Protein AF-0000000079292980 (afdb_homodimer)

Organism: Patiria miniata (NCBI:txid46514)

Radius of gyration: 38.12 Å; Cα contacts (8 Å, |Δi|>4): 2328; chains: 2; bounding box: 138×128×75 Å

Foldseek 3Di:
DPPPPPPCPDDPPPCPPDPPVLVVLLPDAFAADPPPVLQVLLVVQVQQADCVDACLFFVLCGLGVSVVVPDDDALADQWAADAARVLLVVLLVLLLCLLPPDPPDPPPPQFPLSVLLNLLLLQLLPQVLQAVVFCVVVQVLCVQLVHAQLLDDVVPDDLVVFDLVSLLSNQLSLLLFFFHAQKDWFWDAQQQHLFAIAIEIEGGQQLLAFLVCLQDDNVVLVVLVLVLQLLLSPSSNVVVVPDDDPVVSSVSSSVLSVLLSVLSNLLSVLHDHLLVLLAPVQQWDKFFLLVLCVLQVSHNVQVSVCVLLVHHDDSRGIYGYRRVRSRNSSSVSCVVRRSSSSSNSSSVRNSLVLLCQHHPSSVVSNQSSCCSQSNRNDHDDSSSVSSVVSCVLSVLSSLLVSCVVVVLVVCQVVVVVLLVLLLVLVLVCLVVDPQADPQLSVQLNLLSVLAAEAEADAPCSPPSVVSCVLCVQQDHHSSGSSVNSSSSSNSVRVVRSVSHGPTDDLRDDPDHQQRQDKAADLSANYIYYHSSNCDPPCDDPSYWLLLNLLHVQLVSQLRSCLCVFPRNVQGGNRRHRHDSGDPSSVVSLVVLLVVQLVVQQPDDDVPHGQRSSLQSSSLQSNQRRSVSSVVSVVVVCVVVSNHIHARPPGSVADSNVSNLSSNSSNLNMDGNPSNVVVCSSHPNHDHSSCSNQLNQLQDPSNCVRSVHDECHSSPDPDHRHND/DCPPPPPCVDDPPPCPDDPPVLVVLLPDAFAADPPPVLQVLLVVQVQQADCVDACLFFVLCRLGVSVVVPDDDALADQWAADAARVLLVVLLVLLLCLLPPDPPDPPPPQFPLSVLLNLLLLQLLPQVLQAVVFCVVVQVLCVQLVHAQLLDDVVPDDLVVFDLVSLLSNQLSLLLFFFHAQKDWFWDAQQQHLFAIAIEIEGGQQLLAFLVCLADDNVVLVVLVLVLQLLLSPSSNVVVVPDDDPVVSSVSSSVLSVLLSVLSNLLSVLHDHLLVLLAPVQQWDKFFLLVLCVLQVSHNVQVSVCVLLVHHDDSRGIYGYRRVRSRNSSSVSCVVRRSSSSSNSSSVRNSLVLLCQHHPSSVVSNQSSCCSQSNRNDHDDSSSVSSVVSCVLSVLSSLLVSCVVVVLVVCQVVVVVLLVLLLVLVLVCLVVDDQADPQLSVQLNLLSVLAAEAEADQPCSPPSVVSCVLCVQQDHHSSGSSVNSSSSSNSVSVVRSVSHGPTDDLRDDPDHQQRQDKAADLSANYIYYHSSNCDPPCDDPSYWLLLNLLHVQLVSQLRSCLCVFPRNVQGGNRRHRHDSGDPSSVVSLVVLLVVQLVVQQPDDDVPHGQRSSLQSSSLQSNQRRSVSSVSSVVVVCVVVSNHIHARPPGSVADSNVSNLSSNSSNLNMDGNPSNVVVCSSHPNHDHSSCSNQLNQLQDPSNCVRSVHDECHSSPDPDHRHND

Nearest PDB structures (foldseek):
  3dwb-assembly1_A  TM=9.626E-01  e=1.444E-49  Homo sapiens
  3zuk-assembly2_B  TM=9.203E-01  e=2.898E-40  Mycobacterium tuberculosis H37Rv
  4iuw-assembly1_A  TM=9.128E-01  e=6.834E-33  Lacticaseibacillus rhamnosus HN001
  6xly-assembly1_A  TM=7.041E-01  e=8.631E-37  Mycobacterium tuberculosis H37Rv
  6row-assembly1_B  TM=8.780E-01  e=1.025E-26  Haemonchus contortus

Secondary structure (DSSP, 8-state):
-------------------HHHHHHTTSPPPB--SHHHHHHHHHHHHH--TTS-TTT-HHHHHHHHHHHH----TT-SEEETTHHHHHHHHHHHHHHHHH----STT----HHHHHHHHHHHHHH-HHHHHHHTTHHHHHHHHHHT--GGGS-GGG--GGG--HHHHHHHHHHHHHHS---SEEEEEEEETTEEEEEEEEEEE---TTS-GGGGSSS-HHHHHHHHHHHHHHHHHHHHHTT----HHHHHHHHHHHHHHHHHHHHHHHHHSPPGGGG--TTTT--EEEHHHHHHH-TTS-HHHHHHHHHTS---TT-EEE-TTTTHHHHHHHHHHHS-HHHHHHHHHHHHHHHHGGGS-HHHHHHHHHHHHHHT---SPPPHHHHHHHHHHHHSHHHHHHHHHHHHTGGGGHHHHHHHHHHHHHHHHHHGGG-SSS-HHHHHHHHHHHHH-EEEEES-GGGG-HHHHHHHTTT----TT-HHHHHHHHHHHHHHHHHTTTTSBP-TT--SS-TT----EEETTTTEEEEETTTSSTTT--TTS-HHHHIIIIIHHHHHHHHGGGSTTGGGB-TTS-B---S-HHHHHHHHHHHHHHHHHHHT-EETTEE--TTTTHHHHHHHHHHHHHHHHHHHHHHHHTTS--PBPTT-TTS-HHHHHHHHHHHHT-EEE-HHHHHHHHHH-SSPPHHHHHHHHHHT-HHHHHHTTPPTTSTTS-SS-----/-------------------HHHHHHTTSPPPB--SHHHHHHHHHHHHH--TTS-TTT-HHHHHHHHHHHH----TT-SEEETTHHHHHHHHHHHHHHHHH----STT----HHHHHHHHHHHHHH-HHHHHHHTTHHHHHHHHHHT--GGGS-GGG--GGG--HHHHHHHHHHHHHHS---SEEEEEEEETTEEEEEEEEEEE---TTS-GGGGSSS-HHHHHHHHHHHHHHHHHHHHHTT----HHHHHHHHHHHHHHHHHHHHHHHHHSPPGGGG--TTTT--EEEHHHHHHH-TTS-HHHHHHHHHTS---TT-EEE-TTTTHHHHHHHHHHHS-HHHHHHHHHHHHHHHHGGGS-HHHHHHHHHHHHHHT---SPPPHHHHHHHHHHHHSHHHHHHHHHHHHTGGGGHHHHHHHHHHHHHHHHHHGGG-SSS-HHHHHHHHHHHHH-EEEEES-GGGG-HHHHHHHTTT----TT-HHHHHHHHHHHHHHHHHTTTTSBP-TT--SS-TT----EEETTTTEEEEETTTSSTTT--TTS-HHHHIIIIIHHHHHHHHGGGSTTGGGB-TTS-B---S-HHHHHHHHHHHHHHHHHHHT-EETTEE--TTTTHHHHHHHHHHHHHHHHHHHHHHHHTTS--PBPTT-TTS-HHHHHHHHHHHHT-EEE-HHHHHHHHHH-SSPPHHHHHHHHHHT-HHHHHHTTPPTTSTTS-SS-----

pLDDT: mean 91.56, std 14.07, range [21.64, 98.81]

Sequence (1446 aa):
MILPVVLVLWQAVVSIGVPVMRDALLNEPGPICLEPECVIASGVILSALDQTADPCHDFYRYACGGWLDQVEIPPWRSGVSKSFGGLSDANLKIVKTILEAEDLSAESTSSGSLQKARDFYTACMDVEGMEAAGAKSMLTLIETFGGWSPCTNPTEIKEEIYTSEGLLDTLLAVQKASGTPLFGMGITIDDKNSSRHIIQFVQAGLWLGPRDLYLGGHDELLAAYVKFGVALASLLAEDSGVTTTADDYMVHAESKLKEMLAFEKQLAEITVPKDELRDPWKTYHKMTLREFTQMIPVVDVTAFVHRVFGMDISPDEEVLVPHLSYFPKMNELVQKTPLRIVHDYMVWQSVASLAGSLPERYRGAVLEFHKAYTGISAVAPRWMTCAGAADKVLGFATGAEFVEKLHSLEIKDEIKAMIENVRKTFLDSLPSVDWMDDTTKSLAAQKAEAIEEKVVGPKWLEDTNKIDQYYEEFKVDRQSYFYNLLSTSLFYSKANLAQFHKPVDRTQWQMKPSEVNAYYTSSHNEIVFPAGILQSPFYDSALPSSINYGSIGWVIGHELTHGFDDHGRNYDDIGNLHNWWKNESAQAYSERAQCVKQQYSSYKMGDRHVNGMLTLGENIADNGGLRLALHTYRSLRAQGGGKEARLPGLQDLTSEQIFFIGAGQTWCKLDTPKQALLKLLSDAHSPGKYRVIGTLSNMVEFSDAFQCPSGSVMNPAKKCRVWMILPVVLVLWQAVVSIGVPVMRDALLNEPGPICLEPECVIASGVILSALDQTADPCHDFYRYACGGWLDQVEIPPWRSGVSKSFGGLSDANLKIVKTILEAEDLSAESTSSGSLQKARDFYTACMDVEGMEAAGAKSMLTLIETFGGWSPCTNPTEIKEEIYTSEGLLDTLLAVQKASGTPLFGMGITIDDKNSSRHIIQFVQAGLWLGPRDLYLGGHDELLAAYVKFGVALASLLAEDSGVTTTADDYMVHAESKLKEMLAFEKQLAEITVPKDELRDPWKTYHKMTLREFTQMIPVVDVTAFVHRVFGMDISPDEEVLVPHLSYFPKMNELVQKTPLRIVHDYMVWQSVASLAGSLPERYRGAVLEFHKAYTGISAVAPRWMTCAGAADKVLGFATGAEFVEKLHSLEIKDEIKAMIENVRKTFLDSLPSVDWMDDTTKSLAAQKAEAIEEKVVGPKWLEDTNKIDQYYEEFKVDRQSYFYNLLSTSLFYSKANLAQFHKPVDRTQWQMKPSEVNAYYTSSHNEIVFPAGILQSPFYDSALPSSINYGSIGWVIGHELTHGFDDHGRNYDDIGNLHNWWKNESAQAYSERAQCVKQQYSSYKMGDRHVNGMLTLGENIADNGGLRLALHTYRSLRAQGGGKEARLPGLQDLTSEQIFFIGAGQTWCKLDTPKQALLKLLSDAHSPGKYRVIGTLSNMVEFSDAFQCPSGSVMNPAKKCRVW

InterPro domains:
  IPR000718 Peptidase M13 [PS51885] (32-723)
  IPR000718 Peptidase M13 [PTHR11733] (13-720)
  IPR000718 Peptidase M13 [cd08662] (53-721)
  IPR008753 Peptidase M13, N-terminal domain [PF05649] (55-456)
  IPR018497 Peptidase M13, C-terminal domain [PF01431] (517-722)
  IPR018497 Peptidase M13, C-terminal domain [PR00786] (509-521)
  IPR018497 Peptidase M13, C-terminal domain [PR00786] (527-539)
  IPR018497 Peptidase M13, C-terminal domain [PR00786] (548-564)
  IPR018497 Peptidase M13, C-terminal domain [PR00786] (618-629)
  IPR024079 Metallopeptidase, catalytic domain superfamily [G3DSA:3.40.390.10] (33-723)
  IPR042089 Peptidase M13, domain 2 [G3DSA:1.10.1380.10] (81-504)

Structure (mmCIF, N/CA/C/O backbone):
data_AF-0000000079292980-model_v1
#
loop_
_entity.id
_entity.type
_entity.pdbx_description
1 polymer 'Endothelin-converting enzyme 1'
#
loop_
_atom_site.group_PDB
_atom_site.id
_atom_site.type_symbol
_atom_site.label_atom_id
_atom_site.label_alt_id
_atom_site.label_comp_id
_atom_site.label_asym_id
_atom_site.label_entity_id
_atom_site.label_seq_id
_atom_site.pdbx_PDB_ins_code
_atom_site.Cartn_x
_atom_site.Cartn_y
_atom_site.Cartn_z
_atom_site.occupancy
_atom_site.B_iso_or_equiv
_atom_site.auth_seq_id
_atom_site.auth_comp_id
_atom_site.auth_asym_id
_atom_site.auth_atom_id
_atom_site.pdbx_PDB_model_num
ATOM 1 N N . MET A 1 1 ? 91.562 -52.031 -17.375 1 21.64 1 MET A N 1
ATOM 2 C CA . MET A 1 1 ? 91.062 -50.906 -18.141 1 21.64 1 MET A CA 1
ATOM 3 C C . MET A 1 1 ? 90.062 -50.125 -17.312 1 21.64 1 MET A C 1
ATOM 5 O O . MET A 1 1 ? 89 -50.656 -16.891 1 21.64 1 MET A O 1
ATOM 9 N N . ILE A 1 2 ? 90.562 -49.188 -16.422 1 23.8 2 ILE A N 1
ATOM 10 C CA . ILE A 1 2 ? 90.125 -48.469 -15.227 1 23.8 2 ILE A CA 1
ATOM 11 C C . ILE A 1 2 ? 89.125 -47.406 -15.594 1 23.8 2 ILE A C 1
ATOM 13 O O . ILE A 1 2 ? 89.438 -46.438 -16.266 1 23.8 2 ILE A O 1
ATOM 17 N N . LEU A 1 3 ? 87.938 -47.938 -16.172 1 25.14 3 LEU A N 1
ATOM 18 C CA . LEU A 1 3 ? 86.938 -47.125 -16.828 1 25.14 3 LEU A CA 1
ATOM 19 C C . LEU A 1 3 ? 86.438 -46.062 -15.875 1 25.14 3 LEU A C 1
ATOM 21 O O . LEU A 1 3 ? 85.875 -46.375 -14.805 1 25.14 3 LEU A O 1
ATOM 25 N N . PRO A 1 4 ? 87.062 -44.844 -15.859 1 24.55 4 PRO A N 1
ATOM 26 C CA . PRO A 1 4 ? 86.875 -43.75 -14.922 1 24.55 4 PRO A CA 1
ATOM 27 C C . PRO A 1 4 ? 85.438 -43.188 -14.992 1 24.55 4 PRO A C 1
ATOM 29 O O . PRO A 1 4 ? 85 -42.781 -16.062 1 24.55 4 PRO A O 1
ATOM 32 N N . VAL A 1 5 ? 84.5 -43.875 -14.375 1 26.73 5 VAL A N 1
ATOM 33 C CA . VAL A 1 5 ? 83.062 -43.625 -14.367 1 26.73 5 VAL A CA 1
ATOM 34 C C . VAL A 1 5 ? 82.75 -42.219 -13.875 1 26.73 5 VAL A C 1
ATOM 36 O O . VAL A 1 5 ? 82.938 -41.906 -12.695 1 26.73 5 VAL A O 1
ATOM 39 N N . VAL A 1 6 ? 83.25 -41.188 -14.641 1 26.23 6 VAL A N 1
ATOM 40 C CA . VAL A 1 6 ? 83.125 -39.781 -14.258 1 26.23 6 VAL A CA 1
ATOM 41 C C . VAL A 1 6 ? 81.625 -39.469 -14.055 1 26.23 6 VAL A C 1
ATOM 43 O O . VAL A 1 6 ? 80.812 -39.719 -14.945 1 26.23 6 VAL A O 1
ATOM 46 N N . LEU A 1 7 ? 81.188 -39.406 -12.766 1 24.64 7 LEU A N 1
ATOM 47 C CA . LEU A 1 7 ? 79.938 -39.156 -12.125 1 24.64 7 LEU A CA 1
ATOM 48 C C . LEU A 1 7 ? 79.312 -37.844 -12.586 1 24.64 7 LEU A C 1
ATOM 50 O O . LEU A 1 7 ? 79.938 -36.781 -12.445 1 24.64 7 LEU A O 1
ATOM 54 N N . VAL A 1 8 ? 78.438 -37.844 -13.68 1 24.11 8 VAL A N 1
ATOM 55 C CA . VAL A 1 8 ? 77.625 -36.844 -14.344 1 24.11 8 VAL A CA 1
ATOM 56 C C . VAL A 1 8 ? 76.75 -36.094 -13.305 1 24.11 8 VAL A C 1
ATOM 58 O O . VAL A 1 8 ? 75.812 -36.656 -12.758 1 24.11 8 VAL A O 1
ATOM 61 N N . LEU A 1 9 ? 77.375 -35.406 -12.328 1 25.55 9 LEU A N 1
ATOM 62 C CA . LEU A 1 9 ? 76.625 -34.719 -11.297 1 25.55 9 LEU A CA 1
ATOM 63 C C . LEU A 1 9 ? 75.75 -33.594 -11.914 1 25.55 9 LEU A C 1
ATOM 65 O O . LEU A 1 9 ? 76.25 -32.531 -12.227 1 25.55 9 LEU A O 1
ATOM 69 N N . TRP A 1 10 ? 75.125 -33.812 -13.125 1 24.64 10 TRP A N 1
ATOM 70 C CA . TRP A 1 10 ? 74.5 -32.625 -13.695 1 24.64 10 TRP A CA 1
ATOM 71 C C . TRP A 1 10 ? 73.562 -31.984 -12.68 1 24.64 10 TRP A C 1
ATOM 73 O O . TRP A 1 10 ? 73.062 -32.625 -11.742 1 24.64 10 TRP A O 1
ATOM 83 N N . GLN A 1 11 ? 73.25 -30.547 -12.852 1 22.64 11 GLN A N 1
ATOM 84 C CA . GLN A 1 11 ? 72.75 -29.297 -12.297 1 22.64 11 GLN A CA 1
ATOM 85 C C . GLN A 1 11 ? 71.25 -29.328 -12.172 1 22.64 11 GLN A C 1
ATOM 87 O O . GLN A 1 11 ? 70.562 -29.328 -13.172 1 22.64 11 GLN A O 1
ATOM 92 N N . ALA A 1 12 ? 70.625 -30.141 -11.359 1 26.11 12 ALA A N 1
ATOM 93 C CA . ALA A 1 12 ? 69.188 -30.141 -11.133 1 26.11 12 ALA A CA 1
ATOM 94 C C . ALA A 1 12 ? 68.75 -28.781 -10.609 1 26.11 12 ALA A C 1
ATOM 96 O O . ALA A 1 12 ? 68.812 -28.516 -9.406 1 26.11 12 ALA A O 1
ATOM 97 N N . VAL A 1 13 ? 69.125 -27.672 -11.18 1 27.05 13 VAL A N 1
ATOM 98 C CA . VAL A 1 13 ? 68.625 -26.453 -10.578 1 27.05 13 VAL A CA 1
ATOM 99 C C . VAL A 1 13 ? 67.062 -26.484 -10.594 1 27.05 13 VAL A C 1
ATOM 101 O O . VAL A 1 13 ? 66.5 -26.609 -11.656 1 27.05 13 VAL A O 1
ATOM 104 N N . VAL A 1 14 ? 66.438 -26.875 -9.508 1 27.41 14 VAL A N 1
ATOM 105 C CA . VAL A 1 14 ? 65.062 -26.906 -9.117 1 27.41 14 VAL A CA 1
ATOM 106 C C . VAL A 1 14 ? 64.438 -25.516 -9.312 1 27.41 14 VAL A C 1
ATOM 108 O O . VAL A 1 14 ? 64.875 -24.547 -8.711 1 27.41 14 VAL A O 1
ATOM 111 N N . SER A 1 15 ? 63.969 -25.172 -10.539 1 26.27 15 SER A N 1
ATOM 112 C CA . SER A 1 15 ? 63.156 -23.969 -10.781 1 26.27 15 SER A CA 1
ATOM 113 C C . SER A 1 15 ? 62.031 -23.844 -9.773 1 26.27 15 SER A C 1
ATOM 115 O O . SER A 1 15 ? 61.094 -24.656 -9.766 1 26.27 15 SER A O 1
ATOM 117 N N . ILE A 1 16 ? 62.25 -23.391 -8.602 1 30.64 16 ILE A N 1
ATOM 118 C CA . ILE A 1 16 ? 61.25 -22.969 -7.633 1 30.64 16 ILE A CA 1
ATOM 119 C C . ILE A 1 16 ? 60.375 -21.875 -8.242 1 30.64 16 ILE A C 1
ATOM 121 O O . ILE A 1 16 ? 60.812 -20.734 -8.383 1 30.64 16 ILE A O 1
ATOM 125 N N . GLY A 1 17 ? 59.719 -22.109 -9.375 1 30.36 17 GLY A N 1
ATOM 126 C CA . GLY A 1 17 ? 58.844 -21.078 -9.891 1 30.36 17 GLY A CA 1
ATOM 127 C C . GLY A 1 17 ? 57.938 -20.484 -8.836 1 30.36 17 GLY A C 1
ATOM 128 O O . GLY A 1 17 ? 57.438 -21.203 -7.977 1 30.36 17 GLY A O 1
ATOM 129 N N . VAL A 1 18 ? 58 -19.141 -8.594 1 33.69 18 VAL A N 1
ATOM 130 C CA . VAL A 1 18 ? 57.281 -18.188 -7.746 1 33.69 18 VAL A CA 1
ATOM 131 C C . VAL A 1 18 ? 55.781 -18.234 -8.031 1 33.69 18 VAL A C 1
ATOM 133 O O . VAL A 1 18 ? 55.344 -17.844 -9.117 1 33.69 18 VAL A O 1
ATOM 136 N N . PRO A 1 19 ? 55.062 -19.172 -7.66 1 33.66 19 PRO A N 1
ATOM 137 C CA . PRO A 1 19 ? 53.594 -19.141 -7.824 1 33.66 19 PRO A CA 1
ATOM 138 C C . PRO A 1 19 ? 52.938 -17.969 -7.117 1 33.66 19 PRO A C 1
ATOM 140 O O . PRO A 1 19 ? 51.719 -17.828 -7.145 1 33.66 19 PRO A O 1
ATOM 143 N N . VAL A 1 20 ? 53.625 -17.172 -6.273 1 34.97 20 VAL A N 1
ATOM 144 C CA . VAL A 1 20 ? 52.906 -16.375 -5.281 1 34.97 20 VAL A CA 1
ATOM 145 C C . VAL A 1 20 ? 52.219 -15.18 -5.957 1 34.97 20 VAL A C 1
ATOM 147 O O . VAL A 1 20 ? 51.25 -14.633 -5.441 1 34.97 20 VAL A O 1
ATOM 150 N N . MET A 1 21 ? 52.812 -14.688 -7.062 1 34.47 21 MET A N 1
ATOM 151 C CA . MET A 1 21 ? 52.281 -13.391 -7.504 1 34.47 21 MET A CA 1
ATOM 152 C C . MET A 1 21 ? 50.906 -13.531 -8.117 1 34.47 21 MET A C 1
ATOM 154 O O . MET A 1 21 ? 50.219 -12.531 -8.383 1 34.47 21 MET A O 1
ATOM 158 N N . ARG A 1 22 ? 50.562 -14.555 -8.641 1 38.69 22 ARG A N 1
ATOM 159 C CA . ARG A 1 22 ? 49.281 -14.648 -9.32 1 38.69 22 ARG A CA 1
ATOM 160 C C . ARG A 1 22 ? 48.125 -14.469 -8.328 1 38.69 22 ARG A C 1
ATOM 162 O O . ARG A 1 22 ? 47.062 -13.922 -8.68 1 38.69 22 ARG A O 1
ATOM 169 N N . ASP A 1 23 ? 48.281 -14.961 -7.156 1 35.12 23 ASP A N 1
ATOM 170 C CA . ASP A 1 23 ? 47.188 -14.844 -6.199 1 35.12 23 ASP A CA 1
ATOM 171 C C . ASP A 1 23 ? 47.031 -13.398 -5.73 1 35.12 23 ASP A C 1
ATOM 173 O O . ASP A 1 23 ? 45.938 -12.984 -5.336 1 35.12 23 ASP A O 1
ATOM 177 N N . ALA A 1 24 ? 48.062 -12.602 -5.77 1 42.19 24 ALA A N 1
ATOM 178 C CA . ALA A 1 24 ? 47.969 -11.227 -5.289 1 42.19 24 ALA A CA 1
ATOM 179 C C . ALA A 1 24 ? 47.188 -10.344 -6.258 1 42.19 24 ALA A C 1
ATOM 181 O O . ALA A 1 24 ? 46.531 -9.391 -5.84 1 42.19 24 ALA A O 1
ATOM 182 N N . LEU A 1 25 ? 47.406 -10.43 -7.449 1 43.34 25 LEU A N 1
ATOM 183 C CA . LEU A 1 25 ? 46.75 -9.641 -8.477 1 43.34 25 LEU A CA 1
ATOM 184 C C . LEU A 1 25 ? 45.25 -9.93 -8.5 1 43.34 25 LEU A C 1
ATOM 186 O O . LEU A 1 25 ? 44.438 -9.062 -8.875 1 43.34 25 LEU A O 1
ATOM 190 N N . LEU A 1 26 ? 44.781 -11.141 -8.312 1 47.47 26 LEU A N 1
ATOM 191 C CA . LEU A 1 26 ? 43.375 -11.5 -8.211 1 47.47 26 LEU A CA 1
ATOM 192 C C . LEU A 1 26 ? 42.719 -10.828 -7.004 1 47.47 26 LEU A C 1
ATOM 194 O O . LEU A 1 26 ? 41.5 -10.773 -6.898 1 47.47 26 LEU A O 1
ATOM 198 N N . ASN A 1 27 ? 43.531 -10.289 -6.047 1 52.69 27 ASN A N 1
ATOM 199 C CA . ASN A 1 27 ? 43.031 -9.836 -4.758 1 52.69 27 ASN A CA 1
ATOM 200 C C . ASN A 1 27 ? 42.875 -8.32 -4.707 1 52.69 27 ASN A C 1
ATOM 202 O O . ASN A 1 27 ? 42.688 -7.746 -3.633 1 52.69 27 ASN A O 1
ATOM 206 N N . GLU A 1 28 ? 43.25 -7.598 -5.742 1 65.88 28 GLU A N 1
ATOM 207 C CA . GLU A 1 28 ? 43.062 -6.164 -5.578 1 65.88 28 GLU A CA 1
ATOM 208 C C . GLU A 1 28 ? 41.562 -5.805 -5.691 1 65.88 28 GLU A C 1
ATOM 210 O O . GLU A 1 28 ? 40.875 -6.262 -6.609 1 65.88 28 GLU A O 1
ATOM 215 N N . PRO A 1 29 ? 41.125 -5.055 -4.707 1 81 29 PRO A N 1
ATOM 216 C CA . PRO A 1 29 ? 39.688 -4.699 -4.734 1 81 29 PRO A CA 1
ATOM 217 C C . PRO A 1 29 ? 39.312 -3.842 -5.941 1 81 29 PRO A C 1
ATOM 219 O O . PRO A 1 29 ? 40.125 -2.994 -6.367 1 81 29 PRO A O 1
ATOM 222 N N . GLY A 1 30 ? 38.406 -4.227 -6.75 1 87.19 30 GLY A N 1
ATOM 223 C CA . GLY A 1 30 ? 37.875 -3.443 -7.859 1 87.19 30 GLY A CA 1
ATOM 224 C C . GLY A 1 30 ? 37.406 -2.068 -7.445 1 87.19 30 GLY A C 1
ATOM 225 O O . GLY A 1 30 ? 37.344 -1.76 -6.254 1 87.19 30 GLY A O 1
ATOM 226 N N . PRO A 1 31 ? 37.125 -1.228 -8.445 1 92.19 31 PRO A N 1
ATOM 227 C CA . PRO A 1 31 ? 36.625 0.114 -8.141 1 92.19 31 PRO A CA 1
ATOM 228 C C . PRO A 1 31 ? 35.219 0.095 -7.527 1 92.19 31 PRO A C 1
ATOM 230 O O . PRO A 1 31 ? 34.5 -0.875 -7.699 1 92.19 31 PRO A O 1
ATOM 233 N N . ILE A 1 32 ? 34.969 1.135 -6.812 1 95.19 32 ILE A N 1
ATOM 234 C CA . ILE A 1 32 ? 33.625 1.278 -6.27 1 95.19 32 ILE A CA 1
ATOM 235 C C . ILE A 1 32 ? 32.688 1.852 -7.336 1 95.19 32 ILE A C 1
ATOM 237 O O . ILE A 1 32 ? 33 2.891 -7.934 1 95.19 32 ILE A O 1
ATOM 241 N N . CYS A 1 33 ? 31.594 1.161 -7.648 1 95.5 33 CYS A N 1
ATOM 242 C CA . CYS A 1 33 ? 30.625 1.579 -8.648 1 95.5 33 CYS A CA 1
ATOM 243 C C . CYS A 1 33 ? 29.781 2.738 -8.125 1 95.5 33 CYS A C 1
ATOM 245 O O . CYS A 1 33 ? 28.969 2.562 -7.215 1 95.5 33 CYS A O 1
ATOM 247 N N . LEU A 1 34 ? 29.891 3.904 -8.734 1 95.19 34 LEU A N 1
ATOM 248 C CA . LEU A 1 34 ? 29.188 5.09 -8.242 1 95.19 34 LEU A CA 1
ATOM 249 C C . LEU A 1 34 ? 28.125 5.551 -9.234 1 95.19 34 LEU A C 1
ATOM 251 O O . LEU A 1 34 ? 27.562 6.637 -9.086 1 95.19 34 LEU A O 1
ATOM 255 N N . GLU A 1 35 ? 27.859 4.688 -10.234 1 94 35 GLU A N 1
ATOM 256 C CA . GLU A 1 35 ? 26.734 4.992 -11.125 1 94 35 GLU A CA 1
ATOM 257 C C . GLU A 1 35 ? 25.406 4.941 -10.375 1 94 35 GLU A C 1
ATOM 259 O O . GLU A 1 35 ? 25.266 4.195 -9.406 1 94 35 GLU A O 1
ATOM 264 N N . PRO A 1 36 ? 24.422 5.766 -10.82 1 94 36 PRO A N 1
ATOM 265 C CA . PRO A 1 36 ? 23.141 5.84 -10.125 1 94 36 PRO A CA 1
ATOM 266 C C . PRO A 1 36 ? 22.5 4.473 -9.922 1 94 36 PRO A C 1
ATOM 268 O O . PRO A 1 36 ? 21.969 4.188 -8.844 1 94 36 PRO A O 1
ATOM 271 N N . GLU A 1 37 ? 22.594 3.602 -10.93 1 93.69 37 GLU A N 1
ATOM 272 C CA . GLU A 1 37 ? 21.969 2.283 -10.836 1 93.69 37 GLU A CA 1
ATOM 273 C C . GLU A 1 37 ? 22.594 1.459 -9.711 1 93.69 37 GLU A C 1
ATOM 275 O O . GLU A 1 37 ? 21.891 0.774 -8.977 1 93.69 37 GLU A O 1
ATOM 280 N N . CYS A 1 38 ? 23.922 1.588 -9.578 1 96.06 38 CYS A N 1
ATOM 281 C CA . CYS A 1 38 ? 24.641 0.857 -8.531 1 96.06 38 CYS A CA 1
ATOM 282 C C . CYS A 1 38 ? 24.266 1.379 -7.152 1 96.06 38 CYS A C 1
ATOM 284 O O . CYS A 1 38 ? 24.047 0.595 -6.223 1 96.06 38 CYS A O 1
ATOM 286 N N . VAL A 1 39 ? 24.203 2.711 -7.051 1 97.06 39 VAL A N 1
ATOM 287 C CA . VAL A 1 39 ? 23.922 3.342 -5.766 1 97.06 39 VAL A CA 1
ATOM 288 C C . VAL A 1 39 ? 22.5 3.02 -5.328 1 97.06 39 VAL A C 1
ATOM 290 O O . VAL A 1 39 ? 22.25 2.689 -4.164 1 97.06 39 VAL A O 1
ATOM 293 N N . ILE A 1 40 ? 21.547 3.088 -6.234 1 96.25 40 ILE A N 1
ATOM 294 C CA . ILE A 1 40 ? 20.156 2.764 -5.941 1 96.25 40 ILE A CA 1
ATOM 295 C C . ILE A 1 40 ? 20.047 1.304 -5.504 1 96.25 40 ILE A C 1
ATOM 297 O O . ILE A 1 40 ? 19.438 1.001 -4.473 1 96.25 40 ILE A O 1
ATOM 301 N N . ALA A 1 41 ? 20.656 0.421 -6.262 1 96.25 41 ALA A N 1
ATOM 302 C CA . ALA A 1 41 ? 20.609 -1.003 -5.941 1 96.25 41 ALA A CA 1
ATOM 303 C C . ALA A 1 41 ? 21.234 -1.281 -4.582 1 96.25 41 ALA A C 1
ATOM 305 O O . ALA A 1 41 ? 20.719 -2.074 -3.795 1 96.25 41 ALA A O 1
ATOM 306 N N . SER A 1 42 ? 22.406 -0.648 -4.352 1 97.44 42 SER A N 1
ATOM 307 C CA . SER A 1 42 ? 23.094 -0.834 -3.074 1 97.44 42 SER A CA 1
ATOM 308 C C . SER A 1 42 ? 22.219 -0.368 -1.91 1 97.44 42 SER A C 1
ATOM 310 O O . SER A 1 42 ? 22.203 -1.003 -0.854 1 97.44 42 SER A O 1
ATOM 312 N N . GLY A 1 43 ? 21.562 0.774 -2.131 1 97.12 43 GLY A N 1
ATOM 313 C CA . GLY A 1 43 ? 20.656 1.247 -1.102 1 97.12 43 GLY A CA 1
ATOM 314 C C . GLY A 1 43 ? 19.547 0.252 -0.776 1 97.12 43 GLY A C 1
ATOM 315 O O . GLY A 1 43 ? 19.234 0.026 0.395 1 97.12 43 GLY A O 1
ATOM 316 N N . VAL A 1 44 ? 18.984 -0.343 -1.752 1 96.25 44 VAL A N 1
ATOM 317 C CA . VAL A 1 44 ? 17.922 -1.324 -1.595 1 96.25 44 VAL A CA 1
ATOM 318 C C . VAL A 1 44 ? 18.453 -2.564 -0.883 1 96.25 44 VAL A C 1
ATOM 320 O O . VAL A 1 44 ? 17.812 -3.1 0.018 1 96.25 44 VAL A O 1
ATOM 323 N N . ILE A 1 45 ? 19.625 -3.021 -1.254 1 97.69 45 ILE A N 1
ATOM 324 C CA . ILE A 1 45 ? 20.234 -4.199 -0.658 1 97.69 45 ILE A CA 1
ATOM 325 C C . ILE A 1 45 ? 20.547 -3.934 0.813 1 97.69 45 ILE A C 1
ATOM 327 O O . ILE A 1 45 ? 20.219 -4.742 1.681 1 97.69 45 ILE A O 1
ATOM 331 N N . LEU A 1 46 ? 21.156 -2.752 1.071 1 97.75 46 LEU A N 1
ATOM 332 C CA . LEU A 1 46 ? 21.547 -2.381 2.43 1 97.75 46 LEU A CA 1
ATOM 333 C C . LEU A 1 46 ? 20.312 -2.268 3.328 1 97.75 46 LEU A C 1
ATOM 335 O O . LEU A 1 46 ? 20.344 -2.695 4.484 1 97.75 46 LEU A O 1
ATOM 339 N N . SER A 1 47 ? 19.25 -1.72 2.787 1 96.12 47 SER A N 1
ATOM 340 C CA . SER A 1 47 ? 18.031 -1.536 3.561 1 96.12 47 SER A CA 1
ATOM 341 C C . SER A 1 47 ? 17.406 -2.877 3.936 1 96.12 47 SER A C 1
ATOM 343 O O . SER A 1 47 ? 16.734 -2.99 4.965 1 96.12 47 SER A O 1
ATOM 345 N N . ALA A 1 48 ? 17.625 -3.887 3.189 1 97.5 48 ALA A N 1
ATOM 346 C CA . ALA A 1 48 ? 17.016 -5.191 3.418 1 97.5 48 ALA A CA 1
ATOM 347 C C . ALA A 1 48 ? 17.844 -6.031 4.383 1 97.5 48 ALA A C 1
ATOM 349 O O . ALA A 1 48 ? 17.375 -7.031 4.918 1 97.5 48 ALA A O 1
ATOM 350 N N . LEU A 1 49 ? 19.078 -5.641 4.68 1 97.88 49 LEU A N 1
ATOM 351 C CA . LEU A 1 49 ? 20 -6.402 5.52 1 97.88 49 LEU A CA 1
ATOM 352 C C . LEU A 1 49 ? 19.719 -6.145 6.996 1 97.88 49 LEU A C 1
ATOM 354 O O . LEU A 1 49 ? 19.359 -5.031 7.379 1 97.88 49 LEU A O 1
ATOM 358 N N . ASP A 1 50 ? 19.781 -7.172 7.793 1 97.31 50 ASP A N 1
ATOM 359 C CA . ASP A 1 50 ? 19.938 -7.074 9.242 1 97.31 50 ASP A CA 1
ATOM 360 C C . ASP A 1 50 ? 21.375 -7.402 9.656 1 97.31 50 ASP A C 1
ATOM 362 O O . ASP A 1 50 ? 21.688 -8.562 9.938 1 97.31 50 ASP A O 1
ATOM 366 N N . GLN A 1 51 ? 22.156 -6.434 9.773 1 93.5 51 GLN A N 1
ATOM 367 C CA . GLN A 1 51 ? 23.594 -6.621 9.977 1 93.5 51 GLN A CA 1
ATOM 368 C C . GLN A 1 51 ? 23.891 -7.055 11.414 1 93.5 51 GLN A C 1
ATOM 370 O O . GLN A 1 51 ? 25 -7.48 11.719 1 93.5 51 GLN A O 1
ATOM 375 N N . THR A 1 52 ? 22.891 -7.027 12.227 1 95.44 52 THR A N 1
ATOM 376 C CA . THR A 1 52 ? 23.078 -7.469 13.602 1 95.44 52 THR A CA 1
ATOM 377 C C . THR A 1 52 ? 22.875 -8.977 13.719 1 95.44 52 THR A C 1
ATOM 379 O O . THR A 1 52 ? 23.266 -9.578 14.727 1 95.44 52 THR A O 1
ATOM 382 N N . ALA A 1 53 ? 22.281 -9.555 12.742 1 97.56 53 ALA A N 1
ATOM 383 C CA . ALA A 1 53 ? 22.078 -11 12.758 1 97.56 53 ALA A CA 1
ATOM 384 C C . ALA A 1 53 ? 23.359 -11.742 12.391 1 97.56 53 ALA A C 1
ATOM 386 O O . ALA A 1 53 ? 24.109 -11.305 11.523 1 97.56 53 ALA A O 1
ATOM 387 N N . ASP A 1 54 ? 23.594 -12.906 13.016 1 97.88 54 ASP A N 1
ATOM 388 C CA . ASP A 1 54 ? 24.719 -13.781 12.688 1 97.88 54 ASP A CA 1
ATOM 389 C C . ASP A 1 54 ? 24.422 -14.625 11.453 1 97.88 54 ASP A C 1
ATOM 391 O O . ASP A 1 54 ? 23.562 -15.5 11.484 1 97.88 54 ASP A O 1
ATOM 395 N N . PRO A 1 55 ? 25.141 -14.367 10.359 1 98.31 55 PRO A N 1
ATOM 396 C CA . PRO A 1 55 ? 24.859 -15.109 9.133 1 98.31 55 PRO A CA 1
ATOM 397 C C . PRO A 1 55 ? 25.109 -16.609 9.273 1 98.31 55 PRO A C 1
ATOM 399 O O . PRO A 1 55 ? 24.578 -17.406 8.484 1 98.31 55 PRO A O 1
ATOM 402 N N . CYS A 1 56 ? 25.906 -17.047 10.297 1 98.56 56 CYS A N 1
ATOM 403 C CA . CYS A 1 56 ? 26.219 -18.469 10.477 1 98.56 56 CYS A CA 1
ATOM 404 C C . CYS A 1 56 ? 25.141 -19.156 11.297 1 98.56 56 CYS A C 1
ATOM 406 O O . CYS A 1 56 ? 25.125 -20.391 11.398 1 98.56 56 CYS A O 1
ATOM 408 N N . HIS A 1 57 ? 24.203 -18.375 11.82 1 97.81 57 HIS A N 1
ATOM 409 C CA . HIS A 1 57 ? 23.109 -18.953 12.578 1 97.81 57 HIS A CA 1
ATOM 410 C C . HIS A 1 57 ? 21.797 -18.828 11.812 1 97.81 57 HIS A C 1
ATOM 412 O O . HIS A 1 57 ? 20.984 -19.766 11.805 1 97.81 57 HIS A O 1
ATOM 418 N N . ASP A 1 58 ? 21.516 -17.703 11.273 1 98.19 58 ASP A N 1
ATOM 419 C CA . ASP A 1 58 ? 20.297 -17.453 10.516 1 98.19 58 ASP A CA 1
ATOM 420 C C . ASP A 1 58 ? 20.562 -16.484 9.359 1 98.19 58 ASP A C 1
ATOM 422 O O . ASP A 1 58 ? 20.266 -15.289 9.461 1 98.19 58 ASP A O 1
ATOM 426 N N . PHE A 1 59 ? 20.953 -17.016 8.242 1 98.69 59 PHE A N 1
ATOM 427 C CA . PHE A 1 59 ? 21.312 -16.172 7.105 1 98.69 59 PHE A CA 1
ATOM 428 C C . PHE A 1 59 ? 20.078 -15.516 6.512 1 98.69 59 PHE A C 1
ATOM 430 O O . PHE A 1 59 ? 20.172 -14.453 5.898 1 98.69 59 PHE A O 1
ATOM 437 N N . TYR A 1 60 ? 18.922 -16.172 6.617 1 98.5 60 TYR A N 1
ATOM 438 C CA . TYR A 1 60 ? 17.703 -15.547 6.121 1 98.5 60 TYR A CA 1
ATOM 439 C C . TYR A 1 60 ? 17.422 -14.234 6.848 1 98.5 60 TYR A C 1
ATOM 441 O O . TYR A 1 60 ? 17.078 -13.234 6.219 1 98.5 60 TYR A O 1
ATOM 449 N N . ARG A 1 61 ? 17.562 -14.242 8.156 1 98.31 61 ARG A N 1
ATOM 450 C CA . ARG A 1 61 ? 17.438 -13.016 8.93 1 98.31 61 ARG A CA 1
ATOM 451 C C . ARG A 1 61 ? 18.5 -12 8.547 1 98.31 61 ARG A C 1
ATOM 453 O O . ARG A 1 61 ? 18.219 -10.805 8.422 1 98.31 61 ARG A O 1
ATOM 460 N N . TYR A 1 62 ? 19.719 -12.43 8.367 1 98.56 62 TYR A N 1
ATOM 461 C CA . TYR A 1 62 ? 20.797 -11.539 7.961 1 98.56 62 TYR A CA 1
ATOM 462 C C . TYR A 1 62 ? 20.484 -10.867 6.633 1 98.56 62 TYR A C 1
ATOM 464 O O . TYR A 1 62 ? 20.594 -9.648 6.504 1 98.56 62 TYR A O 1
ATOM 472 N N . ALA A 1 63 ? 20.016 -11.586 5.637 1 98.56 63 ALA A N 1
ATOM 473 C CA . ALA A 1 63 ? 19.812 -11.102 4.273 1 98.56 63 ALA A CA 1
ATOM 474 C C . ALA A 1 63 ? 18.469 -10.367 4.145 1 98.56 63 ALA A C 1
ATOM 476 O O . ALA A 1 63 ? 18.359 -9.422 3.357 1 98.56 63 ALA A O 1
ATOM 477 N N . CYS A 1 64 ? 17.438 -10.812 4.906 1 98.38 64 CYS A N 1
ATOM 478 C CA . CYS A 1 64 ? 16.078 -10.344 4.656 1 98.38 64 CYS A CA 1
ATOM 479 C C . CYS A 1 64 ? 15.539 -9.562 5.852 1 98.38 64 CYS A C 1
ATOM 481 O O . CYS A 1 64 ? 14.453 -8.984 5.785 1 98.38 64 CYS A O 1
ATOM 483 N N . GLY A 1 65 ? 16.266 -9.547 6.949 1 98 65 GLY A N 1
ATOM 484 C CA . GLY A 1 65 ? 15.719 -9.062 8.203 1 98 65 GLY A CA 1
ATOM 485 C C . GLY A 1 65 ? 15.266 -7.613 8.141 1 98 65 GLY A C 1
ATOM 486 O O . GLY A 1 65 ? 14.195 -7.27 8.633 1 98 65 GLY A O 1
ATOM 487 N N . GLY A 1 66 ? 16.125 -6.703 7.605 1 96.38 66 GLY A N 1
ATOM 488 C CA . GLY A 1 66 ? 15.727 -5.312 7.449 1 96.38 66 GLY A CA 1
ATOM 489 C C . GLY A 1 66 ? 14.445 -5.145 6.656 1 96.38 66 GLY A C 1
ATOM 490 O O . GLY A 1 66 ? 13.594 -4.324 7.008 1 96.38 66 GLY A O 1
ATOM 491 N N . TRP A 1 67 ? 14.25 -5.84 5.609 1 96.06 67 TRP A N 1
ATOM 492 C CA . TRP A 1 67 ? 13.039 -5.812 4.793 1 96.06 67 TRP A CA 1
ATOM 493 C C . TRP A 1 67 ? 11.844 -6.355 5.566 1 96.06 67 TRP A C 1
ATOM 495 O O . TRP A 1 67 ? 10.766 -5.766 5.547 1 96.06 67 TRP A O 1
ATOM 505 N N . LEU A 1 68 ? 12.039 -7.496 6.266 1 96 68 LEU A N 1
ATOM 506 C CA . LEU A 1 68 ? 10.977 -8.141 7.031 1 96 68 LEU A CA 1
ATOM 507 C C . LEU A 1 68 ? 10.453 -7.219 8.125 1 96 68 LEU A C 1
ATOM 509 O O . LEU A 1 68 ? 9.266 -7.23 8.445 1 96 68 LEU A O 1
ATOM 513 N N . ASP A 1 69 ? 11.312 -6.441 8.656 1 90.56 69 ASP A N 1
ATOM 514 C CA . ASP A 1 69 ? 10.945 -5.555 9.758 1 90.56 69 ASP A CA 1
ATOM 515 C C . ASP A 1 69 ? 10.148 -4.355 9.258 1 90.56 69 ASP A C 1
ATOM 517 O O . ASP A 1 69 ? 9.422 -3.719 10.023 1 90.56 69 ASP A O 1
ATOM 521 N N . GLN A 1 70 ? 10.25 -4.09 8.016 1 86.75 70 GLN A N 1
ATOM 522 C CA . GLN A 1 70 ? 9.656 -2.857 7.508 1 86.75 70 GLN A CA 1
ATOM 523 C C . GLN A 1 70 ? 8.453 -3.152 6.613 1 86.75 70 GLN A C 1
ATOM 525 O O . GLN A 1 70 ? 7.539 -2.334 6.508 1 86.75 70 GLN A O 1
ATOM 530 N N . VAL A 1 71 ? 8.422 -4.289 6.031 1 89.25 71 VAL A N 1
ATOM 531 C CA . VAL A 1 71 ? 7.441 -4.566 4.988 1 89.25 71 VAL A CA 1
ATOM 532 C C . VAL A 1 71 ? 6.062 -4.75 5.613 1 89.25 71 VAL A C 1
ATOM 534 O O . VAL A 1 71 ? 5.945 -5.203 6.758 1 89.25 71 VAL A O 1
ATOM 537 N N . GLU A 1 72 ? 5.039 -4.301 4.902 1 82.81 72 GLU A N 1
ATOM 538 C CA . GLU A 1 72 ? 3.646 -4.547 5.254 1 82.81 72 GLU A CA 1
ATOM 539 C C . GLU A 1 72 ? 2.908 -5.262 4.125 1 82.81 72 GLU A C 1
ATOM 541 O O . GLU A 1 72 ? 3.107 -4.945 2.951 1 82.81 72 GLU A O 1
ATOM 546 N N . ILE A 1 73 ? 2.105 -6.199 4.512 1 89.56 73 ILE A N 1
ATOM 547 C CA . ILE A 1 73 ? 1.247 -6.844 3.527 1 89.56 73 ILE A CA 1
ATOM 548 C C . ILE A 1 73 ? 0.033 -5.965 3.242 1 89.56 73 ILE A C 1
ATOM 550 O O . ILE A 1 73 ? -0.769 -5.695 4.141 1 89.56 73 ILE A O 1
ATOM 554 N N . PRO A 1 74 ? -0.097 -5.488 2.053 1 87.44 74 PRO A N 1
ATOM 555 C CA . PRO A 1 74 ? -1.325 -4.754 1.747 1 87.44 74 PRO A CA 1
ATOM 556 C C . PRO A 1 74 ? -2.586 -5.539 2.1 1 87.44 74 PRO A C 1
ATOM 558 O O . PRO A 1 74 ? -2.617 -6.762 1.95 1 87.44 74 PRO A O 1
ATOM 561 N N . PRO A 1 75 ? -3.693 -4.875 2.469 1 84.56 75 PRO A N 1
ATOM 562 C CA . PRO A 1 75 ? -4.895 -5.562 2.951 1 84.56 75 PRO A CA 1
ATOM 563 C C . PRO A 1 75 ? -5.516 -6.473 1.894 1 84.56 75 PRO A C 1
ATOM 565 O O . PRO A 1 75 ? -6.27 -7.387 2.23 1 84.56 75 PRO A O 1
ATOM 568 N N . TRP A 1 76 ? -5.168 -6.266 0.632 1 90.12 76 TRP A N 1
ATOM 569 C CA . TRP A 1 76 ? -5.789 -7.047 -0.434 1 90.12 76 TRP A CA 1
ATOM 570 C C . TRP A 1 76 ? -4.867 -8.172 -0.894 1 90.12 76 TRP A C 1
ATOM 572 O O . TRP A 1 76 ? -5.148 -8.844 -1.886 1 90.12 76 TRP A O 1
ATOM 582 N N . ARG A 1 77 ? -3.783 -8.398 -0.225 1 93 77 ARG A N 1
ATOM 583 C CA . ARG A 1 77 ? -2.842 -9.469 -0.533 1 93 77 ARG A CA 1
ATOM 584 C C . ARG A 1 77 ? -2.727 -10.453 0.631 1 93 77 ARG A C 1
ATOM 586 O O . ARG A 1 77 ? -2.916 -10.07 1.788 1 93 77 ARG A O 1
ATOM 593 N N . SER A 1 78 ? -2.369 -11.625 0.302 1 94.81 78 SER A N 1
ATOM 594 C CA . SER A 1 78 ? -2.16 -12.641 1.328 1 94.81 78 SER A CA 1
ATOM 595 C C . SER A 1 78 ? -0.676 -12.836 1.616 1 94.81 78 SER A C 1
ATOM 597 O O . SER A 1 78 ? -0.307 -13.641 2.475 1 94.81 78 SER A O 1
ATOM 599 N N . GLY A 1 79 ? 0.149 -12.172 0.916 1 95.25 79 GLY A N 1
ATOM 600 C CA . GLY A 1 79 ? 1.592 -12.211 1.094 1 95.25 79 GLY A CA 1
ATOM 601 C C . GLY A 1 79 ? 2.33 -11.234 0.2 1 95.25 79 GLY A C 1
ATOM 602 O O . GLY A 1 79 ? 1.744 -10.664 -0.727 1 95.25 79 GLY A O 1
ATOM 603 N N . VAL A 1 80 ? 3.568 -10.953 0.537 1 95.31 80 VAL A N 1
ATOM 604 C CA . VAL A 1 80 ? 4.434 -10.07 -0.248 1 95.31 80 VAL A CA 1
ATOM 605 C C . VAL A 1 80 ? 5.836 -10.672 -0.336 1 95.31 80 VAL A C 1
ATOM 607 O O . VAL A 1 80 ? 6.25 -11.43 0.545 1 95.31 80 VAL A O 1
ATOM 610 N N . SER A 1 81 ? 6.461 -10.469 -1.43 1 96.62 81 SER A N 1
ATOM 611 C CA . SER A 1 81 ? 7.863 -10.844 -1.599 1 96.62 81 SER A CA 1
ATOM 612 C C . SER A 1 81 ? 8.68 -9.68 -2.152 1 96.62 81 SER A C 1
ATOM 614 O O . SER A 1 81 ? 8.148 -8.828 -2.867 1 96.62 81 SER A O 1
ATOM 616 N N . LYS A 1 82 ? 9.883 -9.633 -1.785 1 96.12 82 LYS A N 1
ATOM 617 C CA . LYS A 1 82 ? 10.758 -8.531 -2.164 1 96.12 82 LYS A CA 1
ATOM 618 C C . LYS A 1 82 ? 11.023 -8.531 -3.666 1 96.12 82 LYS A C 1
ATOM 620 O O . LYS A 1 82 ? 10.984 -7.484 -4.309 1 96.12 82 LYS A O 1
ATOM 625 N N . SER A 1 83 ? 11.289 -9.672 -4.195 1 95.88 83 SER A N 1
ATOM 626 C CA . SER A 1 83 ? 11.711 -9.75 -5.59 1 95.88 83 SER A CA 1
ATOM 627 C C . SER A 1 83 ? 10.539 -10.078 -6.508 1 95.88 83 SER A C 1
ATOM 629 O O . SER A 1 83 ? 10.125 -9.25 -7.316 1 95.88 83 SER A O 1
ATOM 631 N N . PHE A 1 84 ? 9.859 -11.188 -6.316 1 95.5 84 PHE A N 1
ATOM 632 C CA . PHE A 1 84 ? 8.812 -11.656 -7.211 1 95.5 84 PHE A CA 1
ATOM 633 C C . PHE A 1 84 ? 7.594 -10.742 -7.145 1 95.5 84 PHE A C 1
ATOM 635 O O . PHE A 1 84 ? 7.148 -10.211 -8.164 1 95.5 84 PHE A O 1
ATOM 642 N N . GLY A 1 85 ? 7.078 -10.586 -5.969 1 93.31 85 GLY A N 1
ATOM 643 C CA . GLY A 1 85 ? 5.883 -9.781 -5.781 1 93.31 85 GLY A CA 1
ATOM 644 C C . GLY A 1 85 ? 6.074 -8.328 -6.168 1 93.31 85 GLY A C 1
ATOM 645 O O . GLY A 1 85 ? 5.234 -7.746 -6.852 1 93.31 85 GLY A O 1
ATOM 646 N N . GLY A 1 86 ? 7.164 -7.762 -5.645 1 91.56 86 GLY A N 1
ATOM 647 C CA . GLY A 1 86 ? 7.449 -6.379 -5.988 1 91.56 86 GLY A CA 1
ATOM 648 C C . GLY A 1 86 ? 7.551 -6.145 -7.484 1 91.56 86 GLY A C 1
ATOM 649 O O . GLY A 1 86 ? 6.984 -5.188 -8.008 1 91.56 86 GLY A O 1
ATOM 650 N N . LEU A 1 87 ? 8.18 -7.004 -8.133 1 95.75 87 LEU A N 1
ATOM 651 C CA . LEU A 1 87 ? 8.359 -6.867 -9.578 1 95.75 87 LEU A CA 1
ATOM 652 C C . LEU A 1 87 ? 7.051 -7.113 -10.312 1 95.75 87 LEU A C 1
ATOM 654 O O . LEU A 1 87 ? 6.77 -6.465 -11.32 1 95.75 87 LEU A O 1
ATOM 658 N N . SER A 1 88 ? 6.254 -8.047 -9.859 1 96.31 88 SER A N 1
ATOM 659 C CA . SER A 1 88 ? 4.953 -8.312 -10.469 1 96.31 88 SER A CA 1
ATOM 660 C C . SER A 1 88 ? 4.059 -7.082 -10.414 1 96.31 88 SER A C 1
ATOM 662 O O . SER A 1 88 ? 3.354 -6.773 -11.375 1 96.31 88 SER A O 1
ATOM 664 N N . ASP A 1 89 ? 4.035 -6.434 -9.289 1 92.62 89 ASP A N 1
ATOM 665 C CA . ASP A 1 89 ? 3.248 -5.211 -9.148 1 92.62 89 ASP A CA 1
ATOM 666 C C . ASP A 1 89 ? 3.736 -4.133 -10.109 1 92.62 89 ASP A C 1
ATOM 668 O O . ASP A 1 89 ? 2.932 -3.422 -10.719 1 92.62 89 ASP A O 1
ATOM 672 N N . ALA A 1 90 ? 5.016 -4 -10.211 1 93 90 ALA A N 1
ATOM 673 C CA . ALA A 1 90 ? 5.586 -3.025 -11.141 1 93 90 ALA A CA 1
ATOM 674 C C . ALA A 1 90 ? 5.199 -3.342 -12.578 1 93 90 ALA A C 1
ATOM 676 O O . ALA A 1 90 ? 4.871 -2.439 -13.352 1 93 90 ALA A O 1
ATOM 677 N N . ASN A 1 91 ? 5.281 -4.613 -12.93 1 97 91 ASN A N 1
ATOM 678 C CA . ASN A 1 91 ? 4.902 -5.035 -14.273 1 97 91 ASN A CA 1
ATOM 679 C C . ASN A 1 91 ? 3.424 -4.766 -14.555 1 97 91 ASN A C 1
ATOM 681 O O . ASN A 1 91 ? 3.057 -4.375 -15.664 1 97 91 ASN A O 1
ATOM 685 N N . LEU A 1 92 ? 2.637 -5.023 -13.594 1 96.25 92 LEU A N 1
ATOM 686 C CA . LEU A 1 92 ? 1.203 -4.801 -13.758 1 96.25 92 LEU A CA 1
ATOM 687 C C . LEU A 1 92 ? 0.909 -3.33 -14.023 1 96.25 92 LEU A C 1
ATOM 689 O O . LEU A 1 92 ? -0.026 -3.002 -14.758 1 96.25 92 LEU A O 1
ATOM 693 N N . LYS A 1 93 ? 1.643 -2.463 -13.453 1 93.12 93 LYS A N 1
ATOM 694 C CA . LYS A 1 93 ? 1.486 -1.034 -13.719 1 93.12 93 LYS A CA 1
ATOM 695 C C . LYS A 1 93 ? 1.808 -0.706 -15.172 1 93.12 93 LYS A C 1
ATOM 697 O O . LYS A 1 93 ? 1.163 0.153 -15.773 1 93.12 93 LYS A O 1
ATOM 702 N N . ILE A 1 94 ? 2.816 -1.324 -15.68 1 95.62 94 ILE A N 1
ATOM 703 C CA . ILE A 1 94 ? 3.156 -1.142 -17.094 1 95.62 94 ILE A CA 1
ATOM 704 C C . ILE A 1 94 ? 2.012 -1.641 -17.969 1 95.62 94 ILE A C 1
ATOM 706 O O . ILE A 1 94 ? 1.62 -0.974 -18.922 1 95.62 94 ILE A O 1
ATOM 710 N N . VAL A 1 95 ? 1.467 -2.768 -17.578 1 97.69 95 VAL A N 1
ATOM 711 C CA . VAL A 1 95 ? 0.334 -3.32 -18.312 1 97.69 95 VAL A CA 1
ATOM 712 C C . VAL A 1 95 ? -0.849 -2.357 -18.25 1 97.69 95 VAL A C 1
ATOM 714 O O . VAL A 1 95 ? -1.539 -2.135 -19.234 1 97.69 95 VAL A O 1
ATOM 717 N N . LYS A 1 96 ? -1.111 -1.774 -17.047 1 95.81 96 LYS A N 1
ATOM 718 C CA . LYS A 1 96 ? -2.164 -0.777 -16.891 1 95.81 96 LYS A CA 1
ATOM 719 C C . LYS A 1 96 ? -1.991 0.372 -17.875 1 95.81 96 LYS A C 1
ATOM 721 O O . LYS A 1 96 ? -2.947 0.775 -18.547 1 95.81 96 LYS A O 1
ATOM 726 N N . THR A 1 97 ? -0.767 0.867 -17.984 1 93.94 97 THR A N 1
ATOM 727 C CA . THR A 1 97 ? -0.478 1.987 -18.875 1 93.94 97 THR A CA 1
ATOM 728 C C . THR A 1 97 ? -0.754 1.613 -20.328 1 93.94 97 THR A C 1
ATOM 730 O O . THR A 1 97 ? -1.255 2.432 -21.094 1 93.94 97 THR A O 1
ATOM 733 N N . ILE A 1 98 ? -0.454 0.411 -20.672 1 95.81 98 ILE A N 1
ATOM 734 C CA . ILE A 1 98 ? -0.684 -0.092 -22.016 1 95.81 98 ILE A CA 1
ATOM 735 C C . ILE A 1 98 ? -2.184 -0.159 -22.297 1 95.81 98 ILE A C 1
ATOM 737 O O . ILE A 1 98 ? -2.645 0.271 -23.359 1 95.81 98 ILE A O 1
ATOM 741 N N . LEU A 1 99 ? -2.932 -0.623 -21.344 1 97.12 99 LEU A N 1
ATOM 742 C CA . LEU A 1 99 ? -4.363 -0.842 -21.516 1 97.12 99 LEU A CA 1
ATOM 743 C C . LEU A 1 99 ? -5.121 0.481 -21.5 1 97.12 99 LEU A C 1
ATOM 745 O O . LEU A 1 99 ? -6.176 0.602 -22.125 1 97.12 99 LEU A O 1
ATOM 749 N N . GLU A 1 100 ? -4.59 1.493 -20.797 1 94.5 100 GLU A N 1
ATOM 750 C CA . GLU A 1 100 ? -5.297 2.762 -20.656 1 94.5 100 GLU A CA 1
ATOM 751 C C . GLU A 1 100 ? -4.82 3.781 -21.688 1 94.5 100 GLU A C 1
ATOM 753 O O . GLU A 1 100 ? -5.379 4.875 -21.781 1 94.5 100 GLU A O 1
ATOM 758 N N . ALA A 1 101 ? -3.77 3.518 -22.312 1 87.5 101 ALA A N 1
ATOM 759 C CA . ALA A 1 101 ? -3.225 4.453 -23.281 1 87.5 101 ALA A CA 1
ATOM 760 C C . ALA A 1 101 ? -4.277 4.832 -24.328 1 87.5 101 ALA A C 1
ATOM 762 O O . ALA A 1 101 ? -5.059 3.982 -24.766 1 87.5 101 ALA A O 1
ATOM 763 N N . GLU A 1 102 ? -4.66 6.297 -24.312 1 69.25 102 GLU A N 1
ATOM 764 C CA . GLU A 1 102 ? -5.609 6.816 -25.297 1 69.25 102 GLU A CA 1
ATOM 765 C C . GLU A 1 102 ? -5.082 6.645 -26.719 1 69.25 102 GLU A C 1
ATOM 767 O O . GLU A 1 102 ? -3.883 6.785 -26.969 1 69.25 102 GLU A O 1
ATOM 772 N N . ASP A 1 103 ? -5.633 5.832 -27.453 1 56.78 103 ASP A N 1
ATOM 773 C CA . ASP A 1 103 ? -5.289 5.723 -28.875 1 56.78 103 ASP A CA 1
ATOM 774 C C . ASP A 1 103 ? -5.293 7.094 -29.547 1 56.78 103 ASP A C 1
ATOM 776 O O . ASP A 1 103 ? -6.355 7.625 -29.875 1 56.78 103 ASP A O 1
ATOM 780 N N . LEU A 1 104 ? -4.488 8.102 -29.219 1 45.03 104 LEU A N 1
A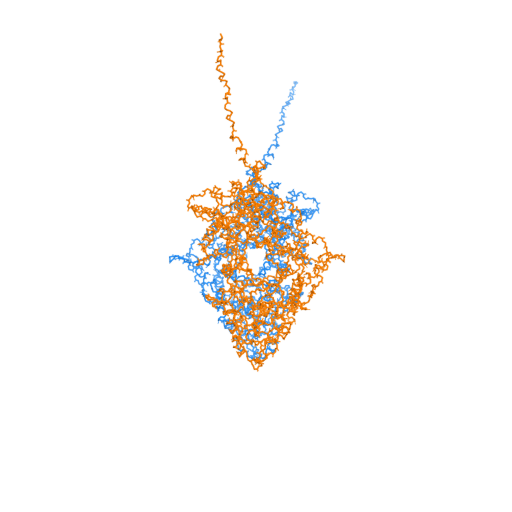TOM 781 C CA . LEU A 1 104 ? -4.543 9.414 -29.859 1 45.03 104 LEU A CA 1
ATOM 782 C C . LEU A 1 104 ? -4.555 9.281 -31.375 1 45.03 104 LEU A C 1
ATOM 784 O O . LEU A 1 104 ? -4.875 10.234 -32.094 1 45.03 104 LEU A O 1
ATOM 788 N N . SER A 1 105 ? -3.57 8.641 -32.031 1 43.66 105 SER A N 1
ATOM 789 C CA . SER A 1 105 ? -3.545 8.828 -33.469 1 43.66 105 SER A CA 1
ATOM 790 C C . SER A 1 105 ? -4.652 8.031 -34.156 1 43.66 105 SER A C 1
ATOM 792 O O . SER A 1 105 ? -4.914 6.883 -33.781 1 43.66 105 SER A O 1
ATOM 794 N N . ALA A 1 106 ? -5.617 8.672 -34.75 1 41.69 106 ALA A N 1
ATOM 795 C CA . ALA A 1 106 ? -6.523 8.102 -35.75 1 41.69 106 ALA A CA 1
ATOM 796 C C . ALA A 1 106 ? -5.91 6.867 -36.406 1 41.69 106 ALA A C 1
ATOM 798 O O . ALA A 1 106 ? -6.633 5.977 -36.844 1 41.69 106 ALA A O 1
ATOM 799 N N . GLU A 1 107 ? -4.742 6.918 -36.719 1 40.66 107 GLU A N 1
ATOM 800 C CA . GLU A 1 107 ? -3.99 5.93 -37.469 1 40.66 107 GLU A CA 1
ATOM 801 C C . GLU A 1 107 ? -3.439 4.832 -36.562 1 40.66 107 GLU A C 1
ATOM 803 O O . GLU A 1 107 ? -2.617 4.02 -37 1 40.66 107 GLU A O 1
ATOM 808 N N . SER A 1 108 ? -3.49 4.941 -35.281 1 47.16 108 SER A N 1
ATOM 809 C CA . SER A 1 108 ? -2.811 3.973 -34.406 1 47.16 108 SER A CA 1
ATOM 810 C C . SER A 1 108 ? -3.375 2.568 -34.625 1 47.16 108 SER A C 1
ATOM 812 O O . SER A 1 108 ? -4.582 2.355 -34.469 1 47.16 108 SER A O 1
ATOM 814 N N . THR A 1 109 ? -2.814 1.902 -35.406 1 48.12 109 THR A N 1
ATOM 815 C CA . THR A 1 109 ? -2.865 0.506 -35.844 1 48.12 109 THR A CA 1
ATOM 816 C C . THR A 1 109 ? -2.779 -0.424 -34.625 1 48.12 109 THR A C 1
ATOM 818 O O . THR A 1 109 ? -1.778 -1.118 -34.438 1 48.12 109 THR A O 1
ATOM 821 N N . SER A 1 110 ? -3.336 -0.024 -33.5 1 60 110 SER A N 1
ATOM 822 C CA . SER A 1 110 ? -3.318 -1.12 -32.531 1 60 110 SER A CA 1
ATOM 823 C C . SER A 1 110 ? -3.852 -2.408 -33.156 1 60 110 SER A C 1
ATOM 825 O O . SER A 1 110 ? -4.723 -2.369 -34.031 1 60 110 SER A O 1
ATOM 827 N N . SER A 1 111 ? -3.082 -3.465 -32.906 1 73.88 111 SER A N 1
ATOM 828 C CA . SER A 1 111 ? -3.541 -4.77 -33.375 1 73.88 111 SER A CA 1
ATOM 829 C C . SER A 1 111 ? -4.941 -5.082 -32.844 1 73.88 111 SER A C 1
ATOM 831 O O . SER A 1 111 ? -5.359 -4.539 -31.828 1 73.88 111 SER A O 1
ATOM 833 N N . GLY A 1 112 ? -5.75 -5.594 -33.688 1 89.75 112 GLY A N 1
ATOM 834 C CA . GLY A 1 112 ? -7.055 -6.078 -33.281 1 89.75 112 GLY A CA 1
ATOM 835 C C . GLY A 1 112 ? -7.035 -6.781 -31.922 1 89.75 112 GLY A C 1
ATOM 836 O O . GLY A 1 112 ? -7.953 -6.621 -31.125 1 89.75 112 GLY A O 1
ATOM 837 N N . SER A 1 113 ? -5.949 -7.344 -31.609 1 95.62 113 SER A N 1
ATOM 838 C CA . SER A 1 113 ? -5.832 -8.109 -30.375 1 95.62 113 SER A CA 1
ATOM 839 C C . SER A 1 113 ? -5.598 -7.195 -29.172 1 95.62 113 SER A C 1
ATOM 841 O O . SER A 1 113 ? -6.074 -7.469 -28.062 1 95.62 113 SER A O 1
ATOM 843 N N . LEU A 1 114 ? -4.781 -6.141 -29.328 1 95.5 114 LEU A N 1
ATOM 844 C CA . LEU A 1 114 ? -4.594 -5.184 -28.234 1 95.5 114 LEU A CA 1
ATOM 845 C C . LEU A 1 114 ? -5.906 -4.488 -27.891 1 95.5 114 LEU A C 1
ATOM 847 O O . LEU A 1 114 ? -6.184 -4.219 -26.719 1 95.5 114 LEU A O 1
ATOM 851 N N . GLN A 1 115 ? -6.688 -4.184 -28.938 1 95.12 115 GLN A N 1
ATOM 852 C CA . GLN A 1 115 ? -8 -3.602 -28.688 1 95.12 115 GLN A CA 1
ATOM 853 C C . GLN A 1 115 ? -8.883 -4.559 -27.891 1 95.12 115 GLN A C 1
ATOM 855 O O . GLN A 1 115 ? -9.633 -4.137 -27.016 1 95.12 115 GLN A O 1
ATOM 860 N N . LYS A 1 116 ? -8.844 -5.855 -28.234 1 97.12 116 LYS A N 1
ATOM 861 C CA . LYS A 1 116 ? -9.578 -6.852 -27.453 1 97.12 116 LYS A CA 1
ATOM 862 C C . LYS A 1 116 ? -9.172 -6.797 -25.984 1 97.12 116 LYS A C 1
ATOM 864 O O . LYS A 1 116 ? -10.023 -6.887 -25.109 1 97.12 116 LYS A O 1
ATOM 869 N N . ALA A 1 117 ? -7.867 -6.652 -25.75 1 97.81 117 ALA A N 1
ATOM 870 C CA . ALA A 1 117 ? -7.371 -6.562 -24.375 1 97.81 117 ALA A CA 1
ATOM 871 C C . ALA A 1 117 ? -7.914 -5.32 -23.672 1 97.81 117 ALA A C 1
ATOM 873 O O . ALA A 1 117 ? -8.312 -5.383 -22.5 1 97.81 117 ALA A O 1
ATOM 874 N N . ARG A 1 118 ? -7.914 -4.188 -24.375 1 97.12 118 ARG A N 1
ATOM 875 C CA . ARG A 1 118 ? -8.438 -2.936 -23.844 1 97.12 118 ARG A CA 1
ATOM 876 C C . ARG A 1 118 ? -9.93 -3.049 -23.547 1 97.12 118 ARG A C 1
ATOM 878 O O . ARG A 1 118 ? -10.406 -2.564 -22.516 1 97.12 118 ARG A O 1
ATOM 885 N N . ASP A 1 119 ? -10.656 -3.701 -24.438 1 97.56 119 ASP A N 1
ATOM 886 C CA . ASP A 1 119 ? -12.086 -3.912 -24.234 1 97.56 119 ASP A CA 1
ATOM 887 C C . ASP A 1 119 ? -12.344 -4.812 -23.031 1 97.56 119 ASP A C 1
ATOM 889 O O . ASP A 1 119 ? -13.273 -4.574 -22.266 1 97.56 119 ASP A O 1
ATOM 893 N N . PHE A 1 120 ? -11.57 -5.871 -22.906 1 98.31 120 PHE A N 1
ATOM 894 C CA . PHE A 1 120 ? -11.664 -6.762 -21.766 1 98.31 120 PHE A CA 1
ATOM 895 C C . PHE A 1 120 ? -11.453 -5.988 -20.469 1 98.31 120 PHE A C 1
ATOM 897 O O . PHE A 1 120 ? -12.219 -6.145 -19.516 1 98.31 120 PHE A O 1
ATOM 904 N N . TYR A 1 121 ? -10.414 -5.141 -20.422 1 98 121 TYR A N 1
ATOM 905 C CA . TYR A 1 121 ? -10.086 -4.293 -19.281 1 98 121 TYR A CA 1
ATOM 906 C C . TYR A 1 121 ? -11.227 -3.336 -18.969 1 98 121 TYR A C 1
ATOM 908 O O . TYR A 1 121 ? -11.625 -3.191 -17.797 1 98 121 TYR A O 1
ATOM 916 N N . THR A 1 122 ? -11.766 -2.699 -19.969 1 97.25 122 THR A N 1
ATOM 917 C CA . THR A 1 122 ? -12.836 -1.721 -19.812 1 97.25 122 THR A CA 1
ATOM 918 C C . THR A 1 122 ? -14.086 -2.377 -19.234 1 97.25 122 THR A C 1
ATOM 920 O O . THR A 1 122 ? -14.734 -1.814 -18.344 1 97.25 122 THR A O 1
ATOM 923 N N . ALA A 1 123 ? -14.383 -3.537 -19.719 1 97.75 123 ALA A N 1
ATOM 924 C CA . ALA A 1 123 ? -15.547 -4.266 -19.203 1 97.75 123 ALA A CA 1
ATOM 925 C C . ALA A 1 123 ? -15.375 -4.594 -17.734 1 97.75 123 ALA A C 1
ATOM 927 O O . ALA A 1 123 ? -16.328 -4.484 -16.953 1 97.75 123 ALA A O 1
ATOM 928 N N . CYS A 1 124 ? -14.203 -4.984 -17.391 1 97.56 124 CYS A N 1
ATOM 929 C CA . CYS A 1 124 ? -13.906 -5.32 -16 1 97.56 124 CYS A CA 1
ATOM 930 C C . CYS A 1 124 ? -13.969 -4.082 -15.109 1 97.56 124 CYS A C 1
ATOM 932 O O . CYS A 1 124 ? -14.43 -4.152 -13.969 1 97.56 124 CYS A O 1
ATOM 934 N N . MET A 1 125 ? -13.555 -2.918 -15.586 1 95.44 125 MET A N 1
ATOM 935 C CA . MET A 1 125 ? -13.508 -1.66 -14.844 1 95.44 125 MET A CA 1
ATOM 936 C C . MET A 1 125 ? -14.906 -1.085 -14.656 1 95.44 125 MET A C 1
ATOM 938 O O . MET A 1 125 ? -15.133 -0.253 -13.781 1 95.44 125 MET A O 1
ATOM 942 N N . ASP A 1 126 ? -15.883 -1.55 -15.484 1 95.12 126 ASP A N 1
ATOM 943 C CA . ASP A 1 126 ? -17.219 -0.966 -15.508 1 95.12 126 ASP A CA 1
ATOM 944 C C . ASP A 1 126 ? -18.094 -1.536 -14.391 1 95.12 126 ASP A C 1
ATOM 946 O O . ASP A 1 126 ? -19.047 -2.26 -14.648 1 95.12 126 ASP A O 1
ATOM 950 N N . VAL A 1 127 ? -17.906 -1.1 -13.188 1 90 127 VAL A N 1
ATOM 951 C CA . VAL A 1 127 ? -18.625 -1.596 -12.023 1 90 127 VAL A CA 1
ATOM 952 C C . VAL A 1 127 ? -20.078 -1.16 -12.094 1 90 127 VAL A C 1
ATOM 954 O O . VAL A 1 127 ? -20.984 -1.89 -11.656 1 90 127 VAL A O 1
ATOM 957 N N . GLU A 1 128 ? -20.359 0.001 -12.578 1 88.31 128 GLU A N 1
ATOM 958 C CA . GLU A 1 128 ? -21.734 0.474 -12.734 1 88.31 128 GLU A CA 1
ATOM 959 C C . GLU A 1 128 ? -22.516 -0.422 -13.688 1 88.31 128 GLU A C 1
ATOM 961 O O . GLU A 1 128 ? -23.688 -0.732 -13.438 1 88.31 128 GLU A O 1
ATOM 966 N N . GLY A 1 129 ? -21.828 -0.756 -14.781 1 93 129 GLY A N 1
ATOM 967 C CA . GLY A 1 129 ? -22.453 -1.69 -15.703 1 93 129 GLY A CA 1
ATOM 968 C C . GLY A 1 129 ? -22.75 -3.039 -15.078 1 93 129 GLY A C 1
ATOM 969 O O . GLY A 1 129 ? -23.781 -3.639 -15.352 1 93 129 GLY A O 1
ATOM 970 N N . MET A 1 130 ? -21.922 -3.49 -14.203 1 93.44 130 MET A N 1
ATOM 971 C CA . MET A 1 130 ? -22.125 -4.754 -13.5 1 93.44 130 MET A CA 1
ATOM 972 C C . MET A 1 130 ? -23.312 -4.676 -12.562 1 93.44 130 MET A C 1
ATOM 974 O O . MET A 1 130 ? -24.094 -5.625 -12.461 1 93.44 130 MET A O 1
ATOM 978 N N . GLU A 1 131 ? -23.453 -3.535 -11.883 1 90 131 GLU A N 1
ATOM 979 C CA . GLU A 1 131 ? -24.609 -3.338 -11 1 90 131 GLU A CA 1
ATOM 980 C C . GLU A 1 131 ? -25.906 -3.34 -11.789 1 90 131 GLU A C 1
ATOM 982 O O . GLU A 1 131 ? -26.891 -3.963 -11.367 1 90 131 GLU A O 1
ATOM 987 N N . ALA A 1 132 ? -25.891 -2.67 -12.922 1 92.44 132 ALA A N 1
ATOM 988 C CA . ALA A 1 132 ? -27.078 -2.562 -13.758 1 92.44 132 ALA A CA 1
ATOM 989 C C . ALA A 1 132 ? -27.484 -3.922 -14.328 1 92.44 132 ALA A C 1
ATOM 991 O O . ALA A 1 132 ? -28.672 -4.23 -14.445 1 92.44 132 ALA A O 1
ATOM 992 N N . ALA A 1 133 ? -26.5 -4.746 -14.633 1 93.88 133 ALA A N 1
ATOM 993 C CA . ALA A 1 133 ? -26.75 -6.055 -15.234 1 93.88 133 ALA A CA 1
ATOM 994 C C . ALA A 1 133 ? -27.297 -7.039 -14.203 1 93.88 133 ALA A C 1
ATOM 996 O O . ALA A 1 133 ? -27.984 -7.996 -14.547 1 93.88 133 ALA A O 1
ATOM 997 N N . GLY A 1 134 ? -26.969 -6.812 -12.938 1 94.19 134 GLY A N 1
ATOM 998 C CA . GLY A 1 134 ? -27.406 -7.707 -11.875 1 94.19 134 GLY A CA 1
ATOM 999 C C . GLY A 1 134 ? -26.875 -9.117 -12.023 1 94.19 134 GLY A C 1
ATOM 1000 O O . GLY A 1 134 ? -25.75 -9.32 -12.484 1 94.19 134 GLY A O 1
ATOM 1001 N N . ALA A 1 135 ? -27.766 -10.117 -11.594 1 96.06 135 ALA A N 1
ATOM 1002 C CA . ALA A 1 135 ? -27.328 -11.508 -11.602 1 96.06 135 ALA A CA 1
ATOM 1003 C C . ALA A 1 135 ? -27.969 -12.273 -12.758 1 96.06 135 ALA A C 1
ATOM 1005 O O . ALA A 1 135 ? -27.984 -13.508 -12.75 1 96.06 135 ALA A O 1
ATOM 1006 N N . LYS A 1 136 ? -28.469 -11.578 -13.711 1 95.38 136 LYS A N 1
ATOM 1007 C CA . LYS A 1 136 ? -29.234 -12.18 -14.797 1 95.38 136 LYS A CA 1
ATOM 1008 C C . LYS A 1 136 ? -28.406 -13.211 -15.555 1 95.38 136 LYS A C 1
ATOM 1010 O O . LYS A 1 136 ? -28.875 -14.305 -15.852 1 95.38 136 LYS A O 1
ATOM 1015 N N . SER A 1 137 ? -27.203 -12.844 -15.906 1 95.62 137 SER A N 1
ATOM 1016 C CA . SER A 1 137 ? -26.328 -13.742 -16.656 1 95.62 137 SER A CA 1
ATOM 1017 C C . SER A 1 137 ? -26.047 -15.016 -15.875 1 95.62 137 SER A C 1
ATOM 1019 O O . SER A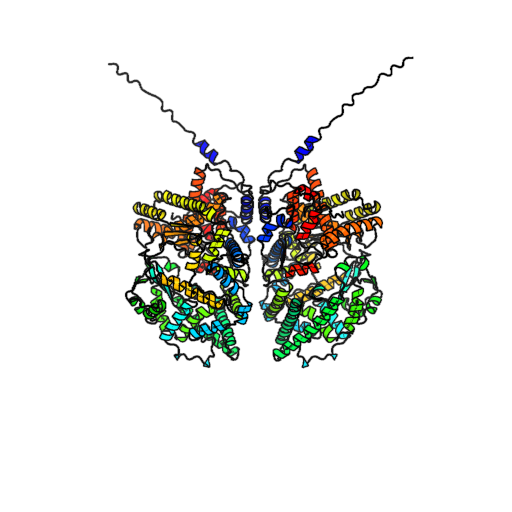 1 137 ? -26.016 -16.109 -16.453 1 95.62 137 SER A O 1
ATOM 1021 N N . MET A 1 138 ? -25.844 -14.906 -14.562 1 97.06 138 MET A N 1
ATOM 1022 C CA . MET A 1 138 ? -25.609 -16.062 -13.711 1 97.06 138 MET A CA 1
ATOM 1023 C C . MET A 1 138 ? -26.844 -16.953 -13.625 1 97.06 138 MET A C 1
ATOM 1025 O O . MET A 1 138 ? -26.75 -18.172 -13.688 1 97.06 138 MET A O 1
ATOM 1029 N N . LEU A 1 139 ? -28.016 -16.328 -13.508 1 96.62 139 LEU A N 1
ATOM 1030 C CA . LEU A 1 139 ? -29.266 -17.062 -13.414 1 96.62 139 LEU A CA 1
ATOM 1031 C C . LEU A 1 139 ? -29.547 -17.812 -14.711 1 96.62 139 LEU A C 1
ATOM 1033 O O . LEU A 1 139 ? -29.984 -18.969 -14.688 1 96.62 139 LEU A O 1
ATOM 1037 N N . THR A 1 140 ? -29.25 -17.203 -15.812 1 96.06 140 THR A N 1
ATOM 1038 C CA . THR A 1 140 ? -29.391 -17.859 -17.109 1 96.06 140 THR A CA 1
ATOM 1039 C C . THR A 1 140 ? -28.453 -19.062 -17.219 1 96.06 140 THR A C 1
ATOM 1041 O O . THR A 1 140 ? -28.828 -20.109 -17.719 1 96.06 140 THR A O 1
ATOM 1044 N N . LEU A 1 141 ? -27.234 -18.875 -16.766 1 96.19 141 LEU A N 1
ATOM 1045 C CA . LEU A 1 141 ? -26.25 -19.953 -16.797 1 96.19 141 LEU A CA 1
ATOM 1046 C C . LEU A 1 141 ? -26.703 -21.125 -15.93 1 96.19 141 LEU A C 1
ATOM 1048 O O . LEU A 1 141 ? -26.578 -22.281 -16.328 1 96.19 141 LEU A O 1
ATOM 1052 N N . ILE A 1 142 ? -27.25 -20.828 -14.758 1 96.12 142 ILE A N 1
ATOM 1053 C CA . ILE A 1 142 ? -27.734 -21.844 -13.836 1 96.12 142 ILE A CA 1
ATOM 1054 C C . ILE A 1 142 ? -28.875 -22.625 -14.492 1 96.12 142 ILE A C 1
ATOM 1056 O O . ILE A 1 142 ? -28.953 -23.844 -14.352 1 96.12 142 ILE A O 1
ATOM 1060 N N . GLU A 1 143 ? -29.672 -21.938 -15.195 1 93.94 143 GLU A N 1
ATOM 1061 C CA . GLU A 1 143 ? -30.75 -22.594 -15.93 1 93.94 143 GLU A CA 1
ATOM 1062 C C . GLU A 1 143 ? -30.203 -23.547 -16.984 1 93.94 143 GLU A C 1
ATOM 1064 O O . GLU A 1 143 ? -30.734 -24.641 -17.172 1 93.94 143 GLU A O 1
ATOM 1069 N N . THR A 1 144 ? -29.172 -23.109 -17.641 1 93.69 144 THR A N 1
ATOM 1070 C CA . THR A 1 144 ? -28.547 -23.938 -18.672 1 93.69 144 THR A CA 1
ATOM 1071 C C . THR A 1 144 ? -27.969 -25.219 -18.047 1 93.69 144 THR A C 1
ATOM 1073 O O . THR A 1 144 ? -27.859 -26.25 -18.703 1 93.69 144 THR A O 1
ATOM 1076 N N . PHE A 1 145 ? -27.641 -25.156 -16.734 1 95.06 145 PHE A N 1
ATOM 1077 C CA . PHE A 1 145 ? -27.094 -26.297 -16.016 1 95.06 145 PHE A CA 1
ATOM 1078 C C . PHE A 1 145 ? -28.203 -27.234 -15.57 1 95.06 145 PHE A C 1
ATOM 1080 O O . PHE A 1 145 ? -27.922 -28.375 -15.156 1 95.06 145 PHE A O 1
ATOM 1087 N N . GLY A 1 146 ? -29.391 -26.828 -15.609 1 92.19 146 GLY A N 1
ATOM 1088 C CA . GLY A 1 146 ? -30.516 -27.609 -15.102 1 92.19 146 GLY A CA 1
ATOM 1089 C C . GLY A 1 146 ? -31.016 -27.125 -13.758 1 92.19 146 GLY A C 1
ATOM 1090 O O . GLY A 1 146 ? -31.781 -27.828 -13.086 1 92.19 146 GLY A O 1
ATOM 1091 N N . GLY A 1 147 ? -30.547 -25.953 -13.352 1 93.12 147 GLY A N 1
ATOM 1092 C CA . GLY A 1 147 ? -31 -25.391 -12.094 1 93.12 147 GLY A CA 1
ATOM 1093 C C . GLY A 1 147 ? -30.031 -25.641 -10.953 1 93.12 147 GLY A C 1
ATOM 1094 O O . GLY A 1 147 ? -29.031 -26.359 -11.117 1 93.12 147 GLY A O 1
ATOM 1095 N N . TRP A 1 148 ? -30.359 -25.031 -9.812 1 95 148 TRP A N 1
ATOM 1096 C CA . TRP A 1 148 ? -29.578 -25.172 -8.586 1 95 148 TRP A CA 1
ATOM 1097 C C . TRP A 1 148 ? -30.484 -25.156 -7.363 1 95 148 TRP A C 1
ATOM 1099 O O . TRP A 1 148 ? -31.109 -24.141 -7.066 1 95 148 TRP A O 1
ATOM 1109 N N . SER A 1 149 ? -30.547 -26.172 -6.707 1 93.94 149 SER A N 1
ATOM 1110 C CA . SER A 1 149 ? -31.562 -26.375 -5.688 1 93.94 149 SER A CA 1
ATOM 1111 C C . SER A 1 149 ? -31.391 -25.406 -4.523 1 93.94 149 SER A C 1
ATOM 1113 O O . SER A 1 149 ? -32.375 -25 -3.893 1 93.94 149 SER A O 1
ATOM 1115 N N . PRO A 1 150 ? -30.141 -25.031 -4.172 1 93.19 150 PRO A N 1
ATOM 1116 C CA . PRO A 1 150 ? -29.984 -24.125 -3.029 1 93.19 150 PRO A CA 1
ATOM 1117 C C . PRO A 1 150 ? -30.688 -22.781 -3.242 1 93.19 150 PRO A C 1
ATOM 1119 O O . PRO A 1 150 ? -31.047 -22.109 -2.273 1 93.19 150 PRO A O 1
ATOM 1122 N N . CYS A 1 151 ? -30.828 -22.312 -4.461 1 90.69 151 CYS A N 1
ATOM 1123 C CA . CYS A 1 151 ? -31.438 -21 -4.684 1 90.69 151 CYS A CA 1
ATOM 1124 C C . CYS A 1 151 ? -32.875 -21.141 -5.188 1 90.69 151 CYS A C 1
ATOM 1126 O O . CYS A 1 151 ? -33.438 -20.172 -5.719 1 90.69 151 CYS A O 1
ATOM 1128 N N . THR A 1 152 ? -33.438 -22.312 -5.078 1 86.69 152 THR A N 1
ATOM 1129 C CA . THR A 1 152 ? -34.781 -22.594 -5.516 1 86.69 152 THR A CA 1
ATOM 1130 C C . THR A 1 152 ? -35.719 -22.812 -4.316 1 86.69 152 THR A C 1
ATOM 1132 O O . THR A 1 152 ? -35.25 -23.203 -3.236 1 86.69 152 THR A O 1
ATOM 1135 N N . ASN A 1 153 ? -36.938 -22.594 -4.535 1 81.62 153 ASN A N 1
ATOM 1136 C CA . ASN A 1 153 ? -37.938 -22.891 -3.504 1 81.62 153 ASN A CA 1
ATOM 1137 C C . ASN A 1 153 ? -37.969 -24.391 -3.195 1 81.62 153 ASN A C 1
ATOM 1139 O O . ASN A 1 153 ? -38.094 -25.203 -4.105 1 81.62 153 ASN A O 1
ATOM 1143 N N . PRO A 1 154 ? -37.906 -24.766 -1.925 1 79.75 154 PRO A N 1
ATOM 1144 C CA . PRO A 1 154 ? -37.875 -26.172 -1.546 1 79.75 154 PRO A CA 1
ATOM 1145 C C . PRO A 1 154 ? -39.062 -26.969 -2.129 1 79.75 154 PRO A C 1
ATOM 1147 O O . PRO A 1 154 ? -38.906 -28.141 -2.445 1 79.75 154 PRO A O 1
ATOM 1150 N N . THR A 1 155 ? -40.125 -26.297 -2.244 1 76.94 155 THR A N 1
ATOM 1151 C CA . THR A 1 155 ? -41.312 -26.984 -2.697 1 76.94 155 THR A CA 1
ATOM 1152 C C . THR A 1 155 ? -41.25 -27.266 -4.195 1 76.94 155 THR A C 1
ATOM 1154 O O . THR A 1 155 ? -42.031 -28.062 -4.715 1 76.94 155 THR A O 1
ATOM 1157 N N . GLU A 1 156 ? -40.281 -26.766 -4.816 1 75.88 156 GLU A N 1
ATOM 1158 C CA . GLU A 1 156 ? -40.219 -26.891 -6.27 1 75.88 156 GLU A CA 1
ATOM 1159 C C . GLU A 1 156 ? -39.156 -27.906 -6.684 1 75.88 156 GLU A C 1
ATOM 1161 O O . GLU A 1 156 ? -39.031 -28.25 -7.863 1 75.88 156 GLU A O 1
ATOM 1166 N N . ILE A 1 157 ? -38.469 -28.312 -5.742 1 76.69 157 ILE A N 1
ATOM 1167 C CA . ILE A 1 157 ? -37.406 -29.234 -6.062 1 76.69 157 ILE A CA 1
ATOM 1168 C C . ILE A 1 157 ? -37.969 -30.641 -6.273 1 76.69 157 ILE A C 1
ATOM 1170 O O . ILE A 1 157 ? -38.594 -31.203 -5.379 1 76.69 157 ILE A O 1
ATOM 1174 N N . LYS A 1 158 ? -37.781 -31.156 -7.574 1 71.12 158 LYS A N 1
ATOM 1175 C CA . LYS A 1 158 ? -38.188 -32.531 -7.887 1 71.12 158 LYS A CA 1
ATOM 1176 C C . LYS A 1 158 ? -37 -33.438 -8.125 1 71.12 158 LYS A C 1
ATOM 1178 O O . LYS A 1 158 ? -36.281 -33.281 -9.125 1 71.12 158 LYS A O 1
ATOM 1183 N N . GLU A 1 159 ? -36.75 -34.344 -7.234 1 79.44 159 GLU A N 1
ATOM 1184 C CA . GLU A 1 159 ? -35.562 -35.219 -7.285 1 79.44 159 GLU A CA 1
ATOM 1185 C C . GLU A 1 159 ? -35.531 -36 -8.586 1 79.44 159 GLU A C 1
ATOM 1187 O O . GLU A 1 159 ? -34.469 -36.344 -9.086 1 79.44 159 GLU A O 1
ATOM 1192 N N . GLU A 1 160 ? -36.625 -36.281 -9.188 1 77.12 160 GLU A N 1
ATOM 1193 C CA . GLU A 1 160 ? -36.75 -37.156 -10.336 1 77.12 160 GLU A CA 1
ATOM 1194 C C . GLU A 1 160 ? -36.188 -36.5 -11.602 1 77.12 160 GLU A C 1
ATOM 1196 O O . GLU A 1 160 ? -35.906 -37.188 -12.578 1 77.12 160 GLU A O 1
ATOM 1201 N N . ILE A 1 161 ? -36 -35.312 -11.492 1 78.38 161 ILE A N 1
ATOM 1202 C CA . ILE A 1 161 ? -35.562 -34.625 -12.688 1 78.38 161 ILE A CA 1
ATOM 1203 C C . ILE A 1 161 ? -34.062 -34.875 -12.914 1 78.38 161 ILE A C 1
ATOM 1205 O O . ILE A 1 161 ? -33.562 -34.656 -14.008 1 78.38 161 ILE A O 1
ATOM 1209 N N . TYR A 1 162 ? -33.531 -35.406 -11.875 1 87.81 162 TYR A N 1
ATOM 1210 C CA . TYR A 1 162 ? -32.094 -35.625 -11.977 1 87.81 162 TYR A CA 1
ATOM 1211 C C . TYR A 1 162 ? -31.781 -37.031 -12.461 1 87.81 162 TYR A C 1
ATOM 1213 O O . TYR A 1 162 ? -32.125 -38 -11.781 1 87.81 162 TYR A O 1
ATOM 1221 N N . THR A 1 163 ? -31.234 -37.156 -13.664 1 87.5 163 THR A N 1
ATOM 1222 C CA . THR A 1 163 ? -30.922 -38.438 -14.305 1 87.5 163 THR A CA 1
ATOM 1223 C C . THR A 1 163 ? -29.438 -38.5 -14.664 1 87.5 163 THR A C 1
ATOM 1225 O O . THR A 1 163 ? -28.734 -37.5 -14.609 1 87.5 163 THR A O 1
ATOM 1228 N N . SER A 1 164 ? -29.062 -39.688 -15.031 1 86.31 164 SER A N 1
ATOM 1229 C CA . SER A 1 164 ? -27.672 -39.875 -15.461 1 86.31 164 SER A CA 1
ATOM 1230 C C . SER A 1 164 ? -27.375 -39.062 -16.719 1 86.31 164 SER A C 1
ATOM 1232 O O . SER A 1 164 ? -26.281 -38.5 -16.859 1 86.31 164 SER A O 1
ATOM 1234 N N . GLU A 1 165 ? -28.344 -39.062 -17.594 1 86.94 165 GLU A N 1
ATOM 1235 C CA . GLU A 1 165 ? -28.188 -38.25 -18.797 1 86.94 165 GLU A CA 1
ATOM 1236 C C . GLU A 1 165 ? -28.094 -36.75 -18.484 1 86.94 165 GLU A C 1
ATOM 1238 O O . GLU A 1 165 ? -27.297 -36.031 -19.062 1 86.94 165 GLU A O 1
ATOM 1243 N N . GLY A 1 166 ? -28.906 -36.469 -17.594 1 90.81 166 GLY A N 1
ATOM 1244 C CA . GLY A 1 166 ? -28.859 -35.094 -17.156 1 90.81 166 GLY A CA 1
ATOM 1245 C C . GLY A 1 166 ? -27.547 -34.719 -16.484 1 90.81 166 GLY A C 1
ATOM 1246 O O . GLY A 1 166 ? -27.062 -33.594 -16.625 1 90.81 166 GLY A O 1
ATOM 1247 N N . LEU A 1 167 ? -27 -35.656 -15.797 1 91.94 167 LEU A N 1
ATOM 1248 C CA . LEU A 1 167 ? -25.719 -35.406 -15.133 1 91.94 167 LEU A CA 1
ATOM 1249 C C . LEU A 1 167 ? -24.609 -35.188 -16.156 1 91.94 167 LEU A C 1
ATOM 1251 O O . LEU A 1 167 ? -23.734 -34.344 -15.953 1 91.94 167 LEU A O 1
ATOM 1255 N N . LEU A 1 168 ? -24.594 -35.938 -17.172 1 93.69 168 LEU A N 1
ATOM 1256 C CA . LEU A 1 168 ? -23.625 -35.75 -18.25 1 93.69 168 LEU A CA 1
ATOM 1257 C C . LEU A 1 168 ? -23.75 -34.375 -18.875 1 93.69 168 LEU A C 1
ATOM 1259 O O . LEU A 1 168 ? -22.734 -33.719 -19.156 1 93.69 168 LEU A O 1
ATOM 1263 N N . ASP A 1 169 ? -25 -33.938 -19.109 1 94 169 ASP A N 1
ATOM 1264 C CA . ASP A 1 169 ? -25.25 -32.625 -19.656 1 94 169 ASP A CA 1
ATOM 1265 C C . ASP A 1 169 ? -24.688 -31.516 -18.75 1 94 169 ASP A C 1
ATOM 1267 O O . ASP A 1 169 ? -24.062 -30.562 -19.219 1 94 169 ASP A O 1
ATOM 1271 N N . THR A 1 170 ? -24.938 -31.719 -17.469 1 94.81 170 THR A N 1
ATOM 1272 C CA . THR A 1 170 ? -24.438 -30.75 -16.484 1 94.81 170 THR A CA 1
ATOM 1273 C C . THR A 1 170 ? -22.922 -30.734 -16.469 1 94.81 170 THR A C 1
ATOM 1275 O O . THR A 1 170 ? -22.312 -29.656 -16.438 1 94.81 170 THR A O 1
ATOM 1278 N N . LEU A 1 171 ? -22.312 -31.859 -16.453 1 95.19 171 LEU A N 1
ATOM 1279 C CA . LEU A 1 171 ? -20.859 -31.984 -16.438 1 95.19 171 LEU A CA 1
ATOM 1280 C C . LEU A 1 171 ? -20.25 -31.25 -17.641 1 95.19 171 LEU A C 1
ATOM 1282 O O . LEU A 1 171 ? -19.297 -30.484 -17.484 1 95.19 171 LEU A O 1
ATOM 1286 N N . LEU A 1 172 ? -20.812 -31.438 -18.812 1 94.44 172 LEU A N 1
ATOM 1287 C CA . LEU A 1 172 ? -20.328 -30.812 -20.047 1 94.44 172 LEU A CA 1
ATOM 1288 C C . LEU A 1 172 ? -20.516 -29.297 -19.984 1 94.44 172 LEU A C 1
ATOM 1290 O O . LEU A 1 172 ? -19.594 -28.547 -20.344 1 94.44 172 LEU A O 1
ATOM 1294 N N . ALA A 1 173 ? -21.641 -28.906 -19.531 1 94.62 173 ALA A N 1
ATOM 1295 C CA . ALA A 1 173 ? -21.953 -27.484 -19.484 1 94.62 173 ALA A CA 1
ATOM 1296 C C . ALA A 1 173 ? -21.047 -26.75 -18.5 1 94.62 173 ALA A C 1
ATOM 1298 O O . ALA A 1 173 ? -20.562 -25.656 -18.797 1 94.62 173 ALA A O 1
ATOM 1299 N N . VAL A 1 174 ? -20.844 -27.312 -17.344 1 94.81 174 VAL A N 1
ATOM 1300 C CA . VAL A 1 174 ? -20.031 -26.688 -16.312 1 94.81 174 VAL A CA 1
ATOM 1301 C C . VAL A 1 174 ? -18.562 -26.609 -16.766 1 94.81 174 VAL A C 1
ATOM 1303 O O . VAL A 1 174 ? -17.891 -25.609 -16.547 1 94.81 174 VAL A O 1
ATOM 1306 N N . GLN A 1 175 ? -18.078 -27.594 -17.359 1 92.25 175 GLN A N 1
ATOM 1307 C CA . GLN A 1 175 ? -16.688 -27.609 -17.828 1 92.25 175 GLN A CA 1
ATOM 1308 C C . GLN A 1 175 ? -16.484 -26.594 -18.953 1 92.25 175 GLN A C 1
ATOM 1310 O O . GLN A 1 175 ? -15.383 -26.047 -19.109 1 92.25 175 GLN A O 1
ATOM 1315 N N . LYS A 1 176 ? -17.516 -26.359 -19.703 1 90.44 176 LYS A N 1
ATOM 1316 C CA . LYS A 1 176 ? -17.453 -25.344 -20.766 1 90.44 176 LYS A CA 1
ATOM 1317 C C . LYS A 1 176 ? -17.469 -23.938 -20.172 1 90.44 176 LYS A C 1
ATOM 1319 O O . LYS A 1 176 ? -16.891 -23 -20.75 1 90.44 176 LYS A O 1
ATOM 1324 N N . ALA A 1 177 ? -18.125 -23.766 -19.094 1 88.19 177 ALA A N 1
ATOM 1325 C CA . ALA A 1 177 ? -18.281 -22.469 -18.469 1 88.19 177 ALA A CA 1
ATOM 1326 C C . ALA A 1 177 ? -17.109 -22.156 -17.531 1 88.19 177 ALA A C 1
ATOM 1328 O O . ALA A 1 177 ? -16.234 -21.359 -17.875 1 88.19 177 ALA A O 1
ATOM 1329 N N . SER A 1 178 ? -17.234 -22.672 -16.359 1 83.06 178 SER A N 1
ATOM 1330 C CA . SER A 1 178 ? -16.188 -22.469 -15.359 1 83.06 178 SER A CA 1
ATOM 1331 C C . SER A 1 178 ? -16.25 -23.531 -14.266 1 83.06 178 SER A C 1
ATOM 1333 O O . SER A 1 178 ? -17.281 -23.688 -13.609 1 83.06 178 SER A O 1
ATOM 1335 N N . GLY A 1 179 ? -15.25 -24.375 -14.32 1 82.75 179 GLY A N 1
ATOM 1336 C CA . GLY A 1 179 ? -15.172 -25.406 -13.305 1 82.75 179 GLY A CA 1
ATOM 1337 C C . GLY A 1 179 ? -14.727 -26.75 -13.867 1 82.75 179 GLY A C 1
ATOM 1338 O O . GLY A 1 179 ? -14.852 -27 -15.07 1 82.75 179 GLY A O 1
ATOM 1339 N N . THR A 1 180 ? -14.227 -27.531 -13 1 90.62 180 THR A N 1
ATOM 1340 C CA . THR A 1 180 ? -13.805 -28.891 -13.336 1 90.62 180 THR A CA 1
ATOM 1341 C C . THR A 1 180 ? -14.242 -29.875 -12.258 1 90.62 180 THR A C 1
ATOM 1343 O O . THR A 1 180 ? -13.398 -30.469 -11.578 1 90.62 180 THR A O 1
ATOM 1346 N N . PRO A 1 181 ? -15.594 -30.094 -12.242 1 94.88 181 PRO A N 1
ATOM 1347 C CA . PRO A 1 181 ? -16.094 -31.016 -11.219 1 94.88 181 PRO A CA 1
ATOM 1348 C C . PRO A 1 181 ? -15.812 -32.469 -11.555 1 94.88 181 PRO A C 1
ATOM 1350 O O . PRO A 1 181 ? -15.844 -32.844 -12.727 1 94.88 181 PRO A O 1
ATOM 1353 N N . LEU A 1 182 ? -15.516 -33.25 -10.609 1 95.69 182 LEU A N 1
ATOM 1354 C CA . LEU A 1 182 ? -15.359 -34.688 -10.664 1 95.69 182 LEU A CA 1
ATOM 1355 C C . LEU A 1 182 ? -14.047 -35.062 -11.344 1 95.69 182 LEU A C 1
ATOM 1357 O O . LEU A 1 182 ? -13.219 -35.75 -10.758 1 95.69 182 LEU A O 1
ATOM 1361 N N . PHE A 1 183 ? -13.852 -34.625 -12.594 1 96.19 183 PHE A N 1
ATOM 1362 C CA . PHE A 1 183 ? -12.602 -34.875 -13.297 1 96.19 183 PHE A CA 1
ATOM 1363 C C . PHE A 1 183 ? -12.383 -33.875 -14.406 1 96.19 183 PHE A C 1
ATOM 1365 O O . PHE A 1 183 ? -13.312 -33.156 -14.812 1 96.19 183 PHE A O 1
ATOM 1372 N N . GLY A 1 184 ? -11.148 -33.719 -14.766 1 95.25 184 GLY A N 1
ATOM 1373 C CA . GLY A 1 184 ? -10.789 -32.875 -15.898 1 95.25 184 GLY A CA 1
ATOM 1374 C C . GLY A 1 184 ? -10.32 -33.688 -17.109 1 95.25 184 GLY A C 1
ATOM 1375 O O . GLY A 1 184 ? -9.844 -34.812 -16.953 1 95.25 184 GLY A O 1
ATOM 1376 N N . MET A 1 185 ? -10.523 -33.094 -18.25 1 96.19 185 MET A N 1
ATOM 1377 C CA . MET A 1 185 ? -10.031 -33.656 -19.5 1 96.19 185 MET A CA 1
ATOM 1378 C C . MET A 1 185 ? -9.305 -32.594 -20.328 1 96.19 185 MET A C 1
ATOM 1380 O O . MET A 1 185 ? -9.734 -31.453 -20.391 1 96.19 185 MET A O 1
ATOM 1384 N N . GLY A 1 186 ? -8.211 -33.031 -20.938 1 96.25 186 GLY A N 1
ATOM 1385 C CA . GLY A 1 186 ? -7.473 -32.125 -21.828 1 96.25 186 GLY A CA 1
ATOM 1386 C C . GLY A 1 186 ? -6.469 -32.875 -22.703 1 96.25 186 GLY A C 1
ATOM 1387 O O . GLY A 1 186 ? -6.352 -34.094 -22.625 1 96.25 186 GLY A O 1
ATOM 1388 N N . ILE A 1 187 ? -5.957 -32.125 -23.609 1 97.75 187 ILE A N 1
ATOM 1389 C CA . ILE A 1 187 ? -4.902 -32.625 -24.469 1 97.75 187 ILE A CA 1
ATOM 1390 C C . ILE A 1 187 ? -3.537 -32.312 -23.875 1 97.75 187 ILE A C 1
ATOM 1392 O O . ILE A 1 187 ? -3.273 -31.172 -23.5 1 97.75 187 ILE A O 1
ATOM 1396 N N . THR A 1 188 ? -2.709 -33.312 -23.719 1 97.25 188 THR A N 1
ATOM 1397 C CA . THR A 1 188 ? -1.347 -33.156 -23.219 1 97.25 188 THR A CA 1
ATOM 1398 C C . THR A 1 188 ? -0.35 -33.875 -24.125 1 97.25 188 THR A C 1
ATOM 1400 O O . THR A 1 188 ? -0.727 -34.438 -25.156 1 97.25 188 THR A O 1
ATOM 1403 N N . ILE A 1 189 ? 0.875 -33.781 -23.797 1 97.19 189 ILE A N 1
ATOM 1404 C CA . ILE A 1 189 ? 1.919 -34.5 -24.516 1 97.19 189 ILE A CA 1
ATOM 1405 C C . ILE A 1 189 ? 2.09 -35.906 -23.906 1 97.19 189 ILE A C 1
ATOM 1407 O O . ILE A 1 189 ? 2.076 -36.031 -22.672 1 97.19 189 ILE A O 1
ATOM 1411 N N . ASP A 1 190 ? 2.189 -36.906 -24.75 1 97.62 190 ASP A N 1
ATOM 1412 C CA . ASP A 1 190 ? 2.451 -38.25 -24.281 1 97.62 190 ASP A CA 1
ATOM 1413 C C . ASP A 1 190 ? 3.854 -38.375 -23.703 1 97.62 190 ASP A C 1
ATOM 1415 O O . ASP A 1 190 ? 4.848 -38.25 -24.422 1 97.62 190 ASP A O 1
ATOM 1419 N N . ASP A 1 191 ? 3.982 -38.719 -22.5 1 96.38 191 ASP A N 1
ATOM 1420 C CA . ASP A 1 191 ? 5.254 -38.75 -21.781 1 96.38 191 ASP A CA 1
ATOM 1421 C C . ASP A 1 191 ? 6.246 -39.688 -22.438 1 96.38 191 ASP A C 1
ATOM 1423 O O . ASP A 1 191 ? 7.457 -39.469 -22.406 1 96.38 191 ASP A O 1
ATOM 1427 N N . LYS A 1 192 ? 5.762 -40.75 -22.969 1 97.5 192 LYS A N 1
ATOM 1428 C CA . LYS A 1 192 ? 6.664 -41.719 -23.562 1 97.5 192 LYS A CA 1
ATOM 1429 C C . LYS A 1 192 ? 6.859 -41.469 -25.047 1 97.5 192 LYS A C 1
ATOM 1431 O O . LYS A 1 192 ? 7.594 -42.219 -25.719 1 97.5 192 LYS A O 1
ATOM 1436 N N . ASN A 1 193 ? 6.18 -40.5 -25.547 1 97.12 193 ASN A N 1
ATOM 1437 C CA . ASN A 1 193 ? 6.34 -40.031 -26.922 1 97.12 193 ASN A CA 1
ATOM 1438 C C . ASN A 1 193 ? 6.152 -38.531 -27.031 1 97.12 193 ASN A C 1
ATOM 1440 O O . ASN A 1 193 ? 5.074 -38.062 -27.391 1 97.12 193 ASN A O 1
ATOM 1444 N N . SER A 1 194 ? 7.207 -37.844 -26.906 1 96.5 194 SER A N 1
ATOM 1445 C CA . SER A 1 194 ? 7.172 -36.406 -26.75 1 96.5 194 SER A CA 1
ATOM 1446 C C . SER A 1 194 ? 6.789 -35.719 -28.062 1 96.5 194 SER A C 1
ATOM 1448 O O . SER A 1 194 ? 6.598 -34.5 -28.094 1 96.5 194 SER A O 1
ATOM 1450 N N . SER A 1 195 ? 6.539 -36.375 -29.125 1 96.56 195 SER A N 1
ATOM 1451 C CA . SER A 1 195 ? 6.199 -35.781 -30.406 1 96.56 195 SER A CA 1
ATOM 1452 C C . SER A 1 195 ? 4.695 -35.844 -30.672 1 96.56 195 SER A C 1
ATOM 1454 O O . SER A 1 195 ? 4.211 -35.312 -31.672 1 96.56 195 SER A O 1
ATOM 1456 N N . ARG A 1 196 ? 4.023 -36.438 -29.781 1 96.31 196 ARG A N 1
ATOM 1457 C CA . ARG A 1 196 ? 2.596 -36.562 -30.047 1 96.31 196 ARG A CA 1
ATOM 1458 C C . ARG A 1 196 ? 1.767 -36.094 -28.859 1 96.31 196 ARG A C 1
ATOM 1460 O O . ARG A 1 196 ? 2.223 -36.156 -27.703 1 96.31 196 ARG A O 1
ATOM 1467 N N . HIS A 1 197 ? 0.529 -35.719 -29.188 1 97.75 197 HIS A N 1
ATOM 1468 C CA . HIS A 1 197 ? -0.456 -35.375 -28.172 1 97.75 197 HIS A CA 1
ATOM 1469 C C . HIS A 1 197 ? -1.334 -36.562 -27.812 1 97.75 197 HIS A C 1
ATOM 1471 O O . HIS A 1 197 ? -1.429 -37.531 -28.594 1 97.75 197 HIS A O 1
ATOM 1477 N N . ILE A 1 198 ? -1.908 -36.5 -26.641 1 98 198 ILE A N 1
ATOM 1478 C CA . ILE A 1 198 ? -2.787 -37.562 -26.156 1 98 198 ILE A CA 1
ATOM 1479 C C . ILE A 1 198 ? -3.857 -36.969 -25.234 1 98 198 ILE A C 1
ATOM 1481 O O . ILE A 1 198 ? -3.654 -35.906 -24.641 1 98 198 ILE A O 1
ATOM 1485 N N . ILE A 1 199 ? -5.023 -37.594 -25.219 1 98.31 199 ILE A N 1
ATOM 1486 C CA . ILE A 1 199 ? -6.082 -37.188 -24.297 1 98.31 199 ILE A CA 1
ATOM 1487 C C . ILE A 1 199 ? -5.723 -37.625 -22.875 1 98.31 199 ILE A C 1
ATOM 1489 O O . ILE A 1 199 ? -5.277 -38.75 -22.656 1 98.31 199 ILE A O 1
ATOM 1493 N N . GLN A 1 200 ? -5.867 -36.75 -21.969 1 98.12 200 GLN A N 1
ATOM 1494 C CA . GLN A 1 200 ? -5.586 -37.062 -20.562 1 98.12 200 GLN A CA 1
ATOM 1495 C C . GLN A 1 200 ? -6.809 -36.812 -19.688 1 98.12 200 GLN A C 1
ATOM 1497 O O . GLN A 1 200 ? -7.523 -35.812 -19.891 1 98.12 200 GLN A O 1
ATOM 1502 N N . PHE A 1 201 ? -7.09 -37.719 -18.734 1 97.88 201 PHE A N 1
ATOM 1503 C CA . PHE A 1 201 ? -8.094 -37.531 -17.703 1 97.88 201 PHE A CA 1
ATOM 15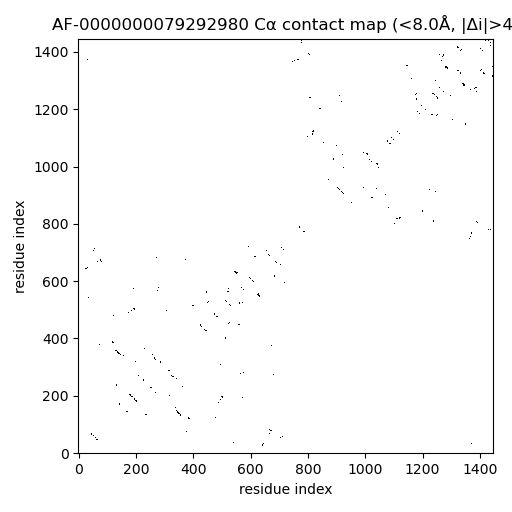04 C C . PHE A 1 201 ? -7.441 -37.438 -16.328 1 97.88 201 PHE A C 1
ATOM 1506 O O . PHE A 1 201 ? -6.633 -38.281 -15.945 1 97.88 201 PHE A O 1
ATOM 1513 N N . VAL A 1 202 ? -7.801 -36.406 -15.586 1 97.19 202 VAL A N 1
ATOM 1514 C CA . VAL A 1 202 ? -7.148 -36.156 -14.312 1 97.19 202 VAL A CA 1
ATOM 1515 C C . VAL A 1 202 ? -8.203 -35.969 -13.219 1 97.19 202 VAL A C 1
ATOM 1517 O O . VAL A 1 202 ? -9.336 -35.562 -13.5 1 97.19 202 VAL A O 1
ATOM 1520 N N . GLN A 1 203 ? -7.805 -36.25 -11.969 1 97.19 203 GLN A N 1
ATOM 1521 C CA . GLN A 1 203 ? -8.672 -35.969 -10.836 1 97.19 203 GLN A CA 1
ATOM 1522 C C . GLN A 1 203 ? -8.906 -34.469 -10.688 1 97.19 203 GLN A C 1
ATOM 1524 O O . GLN A 1 203 ? -8.07 -33.656 -11.086 1 97.19 203 GLN A O 1
ATOM 1529 N N . ALA A 1 204 ? -10.109 -34.094 -10.172 1 94.31 204 ALA A N 1
ATOM 1530 C CA . ALA A 1 204 ? -10.453 -32.656 -10.023 1 94.31 204 ALA A CA 1
ATOM 1531 C C . ALA A 1 204 ? -11.617 -32.5 -9.047 1 94.31 204 ALA A C 1
ATOM 1533 O O . ALA A 1 204 ? -12.102 -33.469 -8.461 1 94.31 204 ALA A O 1
ATOM 1534 N N . GLY A 1 205 ? -11.867 -31.25 -8.75 1 90.38 205 GLY A N 1
ATOM 1535 C CA . GLY A 1 205 ? -13.156 -30.969 -8.141 1 90.38 205 GLY A CA 1
ATOM 1536 C C . GLY A 1 205 ? -13.047 -30.312 -6.777 1 90.38 205 GLY A C 1
ATOM 1537 O O . GLY A 1 205 ? -14.008 -29.734 -6.285 1 90.38 205 GLY A O 1
ATOM 1538 N N . LEU A 1 206 ? -11.984 -30.328 -6.078 1 94.56 206 LEU A N 1
ATOM 1539 C CA . LEU A 1 206 ? -11.906 -29.734 -4.754 1 94.56 206 LEU A CA 1
ATOM 1540 C C . LEU A 1 206 ? -11.781 -28.219 -4.855 1 94.56 206 LEU A C 1
ATOM 1542 O O . LEU A 1 206 ? -10.727 -27.703 -5.234 1 94.56 206 LEU A O 1
ATOM 1546 N N . TRP A 1 207 ? -12.789 -27.547 -4.461 1 94.25 207 TRP A N 1
ATOM 1547 C CA . TRP A 1 207 ? -12.867 -26.109 -4.656 1 94.25 207 TRP A CA 1
ATOM 1548 C C . TRP A 1 207 ? -11.836 -25.391 -3.793 1 94.25 207 TRP A C 1
ATOM 1550 O O . TRP A 1 207 ? -11.281 -24.375 -4.203 1 94.25 207 TRP A O 1
ATOM 1560 N N . LEU A 1 208 ? -11.516 -25.891 -2.615 1 94.69 208 LEU A N 1
ATOM 1561 C CA . LEU A 1 208 ? -10.594 -25.234 -1.697 1 94.69 208 LEU A CA 1
ATOM 1562 C C . LEU A 1 208 ? -9.148 -25.578 -2.045 1 94.69 208 LEU A C 1
ATOM 1564 O O . LEU A 1 208 ? -8.219 -25.062 -1.408 1 94.69 208 LEU A O 1
ATOM 1568 N N . GLY A 1 209 ? -8.953 -26.5 -2.984 1 92.69 209 GLY A N 1
ATOM 1569 C CA . GLY A 1 209 ? -7.605 -26.828 -3.426 1 92.69 209 GLY A CA 1
ATOM 1570 C C . GLY A 1 209 ? -7.023 -28.031 -2.713 1 92.69 209 GLY A C 1
ATOM 1571 O O . GLY A 1 209 ? -7.309 -29.172 -3.082 1 92.69 209 GLY A O 1
ATOM 1572 N N . PRO A 1 210 ? -6.355 -27.906 -1.561 1 92.75 210 PRO A N 1
ATOM 1573 C CA . PRO A 1 210 ? -5.723 -29.047 -0.885 1 92.75 210 PRO A CA 1
ATOM 1574 C C . PRO A 1 210 ? -6.738 -29.969 -0.222 1 92.75 210 PRO A C 1
ATOM 1576 O O . PRO A 1 210 ? -7.594 -29.516 0.541 1 92.75 210 PRO A O 1
ATOM 1579 N N . ARG A 1 211 ? -6.504 -31.234 -0.479 1 95.44 211 ARG A N 1
ATOM 1580 C CA . ARG A 1 211 ? -7.41 -32.219 0.099 1 95.44 211 ARG A CA 1
ATOM 1581 C C . ARG A 1 211 ? -7.367 -32.156 1.623 1 95.44 211 ARG A C 1
ATOM 1583 O O . ARG A 1 211 ? -8.367 -32.438 2.285 1 95.44 211 ARG A O 1
ATOM 1590 N N . ASP A 1 212 ? -6.238 -31.734 2.186 1 93.69 212 ASP A N 1
ATOM 1591 C CA . ASP A 1 212 ? -6.023 -31.734 3.629 1 93.69 212 ASP A CA 1
ATOM 1592 C C . ASP A 1 212 ? -6.984 -30.766 4.328 1 93.69 212 ASP A C 1
ATOM 1594 O O . ASP A 1 212 ? -7.312 -30.953 5.5 1 93.69 212 ASP A O 1
ATOM 1598 N N . LEU A 1 213 ? -7.469 -29.797 3.658 1 95.19 213 LEU A N 1
ATOM 1599 C CA . LEU A 1 213 ? -8.367 -28.812 4.238 1 95.19 213 LEU A CA 1
ATOM 1600 C C . LEU A 1 213 ? -9.719 -29.438 4.578 1 95.19 213 LEU A C 1
ATOM 1602 O O . LEU A 1 213 ? -10.469 -28.891 5.391 1 95.19 213 LEU A O 1
ATOM 1606 N N . TYR A 1 214 ? -9.977 -30.578 3.936 1 96.62 214 TYR A N 1
ATOM 1607 C CA . TYR A 1 214 ? -11.266 -31.25 4.109 1 96.62 214 TYR A CA 1
ATOM 1608 C C . TYR A 1 214 ? -11.172 -32.344 5.141 1 96.62 214 TYR A C 1
ATOM 1610 O O . TYR A 1 214 ? -12.195 -32.875 5.609 1 96.62 214 TYR A O 1
ATOM 1618 N N . LEU A 1 215 ? -9.977 -32.812 5.469 1 94.56 215 LEU A N 1
ATOM 1619 C CA . LEU A 1 215 ? -9.789 -34.062 6.191 1 94.56 215 LEU A CA 1
ATOM 1620 C C . LEU A 1 215 ? -9.609 -33.781 7.684 1 94.56 215 LEU A C 1
ATOM 1622 O O . LEU A 1 215 ? -9.117 -34.656 8.414 1 94.56 215 LEU A O 1
ATOM 1626 N N . GLY A 1 216 ? -9.883 -32.625 8.234 1 88.75 216 GLY A N 1
ATOM 1627 C CA . GLY A 1 216 ? -9.891 -32.344 9.664 1 88.75 216 GLY A CA 1
ATOM 1628 C C . GLY A 1 216 ? -9.031 -31.156 10.055 1 88.75 216 GLY A C 1
ATOM 1629 O O . GLY A 1 216 ? -8.078 -30.828 9.352 1 88.75 216 GLY A O 1
ATOM 1630 N N . GLY A 1 217 ? -9.359 -30.547 11.094 1 90.69 217 GLY A N 1
ATOM 1631 C CA . GLY A 1 217 ? -8.555 -29.5 11.703 1 90.69 217 GLY A CA 1
ATOM 1632 C C . GLY A 1 217 ? -8.852 -28.125 11.133 1 90.69 217 GLY A C 1
ATOM 1633 O O . GLY A 1 217 ? -8.211 -27.141 11.508 1 90.69 217 GLY A O 1
ATOM 1634 N N . HIS A 1 218 ? -9.844 -28.031 10.25 1 94.5 218 HIS A N 1
ATOM 1635 C CA . HIS A 1 218 ? -10.117 -26.75 9.609 1 94.5 218 HIS A CA 1
ATOM 1636 C C . HIS A 1 218 ? -11.609 -26.453 9.609 1 94.5 218 HIS A C 1
ATOM 1638 O O . HIS A 1 218 ? -12.148 -25.953 8.609 1 94.5 218 HIS A O 1
ATOM 1644 N N . ASP A 1 219 ? -12.234 -26.719 10.695 1 94.81 219 ASP A N 1
ATOM 1645 C CA . ASP A 1 219 ? -13.688 -26.609 10.82 1 94.81 219 ASP A CA 1
ATOM 1646 C C . ASP A 1 219 ? -14.156 -25.172 10.609 1 94.81 219 ASP A C 1
ATOM 1648 O O . ASP A 1 219 ? -15.219 -24.938 10.031 1 94.81 219 ASP A O 1
ATOM 1652 N N . GLU A 1 220 ? -13.375 -24.281 11.094 1 93.19 220 GLU A N 1
ATOM 1653 C CA . GLU A 1 220 ? -13.75 -22.891 10.938 1 93.19 220 GLU A CA 1
ATOM 1654 C C . GLU A 1 220 ? -13.758 -22.484 9.469 1 93.19 220 GLU A C 1
ATOM 1656 O O . GLU A 1 220 ? -14.648 -21.75 9.031 1 93.19 220 GLU A O 1
ATOM 1661 N N . LEU A 1 221 ? -12.773 -22.844 8.766 1 95.75 221 LEU A N 1
ATOM 1662 C CA . LEU A 1 221 ? -12.711 -22.562 7.34 1 95.75 221 LEU A CA 1
ATOM 1663 C C . LEU A 1 221 ? -13.867 -23.219 6.602 1 95.75 221 LEU A C 1
ATOM 1665 O O . LEU A 1 221 ? -14.477 -22.594 5.719 1 95.75 221 LEU A O 1
ATOM 1669 N N . LEU A 1 222 ? -14.219 -24.453 6.961 1 97.69 222 LEU A N 1
ATOM 1670 C CA . LEU A 1 222 ? -15.312 -25.172 6.312 1 97.69 222 LEU A CA 1
ATOM 1671 C C . LEU A 1 222 ? -16.656 -24.531 6.637 1 97.69 222 LEU A C 1
ATOM 1673 O O . LEU A 1 222 ? -17.562 -24.5 5.793 1 97.69 222 LEU A O 1
ATOM 1677 N N . ALA A 1 223 ? -16.766 -24.047 7.855 1 96.25 223 ALA A N 1
ATOM 1678 C CA . ALA A 1 223 ? -17.969 -23.297 8.211 1 96.25 223 ALA A CA 1
ATOM 1679 C C . ALA A 1 223 ? -18.094 -22.031 7.379 1 96.25 223 ALA A C 1
ATOM 1681 O O . ALA A 1 223 ? -19.188 -21.672 6.93 1 96.25 223 ALA A O 1
ATOM 1682 N N . ALA A 1 224 ? -16.969 -21.328 7.211 1 96.06 224 ALA A N 1
ATOM 1683 C CA . ALA A 1 224 ? -16.953 -20.141 6.371 1 96.06 224 ALA A CA 1
ATOM 1684 C C . ALA A 1 224 ? -17.312 -20.469 4.93 1 96.06 224 ALA A C 1
ATOM 1686 O O . ALA A 1 224 ? -17.953 -19.688 4.238 1 96.06 224 ALA A O 1
ATOM 1687 N N . TYR A 1 225 ? -16.875 -21.641 4.523 1 97.62 225 TYR A N 1
ATOM 1688 C CA . TYR A 1 225 ? -17.172 -22.109 3.176 1 97.62 225 TYR A CA 1
ATOM 1689 C C . TYR A 1 225 ? -18.672 -22.328 2.988 1 97.62 225 TYR A C 1
ATOM 1691 O O . TYR A 1 225 ? -19.234 -21.906 1.978 1 97.62 225 TYR A O 1
ATOM 1699 N N . VAL A 1 226 ? -19.328 -22.906 3.932 1 97.56 226 VAL A N 1
ATOM 1700 C CA . VAL A 1 226 ? -20.781 -23.109 3.893 1 97.56 226 VAL A CA 1
ATOM 1701 C C . VAL A 1 226 ? -21.5 -21.75 3.924 1 97.56 226 VAL A C 1
ATOM 1703 O O . VAL A 1 226 ? -22.438 -21.531 3.158 1 97.56 226 VAL A O 1
ATOM 1706 N N . LYS A 1 227 ? -21.047 -20.891 4.781 1 95.25 227 LYS A N 1
ATOM 1707 C CA . LYS A 1 227 ? -21.625 -19.562 4.879 1 95.25 227 LYS A CA 1
ATOM 1708 C C . LYS A 1 227 ? -21.531 -18.812 3.553 1 95.25 227 LYS A C 1
ATOM 1710 O O . LYS A 1 227 ? -22.438 -18.078 3.184 1 95.25 227 LYS A O 1
ATOM 1715 N N . PHE A 1 228 ? -20.516 -18.969 2.891 1 97.25 228 PHE A N 1
ATOM 1716 C CA . PHE A 1 228 ? -20.297 -18.375 1.577 1 97.25 228 PHE A CA 1
ATOM 1717 C C . PHE A 1 228 ? -21.359 -18.859 0.583 1 97.25 228 PHE A C 1
ATOM 1719 O O . PHE A 1 228 ? -22 -18.047 -0.09 1 97.25 228 PHE A O 1
ATOM 1726 N N . GLY A 1 229 ? -21.484 -20.156 0.571 1 97.5 229 GLY A N 1
ATOM 1727 C CA . GLY A 1 229 ? -22.484 -20.734 -0.309 1 97.5 229 GLY A CA 1
ATOM 1728 C C . GLY A 1 229 ? -23.891 -20.281 0.009 1 97.5 229 GLY A C 1
ATOM 1729 O O . GLY A 1 229 ? -24.672 -19.984 -0.897 1 97.5 229 GLY A O 1
ATOM 1730 N N . VAL A 1 230 ? -24.219 -20.203 1.262 1 95.56 230 VAL A N 1
ATOM 1731 C CA . VAL A 1 230 ? -25.547 -19.766 1.696 1 95.56 230 VAL A CA 1
ATOM 1732 C C . VAL A 1 230 ? -25.781 -18.312 1.267 1 95.56 230 VAL A C 1
ATOM 1734 O O . VAL A 1 230 ? -26.875 -17.969 0.806 1 95.56 230 VAL A O 1
ATOM 1737 N N . ALA A 1 231 ? -24.734 -17.5 1.408 1 93.25 231 ALA A N 1
ATOM 1738 C CA . ALA A 1 231 ? -24.844 -16.109 1.006 1 93.25 231 ALA A CA 1
ATOM 1739 C C . ALA A 1 231 ? -25.156 -15.984 -0.485 1 93.25 231 ALA A C 1
ATOM 1741 O O . ALA A 1 231 ? -26.062 -15.25 -0.884 1 93.25 231 ALA A O 1
ATOM 1742 N N . LEU A 1 232 ? -24.469 -16.688 -1.303 1 96.38 232 LEU A N 1
ATOM 1743 C CA . LEU A 1 232 ? -24.672 -16.625 -2.746 1 96.38 232 LEU A CA 1
ATOM 1744 C C . LEU A 1 232 ? -26.047 -17.172 -3.123 1 96.38 232 LEU A C 1
ATOM 1746 O O . LEU A 1 232 ? -26.734 -16.594 -3.969 1 96.38 232 LEU A O 1
ATOM 1750 N N . ALA A 1 233 ? -26.422 -18.281 -2.488 1 95.44 233 ALA A N 1
ATOM 1751 C CA . ALA A 1 233 ? -27.719 -18.875 -2.758 1 95.44 233 ALA A CA 1
ATOM 1752 C C . ALA A 1 233 ? -28.844 -17.906 -2.408 1 95.44 233 ALA A C 1
ATOM 1754 O O . ALA A 1 233 ? -29.828 -17.781 -3.154 1 95.44 233 ALA A O 1
ATOM 1755 N N . SER A 1 234 ? -28.688 -17.266 -1.32 1 90.81 234 SER A N 1
ATOM 1756 C CA . SER A 1 234 ? -29.688 -16.312 -0.873 1 90.81 234 SER A CA 1
ATOM 1757 C C . SER A 1 234 ? -29.797 -15.133 -1.833 1 90.81 234 SER A C 1
ATOM 1759 O O . SER A 1 234 ? -30.906 -14.703 -2.172 1 90.81 234 SER A O 1
ATOM 1761 N N . LEU A 1 235 ? -28.688 -14.602 -2.242 1 91.5 235 LEU A N 1
ATOM 1762 C CA . LEU A 1 235 ? -28.688 -13.477 -3.172 1 91.5 235 LEU A CA 1
ATOM 1763 C C . LEU A 1 235 ? -29.297 -13.867 -4.508 1 91.5 235 LEU A C 1
ATOM 1765 O O . LEU A 1 235 ? -30.062 -13.094 -5.094 1 91.5 235 LEU A O 1
ATOM 1769 N N . LEU A 1 236 ? -28.984 -15.047 -4.973 1 94.5 236 LEU A N 1
ATOM 1770 C CA . LEU A 1 236 ? -29.516 -15.523 -6.242 1 94.5 236 LEU A CA 1
ATOM 1771 C C . LEU A 1 236 ? -31.016 -15.766 -6.148 1 94.5 236 LEU A C 1
ATOM 1773 O O . LEU A 1 236 ? -31.766 -15.484 -7.098 1 94.5 236 LEU A O 1
ATOM 1777 N N . ALA A 1 237 ? -31.438 -16.297 -5.027 1 91 237 ALA A N 1
ATOM 1778 C CA . ALA A 1 237 ? -32.875 -16.484 -4.812 1 91 237 ALA A CA 1
ATOM 1779 C C . ALA A 1 237 ? -33.594 -15.148 -4.84 1 91 237 ALA A C 1
ATOM 1781 O O . ALA A 1 237 ? -34.656 -15.023 -5.461 1 91 237 ALA A O 1
ATOM 1782 N N . GLU A 1 238 ? -33.031 -14.211 -4.184 1 85.19 238 GLU A N 1
ATOM 1783 C CA . GLU A 1 238 ? -33.625 -12.875 -4.152 1 85.19 238 GLU A CA 1
ATOM 1784 C C . GLU A 1 238 ? -33.688 -12.281 -5.555 1 85.19 238 GLU A C 1
ATOM 1786 O O . GLU A 1 238 ? -34.719 -11.734 -5.941 1 85.19 238 GLU A O 1
ATOM 1791 N N . ASP A 1 239 ? -32.688 -12.367 -6.25 1 90 239 ASP A N 1
ATOM 1792 C CA . ASP A 1 239 ? -32.625 -11.758 -7.578 1 90 239 ASP A CA 1
ATOM 1793 C C . ASP A 1 239 ? -33.5 -12.492 -8.57 1 90 239 ASP A C 1
ATOM 1795 O O . ASP A 1 239 ? -33.906 -11.93 -9.594 1 90 239 ASP A O 1
ATOM 1799 N N . SER A 1 240 ? -33.781 -13.727 -8.227 1 88.75 240 SER A N 1
ATOM 1800 C CA . SER A 1 240 ? -34.688 -14.516 -9.086 1 88.75 240 SER A CA 1
ATOM 1801 C C . SER A 1 240 ? -36.156 -14.281 -8.719 1 88.75 240 SER A C 1
ATOM 1803 O O . SER A 1 240 ? -37.031 -14.781 -9.398 1 88.75 240 SER A O 1
ATOM 1805 N N . GLY A 1 241 ? -36.406 -13.547 -7.695 1 80.19 241 GLY A N 1
ATOM 1806 C CA . GLY A 1 241 ? -37.781 -13.211 -7.305 1 80.19 241 GLY A CA 1
ATOM 1807 C C . GLY A 1 241 ? -38.406 -14.25 -6.398 1 80.19 241 GLY A C 1
ATOM 1808 O O . GLY A 1 241 ? -39.625 -14.281 -6.234 1 80.19 241 GLY A O 1
ATOM 1809 N N . VAL A 1 242 ? -37.594 -15.133 -5.969 1 71 242 VAL A N 1
ATOM 1810 C CA . VAL A 1 242 ? -38.156 -16.141 -5.059 1 71 242 VAL A CA 1
ATOM 1811 C C . VAL A 1 242 ? -38.562 -15.484 -3.742 1 71 242 VAL A C 1
ATOM 1813 O O . VAL A 1 242 ? -37.781 -14.758 -3.135 1 71 242 VAL A O 1
ATOM 1816 N N . THR A 1 243 ? -39.844 -15.328 -3.367 1 62.28 243 THR A N 1
ATOM 1817 C CA . THR A 1 243 ? -40.406 -14.688 -2.189 1 62.28 243 THR A CA 1
ATOM 1818 C C . THR A 1 243 ? -40.625 -15.703 -1.074 1 62.28 243 THR A C 1
ATOM 1820 O O . THR A 1 243 ? -41.375 -16.672 -1.252 1 62.28 243 THR A O 1
ATOM 1823 N N . THR A 1 244 ? -39.781 -16.234 -0.388 1 58.38 244 THR A N 1
ATOM 1824 C CA . THR A 1 244 ? -40.062 -17 0.828 1 58.38 244 THR A CA 1
ATOM 1825 C C . THR A 1 244 ? -39.625 -16.219 2.062 1 58.38 244 THR A C 1
ATOM 1827 O O . THR A 1 244 ? -38.969 -15.18 1.944 1 58.38 244 THR A O 1
ATOM 1830 N N . THR A 1 245 ? -40.125 -16.703 3.213 1 58.72 245 THR A N 1
ATOM 1831 C CA . THR A 1 245 ? -39.656 -16.047 4.414 1 58.72 245 THR A CA 1
ATOM 1832 C C . THR A 1 245 ? -38.125 -16.188 4.539 1 58.72 245 THR A C 1
ATOM 1834 O O . THR A 1 245 ? -37.562 -17.219 4.152 1 58.72 245 THR A O 1
ATOM 1837 N N . ALA A 1 246 ? -37.469 -15.219 4.844 1 56.12 246 ALA A N 1
ATOM 1838 C CA . ALA A 1 246 ? -36 -15.148 4.945 1 56.12 246 ALA A CA 1
ATOM 1839 C C . ALA A 1 246 ? -35.438 -16.312 5.766 1 56.12 246 ALA A C 1
ATOM 1841 O O . ALA A 1 246 ? -34.438 -16.906 5.398 1 56.12 246 ALA A O 1
ATOM 1842 N N . ASP A 1 247 ? -36.156 -16.766 6.777 1 62.03 247 ASP A N 1
ATOM 1843 C CA . ASP A 1 247 ? -35.656 -17.781 7.691 1 62.03 247 ASP A CA 1
ATOM 1844 C C . ASP A 1 247 ? -35.75 -19.172 7.066 1 62.03 247 ASP A C 1
ATOM 1846 O O . ASP A 1 247 ? -34.812 -19.969 7.18 1 62.03 247 ASP A O 1
ATOM 1850 N N . ASP A 1 248 ? -36.781 -19.453 6.422 1 69.44 248 ASP A N 1
ATOM 1851 C CA . ASP A 1 248 ? -36.969 -20.766 5.809 1 69.44 248 ASP A CA 1
ATOM 1852 C C . ASP A 1 248 ? -35.969 -21 4.684 1 69.44 248 ASP A C 1
ATOM 1854 O O . ASP A 1 248 ? -35.406 -22.094 4.551 1 69.44 248 ASP A O 1
ATOM 1858 N N . TYR A 1 249 ? -35.656 -20.016 4.113 1 76 249 TYR A N 1
ATOM 1859 C CA . TYR A 1 249 ? -34.75 -20.125 2.975 1 76 249 TYR A CA 1
ATOM 1860 C C . TYR A 1 249 ? -33.312 -20.297 3.438 1 76 249 TYR A C 1
ATOM 1862 O O . TYR A 1 249 ? -32.531 -21.062 2.852 1 76 249 TYR A O 1
ATOM 1870 N N . MET A 1 250 ? -32.969 -19.688 4.461 1 80.69 250 MET A N 1
ATOM 1871 C CA . MET A 1 250 ? -31.625 -19.797 4.977 1 80.69 250 MET A CA 1
ATOM 1872 C C . MET A 1 250 ? -31.344 -21.219 5.469 1 80.69 250 MET A C 1
ATOM 1874 O O . MET A 1 250 ? -30.281 -21.766 5.223 1 80.69 250 MET A O 1
ATOM 1878 N N . VAL A 1 251 ? -32.312 -21.75 6.07 1 85.75 251 VAL A N 1
ATOM 1879 C CA . VAL A 1 251 ? -32.188 -23.109 6.57 1 85.75 251 VAL A CA 1
ATOM 1880 C C . VAL A 1 251 ? -32.094 -24.094 5.398 1 85.75 251 VAL A C 1
ATOM 1882 O O . VAL A 1 251 ? -31.297 -25.031 5.422 1 85.75 251 VAL A O 1
ATOM 1885 N N . HIS A 1 252 ? -32.875 -23.828 4.414 1 89.31 252 HIS A N 1
ATOM 1886 C CA . HIS A 1 252 ? -32.875 -24.641 3.205 1 89.31 252 HIS A CA 1
ATOM 1887 C C . HIS A 1 252 ? -31.516 -24.594 2.514 1 89.31 252 HIS A C 1
ATOM 1889 O O . HIS A 1 252 ? -30.922 -25.641 2.242 1 89.31 252 HIS A O 1
ATOM 1895 N N . ALA A 1 253 ? -31.047 -23.453 2.24 1 92.56 253 ALA A N 1
ATOM 1896 C CA . ALA A 1 253 ? -29.766 -23.266 1.562 1 92.56 253 ALA A CA 1
ATOM 1897 C C . ALA A 1 253 ? -28.625 -23.891 2.361 1 92.56 253 ALA A C 1
ATOM 1899 O O . ALA A 1 253 ? -27.734 -24.516 1.788 1 92.56 253 ALA A O 1
ATOM 1900 N N . GLU A 1 254 ? -28.672 -23.703 3.664 1 94 254 GLU A N 1
ATOM 1901 C CA . GLU A 1 254 ? -27.625 -24.266 4.523 1 94 254 GLU A CA 1
ATOM 1902 C C . GLU A 1 254 ? -27.609 -25.781 4.457 1 94 254 GLU A C 1
ATOM 1904 O O . GLU A 1 254 ? -26.531 -26.391 4.395 1 94 254 GLU A O 1
ATOM 1909 N N . SER A 1 255 ? -28.766 -26.344 4.488 1 95 255 SER A N 1
ATOM 1910 C CA . SER A 1 255 ? -28.859 -27.797 4.402 1 95 255 SER A CA 1
ATOM 1911 C C . SER A 1 255 ? -28.281 -28.328 3.09 1 95 255 SER A C 1
ATOM 1913 O O . SER A 1 255 ? -27.531 -29.297 3.08 1 95 255 SER A O 1
ATOM 1915 N N . LYS A 1 256 ? -28.625 -27.719 1.99 1 95.94 256 LYS A N 1
ATOM 1916 C CA . LYS A 1 256 ? -28.141 -28.125 0.679 1 95.94 256 LYS A CA 1
ATOM 1917 C C . LYS A 1 256 ? -26.625 -27.969 0.586 1 95.94 256 LYS A C 1
ATOM 1919 O O . LYS A 1 256 ? -25.938 -28.844 0.044 1 95.94 256 LYS A O 1
ATOM 1924 N N . LEU A 1 257 ? -26.109 -26.906 1.134 1 97.19 257 LEU A N 1
ATOM 1925 C CA . LEU A 1 257 ? -24.672 -26.672 1.072 1 97.19 257 LEU A CA 1
ATOM 1926 C C . LEU A 1 257 ? -23.922 -27.656 1.947 1 97.19 257 LEU A C 1
ATOM 1928 O O . LEU A 1 257 ? -22.797 -28.062 1.609 1 97.19 257 LEU A O 1
ATOM 1932 N N . LYS A 1 258 ? -24.469 -28.016 3.051 1 97.56 258 LYS A N 1
ATOM 1933 C CA . LYS A 1 258 ? -23.859 -29.016 3.91 1 97.56 258 LYS A CA 1
ATOM 1934 C C . LYS A 1 258 ? -23.812 -30.375 3.223 1 97.56 258 LYS A C 1
ATOM 1936 O O . LYS A 1 258 ? -22.859 -31.125 3.383 1 97.56 258 LYS A O 1
ATOM 1941 N N . GLU A 1 259 ? -24.844 -30.688 2.467 1 97.44 259 GLU A N 1
ATOM 1942 C CA . GLU A 1 259 ? -24.859 -31.906 1.666 1 97.44 259 GLU A CA 1
ATOM 1943 C C . GLU A 1 259 ? -23.734 -31.891 0.635 1 97.44 259 GLU A C 1
ATOM 1945 O O . GLU A 1 259 ? -23.031 -32.906 0.46 1 97.44 259 GLU A O 1
ATOM 1950 N N . MET A 1 260 ? -23.578 -30.828 0.016 1 97.38 260 MET A N 1
ATOM 1951 C CA . MET A 1 260 ? -22.531 -30.688 -0.988 1 97.38 260 MET A CA 1
ATOM 1952 C C . MET A 1 260 ? -21.141 -30.797 -0.349 1 97.38 260 MET A C 1
ATOM 1954 O O . MET A 1 260 ? -20.234 -31.406 -0.911 1 97.38 260 MET A O 1
ATOM 1958 N N . LEU A 1 261 ? -20.984 -30.141 0.815 1 98 261 LEU A N 1
ATOM 1959 C CA . LEU A 1 261 ? -19.703 -30.203 1.519 1 98 261 LEU A CA 1
ATOM 1960 C C . LEU A 1 261 ? -19.375 -31.641 1.92 1 98 261 LEU A C 1
ATOM 1962 O O . LEU A 1 261 ? -18.234 -32.062 1.836 1 98 261 LEU A O 1
ATOM 1966 N N . ALA A 1 262 ? -20.375 -32.312 2.357 1 98 262 ALA A N 1
ATOM 1967 C CA . ALA A 1 262 ? -20.172 -33.719 2.721 1 98 262 ALA A CA 1
ATOM 1968 C C . ALA A 1 262 ? -19.703 -34.531 1.521 1 98 262 ALA A C 1
ATOM 1970 O O . ALA A 1 262 ? -18.828 -35.375 1.652 1 98 262 ALA A O 1
ATOM 1971 N N . PHE A 1 263 ? -20.312 -34.344 0.41 1 98 263 PHE A N 1
ATOM 1972 C CA . PHE A 1 263 ? -19.891 -35 -0.821 1 98 263 PHE A CA 1
ATOM 1973 C C . PHE A 1 263 ? -18.453 -34.625 -1.167 1 98 263 PHE A C 1
ATOM 1975 O O . PHE A 1 263 ? -17.641 -35.5 -1.5 1 98 263 PHE A O 1
ATOM 1982 N N . GLU A 1 264 ? -18.109 -33.344 -1.127 1 97.81 264 GLU A N 1
ATOM 1983 C CA . GLU A 1 264 ? -16.766 -32.844 -1.44 1 97.81 264 GLU A CA 1
ATOM 1984 C C . GLU A 1 264 ? -15.734 -33.438 -0.474 1 97.81 264 GLU A C 1
ATOM 1986 O O . GLU A 1 264 ? -14.594 -33.719 -0.866 1 97.81 264 GLU A O 1
ATOM 1991 N N . LYS A 1 265 ? -16.078 -33.594 0.811 1 98 265 LYS A N 1
ATOM 1992 C CA . LYS A 1 265 ? -15.203 -34.25 1.787 1 98 265 LYS A CA 1
ATOM 1993 C C . LYS A 1 265 ? -14.883 -35.656 1.375 1 98 265 LYS A C 1
ATOM 1995 O O . LYS A 1 265 ? -13.742 -36.125 1.491 1 98 265 LYS A O 1
ATOM 2000 N N . GLN A 1 266 ? -15.883 -36.344 0.912 1 98.12 266 GLN A N 1
ATOM 2001 C CA . GLN A 1 266 ? -15.672 -37.719 0.446 1 98.12 266 GLN A CA 1
ATOM 2002 C C . GLN A 1 266 ? -14.789 -37.75 -0.801 1 98.12 266 GLN A C 1
ATOM 2004 O O . GLN A 1 266 ? -13.953 -38.625 -0.961 1 98.12 266 GLN A O 1
ATOM 2009 N N . LEU A 1 267 ? -15.023 -36.781 -1.669 1 98.12 267 LEU A N 1
ATOM 2010 C CA . LEU A 1 267 ? -14.156 -36.656 -2.834 1 98.12 267 LEU A CA 1
ATOM 2011 C C . LEU A 1 267 ? -12.711 -36.406 -2.41 1 98.12 267 LEU A C 1
ATOM 2013 O O . LEU A 1 267 ? -11.781 -36.969 -3.012 1 98.12 267 LEU A O 1
ATOM 2017 N N . ALA A 1 268 ? -12.516 -35.594 -1.4 1 97.94 268 ALA A N 1
ATOM 2018 C CA . ALA A 1 268 ? -11.18 -35.312 -0.877 1 97.94 268 ALA A CA 1
ATOM 2019 C C . ALA A 1 268 ? -10.523 -36.562 -0.331 1 97.94 268 ALA A C 1
ATOM 2021 O O . ALA A 1 268 ? -9.32 -36.781 -0.507 1 97.94 268 ALA A O 1
ATOM 2022 N N . GLU A 1 269 ? -11.281 -37.406 0.266 1 97.75 269 GLU A N 1
ATOM 2023 C CA . GLU A 1 269 ? -10.781 -38.656 0.857 1 97.75 269 GLU A CA 1
ATOM 2024 C C . GLU A 1 269 ? -10.219 -39.562 -0.21 1 97.75 269 GLU A C 1
ATOM 2026 O O . GLU A 1 269 ? -9.266 -40.312 0.045 1 97.75 269 GLU A O 1
ATOM 2031 N N . ILE A 1 270 ? -10.828 -39.5 -1.36 1 97.88 270 ILE A N 1
ATOM 2032 C CA . ILE A 1 270 ? -10.422 -40.469 -2.379 1 97.88 270 ILE A CA 1
ATOM 2033 C C . ILE A 1 270 ? -9.422 -39.812 -3.334 1 97.88 270 ILE A C 1
ATOM 2035 O O . ILE A 1 270 ? -8.867 -40.469 -4.211 1 97.88 270 ILE A O 1
ATOM 2039 N N . THR A 1 271 ? -9.18 -38.5 -3.301 1 97.5 271 THR A N 1
ATOM 2040 C CA . THR A 1 271 ? -8.211 -37.781 -4.129 1 97.5 271 THR A CA 1
ATOM 2041 C C . THR A 1 271 ? -6.789 -38.219 -3.797 1 97.5 271 THR A C 1
ATOM 2043 O O . THR A 1 271 ? -6.414 -38.281 -2.627 1 97.5 271 THR A O 1
ATOM 2046 N N . VAL A 1 272 ? -6.016 -38.5 -4.844 1 96.12 272 VAL A N 1
ATOM 2047 C CA . VAL A 1 272 ? -4.625 -38.906 -4.66 1 96.12 272 VAL A CA 1
ATOM 2048 C C . VAL A 1 272 ? -3.801 -37.719 -4.168 1 96.12 272 VAL A C 1
ATOM 2050 O O . VAL A 1 272 ? -3.857 -36.656 -4.746 1 96.12 272 VAL A O 1
ATOM 2053 N N . PRO A 1 273 ? -3.037 -37.969 -3.074 1 93 273 PRO A N 1
ATOM 2054 C CA . PRO A 1 273 ? -2.221 -36.875 -2.559 1 93 273 PRO A CA 1
ATOM 2055 C C . PRO A 1 273 ? -1.165 -36.406 -3.559 1 93 273 PRO A C 1
ATOM 2057 O O . PRO A 1 273 ? -0.593 -37.219 -4.285 1 93 273 PRO A O 1
ATOM 2060 N N . LYS A 1 274 ? -0.839 -35.156 -3.492 1 91.06 274 LYS A N 1
ATOM 2061 C CA . LYS A 1 274 ? 0.066 -34.5 -4.449 1 91.06 274 LYS A CA 1
ATOM 2062 C C . LYS A 1 274 ? 1.462 -35.125 -4.367 1 91.06 274 LYS A C 1
ATOM 2064 O O . LYS A 1 274 ? 2.15 -35.25 -5.383 1 91.06 274 LYS A O 1
ATOM 2069 N N . ASP A 1 275 ? 1.944 -35.438 -3.182 1 89.94 275 ASP A N 1
ATOM 2070 C CA . ASP A 1 275 ? 3.301 -35.969 -3.018 1 89.94 275 ASP A CA 1
ATOM 2071 C C . ASP A 1 275 ? 3.447 -37.344 -3.646 1 89.94 275 ASP A C 1
ATOM 2073 O O . ASP A 1 275 ? 4.551 -37.75 -4.004 1 89.94 275 ASP A O 1
ATOM 2077 N N . GLU A 1 276 ? 2.322 -38.031 -3.938 1 90.38 276 GLU A N 1
ATOM 2078 C CA . GLU A 1 276 ? 2.346 -39.344 -4.578 1 90.38 276 GLU A CA 1
ATOM 2079 C C . GLU A 1 276 ? 2.357 -39.219 -6.098 1 90.38 276 GLU A C 1
ATOM 2081 O O . GLU A 1 276 ? 2.617 -40.188 -6.809 1 90.38 276 GLU A O 1
ATOM 2086 N N . LEU A 1 277 ? 2.16 -38.094 -6.516 1 90.62 277 LEU A N 1
ATOM 2087 C CA . LEU A 1 277 ? 2.029 -37.844 -7.953 1 90.62 277 LEU A CA 1
ATOM 2088 C C . LEU A 1 277 ? 3.354 -37.406 -8.555 1 90.62 277 LEU A C 1
ATOM 2090 O O . LEU A 1 277 ? 3.434 -37.125 -9.75 1 90.62 277 LEU A O 1
ATOM 2094 N N . ARG A 1 278 ? 4.43 -37.438 -7.812 1 88.44 278 ARG A N 1
ATOM 2095 C CA . ARG A 1 278 ? 5.707 -36.875 -8.258 1 88.44 278 ARG A CA 1
ATOM 2096 C C . ARG A 1 278 ? 6.453 -37.875 -9.133 1 88.44 278 ARG A C 1
ATOM 2098 O O . ARG A 1 278 ? 7.293 -37.5 -9.945 1 88.44 278 ARG A O 1
ATOM 2105 N N . ASP A 1 279 ? 6.16 -39.125 -8.992 1 90.56 279 ASP A N 1
ATOM 2106 C CA . ASP A 1 279 ? 6.809 -40.188 -9.766 1 90.56 279 ASP A CA 1
ATOM 2107 C C . ASP A 1 279 ? 6.145 -40.344 -11.133 1 90.56 279 ASP A C 1
ATOM 2109 O O . ASP A 1 279 ? 5.023 -40.844 -11.227 1 90.56 279 ASP A O 1
ATOM 2113 N N . PRO A 1 280 ? 6.867 -40.031 -12.18 1 93.62 280 PRO A N 1
ATOM 2114 C CA . PRO A 1 280 ? 6.23 -40.094 -13.5 1 93.62 280 PRO A CA 1
ATOM 2115 C C . PRO A 1 280 ? 5.945 -41.531 -13.961 1 93.62 280 PRO A C 1
ATOM 2117 O O . PRO A 1 280 ? 5.09 -41.75 -14.82 1 93.62 280 PRO A O 1
ATOM 2120 N N . TRP A 1 281 ? 6.648 -42.438 -13.398 1 94.38 281 TRP A N 1
ATOM 2121 C CA . TRP A 1 281 ? 6.395 -43.844 -13.742 1 94.38 281 TRP A CA 1
ATOM 2122 C C . TRP A 1 281 ? 5.078 -44.312 -13.133 1 94.38 281 TRP A C 1
ATOM 2124 O O . TRP A 1 281 ? 4.348 -45.094 -13.75 1 94.38 281 TRP A O 1
ATOM 2134 N N . LYS A 1 282 ? 4.766 -43.781 -12 1 94.25 282 LYS A N 1
ATOM 2135 C CA . LYS A 1 282 ? 3.561 -44.188 -11.289 1 94.25 282 LYS A CA 1
ATOM 2136 C C . LYS A 1 282 ? 2.332 -43.469 -11.805 1 94.25 282 LYS A C 1
ATOM 2138 O O . LYS A 1 282 ? 1.198 -43.844 -11.531 1 94.25 282 LYS A O 1
ATOM 2143 N N . THR A 1 283 ? 2.559 -42.531 -12.617 1 95.56 283 THR A N 1
ATOM 2144 C CA . THR A 1 283 ? 1.428 -41.75 -13.109 1 95.56 283 THR A CA 1
ATOM 2145 C C . THR A 1 283 ? 1.216 -41.969 -14.602 1 95.56 283 THR A C 1
ATOM 2147 O O . THR A 1 283 ? 0.378 -41.312 -15.227 1 95.56 283 THR A O 1
ATOM 2150 N N . TYR A 1 284 ? 2.037 -42.812 -15.172 1 97.06 284 TYR A N 1
ATOM 2151 C CA . TYR A 1 284 ? 1.863 -43.125 -16.594 1 97.06 284 TYR A CA 1
ATOM 2152 C C . TYR A 1 284 ? 0.99 -44.375 -16.766 1 97.06 284 TYR A C 1
ATOM 2154 O O . TYR A 1 284 ? 1.498 -45.469 -16.859 1 97.06 284 TYR A O 1
ATOM 2162 N N . HIS A 1 285 ? -0.25 -44.156 -16.922 1 97.75 285 HIS A N 1
ATOM 2163 C CA . HIS A 1 285 ? -1.222 -45.219 -17.203 1 97.75 285 HIS A CA 1
ATOM 2164 C C . HIS A 1 285 ? -1.93 -44.938 -18.531 1 97.75 285 HIS A C 1
ATOM 2166 O O . HIS A 1 285 ? -2.936 -44.25 -18.578 1 97.75 285 HIS A O 1
ATOM 2172 N N . LYS A 1 286 ? -1.439 -45.531 -19.562 1 97.75 286 LYS A N 1
ATOM 2173 C CA . LYS A 1 286 ? -2.051 -45.438 -20.875 1 97.75 286 LYS A CA 1
ATOM 2174 C C . LYS A 1 286 ? -3.045 -46.562 -21.109 1 97.75 286 LYS A C 1
ATOM 2176 O O . LYS A 1 286 ? -2.783 -47.719 -20.734 1 97.75 286 LYS A O 1
ATOM 2181 N N . MET A 1 287 ? -4.219 -46.281 -21.641 1 98.25 287 MET A N 1
ATOM 2182 C CA . MET A 1 287 ? -5.266 -47.25 -21.938 1 98.25 287 MET A CA 1
ATOM 2183 C C . MET A 1 287 ? -6.168 -46.75 -23.062 1 98.25 287 MET A C 1
ATOM 2185 O O . MET A 1 287 ? -5.988 -45.625 -23.562 1 98.25 287 MET A O 1
ATOM 2189 N N . THR A 1 288 ? -7.066 -47.562 -23.453 1 98.12 288 THR A N 1
ATOM 2190 C CA . THR A 1 288 ? -7.996 -47.125 -24.5 1 98.12 288 THR A CA 1
ATOM 2191 C C . THR A 1 288 ? -9.18 -46.375 -23.875 1 98.12 288 THR A C 1
ATOM 2193 O O . THR A 1 288 ? -9.477 -46.562 -22.703 1 98.12 288 THR A O 1
ATOM 2196 N N . LEU A 1 289 ? -9.789 -45.594 -24.719 1 98 289 LEU A N 1
ATOM 2197 C CA . LEU A 1 289 ? -10.984 -44.875 -24.281 1 98 289 LEU A CA 1
ATOM 2198 C C . LEU A 1 289 ? -12.055 -45.844 -23.812 1 98 289 LEU A C 1
ATOM 2200 O O . LEU A 1 289 ? -12.758 -45.594 -22.828 1 98 289 LEU A O 1
ATOM 2204 N N . ARG A 1 290 ? -12.125 -47 -24.438 1 97.19 290 ARG A N 1
ATOM 2205 C CA . ARG A 1 290 ? -13.078 -48.031 -24.062 1 97.19 290 ARG A CA 1
ATOM 2206 C C . ARG A 1 290 ? -12.797 -48.562 -22.672 1 97.19 290 ARG A C 1
ATOM 2208 O O . ARG A 1 290 ? -13.703 -48.688 -21.844 1 97.19 290 ARG A O 1
ATOM 2215 N N . GLU A 1 291 ? -11.586 -48.844 -22.422 1 97.69 291 GLU A N 1
ATOM 2216 C CA . GLU A 1 291 ? -11.195 -49.375 -21.109 1 97.69 291 GLU A CA 1
ATOM 2217 C C . GLU A 1 291 ? -11.508 -48.344 -20.016 1 97.69 291 GLU A C 1
ATOM 2219 O O . GLU A 1 291 ? -12 -48.719 -18.953 1 97.69 291 GLU A O 1
ATOM 2224 N N . PHE A 1 292 ? -11.227 -47.125 -20.312 1 97.75 292 PHE A N 1
ATOM 2225 C CA . PHE A 1 292 ? -11.477 -46.094 -19.328 1 97.75 292 PHE A CA 1
ATOM 2226 C C . PHE A 1 292 ? -12.969 -45.938 -19.078 1 97.75 292 PHE A C 1
ATOM 2228 O O . PHE A 1 292 ? -13.391 -45.781 -17.922 1 97.75 292 PHE A O 1
ATOM 2235 N N . THR A 1 293 ? -13.758 -45.938 -20.094 1 96.69 293 THR A N 1
ATOM 2236 C CA . THR A 1 293 ? -15.203 -45.844 -19.969 1 96.69 293 THR A CA 1
ATOM 2237 C C . THR A 1 293 ? -15.766 -46.969 -19.109 1 96.69 293 THR A C 1
ATOM 2239 O O . THR A 1 293 ? -16.656 -46.75 -18.297 1 96.69 293 THR A O 1
ATOM 2242 N N . GLN A 1 294 ? -15.211 -48.125 -19.25 1 96.38 294 GLN A N 1
ATOM 2243 C CA . GLN A 1 294 ? -15.664 -49.281 -18.484 1 96.38 294 GLN A CA 1
ATOM 2244 C C . GLN A 1 294 ? -15.305 -49.156 -17 1 96.38 294 GLN A C 1
ATOM 2246 O O . GLN A 1 294 ? -15.977 -49.719 -16.141 1 96.38 294 GLN A O 1
ATOM 2251 N N . MET A 1 295 ? -14.312 -48.406 -16.766 1 95.56 295 MET A N 1
ATOM 2252 C CA . MET A 1 295 ? -13.844 -48.188 -15.391 1 95.56 295 MET A CA 1
ATOM 2253 C C . MET A 1 295 ? -14.789 -47.281 -14.625 1 95.56 295 MET A C 1
ATOM 2255 O O . MET A 1 295 ? -14.938 -47.406 -13.406 1 95.56 295 MET A O 1
ATOM 2259 N N . ILE A 1 296 ? -15.438 -46.406 -15.266 1 94.81 296 ILE A N 1
ATOM 2260 C CA . ILE A 1 296 ? -16.312 -45.438 -14.578 1 94.81 296 ILE A CA 1
ATOM 2261 C C . ILE A 1 296 ? -17.672 -45.406 -15.266 1 94.81 296 ILE A C 1
ATOM 2263 O O . ILE A 1 296 ? -18.109 -44.344 -15.742 1 94.81 296 ILE A O 1
ATOM 2267 N N . PRO A 1 297 ? -18.484 -46.344 -15.18 1 92.56 297 PRO A N 1
ATOM 2268 C CA . PRO A 1 297 ? -19.75 -46.5 -15.914 1 92.56 297 PRO A CA 1
ATOM 2269 C C . PRO A 1 297 ? -20.797 -45.469 -15.484 1 92.56 297 PRO A C 1
ATOM 2271 O O . PRO A 1 297 ? -21.781 -45.25 -16.188 1 92.56 297 PRO A O 1
ATOM 2274 N N . VAL A 1 298 ? -20.531 -44.844 -14.367 1 91.56 298 VAL A N 1
ATOM 2275 C CA . VAL A 1 298 ? -21.5 -43.875 -13.891 1 91.56 298 VAL A CA 1
ATOM 2276 C C . VAL A 1 298 ? -21.562 -42.688 -14.852 1 91.56 298 VAL A C 1
ATOM 2278 O O . VAL A 1 298 ? -22.578 -42 -14.93 1 91.56 298 VAL A O 1
ATOM 2281 N N . VAL A 1 299 ? -20.484 -42.469 -15.57 1 92.12 299 VAL A N 1
ATOM 2282 C CA . VAL A 1 299 ? -20.406 -41.438 -16.594 1 92.12 299 VAL A CA 1
ATOM 2283 C C . VAL A 1 299 ? -20.141 -42.094 -17.953 1 92.12 299 VAL A C 1
ATOM 2285 O O . VAL A 1 299 ? -19.203 -42.875 -18.094 1 92.12 299 VAL A O 1
ATOM 2288 N N . ASP A 1 300 ? -20.922 -41.75 -18.875 1 92.75 300 ASP A N 1
ATOM 2289 C CA . ASP A 1 300 ? -20.625 -42.188 -20.234 1 92.75 300 ASP A CA 1
ATOM 2290 C C . ASP A 1 300 ? -19.484 -41.344 -20.844 1 92.75 300 ASP A C 1
ATOM 2292 O O . ASP A 1 300 ? -19.734 -40.406 -21.625 1 92.75 300 ASP A O 1
ATOM 2296 N N . VAL A 1 301 ? -18.281 -41.781 -20.609 1 95.38 301 VAL A N 1
ATOM 2297 C CA . VAL A 1 301 ? -17.094 -41 -20.969 1 95.38 301 VAL A CA 1
ATOM 2298 C C . VAL A 1 301 ? -16.969 -40.938 -22.484 1 95.38 301 VAL A C 1
ATOM 2300 O O . VAL A 1 301 ? -16.5 -39.938 -23.031 1 95.38 301 VAL A O 1
ATOM 2303 N N . THR A 1 302 ? -17.359 -42 -23.141 1 95 302 THR A N 1
ATOM 2304 C CA . THR A 1 302 ? -17.312 -42 -24.594 1 95 302 THR A CA 1
ATOM 2305 C C . THR A 1 302 ? -18.219 -40.906 -25.172 1 95 302 THR A C 1
ATOM 2307 O O . THR A 1 302 ? -17.797 -40.125 -26.016 1 95 302 THR A O 1
ATOM 2310 N N . ALA A 1 303 ? -19.391 -40.875 -24.688 1 94.69 303 ALA A N 1
ATOM 2311 C CA . ALA A 1 303 ? -20.312 -39.812 -25.109 1 94.69 303 ALA A CA 1
ATOM 2312 C C . ALA A 1 303 ? -19.781 -38.438 -24.734 1 94.69 303 ALA A C 1
ATOM 2314 O O . ALA A 1 303 ? -19.906 -37.469 -25.5 1 94.69 303 ALA A O 1
ATOM 2315 N N . PHE A 1 304 ? -19.25 -38.406 -23.531 1 95.25 304 PHE A N 1
ATOM 2316 C CA . PHE A 1 304 ? -18.641 -37.156 -23.047 1 95.25 304 PHE A CA 1
ATOM 2317 C C . PHE A 1 304 ? -17.578 -36.688 -24.016 1 95.25 304 PHE A C 1
ATOM 2319 O O . PHE A 1 304 ? -17.594 -35.531 -24.438 1 95.25 304 PHE A O 1
ATOM 2326 N N . VAL A 1 305 ? -16.656 -37.531 -24.438 1 97.12 305 VAL A N 1
ATOM 2327 C CA . VAL A 1 305 ? -15.539 -37.188 -25.297 1 97.12 305 VAL A CA 1
ATOM 2328 C C . VAL A 1 305 ? -16.047 -36.781 -26.688 1 97.12 305 VAL A C 1
ATOM 2330 O O . VAL A 1 305 ? -15.578 -35.812 -27.281 1 97.12 305 VAL A O 1
ATOM 2333 N N . HIS A 1 306 ? -17.062 -37.5 -27.203 1 96.62 306 HIS A N 1
ATOM 2334 C CA . HIS A 1 306 ? -17.656 -37.188 -28.484 1 96.62 306 HIS A CA 1
ATOM 2335 C C . HIS A 1 306 ? -18.234 -35.781 -28.5 1 96.62 306 HIS A C 1
ATOM 2337 O O . HIS A 1 306 ? -18.047 -35.031 -29.453 1 96.62 306 HIS A O 1
ATOM 2343 N N . ARG A 1 307 ? -18.812 -35.438 -27.469 1 95.12 307 ARG A N 1
ATOM 2344 C CA . ARG A 1 307 ? -19.5 -34.156 -27.391 1 95.12 307 ARG A CA 1
ATOM 2345 C C . ARG A 1 307 ? -18.516 -33.031 -27.172 1 95.12 307 ARG A C 1
ATOM 2347 O O . ARG A 1 307 ? -18.703 -31.922 -27.688 1 95.12 307 ARG A O 1
ATOM 2354 N N . VAL A 1 308 ? -17.5 -33.312 -26.375 1 95.31 308 VAL A N 1
ATOM 2355 C CA . VAL A 1 308 ? -16.469 -32.281 -26.156 1 95.31 308 VAL A CA 1
ATOM 2356 C C . VAL A 1 308 ? -15.766 -31.969 -27.484 1 95.31 308 VAL A C 1
ATOM 2358 O O . VAL A 1 308 ? -15.539 -30.797 -27.797 1 95.31 308 VAL A O 1
ATOM 2361 N N . PHE A 1 309 ? -15.5 -32.969 -28.266 1 94.94 309 PHE A N 1
ATOM 2362 C CA . PHE A 1 309 ? -14.781 -32.781 -29.516 1 94.94 309 PHE A CA 1
ATOM 2363 C C . PHE A 1 309 ? -15.734 -32.406 -30.641 1 94.94 309 PHE A C 1
ATOM 2365 O O . PHE A 1 309 ? -15.328 -31.797 -31.641 1 94.94 309 PHE A O 1
ATOM 2372 N N . GLY A 1 310 ? -16.969 -32.781 -30.547 1 93.38 310 GLY A N 1
ATOM 2373 C CA . GLY A 1 310 ? -17.938 -32.594 -31.609 1 93.38 310 GLY A CA 1
ATOM 2374 C C . GLY A 1 310 ? -17.766 -33.562 -32.75 1 93.38 310 GLY A C 1
ATOM 2375 O O . GLY A 1 310 ? -18.125 -33.281 -33.906 1 93.38 310 GLY A O 1
ATOM 2376 N N . MET A 1 311 ? -17.094 -34.656 -32.438 1 94.38 311 MET A N 1
ATOM 2377 C CA . MET A 1 311 ? -16.859 -35.719 -33.438 1 94.38 311 MET A CA 1
ATOM 2378 C C . MET A 1 311 ? -16.703 -37.094 -32.719 1 94.38 311 MET A C 1
ATOM 2380 O O . MET A 1 311 ? -16.531 -37.156 -31.516 1 94.38 311 MET A O 1
ATOM 2384 N N . ASP A 1 312 ? -16.766 -38.062 -33.531 1 94.62 312 ASP A N 1
ATOM 2385 C CA . ASP A 1 312 ? -16.594 -39.406 -33 1 94.62 312 ASP A CA 1
ATOM 2386 C C . ASP A 1 312 ? -15.117 -39.719 -32.781 1 94.62 312 ASP A C 1
ATOM 2388 O O . ASP A 1 312 ? -14.297 -39.5 -33.688 1 94.62 312 ASP A O 1
ATOM 2392 N N . ILE A 1 313 ? -14.828 -40.094 -31.641 1 96.81 313 ILE A N 1
ATOM 2393 C CA . ILE A 1 313 ? -13.492 -40.562 -31.281 1 96.81 313 ILE A CA 1
ATOM 2394 C C . ILE A 1 313 ? -13.5 -42.094 -31.109 1 96.81 313 ILE A C 1
ATOM 2396 O O . ILE A 1 313 ? -14.367 -42.625 -30.438 1 96.81 313 ILE A O 1
ATOM 2400 N N . SER A 1 314 ? -12.586 -42.75 -31.625 1 97 314 SER A N 1
ATOM 2401 C CA . SER A 1 314 ? -12.516 -44.219 -31.594 1 97 314 SER A CA 1
ATOM 2402 C C . SER A 1 314 ? -12.445 -44.719 -30.156 1 97 314 SER A C 1
ATOM 2404 O O . SER A 1 314 ? -11.719 -44.188 -29.328 1 97 314 SER A O 1
ATOM 2406 N N . PRO A 1 315 ? -13.188 -45.719 -29.891 1 96 315 PRO A N 1
ATOM 2407 C CA . PRO A 1 315 ? -13.062 -46.344 -28.562 1 96 315 PRO A CA 1
ATOM 2408 C C . PRO A 1 315 ? -11.664 -46.906 -28.297 1 96 315 PRO A C 1
ATOM 2410 O O . PRO A 1 315 ? -11.305 -47.156 -27.141 1 96 315 PRO A O 1
ATOM 2413 N N . ASP A 1 316 ? -10.938 -47.062 -29.406 1 97.19 316 ASP A N 1
ATOM 2414 C CA . ASP A 1 316 ? -9.586 -47.625 -29.266 1 97.19 316 ASP A CA 1
ATOM 2415 C C . ASP A 1 316 ? -8.562 -46.5 -29.125 1 97.19 316 ASP A C 1
ATOM 2417 O O . ASP A 1 316 ? -7.359 -46.75 -29 1 97.19 316 ASP A O 1
ATOM 2421 N N . GLU A 1 317 ? -9.094 -45.25 -29.156 1 97.69 317 GLU A N 1
ATOM 2422 C CA . GLU A 1 317 ? -8.195 -44.125 -28.938 1 97.69 317 GLU A CA 1
ATOM 2423 C C . GLU A 1 317 ? -7.453 -44.281 -27.609 1 97.69 317 GLU A C 1
ATOM 2425 O O . GLU A 1 317 ? -8.039 -44.656 -26.594 1 97.69 317 GLU A O 1
ATOM 2430 N N . GLU A 1 318 ? -6.133 -44 -27.609 1 97.75 318 GLU A N 1
ATOM 2431 C CA . GLU A 1 318 ? -5.324 -44.062 -26.391 1 97.75 318 GLU A CA 1
ATOM 2432 C C . GLU A 1 318 ? -5.516 -42.812 -25.531 1 97.75 318 GLU A C 1
ATOM 2434 O O . GLU A 1 318 ? -5.555 -41.688 -26.062 1 97.75 318 GLU A O 1
ATOM 2439 N N . VAL A 1 319 ? -5.672 -43.031 -24.266 1 98.31 319 VAL A N 1
ATOM 2440 C CA . VAL A 1 319 ? -5.797 -41.938 -23.297 1 98.31 319 VAL A CA 1
ATOM 2441 C C . VAL A 1 319 ? -4.852 -42.156 -22.125 1 98.31 319 VAL A C 1
ATOM 2443 O O . VAL A 1 319 ? -4.422 -43.281 -21.891 1 98.31 319 VAL A O 1
ATOM 2446 N N . LEU A 1 320 ? -4.41 -41.125 -21.484 1 98.12 320 LEU A N 1
ATOM 2447 C CA . LEU A 1 320 ? -3.559 -41.156 -20.297 1 98.12 320 LEU A CA 1
ATOM 2448 C C . LEU A 1 320 ? -4.359 -40.844 -19.047 1 98.12 320 LEU A C 1
ATOM 2450 O O . LEU A 1 320 ? -5.148 -39.906 -19.016 1 98.12 320 LEU A O 1
ATOM 2454 N N . VAL A 1 321 ? -4.188 -41.625 -17.969 1 97.94 321 VAL A N 1
ATOM 2455 C CA . VAL A 1 321 ? -4.898 -41.469 -16.703 1 97.94 321 VAL A CA 1
ATOM 2456 C C . VAL A 1 321 ? -3.904 -41.5 -15.547 1 97.94 321 VAL A C 1
ATOM 2458 O O . VAL A 1 321 ? -3.768 -42.5 -14.844 1 97.94 321 VAL A O 1
ATOM 2461 N N . PRO A 1 322 ? -3.367 -40.375 -15.219 1 96.12 322 PRO A N 1
ATOM 2462 C CA . PRO A 1 322 ? -2.312 -40.312 -14.203 1 96.12 322 PRO A CA 1
ATOM 2463 C C . PRO A 1 322 ? -2.82 -40.688 -12.812 1 96.12 322 PRO A C 1
ATOM 2465 O O . PRO A 1 322 ? -2.062 -41.188 -11.984 1 96.12 322 PRO A O 1
ATOM 2468 N N . HIS A 1 323 ? -4.016 -40.438 -12.5 1 96.5 323 HIS A N 1
ATOM 2469 C CA . HIS A 1 323 ? -4.605 -40.688 -11.188 1 96.5 323 HIS A CA 1
ATOM 2470 C C . HIS A 1 323 ? -5.527 -41.906 -11.203 1 96.5 323 HIS A C 1
ATOM 2472 O O . HIS A 1 323 ? -6.695 -41.812 -10.82 1 96.5 323 HIS A O 1
ATOM 2478 N N . LEU A 1 324 ? -4.992 -42.969 -11.445 1 96.44 324 LEU A N 1
ATOM 2479 C CA . LEU A 1 324 ? -5.746 -44.188 -11.797 1 96.44 324 LEU A CA 1
ATOM 2480 C C . LEU A 1 324 ? -6.656 -44.594 -10.648 1 96.44 324 LEU A C 1
ATOM 2482 O O . LEU A 1 324 ? -7.82 -44.938 -10.867 1 96.44 324 LEU A O 1
ATOM 2486 N N . SER A 1 325 ? -6.207 -44.562 -9.406 1 96.75 325 SER A N 1
ATOM 2487 C CA . SER A 1 325 ? -6.953 -45.062 -8.266 1 96.75 325 SER A CA 1
ATOM 2488 C C . SER A 1 325 ? -8.148 -44.188 -7.941 1 96.75 325 SER A C 1
ATOM 2490 O O . SER A 1 325 ? -9.102 -44.625 -7.301 1 96.75 325 SER A O 1
ATOM 2492 N N . TYR A 1 326 ? -8.117 -43 -8.328 1 97.62 326 TYR A N 1
ATOM 2493 C CA . TYR A 1 326 ? -9.172 -42.062 -8.047 1 97.62 326 TYR A CA 1
ATOM 2494 C C . TYR A 1 326 ? -10.461 -42.438 -8.766 1 97.62 326 TYR A C 1
ATOM 2496 O O . TYR A 1 326 ? -11.547 -42.344 -8.195 1 97.62 326 TYR A O 1
ATOM 2504 N N . PHE A 1 327 ? -10.422 -42.906 -9.938 1 97.88 327 PHE A N 1
ATOM 2505 C CA . PHE A 1 327 ? -11.555 -42.938 -10.852 1 97.88 327 PHE A CA 1
ATOM 2506 C C . PHE A 1 327 ? -12.531 -44.031 -10.469 1 97.88 327 PHE A C 1
ATOM 2508 O O . PHE A 1 327 ? -13.742 -43.812 -10.414 1 97.88 327 PHE A O 1
ATOM 2515 N N . PRO A 1 328 ? -12.047 -45.281 -10.148 1 97.69 328 PRO A N 1
ATOM 2516 C CA . PRO A 1 328 ? -13.016 -46.281 -9.664 1 97.69 328 PRO A CA 1
ATOM 2517 C C . PRO A 1 328 ? -13.688 -45.844 -8.367 1 97.69 328 PRO A C 1
ATOM 2519 O O . PRO A 1 328 ? -14.875 -46.125 -8.164 1 97.69 328 PRO A O 1
ATOM 2522 N N . LYS A 1 329 ? -12.945 -45.188 -7.527 1 98.25 329 LYS A N 1
ATOM 2523 C CA . LYS A 1 329 ? -13.508 -44.719 -6.27 1 98.25 329 LYS A CA 1
ATOM 2524 C C . LYS A 1 329 ? -14.516 -43.594 -6.508 1 98.25 329 LYS A C 1
ATOM 2526 O O . LYS A 1 329 ? -15.547 -43.531 -5.844 1 98.25 329 LYS A O 1
ATOM 2531 N N . MET A 1 330 ? -14.195 -42.719 -7.379 1 97.81 330 MET A N 1
ATOM 2532 C CA . MET A 1 330 ? -15.125 -41.656 -7.758 1 97.81 330 MET A CA 1
ATOM 2533 C C . MET A 1 330 ? -16.422 -42.25 -8.328 1 97.81 330 MET A C 1
ATOM 2535 O O . MET A 1 330 ? -17.516 -41.781 -8.008 1 97.81 330 MET A O 1
ATOM 2539 N N . ASN A 1 331 ? -16.266 -43.281 -9.172 1 96.81 331 ASN A N 1
ATOM 2540 C CA . ASN A 1 331 ? -17.422 -43.969 -9.727 1 96.81 331 ASN A CA 1
ATOM 2541 C C . ASN A 1 331 ? -18.328 -44.5 -8.625 1 96.81 331 ASN A C 1
ATOM 2543 O O . ASN A 1 331 ? -19.547 -44.281 -8.672 1 96.81 331 ASN A O 1
ATOM 2547 N N . GLU A 1 332 ? -17.781 -45.094 -7.664 1 97.75 332 GLU A N 1
ATOM 2548 C CA . GLU A 1 332 ? -18.547 -45.656 -6.547 1 97.75 332 GLU A CA 1
ATOM 2549 C C . GLU A 1 332 ? -19.219 -44.531 -5.742 1 97.75 332 GLU A C 1
ATOM 2551 O O . GLU A 1 332 ? -20.375 -44.656 -5.359 1 97.75 332 GLU A O 1
ATOM 2556 N N . LEU A 1 333 ? -18.484 -43.531 -5.496 1 97.81 333 LEU A N 1
ATOM 2557 C CA . LEU A 1 333 ? -19 -42.406 -4.711 1 97.81 333 LEU A CA 1
ATOM 2558 C C . LEU A 1 333 ? -20.219 -41.781 -5.391 1 97.81 333 LEU A C 1
ATOM 2560 O O . LEU A 1 333 ? -21.219 -41.5 -4.738 1 97.81 333 LEU A O 1
ATOM 2564 N N . VAL A 1 334 ? -20.125 -41.531 -6.668 1 96.75 334 VAL A N 1
ATOM 2565 C CA . VAL A 1 334 ? -21.203 -40.906 -7.41 1 96.75 334 VAL A CA 1
ATOM 2566 C C . VAL A 1 334 ? -22.422 -41.844 -7.434 1 96.75 334 VAL A C 1
ATOM 2568 O O . VAL A 1 334 ? -23.562 -41.406 -7.312 1 96.75 334 VAL A O 1
ATOM 2571 N N . GLN A 1 335 ? -22.203 -43.094 -7.512 1 94.75 335 GLN A N 1
ATOM 2572 C CA . GLN A 1 335 ? -23.297 -44.094 -7.535 1 94.75 335 GLN A CA 1
ATOM 2573 C C . GLN A 1 335 ? -24.047 -44.125 -6.207 1 94.75 335 GLN A C 1
ATOM 2575 O O . GLN A 1 335 ? -25.266 -44.312 -6.184 1 94.75 335 GLN A O 1
ATOM 2580 N N . LYS A 1 336 ? -23.328 -43.844 -5.184 1 96.19 336 LYS A N 1
ATOM 2581 C CA . LYS A 1 336 ? -23.922 -43.969 -3.854 1 96.19 336 LYS A CA 1
ATOM 2582 C C . LYS A 1 336 ? -24.547 -42.625 -3.42 1 96.19 336 LYS A C 1
ATOM 2584 O O . LYS A 1 336 ? -25.266 -42.594 -2.426 1 96.19 336 LYS A O 1
ATOM 2589 N N . THR A 1 337 ? -24.297 -41.656 -4.129 1 96.69 337 THR A N 1
ATOM 2590 C CA . THR A 1 337 ? -24.766 -40.312 -3.76 1 96.69 337 THR A CA 1
ATOM 2591 C C . THR A 1 337 ? -26.016 -39.938 -4.551 1 96.69 337 THR A C 1
ATOM 2593 O O . THR A 1 337 ? -26.094 -40.188 -5.758 1 96.69 337 THR A O 1
ATOM 2596 N N . PRO A 1 338 ? -27.078 -39.344 -3.828 1 95.44 338 PRO A N 1
ATOM 2597 C CA . PRO A 1 338 ? -28.203 -38.844 -4.605 1 95.44 338 PRO A CA 1
ATOM 2598 C C . PRO A 1 338 ? -27.781 -37.906 -5.73 1 95.44 338 PRO A C 1
ATOM 2600 O O . PRO A 1 338 ? -26.969 -37 -5.52 1 95.44 338 PRO A O 1
ATOM 2603 N N . LEU A 1 339 ? -28.375 -38.094 -6.938 1 94.81 339 LEU A N 1
ATOM 2604 C CA . LEU A 1 339 ? -27.938 -37.375 -8.133 1 94.81 339 LEU A CA 1
ATOM 2605 C C . LEU A 1 339 ? -28.141 -35.875 -7.973 1 94.81 339 LEU A C 1
ATOM 2607 O O . LEU A 1 339 ? -27.375 -35.062 -8.516 1 94.81 339 LEU A O 1
ATOM 2611 N N . ARG A 1 340 ? -29.141 -35.469 -7.215 1 95.31 340 ARG A N 1
ATOM 2612 C CA . ARG A 1 340 ? -29.359 -34.031 -6.957 1 95.31 340 ARG A CA 1
ATOM 2613 C C . ARG A 1 340 ? -28.141 -33.406 -6.285 1 95.31 340 ARG A C 1
ATOM 2615 O O . ARG A 1 340 ? -27.734 -32.312 -6.637 1 95.31 340 ARG A O 1
ATOM 2622 N N . ILE A 1 341 ? -27.531 -34.125 -5.348 1 97 341 ILE A N 1
ATOM 2623 C CA . ILE A 1 341 ? -26.375 -33.625 -4.617 1 97 341 ILE A CA 1
ATOM 2624 C C . ILE A 1 341 ? -25.188 -33.469 -5.566 1 97 341 ILE A C 1
ATOM 2626 O O . ILE A 1 341 ? -24.484 -32.469 -5.543 1 97 341 ILE A O 1
ATOM 2630 N N . VAL A 1 342 ? -25 -34.438 -6.414 1 96.88 342 VAL A N 1
ATOM 2631 C CA . VAL A 1 342 ? -23.906 -34.406 -7.383 1 96.88 342 VAL A CA 1
ATOM 2632 C C . VAL A 1 342 ? -24.109 -33.219 -8.344 1 96.88 342 VAL A C 1
ATOM 2634 O O . VAL A 1 342 ? -23.172 -32.5 -8.641 1 96.88 342 VAL A O 1
ATOM 2637 N N . HIS A 1 343 ? -25.344 -33.125 -8.82 1 96.06 343 HIS A N 1
ATOM 2638 C CA . HIS A 1 343 ? -25.688 -32.031 -9.711 1 96.06 343 HIS A CA 1
ATOM 2639 C C . HIS A 1 343 ? -25.406 -30.672 -9.055 1 96.06 343 HIS A C 1
ATOM 2641 O O . HIS A 1 343 ? -24.766 -29.812 -9.648 1 96.06 343 HIS A O 1
ATOM 2647 N N . ASP A 1 344 ? -25.875 -30.516 -7.836 1 97 344 ASP A N 1
ATOM 2648 C CA . ASP A 1 344 ? -25.703 -29.266 -7.109 1 97 344 ASP A CA 1
ATOM 2649 C C . ASP A 1 344 ? -24.219 -28.953 -6.898 1 97 344 ASP A C 1
ATOM 2651 O O . ASP A 1 344 ? -23.812 -27.797 -6.988 1 97 344 ASP A O 1
ATOM 2655 N N . TYR A 1 345 ? -23.484 -29.984 -6.609 1 97.38 345 TYR A N 1
ATOM 2656 C CA . TYR A 1 345 ? -22.047 -29.828 -6.418 1 97.38 345 TYR A CA 1
ATOM 2657 C C . TYR A 1 345 ? -21.375 -29.328 -7.691 1 97.38 345 TYR A C 1
ATOM 2659 O O . TYR A 1 345 ? -20.531 -28.422 -7.645 1 97.38 345 TYR A O 1
ATOM 2667 N N . MET A 1 346 ? -21.734 -29.891 -8.812 1 97.06 346 MET A N 1
ATOM 2668 C CA . MET A 1 346 ? -21.156 -29.469 -10.078 1 97.06 346 MET A CA 1
ATOM 2669 C C . MET A 1 346 ? -21.484 -28.016 -10.383 1 97.06 346 MET A C 1
ATOM 2671 O O . MET A 1 346 ? -20.609 -27.234 -10.766 1 97.06 346 MET A O 1
ATOM 2675 N N . VAL A 1 347 ? -22.703 -27.625 -10.18 1 96.81 347 VAL A N 1
ATOM 2676 C CA . VAL A 1 347 ? -23.172 -26.266 -10.453 1 96.81 347 VAL A CA 1
ATOM 2677 C C . VAL A 1 347 ? -22.469 -25.297 -9.516 1 96.81 347 VAL A C 1
ATOM 2679 O O . VAL A 1 347 ? -22.109 -24.188 -9.922 1 96.81 347 VAL A O 1
ATOM 2682 N N . TRP A 1 348 ? -22.219 -25.703 -8.297 1 97.06 348 TRP A N 1
ATOM 2683 C CA . TRP A 1 348 ? -21.547 -24.875 -7.293 1 97.06 348 TRP A CA 1
ATOM 2684 C C . TRP A 1 348 ? -20.172 -24.422 -7.789 1 97.06 348 TRP A C 1
ATOM 2686 O O . TRP A 1 348 ? -19.766 -23.281 -7.535 1 97.06 348 TRP A O 1
ATOM 2696 N N . GLN A 1 349 ? -19.5 -25.234 -8.531 1 95.56 349 GLN A N 1
ATOM 2697 C CA . GLN A 1 349 ? -18.156 -24.906 -9.008 1 95.56 349 GLN A CA 1
ATOM 2698 C C . GLN A 1 349 ? -18.188 -23.641 -9.867 1 95.56 349 GLN A C 1
ATOM 2700 O O . GLN A 1 349 ? -17.328 -22.781 -9.742 1 95.56 349 GLN A O 1
ATOM 2705 N N . SER A 1 350 ? -19.156 -23.5 -10.648 1 95.44 350 SER A N 1
ATOM 2706 C CA . SER A 1 350 ? -19.281 -22.344 -11.531 1 95.44 350 SER A CA 1
ATOM 2707 C C . SER A 1 350 ? -19.828 -21.141 -10.789 1 95.44 350 SER A C 1
ATOM 2709 O O . SER A 1 350 ? -19.359 -20.016 -10.992 1 95.44 350 SER A O 1
ATOM 2711 N N . VAL A 1 351 ? -20.828 -21.391 -9.906 1 97 351 VAL A N 1
ATOM 2712 C CA . VAL A 1 351 ? -21.438 -20.312 -9.156 1 97 351 VAL A CA 1
ATOM 2713 C C . VAL A 1 351 ? -20.375 -19.594 -8.305 1 97 351 VAL A C 1
ATOM 2715 O O . VAL A 1 351 ? -20.266 -18.375 -8.336 1 97 351 VAL A O 1
ATOM 2718 N N . ALA A 1 352 ? -19.609 -20.391 -7.625 1 96 352 ALA A N 1
ATOM 2719 C CA . ALA A 1 352 ? -18.578 -19.844 -6.742 1 96 352 ALA A CA 1
ATOM 2720 C C . ALA A 1 352 ? -17.5 -19.125 -7.535 1 96 352 ALA A C 1
ATOM 2722 O O . ALA A 1 352 ? -17.016 -18.062 -7.129 1 96 352 ALA A O 1
ATOM 2723 N N . SER A 1 353 ? -17.125 -19.672 -8.656 1 94.69 353 SER A N 1
ATOM 2724 C CA . SER A 1 353 ? -16 -19.156 -9.438 1 94.69 353 SER A CA 1
ATOM 2725 C C . SER A 1 353 ? -16.359 -17.859 -10.141 1 94.69 353 SER A C 1
ATOM 2727 O O . SER A 1 353 ? -15.5 -17 -10.367 1 94.69 353 SER A O 1
ATOM 2729 N N . LEU A 1 354 ? -17.625 -17.641 -10.469 1 96.38 354 LEU A N 1
ATOM 2730 C CA . LEU A 1 354 ? -18.031 -16.5 -11.281 1 96.38 354 LEU A CA 1
ATOM 2731 C C . LEU A 1 354 ? -18.641 -15.406 -10.422 1 96.38 354 LEU A C 1
ATOM 2733 O O . LEU A 1 354 ? -18.969 -14.328 -10.922 1 96.38 354 LEU A O 1
ATOM 2737 N N . ALA A 1 355 ? -18.75 -15.641 -9.141 1 96.44 355 ALA A N 1
ATOM 2738 C CA . ALA A 1 355 ? -19.422 -14.703 -8.242 1 96.44 355 ALA A CA 1
ATOM 2739 C C . ALA A 1 355 ? -18.703 -13.352 -8.227 1 96.44 355 ALA A C 1
ATOM 2741 O O . ALA A 1 355 ? -19.344 -12.312 -8.039 1 96.44 355 ALA A O 1
ATOM 2742 N N . GLY A 1 356 ? -17.375 -13.359 -8.469 1 93.75 356 GLY A N 1
ATOM 2743 C CA . GLY A 1 356 ? -16.594 -12.141 -8.445 1 93.75 356 GLY A CA 1
ATOM 2744 C C . GLY A 1 356 ? -16.906 -11.203 -9.594 1 93.75 356 GLY A C 1
ATOM 2745 O O . GLY A 1 356 ? -16.531 -10.031 -9.57 1 93.75 356 GLY A O 1
ATOM 2746 N N . SER A 1 357 ? -17.641 -11.602 -10.586 1 95.19 357 SER A N 1
ATOM 2747 C CA . SER A 1 357 ? -17.984 -10.797 -11.758 1 95.19 357 SER A CA 1
ATOM 2748 C C . SER A 1 357 ? -19.406 -10.266 -11.664 1 95.19 357 SER A C 1
ATOM 2750 O O . SER A 1 357 ? -19.969 -9.812 -12.664 1 95.19 357 SER A O 1
ATOM 2752 N N . LEU A 1 358 ? -20 -10.352 -10.484 1 96.44 358 LEU A N 1
ATOM 2753 C CA . LEU A 1 358 ? -21.375 -9.922 -10.242 1 96.44 358 LEU A CA 1
ATOM 2754 C C . LEU A 1 358 ? -21.406 -8.648 -9.398 1 96.44 358 LEU A C 1
ATOM 2756 O O . LEU A 1 358 ? -20.359 -8.078 -9.094 1 96.44 358 LEU A O 1
ATOM 2760 N N . PRO A 1 359 ? -22.625 -8.125 -9.125 1 93.5 359 PRO A N 1
ATOM 2761 C CA . PRO A 1 359 ? -22.75 -6.871 -8.367 1 93.5 359 PRO A CA 1
ATOM 2762 C C . PRO A 1 359 ? -22.062 -6.93 -7.012 1 93.5 359 PRO A C 1
ATOM 2764 O O . PRO A 1 359 ? -21.672 -8.008 -6.555 1 93.5 359 PRO A O 1
ATOM 2767 N N . GLU A 1 360 ? -21.922 -5.816 -6.367 1 86.75 360 GLU A N 1
ATOM 2768 C CA . GLU A 1 360 ? -21.125 -5.609 -5.16 1 86.75 360 GLU A CA 1
ATOM 2769 C C . GLU A 1 360 ? -21.562 -6.559 -4.043 1 86.75 360 GLU A C 1
ATOM 2771 O O . GLU A 1 360 ? -20.734 -6.996 -3.24 1 86.75 360 GLU A O 1
ATOM 2776 N N . ARG A 1 361 ? -22.844 -6.836 -3.879 1 88.69 361 ARG A N 1
ATOM 2777 C CA . ARG A 1 361 ? -23.328 -7.719 -2.822 1 88.69 361 ARG A CA 1
ATOM 2778 C C . ARG A 1 361 ? -22.734 -9.117 -2.961 1 88.69 361 ARG A C 1
ATOM 2780 O O . ARG A 1 361 ? -22.438 -9.773 -1.961 1 88.69 361 ARG A O 1
ATOM 2787 N N . TYR A 1 362 ? -22.531 -9.562 -4.219 1 95.19 362 TYR A N 1
ATOM 2788 C CA . TYR A 1 362 ? -21.891 -10.852 -4.465 1 95.19 362 TYR A CA 1
ATOM 2789 C C . TYR A 1 362 ? -20.391 -10.789 -4.184 1 95.19 362 TYR A C 1
ATOM 2791 O O . TYR A 1 362 ? -19.844 -11.688 -3.549 1 95.19 362 TYR A O 1
ATOM 2799 N N . ARG A 1 363 ? -19.734 -9.719 -4.637 1 93.5 363 ARG A N 1
ATOM 2800 C CA . ARG A 1 363 ? -18.312 -9.531 -4.402 1 93.5 363 ARG A CA 1
ATOM 2801 C C . ARG A 1 363 ? -18 -9.406 -2.916 1 93.5 363 ARG A C 1
ATOM 2803 O O . ARG A 1 363 ? -16.953 -9.836 -2.449 1 93.5 363 ARG A O 1
ATOM 2810 N N . GLY A 1 364 ? -18.922 -8.82 -2.193 1 88.25 364 GLY A N 1
ATOM 2811 C CA . GLY A 1 364 ? -18.781 -8.766 -0.747 1 88.25 364 GLY A CA 1
ATOM 2812 C C . GLY A 1 364 ? -18.75 -10.141 -0.1 1 88.25 364 GLY A C 1
ATOM 2813 O O . GLY A 1 364 ? -17.984 -10.383 0.826 1 88.25 364 GLY A O 1
ATOM 2814 N N . ALA A 1 365 ? -19.609 -11.023 -0.602 1 93.19 365 ALA A N 1
ATOM 2815 C CA . ALA A 1 365 ? -19.625 -12.398 -0.107 1 93.19 365 ALA A CA 1
ATOM 2816 C C . ALA A 1 365 ? -18.297 -13.102 -0.428 1 93.19 365 ALA A C 1
ATOM 2818 O O . ALA A 1 365 ? -17.781 -13.859 0.394 1 93.19 365 ALA A O 1
ATOM 2819 N N . VAL A 1 366 ? -17.812 -12.836 -1.59 1 95.94 366 VAL A N 1
ATOM 2820 C CA . VAL A 1 366 ? -16.531 -13.406 -1.999 1 95.94 366 VAL A CA 1
ATOM 2821 C C . VAL A 1 366 ? -15.422 -12.922 -1.063 1 95.94 366 VAL A C 1
ATOM 2823 O O . VAL A 1 366 ? -14.586 -13.711 -0.618 1 95.94 366 VAL A O 1
ATOM 2826 N N . LEU A 1 367 ? -15.375 -11.648 -0.774 1 91.44 367 LEU A N 1
ATOM 2827 C CA . LEU A 1 367 ? -14.375 -11.078 0.112 1 91.44 367 LEU A CA 1
ATOM 2828 C C . LEU A 1 367 ? -14.438 -11.711 1.494 1 91.44 367 LEU A C 1
ATOM 2830 O O . LEU A 1 367 ? -13.398 -12.039 2.082 1 91.44 367 LEU A O 1
ATOM 2834 N N . GLU A 1 368 ? -15.609 -11.883 2.016 1 90.5 368 GLU A N 1
ATOM 2835 C CA . GLU A 1 368 ? -15.766 -12.477 3.344 1 90.5 368 GLU A CA 1
ATOM 2836 C C . GLU A 1 368 ? -15.172 -13.875 3.4 1 90.5 368 GLU A C 1
ATOM 2838 O O . GLU A 1 368 ? -14.539 -14.25 4.391 1 90.5 368 GLU A O 1
ATOM 2843 N N . PHE A 1 369 ? -15.422 -14.594 2.398 1 96.12 369 PHE A N 1
ATOM 2844 C CA . PHE A 1 369 ? -14.852 -15.938 2.361 1 96.12 369 PHE A CA 1
ATOM 2845 C C . PHE A 1 369 ? -13.328 -15.875 2.299 1 96.12 369 PHE A C 1
ATOM 2847 O O . PHE A 1 369 ? -12.641 -16.641 2.977 1 96.12 369 PHE A O 1
ATOM 2854 N N . HIS A 1 370 ? -12.789 -15 1.508 1 94.88 370 HIS A N 1
ATOM 2855 C CA . HIS A 1 370 ? -11.344 -14.93 1.328 1 94.88 370 HIS A CA 1
ATOM 2856 C C . HIS A 1 370 ? -10.648 -14.43 2.592 1 94.88 370 HIS A C 1
ATOM 2858 O O . HIS A 1 370 ? -9.492 -14.75 2.842 1 94.88 370 HIS A O 1
ATOM 2864 N N . LYS A 1 371 ? -11.32 -13.664 3.395 1 90.56 371 LYS A N 1
ATOM 2865 C CA . LYS A 1 371 ? -10.797 -13.312 4.711 1 90.56 371 LYS A CA 1
ATOM 2866 C C . LYS A 1 371 ? -10.5 -14.562 5.535 1 90.56 371 LYS A C 1
ATOM 2868 O O . LYS A 1 371 ? -9.453 -14.656 6.176 1 90.56 371 LYS A O 1
ATOM 2873 N N . ALA A 1 372 ? -11.391 -15.469 5.418 1 92.88 372 ALA A N 1
ATOM 2874 C CA . ALA A 1 372 ? -11.25 -16.703 6.172 1 92.88 372 ALA A CA 1
ATOM 2875 C C . ALA A 1 372 ? -10.25 -17.656 5.504 1 92.88 372 ALA A C 1
ATOM 2877 O O . ALA A 1 372 ? -9.539 -18.391 6.184 1 92.88 372 ALA A O 1
ATOM 2878 N N . TYR A 1 373 ? -10.172 -17.609 4.238 1 95.12 373 TYR A N 1
ATOM 2879 C CA . TYR A 1 373 ? -9.414 -18.562 3.436 1 95.12 373 TYR A CA 1
ATOM 2880 C C . TYR A 1 373 ? -7.945 -18.172 3.361 1 95.12 373 TYR A C 1
ATOM 2882 O O . TYR A 1 373 ? -7.062 -19 3.625 1 95.12 373 TYR A O 1
ATOM 2890 N N . THR A 1 374 ? -7.598 -16.891 3.072 1 95.06 374 THR A N 1
ATOM 2891 C CA . THR A 1 374 ? -6.215 -16.484 2.838 1 95.06 374 THR A CA 1
ATOM 2892 C C . THR A 1 374 ? -5.805 -15.375 3.799 1 95.06 374 THR A C 1
ATOM 2894 O O . THR A 1 374 ? -4.621 -15.062 3.922 1 95.06 374 THR A O 1
ATOM 2897 N N . GLY A 1 375 ? -6.703 -14.734 4.453 1 91.31 375 GLY A N 1
ATOM 2898 C CA . GLY A 1 375 ? -6.402 -13.719 5.449 1 91.31 375 GLY A CA 1
ATOM 2899 C C . GLY A 1 375 ? -6.445 -12.312 4.895 1 91.31 375 GLY A C 1
ATOM 2900 O O . GLY A 1 375 ? -6.098 -11.352 5.586 1 91.31 375 GLY A O 1
ATOM 2901 N N . ILE A 1 376 ? -6.965 -12.055 3.627 1 90.19 376 ILE A N 1
ATOM 2902 C CA . ILE A 1 376 ? -7.09 -10.703 3.088 1 90.19 376 ILE A CA 1
ATOM 2903 C C . ILE A 1 376 ? -8.258 -9.984 3.76 1 90.19 376 ILE A C 1
ATOM 2905 O O . ILE A 1 376 ? -9.18 -10.625 4.262 1 90.19 376 ILE A O 1
ATOM 2909 N N . SER A 1 377 ? -8.195 -8.633 3.785 1 82 377 SER A N 1
ATOM 2910 C CA . SER A 1 377 ? -9.242 -7.918 4.504 1 82 377 SER A CA 1
ATOM 2911 C C . SER A 1 377 ? -9.93 -6.895 3.605 1 82 377 SER A C 1
ATOM 2913 O O . SER A 1 377 ? -10.898 -6.254 4.012 1 82 377 SER A O 1
ATOM 2915 N N . ALA A 1 378 ? -9.391 -6.754 2.369 1 81.75 378 ALA A N 1
ATOM 2916 C CA . ALA A 1 378 ? -9.961 -5.797 1.429 1 81.75 378 ALA A CA 1
ATOM 2917 C C . ALA A 1 378 ? -9.812 -6.281 -0.01 1 81.75 378 ALA A C 1
ATOM 2919 O O . ALA A 1 378 ? -9.039 -7.203 -0.283 1 81.75 378 ALA A O 1
ATOM 2920 N N . VAL A 1 379 ? -10.664 -5.652 -0.836 1 84.62 379 VAL A N 1
ATOM 2921 C CA . VAL A 1 379 ? -10.523 -5.938 -2.262 1 84.62 379 VAL A CA 1
ATOM 2922 C C . VAL A 1 379 ? -9.391 -5.098 -2.85 1 84.62 379 VAL A C 1
ATOM 2924 O O . VAL A 1 379 ? -9.117 -3.994 -2.375 1 84.62 379 VAL A O 1
ATOM 2927 N N . ALA A 1 380 ? -8.711 -5.652 -3.814 1 88.12 380 ALA A N 1
ATOM 2928 C CA . ALA A 1 380 ? -7.648 -4.926 -4.5 1 88.12 380 ALA A CA 1
ATOM 2929 C C . ALA A 1 380 ? -8.203 -3.727 -5.262 1 88.12 380 ALA A C 1
ATOM 2931 O O . ALA A 1 380 ? -9.391 -3.703 -5.617 1 88.12 380 ALA A O 1
ATOM 2932 N N . PRO A 1 381 ? -7.328 -2.686 -5.5 1 84.19 381 PRO A N 1
ATOM 2933 C CA . PRO A 1 381 ? -7.762 -1.648 -6.441 1 84.19 381 PRO A CA 1
ATOM 2934 C C . PRO A 1 381 ? -8.289 -2.225 -7.754 1 84.19 381 PRO A C 1
ATOM 2936 O O . PRO A 1 381 ? -7.707 -3.164 -8.297 1 84.19 381 PRO A O 1
ATOM 2939 N N . ARG A 1 382 ? -9.359 -1.704 -8.227 1 89.75 382 ARG A N 1
ATOM 2940 C CA . ARG A 1 382 ? -10.086 -2.281 -9.352 1 89.75 382 ARG A CA 1
ATOM 2941 C C . ARG A 1 382 ? -9.172 -2.434 -10.57 1 89.75 382 ARG A C 1
ATOM 2943 O O . ARG A 1 382 ? -9.227 -3.445 -11.273 1 89.75 382 ARG A O 1
ATOM 2950 N N . TRP A 1 383 ? -8.305 -1.439 -10.844 1 92.5 383 TRP A N 1
ATOM 2951 C CA . TRP A 1 383 ? -7.418 -1.497 -12 1 92.5 383 TRP A CA 1
ATOM 2952 C C . TRP A 1 383 ? -6.492 -2.705 -11.914 1 92.5 383 TRP A C 1
ATOM 2954 O O . TRP A 1 383 ? -6.148 -3.303 -12.938 1 92.5 383 TRP A O 1
ATOM 2964 N N . MET A 1 384 ? -6.055 -3.057 -10.734 1 93.88 384 MET A N 1
ATOM 2965 C CA . MET A 1 384 ? -5.137 -4.176 -10.547 1 93.88 384 MET A CA 1
ATOM 2966 C C . MET A 1 384 ? -5.805 -5.496 -10.922 1 93.88 384 MET A C 1
ATOM 2968 O O . MET A 1 384 ? -5.211 -6.32 -11.625 1 93.88 384 MET A O 1
ATOM 2972 N N . THR A 1 385 ? -7.023 -5.656 -10.445 1 95.06 385 THR A N 1
ATOM 2973 C CA . THR A 1 385 ? -7.801 -6.844 -10.781 1 95.06 385 THR A CA 1
ATOM 2974 C C . THR A 1 385 ? -8.023 -6.941 -12.289 1 95.06 385 THR A C 1
ATOM 2976 O O . THR A 1 385 ? -7.84 -8.008 -12.883 1 95.06 385 THR A O 1
ATOM 2979 N N . CYS A 1 386 ? -8.352 -5.844 -12.852 1 97.75 386 CYS A N 1
ATOM 2980 C CA . CYS A 1 386 ? -8.75 -5.824 -14.258 1 97.75 386 CYS A CA 1
ATOM 2981 C C . CYS A 1 386 ? -7.539 -5.934 -15.172 1 97.75 386 CYS A C 1
ATOM 2983 O O . CYS A 1 386 ? -7.586 -6.625 -16.188 1 97.75 386 CYS A O 1
ATOM 2985 N N . ALA A 1 387 ? -6.445 -5.258 -14.828 1 97.62 387 ALA A N 1
ATOM 2986 C CA . ALA A 1 387 ? -5.219 -5.375 -15.617 1 97.62 387 ALA A CA 1
ATOM 2987 C C . ALA A 1 387 ? -4.66 -6.793 -15.547 1 97.62 387 ALA A C 1
ATOM 2989 O O . ALA A 1 387 ? -4.203 -7.336 -16.562 1 97.62 387 ALA A O 1
ATOM 2990 N N . GLY A 1 388 ? -4.664 -7.359 -14.336 1 97.5 388 GLY A N 1
ATOM 2991 C CA . GLY A 1 388 ? -4.227 -8.742 -14.188 1 97.5 388 GLY A CA 1
ATOM 2992 C C . GLY A 1 388 ? -5.043 -9.719 -15 1 97.5 388 GLY A C 1
ATOM 2993 O O . GLY A 1 388 ? -4.488 -10.617 -15.648 1 97.5 388 GLY A O 1
ATOM 2994 N N . ALA A 1 389 ? -6.336 -9.539 -15.023 1 97.44 389 ALA A N 1
ATOM 2995 C CA . ALA A 1 389 ? -7.223 -10.43 -15.766 1 97.44 389 ALA A CA 1
ATOM 2996 C C . ALA A 1 389 ? -6.996 -10.289 -17.266 1 97.44 389 ALA A C 1
ATOM 2998 O O . ALA A 1 389 ? -6.891 -11.297 -17.984 1 97.44 389 ALA A O 1
ATOM 2999 N N . ALA A 1 390 ? -6.945 -9.086 -17.719 1 98.12 390 ALA A N 1
ATOM 3000 C CA . ALA A 1 390 ? -6.727 -8.852 -19.141 1 98.12 390 ALA A CA 1
ATOM 3001 C C . ALA A 1 390 ? -5.395 -9.438 -19.594 1 98.12 390 ALA A C 1
ATOM 3003 O O . ALA A 1 390 ? -5.309 -10.047 -20.656 1 98.12 390 ALA A O 1
ATOM 3004 N N . ASP A 1 391 ? -4.398 -9.234 -18.781 1 97.75 391 ASP A N 1
ATOM 3005 C CA . ASP A 1 391 ? -3.062 -9.719 -19.125 1 97.75 391 ASP A CA 1
ATOM 3006 C C . ASP A 1 391 ? -3 -11.242 -19.078 1 97.75 391 ASP A C 1
ATOM 3008 O O . ASP A 1 391 ? -2.258 -11.859 -19.859 1 97.75 391 ASP A O 1
ATOM 3012 N N . LYS A 1 392 ? -3.662 -11.836 -18.203 1 96.69 392 LYS A N 1
ATOM 3013 C CA . LYS A 1 392 ? -3.709 -13.289 -18.125 1 96.69 392 LYS A CA 1
ATOM 3014 C C . LYS A 1 392 ? -4.367 -13.891 -19.359 1 96.69 392 LYS A C 1
ATOM 3016 O O . LYS A 1 392 ? -3.924 -14.922 -19.859 1 96.69 392 LYS A O 1
ATOM 3021 N N . VAL A 1 393 ? -5.367 -13.25 -19.844 1 97.62 393 VAL A N 1
ATOM 3022 C CA . VAL A 1 393 ? -6.176 -13.797 -20.938 1 97.62 393 VAL A CA 1
ATOM 3023 C C . VAL A 1 393 ? -5.566 -13.398 -22.281 1 97.62 393 VAL A C 1
ATOM 3025 O O . VAL A 1 393 ? -5.496 -14.219 -23.203 1 97.62 393 VAL A O 1
ATOM 3028 N N . LEU A 1 394 ? -5.156 -12.172 -22.422 1 97.94 394 LEU A N 1
ATOM 3029 C CA . LEU A 1 394 ? -4.633 -11.633 -23.672 1 97.94 394 LEU A CA 1
ATOM 3030 C C . LEU A 1 394 ? -3.178 -11.203 -23.516 1 97.94 394 LEU A C 1
ATOM 3032 O O . LEU A 1 394 ? -2.758 -10.195 -24.094 1 97.94 394 LEU A O 1
ATOM 3036 N N . GLY A 1 395 ? -2.455 -11.984 -22.797 1 97.81 395 GLY A N 1
ATOM 3037 C CA . GLY A 1 395 ? -1.116 -11.633 -22.359 1 97.81 395 GLY A CA 1
ATOM 3038 C C . GLY A 1 395 ? -0.108 -11.555 -23.484 1 97.81 395 GLY A C 1
ATOM 3039 O O . GLY A 1 395 ? 0.931 -10.906 -23.359 1 97.81 395 GLY A O 1
ATOM 3040 N N . PHE A 1 396 ? -0.343 -12.195 -24.594 1 97.56 396 PHE A N 1
ATOM 3041 C CA . PHE A 1 396 ? 0.574 -12.07 -25.734 1 97.56 396 PHE A CA 1
ATOM 3042 C C . PHE A 1 396 ? 0.364 -10.75 -26.453 1 97.56 396 PHE A C 1
ATOM 3044 O O . PHE A 1 396 ? 1.31 -10.172 -27 1 97.56 396 PHE A O 1
ATOM 3051 N N . ALA A 1 397 ? -0.883 -10.273 -26.438 1 97 397 ALA A N 1
ATOM 3052 C CA . ALA A 1 397 ? -1.155 -8.969 -27.031 1 97 397 ALA A CA 1
ATOM 3053 C C . ALA A 1 397 ? -0.542 -7.848 -26.188 1 97 397 ALA A C 1
ATOM 3055 O O . ALA A 1 397 ? 0.194 -7.008 -26.719 1 97 397 ALA A O 1
ATOM 3056 N N . THR A 1 398 ? -0.827 -7.875 -24.875 1 97.44 398 THR A N 1
ATOM 3057 C CA . THR A 1 398 ? -0.215 -6.891 -23.984 1 97.44 398 THR A CA 1
ATOM 3058 C C . THR A 1 398 ? 1.291 -7.117 -23.891 1 97.44 398 THR A C 1
ATOM 3060 O O . THR A 1 398 ? 2.055 -6.164 -23.719 1 97.44 398 THR A O 1
ATOM 3063 N N . GLY A 1 399 ? 1.69 -8.398 -24.047 1 97.5 399 GLY A N 1
ATOM 3064 C CA . GLY A 1 399 ? 3.088 -8.781 -23.906 1 97.5 399 GLY A CA 1
ATOM 3065 C C . GLY A 1 399 ? 3.973 -8.188 -24.984 1 97.5 399 GLY A C 1
ATOM 3066 O O . GLY A 1 399 ? 5.129 -7.844 -24.734 1 97.5 399 GLY A O 1
ATOM 3067 N N . ALA A 1 400 ? 3.439 -8.047 -26.188 1 96.44 400 ALA A N 1
ATOM 3068 C CA . ALA A 1 400 ? 4.188 -7.43 -27.281 1 96.44 400 ALA A CA 1
ATOM 3069 C C . ALA A 1 400 ? 4.535 -5.98 -26.969 1 96.44 400 ALA A C 1
ATOM 3071 O O . ALA A 1 400 ? 5.68 -5.555 -27.156 1 96.44 400 ALA A O 1
ATOM 3072 N N . GLU A 1 401 ? 3.582 -5.242 -26.484 1 95.75 401 GLU A N 1
ATOM 3073 C CA . GLU A 1 401 ? 3.803 -3.854 -26.094 1 95.75 401 GLU A CA 1
ATOM 3074 C C . GLU A 1 401 ? 4.719 -3.762 -24.875 1 95.75 401 GLU A C 1
ATOM 3076 O O . GLU A 1 401 ? 5.516 -2.828 -24.766 1 95.75 401 GLU A O 1
ATOM 3081 N N . PHE A 1 402 ? 4.57 -4.668 -24.016 1 97.12 402 PHE A N 1
ATOM 3082 C CA . PHE A 1 402 ? 5.367 -4.723 -22.797 1 97.12 402 PHE A CA 1
ATOM 3083 C C . PHE A 1 402 ? 6.848 -4.867 -23.125 1 97.12 402 PHE A C 1
ATOM 3085 O O . PHE A 1 402 ? 7.68 -4.129 -22.594 1 97.12 402 PHE A O 1
ATOM 3092 N N . VAL A 1 403 ? 7.18 -5.781 -23.969 1 97.5 403 VAL A N 1
ATOM 3093 C CA . VAL A 1 403 ? 8.547 -6.059 -24.391 1 97.5 403 VAL A CA 1
ATOM 3094 C C . VAL A 1 403 ? 9.141 -4.828 -25.078 1 97.5 403 VAL A C 1
ATOM 3096 O O . VAL A 1 403 ? 10.305 -4.488 -24.859 1 97.5 403 VAL A O 1
ATOM 3099 N N . GLU A 1 404 ? 8.367 -4.211 -25.828 1 95.06 404 GLU A N 1
ATOM 3100 C CA . GLU A 1 404 ? 8.805 -3.014 -26.547 1 95.06 404 GLU A CA 1
ATOM 3101 C C . GLU A 1 404 ? 9.078 -1.868 -25.562 1 95.06 404 GLU A C 1
ATOM 3103 O O . GLU A 1 404 ? 10.133 -1.224 -25.641 1 95.06 404 GLU A O 1
ATOM 3108 N N . LYS A 1 405 ? 8.141 -1.692 -24.703 1 93.69 405 LYS A N 1
ATOM 3109 C CA . LYS A 1 405 ? 8.234 -0.586 -23.75 1 93.69 405 LYS A CA 1
ATOM 3110 C C . LYS A 1 405 ? 9.461 -0.732 -22.859 1 93.69 405 LYS A C 1
ATOM 3112 O O . LYS A 1 405 ? 10.039 0.265 -22.406 1 93.69 405 LYS A O 1
ATOM 3117 N N . LEU A 1 406 ? 9.836 -1.923 -22.562 1 94.69 406 LEU A N 1
ATOM 3118 C CA . LEU A 1 406 ? 10.938 -2.174 -21.656 1 94.69 406 LEU A CA 1
ATOM 3119 C C . LEU A 1 406 ? 12.242 -2.359 -22.406 1 94.69 406 LEU A C 1
ATOM 3121 O O . LEU A 1 406 ? 13.312 -2.498 -21.812 1 94.69 406 LEU A O 1
ATOM 3125 N N . HIS A 1 407 ? 12.203 -2.371 -23.781 1 94 407 HIS A N 1
ATOM 3126 C CA . HIS A 1 407 ? 13.375 -2.666 -24.594 1 94 407 HIS A CA 1
ATOM 3127 C C . HIS A 1 407 ? 14.039 -3.967 -24.172 1 94 407 HIS A C 1
ATOM 3129 O O . HIS A 1 407 ? 15.258 -4.023 -24.016 1 94 407 HIS A O 1
ATOM 3135 N N . SER A 1 408 ? 13.18 -4.934 -23.891 1 93.25 408 SER A N 1
ATOM 3136 C CA . SER A 1 408 ? 13.625 -6.18 -23.281 1 93.25 408 SER A CA 1
ATOM 3137 C C . SER A 1 408 ? 14.539 -6.961 -24.234 1 93.25 408 SER A C 1
ATOM 3139 O O . SER A 1 408 ? 15.336 -7.785 -23.781 1 93.25 408 SER A O 1
ATOM 3141 N N . LEU A 1 409 ? 14.438 -6.766 -25.5 1 94.19 409 LEU A N 1
ATOM 3142 C CA . LEU A 1 409 ? 15.242 -7.508 -26.469 1 94.19 409 LEU A CA 1
ATOM 3143 C C . LEU A 1 409 ? 16.719 -7.094 -26.391 1 94.19 409 LEU A C 1
ATOM 3145 O O . LEU A 1 409 ? 17.594 -7.836 -26.812 1 94.19 409 LEU A O 1
ATOM 3149 N N . GLU A 1 410 ? 16.969 -6.02 -25.766 1 94.25 410 GLU A N 1
ATOM 3150 C CA . GLU A 1 410 ? 18.328 -5.484 -25.703 1 94.25 410 GLU A CA 1
ATOM 3151 C C . GLU A 1 410 ? 19.203 -6.336 -24.797 1 94.25 410 GLU A C 1
ATOM 3153 O O . GLU A 1 410 ? 20.438 -6.352 -24.953 1 94.25 410 GLU A O 1
ATOM 3158 N N . ILE A 1 411 ? 18.594 -7.051 -23.859 1 95.5 411 ILE A N 1
ATOM 3159 C CA . ILE A 1 411 ? 19.406 -7.805 -22.906 1 95.5 411 ILE A CA 1
ATOM 3160 C C . ILE A 1 411 ? 19.375 -9.289 -23.266 1 95.5 411 ILE A C 1
ATOM 3162 O O . ILE A 1 411 ? 19.953 -10.117 -22.562 1 95.5 411 ILE A O 1
ATOM 3166 N N . LYS A 1 412 ? 18.703 -9.68 -24.281 1 96.5 412 LYS A N 1
ATOM 3167 C CA . LYS A 1 412 ? 18.469 -11.07 -24.641 1 96.5 412 LYS A CA 1
ATOM 3168 C C . LYS A 1 412 ? 19.781 -11.828 -24.812 1 96.5 412 LYS A C 1
ATOM 3170 O O . LYS A 1 412 ? 19.938 -12.938 -24.297 1 96.5 412 LYS A O 1
ATOM 3175 N N . ASP A 1 413 ? 20.75 -11.266 -25.453 1 96.56 413 ASP A N 1
ATOM 3176 C CA . ASP A 1 413 ? 22.031 -11.93 -25.719 1 96.56 413 ASP A CA 1
ATOM 3177 C C . ASP A 1 413 ? 22.812 -12.117 -24.422 1 96.56 413 ASP A C 1
ATOM 3179 O O . ASP A 1 413 ? 23.516 -13.133 -24.266 1 96.56 413 ASP A O 1
ATOM 3183 N N . GLU A 1 414 ? 22.734 -11.172 -23.562 1 96.5 414 GLU A N 1
ATOM 3184 C CA . GLU A 1 414 ? 23.406 -11.297 -22.266 1 96.5 414 GLU A CA 1
ATOM 3185 C C . GLU A 1 414 ? 22.844 -12.453 -21.453 1 96.5 414 GLU A C 1
ATOM 3187 O O . GLU A 1 414 ? 23.578 -13.203 -20.828 1 96.5 414 GLU A O 1
ATOM 3192 N N . ILE A 1 415 ? 21.531 -12.539 -21.484 1 98.12 415 ILE A N 1
ATOM 3193 C CA . ILE A 1 415 ? 20.875 -13.602 -20.734 1 98.12 415 ILE A CA 1
ATOM 3194 C C . ILE A 1 415 ? 21.203 -14.961 -21.344 1 98.12 415 ILE A C 1
ATOM 3196 O O . ILE A 1 415 ? 21.484 -15.922 -20.625 1 98.12 415 ILE A O 1
ATOM 3200 N N . LYS A 1 416 ? 21.203 -15.039 -22.641 1 98 416 LYS A N 1
ATOM 3201 C CA . LYS A 1 416 ? 21.578 -16.281 -23.328 1 98 416 LYS A CA 1
ATOM 3202 C C . LYS A 1 416 ? 23 -16.688 -22.984 1 98 416 LYS A C 1
ATOM 3204 O O . LYS A 1 416 ? 23.281 -17.875 -22.812 1 98 416 LYS A O 1
ATOM 3209 N N . ALA A 1 417 ? 23.859 -15.727 -22.938 1 97.56 417 ALA A N 1
ATOM 3210 C CA . ALA A 1 417 ? 25.25 -16.016 -22.547 1 97.56 417 ALA A CA 1
ATOM 3211 C C . ALA A 1 417 ? 25.312 -16.562 -21.125 1 97.56 417 ALA A C 1
ATOM 3213 O O . ALA A 1 417 ? 26.109 -17.469 -20.859 1 97.56 417 ALA A O 1
ATOM 3214 N N . MET A 1 418 ? 24.562 -16.016 -20.25 1 98 418 MET A N 1
ATOM 3215 C CA . MET A 1 418 ? 24.531 -16.516 -18.875 1 98 418 MET A CA 1
ATOM 3216 C C . MET A 1 418 ? 24.062 -17.969 -18.844 1 98 418 MET A C 1
ATOM 3218 O O . MET A 1 418 ? 24.625 -18.797 -18.125 1 98 418 MET A O 1
ATOM 3222 N N . ILE A 1 419 ? 23 -18.281 -19.625 1 98.56 419 ILE A N 1
ATOM 3223 C CA . ILE A 1 419 ? 22.453 -19.625 -19.688 1 98.56 419 ILE A CA 1
ATOM 3224 C C . ILE A 1 419 ? 23.516 -20.578 -20.219 1 98.56 419 ILE A C 1
ATOM 3226 O O . ILE A 1 419 ? 23.734 -21.656 -19.656 1 98.56 419 ILE A O 1
ATOM 3230 N N . GLU A 1 420 ? 24.203 -20.156 -21.234 1 98.19 420 GLU A N 1
ATOM 3231 C CA . GLU A 1 420 ? 25.234 -20.984 -21.828 1 98.19 420 GLU A CA 1
ATOM 3232 C C . GLU A 1 420 ? 26.391 -21.219 -20.859 1 98.19 420 GLU A C 1
ATOM 3234 O O . GLU A 1 420 ? 27 -22.281 -20.844 1 98.19 420 GLU A O 1
ATOM 3239 N N . ASN A 1 421 ? 26.781 -20.203 -20.188 1 98.12 421 ASN A N 1
ATOM 3240 C CA . ASN A 1 421 ? 27.844 -20.344 -19.203 1 98.12 421 ASN A CA 1
ATOM 3241 C C . ASN A 1 421 ? 27.469 -21.312 -18.094 1 98.12 421 ASN A C 1
ATOM 3243 O O . ASN A 1 421 ? 28.297 -22.125 -17.656 1 98.12 421 ASN A O 1
ATOM 3247 N N . VAL A 1 422 ? 26.281 -21.234 -17.625 1 98.5 422 VAL A N 1
ATOM 3248 C CA . VAL A 1 422 ? 25.812 -22.141 -16.578 1 98.5 422 VAL A CA 1
ATOM 3249 C C . VAL A 1 422 ? 25.766 -23.578 -17.125 1 98.5 422 VAL A C 1
ATOM 3251 O O . VAL A 1 422 ? 26.156 -24.516 -16.438 1 98.5 422 VAL A O 1
ATOM 3254 N N . ARG A 1 423 ? 25.25 -23.766 -18.344 1 98.38 423 ARG A N 1
ATOM 3255 C CA . ARG A 1 423 ? 25.219 -25.062 -19 1 98.38 423 ARG A CA 1
ATOM 3256 C C . ARG A 1 423 ? 26.625 -25.656 -19.094 1 98.38 423 ARG A C 1
ATOM 3258 O O . ARG A 1 423 ? 26.844 -26.828 -18.797 1 98.38 423 ARG A O 1
ATOM 3265 N N . LYS A 1 424 ? 27.562 -24.812 -19.5 1 97.88 424 LYS A N 1
ATOM 3266 C CA . LYS A 1 424 ? 28.953 -25.234 -19.625 1 97.88 424 LYS A CA 1
ATOM 3267 C C . LYS A 1 424 ? 29.5 -25.688 -18.281 1 97.88 424 LYS A C 1
ATOM 3269 O O . LYS A 1 424 ? 30.203 -26.703 -18.203 1 97.88 424 LYS A O 1
ATOM 3274 N N . THR A 1 425 ? 29.203 -24.938 -17.312 1 97.75 425 THR A N 1
ATOM 3275 C CA . THR A 1 425 ? 29.641 -25.312 -15.969 1 97.75 425 THR A CA 1
ATOM 3276 C C . THR A 1 425 ? 29.078 -26.672 -15.57 1 97.75 425 THR A C 1
ATOM 3278 O O . THR A 1 425 ? 29.781 -27.484 -14.977 1 97.75 425 THR A O 1
ATOM 3281 N N . PHE A 1 426 ? 27.844 -26.953 -15.852 1 97.75 426 PHE A N 1
ATOM 3282 C CA . PHE A 1 426 ? 27.25 -28.266 -15.594 1 97.75 426 PHE A CA 1
ATOM 3283 C C . PHE A 1 426 ? 28 -29.359 -16.328 1 97.75 426 PHE A C 1
ATOM 3285 O O . PHE A 1 426 ? 28.359 -30.375 -15.734 1 97.75 426 PHE A O 1
ATOM 3292 N N . LEU A 1 427 ? 28.25 -29.156 -17.578 1 97.62 427 LEU A N 1
ATOM 3293 C CA . LEU A 1 427 ? 28.938 -30.125 -18.422 1 97.62 427 LEU A CA 1
ATOM 3294 C C . LEU A 1 427 ? 30.344 -30.406 -17.891 1 97.62 427 LEU A C 1
ATOM 3296 O O . LEU A 1 427 ? 30.766 -31.562 -17.812 1 97.62 427 LEU A O 1
ATOM 3300 N N . ASP A 1 428 ? 30.969 -29.359 -17.453 1 96 428 ASP A N 1
ATOM 3301 C CA . ASP A 1 428 ? 32.344 -29.469 -16.953 1 96 428 ASP A CA 1
ATOM 3302 C C . ASP A 1 428 ? 32.375 -30.188 -15.602 1 96 428 ASP A C 1
ATOM 3304 O O . ASP A 1 428 ? 33.406 -30.719 -15.195 1 96 428 ASP A O 1
ATOM 3308 N N . SER A 1 429 ? 31.297 -30.188 -14.945 1 94.56 429 SER A N 1
ATOM 3309 C CA . SER A 1 429 ? 31.25 -30.781 -13.617 1 94.56 429 SER A CA 1
ATOM 3310 C C . SER A 1 429 ? 30.953 -32.281 -13.703 1 94.56 429 SER A C 1
ATOM 3312 O O . SER A 1 429 ? 31.219 -33.031 -12.75 1 94.56 429 SER A O 1
ATOM 3314 N N . LEU A 1 430 ? 30.422 -32.781 -14.727 1 94.62 430 LEU A N 1
ATOM 3315 C CA . LEU A 1 430 ? 29.891 -34.156 -14.859 1 94.62 430 LEU A CA 1
ATOM 3316 C C . LEU A 1 430 ? 31 -35.188 -14.641 1 94.62 430 LEU A C 1
ATOM 3318 O O . LEU A 1 430 ? 30.797 -36.156 -13.938 1 94.62 430 LEU A O 1
ATOM 3322 N N . PRO A 1 431 ? 32.188 -34.938 -15.156 1 92 431 PRO A N 1
ATOM 3323 C CA . PRO A 1 431 ? 33.25 -35.938 -14.961 1 92 431 PRO A CA 1
ATOM 3324 C C . PRO A 1 431 ? 33.656 -36.094 -13.492 1 92 431 PRO A C 1
ATOM 3326 O O . PRO A 1 431 ? 34.125 -37.156 -13.094 1 92 431 PRO A O 1
ATOM 3329 N N . SER A 1 432 ? 33.375 -35.125 -12.711 1 88.88 432 SER A N 1
ATOM 3330 C CA . SER A 1 432 ? 33.812 -35.125 -11.32 1 88.88 432 SER A CA 1
ATOM 3331 C C . SER A 1 432 ? 32.75 -35.781 -10.422 1 88.88 432 SER A C 1
ATOM 3333 O O . SER A 1 432 ? 32.969 -36 -9.234 1 88.88 432 SER A O 1
ATOM 3335 N N . VAL A 1 433 ? 31.641 -36.094 -11.016 1 91.81 433 VAL A N 1
ATOM 3336 C CA . VAL A 1 433 ? 30.594 -36.75 -10.25 1 91.81 433 VAL A CA 1
ATOM 3337 C C . VAL A 1 433 ? 30.969 -38.219 -10.016 1 91.81 433 VAL A C 1
ATOM 3339 O O . VAL A 1 433 ? 31.016 -39 -10.953 1 91.81 433 VAL A O 1
ATOM 3342 N N . ASP A 1 434 ? 31.188 -38.656 -8.773 1 89.69 434 ASP A N 1
ATOM 3343 C CA . ASP A 1 434 ? 31.812 -39.938 -8.469 1 89.69 434 ASP A CA 1
ATOM 3344 C C . ASP A 1 434 ? 30.766 -41.031 -8.336 1 89.69 434 ASP A C 1
ATOM 3346 O O . ASP A 1 434 ? 31.094 -42.219 -8.367 1 89.69 434 ASP A O 1
ATOM 3350 N N . TRP A 1 435 ? 29.547 -40.719 -8.234 1 92.5 435 TRP A N 1
ATOM 3351 C CA . TRP A 1 435 ? 28.516 -41.719 -7.973 1 92.5 435 TRP A CA 1
ATOM 3352 C C . TRP A 1 435 ? 27.812 -42.125 -9.258 1 92.5 435 TRP A C 1
ATOM 3354 O O . TRP A 1 435 ? 26.984 -43.062 -9.258 1 92.5 435 TRP A O 1
ATOM 3364 N N . MET A 1 436 ? 28.031 -41.5 -10.367 1 94.31 436 MET A N 1
ATOM 3365 C CA . MET A 1 436 ? 27.406 -41.781 -11.656 1 94.31 436 MET A CA 1
ATOM 3366 C C . MET A 1 436 ? 28.344 -42.5 -12.594 1 94.31 436 MET A C 1
ATOM 3368 O O . MET A 1 436 ? 29.531 -42.156 -12.695 1 94.31 436 MET A O 1
ATOM 3372 N N . ASP A 1 437 ? 27.906 -43.531 -13.266 1 94.56 437 ASP A N 1
ATOM 3373 C CA . ASP A 1 437 ? 28.734 -44.312 -14.195 1 94.56 437 ASP A CA 1
ATOM 3374 C C . ASP A 1 437 ? 28.984 -43.5 -15.477 1 94.56 437 ASP A C 1
ATOM 3376 O O . ASP A 1 437 ? 28.266 -42.562 -15.773 1 94.56 437 ASP A O 1
ATOM 3380 N N . ASP A 1 438 ? 29.875 -43.875 -16.281 1 94.12 438 ASP A N 1
ATOM 3381 C CA . ASP A 1 438 ? 30.359 -43.125 -17.438 1 94.12 438 ASP A CA 1
ATOM 3382 C C . ASP A 1 438 ? 29.281 -43.031 -18.516 1 94.12 438 ASP A C 1
ATOM 3384 O O . ASP A 1 438 ? 29.156 -42.031 -19.203 1 94.12 438 ASP A O 1
ATOM 3388 N N . THR A 1 439 ? 28.578 -44.062 -18.688 1 94.5 439 THR A N 1
ATOM 3389 C CA . THR A 1 439 ? 27.516 -44.062 -19.688 1 94.5 439 THR A CA 1
ATOM 3390 C C . THR A 1 439 ? 26.438 -43.062 -19.344 1 94.5 439 THR A C 1
ATOM 3392 O O . THR A 1 439 ? 26 -42.281 -20.188 1 94.5 439 THR A O 1
ATOM 3395 N N . THR A 1 440 ? 26.047 -43.125 -18.125 1 94.75 440 THR A N 1
ATOM 3396 C CA . THR A 1 440 ? 25.031 -42.188 -17.656 1 94.75 440 THR A CA 1
ATOM 3397 C C . THR A 1 440 ? 25.531 -40.75 -17.734 1 94.75 440 THR A C 1
ATOM 3399 O O . THR A 1 440 ? 24.781 -39.844 -18.094 1 94.75 440 THR A O 1
ATOM 3402 N N . LYS A 1 441 ? 26.75 -40.531 -17.453 1 95.88 441 LYS A N 1
ATOM 3403 C CA . LYS A 1 441 ? 27.359 -39.188 -17.578 1 95.88 441 LYS A CA 1
ATOM 3404 C C . LYS A 1 441 ? 27.281 -38.688 -19 1 95.88 441 LYS A C 1
ATOM 3406 O O . LYS A 1 441 ? 26.953 -37.531 -19.234 1 95.88 441 LYS A O 1
ATOM 3411 N N . SER A 1 442 ? 27.594 -39.562 -19.875 1 95.56 442 SER A N 1
ATOM 3412 C CA . SER A 1 442 ? 27.594 -39.188 -21.281 1 95.56 442 SER A CA 1
ATOM 3413 C C . SER A 1 442 ? 26.188 -38.812 -21.734 1 95.56 442 SER A C 1
ATOM 3415 O O . SER A 1 442 ? 26 -37.844 -22.469 1 95.56 442 SER A O 1
ATOM 3417 N N . LEU A 1 443 ? 25.219 -39.562 -21.344 1 95.44 443 LEU A N 1
ATOM 3418 C CA . LEU A 1 443 ? 23.828 -39.281 -21.703 1 95.44 443 LEU A CA 1
ATOM 3419 C C . LEU A 1 443 ? 23.344 -38.031 -21.031 1 95.44 443 LEU A C 1
ATOM 3421 O O . LEU A 1 443 ? 22.547 -37.281 -21.625 1 95.44 443 LEU A O 1
ATOM 3425 N N . ALA A 1 444 ? 23.781 -37.812 -19.812 1 96.12 444 ALA A N 1
ATOM 3426 C CA . ALA A 1 444 ? 23.438 -36.594 -19.109 1 96.12 444 ALA A CA 1
ATOM 3427 C C . ALA A 1 444 ? 24 -35.375 -19.828 1 96.12 444 ALA A C 1
ATOM 3429 O O . ALA A 1 444 ? 23.344 -34.344 -19.922 1 96.12 444 ALA A O 1
ATOM 3430 N N . ALA A 1 445 ? 25.203 -35.469 -20.297 1 97.5 445 ALA A N 1
ATOM 3431 C CA . ALA A 1 445 ? 25.812 -34.406 -21.062 1 97.5 445 ALA A CA 1
ATOM 3432 C C . ALA A 1 445 ? 25.031 -34.125 -22.344 1 97.5 445 ALA A C 1
ATOM 3434 O O . ALA A 1 445 ? 24.797 -32.969 -22.688 1 97.5 445 ALA A O 1
ATOM 3435 N N . GLN A 1 446 ? 24.688 -35.188 -22.984 1 97.19 446 GLN A N 1
ATOM 3436 C CA . GLN A 1 446 ? 23.891 -35.062 -24.203 1 97.19 446 GLN A CA 1
ATOM 3437 C C . GLN A 1 446 ? 22.562 -34.344 -23.922 1 97.19 446 GLN A C 1
ATOM 3439 O O . GLN A 1 446 ? 22.156 -33.438 -24.672 1 97.19 446 GLN A O 1
ATOM 3444 N N . LYS A 1 447 ? 21.906 -34.688 -22.875 1 97.44 447 LYS A N 1
ATOM 3445 C CA . LYS A 1 447 ? 20.641 -34.062 -22.516 1 97.44 447 LYS A CA 1
ATOM 3446 C C . LYS A 1 447 ? 20.844 -32.562 -22.172 1 97.44 447 LYS A C 1
ATOM 3448 O O . LYS A 1 447 ? 20.062 -31.719 -22.609 1 97.44 447 LYS A O 1
ATOM 3453 N N . ALA A 1 448 ? 21.828 -32.281 -21.391 1 98 448 ALA A N 1
ATOM 3454 C CA . ALA A 1 448 ? 22.109 -30.891 -21.016 1 98 448 ALA A CA 1
ATOM 3455 C C . ALA A 1 448 ? 22.359 -30.031 -22.25 1 98 448 ALA A C 1
ATOM 3457 O O . ALA A 1 448 ? 21.875 -28.906 -22.344 1 98 448 ALA A O 1
ATOM 3458 N N . GLU A 1 449 ? 23.062 -30.594 -23.203 1 97.75 449 GLU A N 1
ATOM 3459 C CA . GLU A 1 449 ? 23.375 -29.875 -24.438 1 97.75 449 GLU A CA 1
ATOM 3460 C C . GLU A 1 449 ? 22.109 -29.656 -25.281 1 97.75 449 GLU A C 1
ATOM 3462 O O . GLU A 1 449 ? 22.016 -28.672 -26 1 97.75 449 GLU A O 1
ATOM 3467 N N . ALA A 1 450 ? 21.219 -30.547 -25.094 1 97.75 450 ALA A N 1
ATOM 3468 C CA . ALA A 1 450 ? 20.016 -30.531 -25.922 1 97.75 450 ALA A CA 1
ATOM 3469 C C . ALA A 1 450 ? 18.953 -29.609 -25.344 1 97.75 450 ALA A C 1
ATOM 3471 O O . ALA A 1 450 ? 17.938 -29.328 -25.984 1 97.75 450 ALA A O 1
ATOM 3472 N N . ILE A 1 451 ? 19.125 -29.078 -24.141 1 97.94 451 ILE A N 1
ATOM 3473 C CA . ILE A 1 451 ? 18.141 -28.219 -23.516 1 97.94 451 ILE A CA 1
ATOM 3474 C C . ILE A 1 451 ? 17.953 -26.953 -24.359 1 97.94 451 ILE A C 1
ATOM 3476 O O . ILE A 1 451 ? 18.922 -26.219 -24.609 1 97.94 451 ILE A O 1
ATOM 3480 N N . GLU A 1 452 ? 16.75 -26.734 -24.781 1 96.81 452 GLU A N 1
ATOM 3481 C CA . GLU A 1 452 ? 16.422 -25.531 -25.531 1 96.81 452 GLU A CA 1
ATOM 3482 C C . GLU A 1 452 ? 16.078 -24.375 -24.594 1 96.81 452 GLU A C 1
ATOM 3484 O O . GLU A 1 452 ? 15.453 -24.578 -23.562 1 96.81 452 GLU A O 1
ATOM 3489 N N . GLU A 1 453 ? 16.516 -23.188 -24.922 1 97.06 453 GLU A N 1
ATOM 3490 C CA . GLU A 1 453 ? 16.219 -22.031 -24.094 1 97.06 453 GLU A CA 1
ATOM 3491 C C . GLU A 1 453 ? 15.281 -21.062 -24.812 1 97.06 453 GLU A C 1
ATOM 3493 O O . GLU A 1 453 ? 15.367 -20.891 -26.031 1 97.06 453 GLU A O 1
ATOM 3498 N N . LYS A 1 454 ? 14.312 -20.516 -24.188 1 97.69 454 LYS A N 1
ATOM 3499 C CA . LYS A 1 454 ? 13.422 -19.422 -24.609 1 97.69 454 LYS A CA 1
ATOM 3500 C C . LYS A 1 454 ? 13.555 -18.219 -23.688 1 97.69 454 LYS A C 1
ATOM 3502 O O . LYS A 1 454 ? 13.398 -18.328 -22.469 1 97.69 454 LYS A O 1
ATOM 3507 N N . VAL A 1 455 ? 13.852 -17.094 -24.297 1 98 455 VAL A N 1
ATOM 3508 C CA . VAL A 1 455 ? 14.156 -15.914 -23.5 1 98 455 VAL A CA 1
ATOM 3509 C C . VAL A 1 455 ? 13.297 -14.742 -23.969 1 98 455 VAL A C 1
ATOM 3511 O O . VAL A 1 455 ? 13.094 -14.555 -25.172 1 98 455 VAL A O 1
ATOM 3514 N N . VAL A 1 456 ? 12.703 -13.953 -23.094 1 97.75 456 VAL A N 1
ATOM 3515 C CA . VAL A 1 456 ? 12 -12.688 -23.281 1 97.75 456 VAL A CA 1
ATOM 3516 C C . VAL A 1 456 ? 10.562 -12.961 -23.719 1 97.75 456 VAL A C 1
ATOM 3518 O O . VAL A 1 456 ? 9.617 -12.547 -23.031 1 97.75 456 VAL A O 1
ATOM 3521 N N . GLY A 1 457 ? 10.383 -13.609 -24.906 1 96.94 457 GLY A N 1
ATOM 3522 C CA . GLY A 1 457 ? 9.086 -13.914 -25.5 1 96.94 457 GLY A CA 1
ATOM 3523 C C . GLY A 1 457 ? 9.188 -14.555 -26.875 1 96.94 457 GLY A C 1
ATOM 3524 O O . GLY A 1 457 ? 10.273 -14.625 -27.453 1 96.94 457 GLY A O 1
ATOM 3525 N N . PRO A 1 458 ? 8 -15.031 -27.312 1 96.31 458 PRO A N 1
ATOM 3526 C CA . PRO A 1 458 ? 8.039 -15.656 -28.625 1 96.31 458 PRO A CA 1
ATOM 3527 C C . PRO A 1 458 ? 8.359 -14.664 -29.734 1 96.31 458 PRO A C 1
ATOM 3529 O O . PRO A 1 458 ? 7.906 -13.516 -29.703 1 96.31 458 PRO A O 1
ATOM 3532 N N . LYS A 1 459 ? 9.016 -15.141 -30.703 1 94.06 459 LYS A N 1
ATOM 3533 C CA . LYS A 1 459 ? 9.461 -14.297 -31.812 1 94.06 459 LYS A CA 1
ATOM 3534 C C . LYS A 1 459 ? 8.273 -13.742 -32.594 1 94.06 459 LYS A C 1
ATOM 3536 O O . LYS A 1 459 ? 8.328 -12.617 -33.094 1 94.06 459 LYS A O 1
ATOM 3541 N N . TRP A 1 460 ? 7.191 -14.469 -32.656 1 94.81 460 TRP A N 1
ATOM 3542 C CA . TRP A 1 460 ? 6.043 -14.078 -33.469 1 94.81 460 TRP A CA 1
ATOM 3543 C C . TRP A 1 460 ? 5.348 -12.852 -32.875 1 94.81 460 TRP A C 1
ATOM 3545 O O . TRP A 1 460 ? 4.516 -12.227 -33.531 1 94.81 460 TRP A O 1
ATOM 3555 N N . LEU A 1 461 ? 5.668 -12.453 -31.672 1 94.88 461 LEU A N 1
ATOM 3556 C CA . LEU A 1 461 ? 5.094 -11.258 -31.062 1 94.88 461 LEU A CA 1
ATOM 3557 C C . LEU A 1 461 ? 5.555 -10.008 -31.797 1 94.88 461 LEU A C 1
ATOM 3559 O O . LEU A 1 461 ? 4.973 -8.93 -31.625 1 94.88 461 LEU A O 1
ATOM 3563 N N . GLU A 1 462 ? 6.578 -10.094 -32.594 1 92.31 462 GLU A N 1
ATOM 3564 C CA . GLU A 1 462 ? 7.086 -8.961 -33.375 1 92.31 462 GLU A CA 1
ATOM 3565 C C . GLU A 1 462 ? 6.199 -8.664 -34.562 1 92.31 462 GLU A C 1
ATOM 3567 O O . GLU A 1 462 ? 6.305 -7.602 -35.188 1 92.31 462 GLU A O 1
ATOM 3572 N N . ASP A 1 463 ? 5.293 -9.648 -34.875 1 93.88 463 ASP A N 1
ATOM 3573 C CA . ASP A 1 463 ? 4.375 -9.531 -36 1 93.88 463 ASP A CA 1
ATOM 3574 C C . ASP A 1 463 ? 2.93 -9.398 -35.531 1 93.88 463 ASP A C 1
ATOM 3576 O O . ASP A 1 463 ? 2.311 -10.383 -35.125 1 93.88 463 ASP A O 1
ATOM 3580 N N . THR A 1 464 ? 2.391 -8.297 -35.719 1 92.38 464 THR A N 1
ATOM 3581 C CA . THR A 1 464 ? 1.052 -7.98 -35.219 1 92.38 464 THR A CA 1
ATOM 3582 C C . THR A 1 464 ? 0.014 -8.891 -35.875 1 92.38 464 THR A C 1
ATOM 3584 O O . THR A 1 464 ? -0.986 -9.25 -35.25 1 92.38 464 THR A O 1
ATOM 3587 N N . ASN A 1 465 ? 0.244 -9.234 -37.062 1 94.81 465 ASN A N 1
ATOM 3588 C CA . ASN A 1 465 ? -0.689 -10.117 -37.781 1 94.81 465 ASN A CA 1
ATOM 3589 C C . ASN A 1 465 ? -0.748 -11.492 -37.125 1 94.81 465 ASN A C 1
ATOM 3591 O O . ASN A 1 465 ? -1.812 -12.109 -37.062 1 94.81 465 ASN A O 1
ATOM 3595 N N . LYS A 1 466 ? 0.378 -11.977 -36.688 1 95.44 466 LYS A N 1
ATOM 3596 C CA . LYS A 1 466 ? 0.42 -13.273 -36.031 1 95.44 466 LYS A CA 1
ATOM 3597 C C . LYS A 1 466 ? -0.289 -13.234 -34.688 1 95.44 466 LYS A C 1
ATOM 3599 O O . LYS A 1 466 ? -0.914 -14.211 -34.281 1 95.44 466 LYS A O 1
ATOM 3604 N N . ILE A 1 467 ? -0.217 -12.148 -34.062 1 96.19 467 ILE A N 1
ATOM 3605 C CA . ILE A 1 467 ? -0.914 -11.984 -32.781 1 96.19 467 ILE A CA 1
ATOM 3606 C C . ILE A 1 467 ? -2.422 -11.992 -33 1 96.19 467 ILE A C 1
ATOM 3608 O O . ILE A 1 467 ? -3.162 -12.664 -32.281 1 96.19 467 ILE A O 1
ATOM 3612 N N . ASP A 1 468 ? -2.834 -11.281 -34 1 96.38 468 ASP A N 1
ATOM 3613 C CA . ASP A 1 468 ? -4.254 -11.211 -34.344 1 96.38 468 ASP A CA 1
ATOM 3614 C C . ASP A 1 468 ? -4.781 -12.578 -34.781 1 96.38 468 ASP A C 1
ATOM 3616 O O . ASP A 1 468 ? -5.918 -12.938 -34.469 1 96.38 468 ASP A O 1
ATOM 3620 N N . GLN A 1 469 ? -3.969 -13.242 -35.469 1 95.94 469 GLN A N 1
ATOM 3621 C CA . GLN A 1 469 ? -4.355 -14.586 -35.875 1 95.94 469 GLN A CA 1
ATOM 3622 C C . GLN A 1 469 ? -4.52 -15.5 -34.656 1 95.94 469 GLN A C 1
ATOM 3624 O O . GLN A 1 469 ? -5.461 -16.297 -34.594 1 95.94 469 GLN A O 1
ATOM 3629 N N . TYR A 1 470 ? -3.646 -15.398 -33.75 1 95.12 470 TYR A N 1
ATOM 3630 C CA . TYR A 1 470 ? -3.697 -16.219 -32.531 1 95.12 470 TYR A CA 1
ATOM 3631 C C . TYR A 1 470 ? -5.004 -15.992 -31.797 1 95.12 470 TYR A C 1
ATOM 3633 O O . TYR A 1 470 ? -5.602 -16.953 -31.281 1 95.12 470 TYR A O 1
ATOM 3641 N N . TYR A 1 471 ? -5.484 -14.742 -31.766 1 97 471 TYR A N 1
ATOM 3642 C CA . TYR A 1 471 ? -6.672 -14.422 -30.969 1 97 471 TYR A CA 1
ATOM 3643 C C . TYR A 1 471 ? -7.891 -14.25 -31.875 1 97 471 TYR A C 1
ATOM 3645 O O . TYR A 1 471 ? -8.906 -13.68 -31.453 1 97 471 TYR A O 1
ATOM 3653 N N . GLU A 1 472 ? -7.852 -14.633 -33.031 1 95.94 472 GLU A N 1
ATOM 3654 C CA . GLU A 1 472 ? -8.891 -14.367 -34 1 95.94 472 GLU A CA 1
ATOM 3655 C C . GLU A 1 472 ? -10.25 -14.859 -33.531 1 95.94 472 GLU A C 1
ATOM 3657 O O . GLU A 1 472 ? -11.258 -14.156 -33.656 1 95.94 472 GLU A O 1
ATOM 3662 N N . GLU A 1 473 ? -10.32 -16 -32.875 1 95.5 473 GLU A N 1
ATOM 3663 C CA . GLU A 1 473 ? -11.586 -16.625 -32.5 1 95.5 473 GLU A CA 1
ATOM 3664 C C . GLU A 1 473 ? -12.039 -16.172 -31.125 1 95.5 473 GLU A C 1
ATOM 3666 O O . GLU A 1 473 ? -13.133 -16.516 -30.672 1 95.5 473 GLU A O 1
ATOM 3671 N N . PHE A 1 474 ? -11.195 -15.461 -30.453 1 97.25 474 PHE A N 1
ATOM 3672 C CA . PHE A 1 474 ? -11.562 -14.992 -29.125 1 97.25 474 PHE A CA 1
ATOM 3673 C C . PHE A 1 474 ? -12.539 -13.828 -29.203 1 97.25 474 PHE A C 1
ATOM 3675 O O . PHE A 1 474 ? -12.211 -12.766 -29.75 1 97.25 474 PHE A O 1
ATOM 3682 N N . LYS A 1 475 ? -13.734 -14.008 -28.672 1 96.75 475 LYS A N 1
ATOM 3683 C CA . LYS A 1 475 ? -14.758 -12.969 -28.688 1 96.75 475 LYS A CA 1
ATOM 3684 C C . LYS A 1 475 ? -14.758 -12.188 -27.375 1 96.75 475 LYS A C 1
ATOM 3686 O O . LYS A 1 475 ? -14.844 -12.773 -26.297 1 96.75 475 LYS A O 1
ATOM 3691 N N . VAL A 1 476 ? -14.641 -10.844 -27.484 1 97.5 476 VAL A N 1
ATOM 3692 C CA . VAL A 1 476 ? -14.633 -9.984 -26.312 1 97.5 476 VAL A CA 1
ATOM 3693 C C . VAL A 1 476 ? -15.789 -8.992 -26.391 1 97.5 476 VAL A C 1
ATOM 3695 O O . VAL A 1 476 ? -16.062 -8.43 -27.453 1 97.5 476 VAL A O 1
ATOM 3698 N N . ASP A 1 477 ? -16.547 -8.859 -25.359 1 96.94 477 ASP A N 1
ATOM 3699 C CA . ASP A 1 477 ? -17.609 -7.871 -25.203 1 96.94 477 ASP A CA 1
ATOM 3700 C C . ASP A 1 477 ? -17.188 -6.742 -24.266 1 96.94 477 ASP A C 1
ATOM 3702 O O . ASP A 1 477 ? -16.938 -6.973 -23.078 1 96.94 477 ASP A O 1
ATOM 3706 N N . ARG A 1 478 ? -17.125 -5.508 -24.734 1 96.06 478 ARG A N 1
ATOM 3707 C CA . ARG A 1 478 ? -16.672 -4.348 -23.969 1 96.06 478 ARG A CA 1
ATOM 3708 C C . ARG A 1 478 ? -17.656 -4.012 -22.844 1 96.06 478 ARG A C 1
ATOM 3710 O O . ARG A 1 478 ? -17.297 -3.316 -21.891 1 96.06 478 ARG A O 1
ATOM 3717 N N . GLN A 1 479 ? -18.828 -4.629 -22.859 1 95.69 479 GLN A N 1
ATOM 3718 C CA . GLN A 1 479 ? -19.891 -4.223 -21.922 1 95.69 479 GLN A CA 1
ATOM 3719 C C . GLN A 1 479 ? -20.172 -5.316 -20.906 1 95.69 479 GLN A C 1
ATOM 3721 O O . GLN A 1 479 ? -20.938 -5.113 -19.969 1 95.69 479 GLN A O 1
ATOM 3726 N N . SER A 1 480 ? -19.547 -6.426 -21.062 1 96.56 480 SER A N 1
ATOM 3727 C CA . SER A 1 480 ? -19.891 -7.508 -20.141 1 96.56 480 SER A CA 1
ATOM 3728 C C . SER A 1 480 ? -18.641 -8.281 -19.719 1 96.56 480 SER A C 1
ATOM 3730 O O . SER A 1 480 ? -18.188 -9.164 -20.438 1 96.56 480 SER A O 1
ATOM 3732 N N . TYR A 1 481 ? -18.266 -8.07 -18.5 1 97.19 481 TYR A N 1
ATOM 3733 C CA . TYR A 1 481 ? -17.125 -8.805 -17.938 1 97.19 481 TYR A CA 1
ATOM 3734 C C . TYR A 1 481 ? -17.484 -10.273 -17.75 1 97.19 481 TYR A C 1
ATOM 3736 O O . TYR A 1 481 ? -16.656 -11.156 -18 1 97.19 481 TYR A O 1
ATOM 3744 N N . PHE A 1 482 ? -18.766 -10.562 -17.328 1 97.06 482 PHE A N 1
ATOM 3745 C CA . PHE A 1 482 ? -19.25 -11.922 -17.141 1 97.06 482 PHE A CA 1
ATOM 3746 C C . PHE A 1 482 ? -19.156 -12.727 -18.422 1 97.06 482 PHE A C 1
ATOM 3748 O O . PHE A 1 482 ? -18.641 -13.844 -18.438 1 97.06 482 PHE A O 1
ATOM 3755 N N . TYR A 1 483 ? -19.594 -12.172 -19.5 1 96.19 483 TYR A N 1
ATOM 3756 C CA . TYR A 1 483 ? -19.516 -12.812 -20.797 1 96.19 483 TYR A CA 1
ATOM 3757 C C . TYR A 1 483 ? -18.062 -13.109 -21.172 1 96.19 483 TYR A C 1
ATOM 3759 O O . TYR A 1 483 ? -17.766 -14.18 -21.703 1 96.19 483 TYR A O 1
ATOM 3767 N N . ASN A 1 484 ? -17.188 -12.148 -20.969 1 97.88 484 ASN A N 1
ATOM 3768 C CA . ASN A 1 484 ? -15.781 -12.297 -21.344 1 97.88 484 ASN A CA 1
ATOM 3769 C C . ASN A 1 484 ? -15.133 -13.461 -20.594 1 97.88 484 ASN A C 1
ATOM 3771 O O . ASN A 1 484 ? -14.25 -14.141 -21.141 1 97.88 484 ASN A O 1
ATOM 3775 N N . LEU A 1 485 ? -15.539 -13.695 -19.328 1 97.12 485 LEU A N 1
ATOM 3776 C CA . LEU A 1 485 ? -15.008 -14.82 -18.578 1 97.12 485 LEU A CA 1
ATOM 3777 C C . LEU A 1 485 ? -15.453 -16.141 -19.188 1 97.12 485 LEU A C 1
ATOM 3779 O O . LEU A 1 485 ? -14.648 -17.078 -19.297 1 97.12 485 LEU A O 1
ATOM 3783 N N . LEU A 1 486 ? -16.672 -16.234 -19.594 1 96.69 486 LEU A N 1
ATOM 3784 C CA . LEU A 1 486 ? -17.172 -17.438 -20.25 1 96.69 486 LEU A CA 1
ATOM 3785 C C . LEU A 1 486 ? -16.5 -17.641 -21.594 1 96.69 486 LEU A C 1
ATOM 3787 O O . LEU A 1 486 ? -16.109 -18.766 -21.938 1 96.69 486 LEU A O 1
ATOM 3791 N N . SER A 1 487 ? -16.359 -16.547 -22.312 1 97 487 SER A N 1
ATOM 3792 C CA . SER A 1 487 ? -15.695 -16.609 -23.609 1 97 487 SER A CA 1
ATOM 3793 C C . SER A 1 487 ? -14.25 -17.062 -23.469 1 97 487 SER A C 1
ATOM 3795 O O . SER A 1 487 ? -13.727 -17.766 -24.344 1 97 487 SER A O 1
ATOM 3797 N N . THR A 1 488 ? -13.594 -16.625 -22.422 1 97.44 488 THR A N 1
ATOM 3798 C CA . THR A 1 488 ? -12.211 -17.016 -22.156 1 97.44 488 THR A CA 1
ATOM 3799 C C . THR A 1 488 ? -12.102 -18.531 -21.984 1 97.44 488 THR A C 1
ATOM 3801 O O . THR A 1 488 ? -11.234 -19.172 -22.578 1 97.44 488 THR A O 1
ATOM 3804 N N . SER A 1 489 ? -12.992 -19.109 -21.188 1 95.25 489 SER A N 1
ATOM 3805 C CA . SER A 1 489 ? -13.008 -20.547 -20.969 1 95.25 489 SER A CA 1
ATOM 3806 C C . SER A 1 489 ? -13.211 -21.297 -22.281 1 95.25 489 SER A C 1
ATOM 3808 O O . SER A 1 489 ? -12.523 -22.297 -22.547 1 95.25 489 SER A O 1
ATOM 3810 N N . LEU A 1 490 ? -14.078 -20.828 -23.078 1 94.81 490 LEU A N 1
ATOM 3811 C CA . LEU A 1 490 ? -14.375 -21.453 -24.359 1 94.81 490 LEU A CA 1
ATOM 3812 C C . LEU A 1 490 ? -13.188 -21.359 -25.297 1 94.81 490 LEU A C 1
ATOM 3814 O O . LEU A 1 490 ? -12.844 -22.344 -25.969 1 94.81 490 LEU A O 1
ATOM 3818 N N . PHE A 1 491 ? -12.609 -20.25 -25.344 1 96.31 491 PHE A N 1
ATOM 3819 C CA . PHE A 1 491 ? -11.492 -20 -26.25 1 96.31 491 PHE A CA 1
ATOM 3820 C C . PHE A 1 491 ? -10.32 -20.922 -25.922 1 96.31 491 PHE A C 1
ATOM 3822 O O . PHE A 1 491 ? -9.789 -21.609 -26.797 1 96.31 491 PHE A O 1
ATOM 3829 N N . TYR A 1 492 ? -9.922 -21 -24.75 1 95.44 492 TYR A N 1
ATOM 3830 C CA . TYR A 1 492 ? -8.727 -21.766 -24.391 1 95.44 492 TYR A CA 1
ATOM 3831 C C . TYR A 1 492 ? -9.023 -23.266 -24.391 1 95.44 492 TYR A C 1
ATOM 3833 O O . TYR A 1 492 ? -8.133 -24.078 -24.672 1 95.44 492 TYR A O 1
ATOM 3841 N N . SER A 1 493 ? -10.234 -23.625 -24.078 1 94.81 493 SER A N 1
ATOM 3842 C CA . SER A 1 493 ? -10.609 -25.016 -24.234 1 94.81 493 SER A CA 1
ATOM 3843 C C . SER A 1 493 ? -10.5 -25.453 -25.688 1 94.81 493 SER A C 1
ATOM 3845 O O . SER A 1 493 ? -9.93 -26.516 -25.984 1 94.81 493 SER A O 1
ATOM 3847 N N . LYS A 1 494 ? -11.047 -24.641 -26.547 1 95 494 LYS A N 1
ATOM 3848 C CA . LYS A 1 494 ? -10.977 -24.953 -27.969 1 95 494 LYS A CA 1
ATOM 3849 C C . LYS A 1 494 ? -9.531 -25 -28.453 1 95 494 LYS A C 1
ATOM 3851 O O . LYS A 1 494 ? -9.172 -25.875 -29.25 1 95 494 LYS A O 1
ATOM 3856 N N . ALA A 1 495 ? -8.781 -24.094 -28 1 94.81 495 ALA A N 1
ATOM 3857 C CA . ALA A 1 495 ? -7.367 -24.062 -28.375 1 94.81 495 ALA A CA 1
ATOM 3858 C C . ALA A 1 495 ? -6.656 -25.328 -27.922 1 94.81 495 ALA A C 1
ATOM 3860 O O . ALA A 1 495 ? -5.82 -25.875 -28.641 1 94.81 495 ALA A O 1
ATOM 3861 N N . ASN A 1 496 ? -6.922 -25.781 -26.766 1 96.19 496 ASN A N 1
ATOM 3862 C CA . ASN A 1 496 ? -6.328 -27.016 -26.266 1 96.19 496 ASN A CA 1
ATOM 3863 C C . ASN A 1 496 ? -6.77 -28.234 -27.078 1 96.19 496 ASN A C 1
ATOM 3865 O O . ASN A 1 496 ? -5.938 -29.047 -27.5 1 96.19 496 ASN A O 1
ATOM 3869 N N . LEU A 1 497 ? -8.062 -28.359 -27.359 1 96.38 497 LEU A N 1
ATOM 3870 C CA . LEU A 1 497 ? -8.617 -29.484 -28.094 1 96.38 497 LEU A CA 1
ATOM 3871 C C . LEU A 1 497 ? -8.078 -29.531 -29.516 1 96.38 497 LEU A C 1
ATOM 3873 O O . LEU A 1 497 ? -7.906 -30.609 -30.078 1 96.38 497 LEU A O 1
ATOM 3877 N N . ALA A 1 498 ? -7.781 -28.406 -30 1 95.88 498 ALA A N 1
ATOM 3878 C CA . ALA A 1 498 ? -7.305 -28.297 -31.375 1 95.88 498 ALA A CA 1
ATOM 3879 C C . ALA A 1 498 ? -5.941 -28.969 -31.531 1 95.88 498 ALA A C 1
ATOM 3881 O O . ALA A 1 498 ? -5.527 -29.281 -32.656 1 95.88 498 ALA A O 1
ATOM 3882 N N . GLN A 1 499 ? -5.297 -29.281 -30.469 1 96.44 499 GLN A N 1
ATOM 3883 C CA . GLN A 1 499 ? -3.982 -29.906 -30.516 1 96.44 499 GLN A CA 1
ATOM 3884 C C . GLN A 1 499 ? -4.109 -31.406 -30.766 1 96.44 499 GLN A C 1
ATOM 3886 O O . GLN A 1 499 ? -3.135 -32.062 -31.141 1 96.44 499 GLN A O 1
ATOM 3891 N N . PHE A 1 500 ? -5.27 -31.938 -30.594 1 96.06 500 PHE A N 1
ATOM 3892 C CA . PHE A 1 500 ? -5.516 -33.375 -30.719 1 96.06 500 PHE A CA 1
ATOM 3893 C C . PHE A 1 500 ? -5.117 -33.875 -32.094 1 96.06 500 PHE A C 1
ATOM 3895 O O . PHE A 1 500 ? -5.539 -33.312 -33.125 1 96.06 500 PHE A O 1
ATOM 3902 N N . HIS A 1 501 ? -4.223 -34.75 -32.125 1 94.62 501 HIS A N 1
ATOM 3903 C CA . HIS A 1 501 ? -3.729 -35.438 -33.312 1 94.62 501 HIS A CA 1
ATOM 3904 C C . HIS A 1 501 ? -2.816 -34.562 -34.125 1 94.62 501 HIS A C 1
ATOM 3906 O O . HIS A 1 501 ? -2.49 -34.875 -35.281 1 94.62 501 HIS A O 1
ATOM 3912 N N . LYS A 1 502 ? -2.457 -33.438 -33.625 1 95.88 502 LYS A N 1
ATOM 3913 C CA . LYS A 1 502 ? -1.409 -32.594 -34.25 1 95.88 502 LYS A CA 1
ATOM 3914 C C . LYS A 1 502 ? -0.051 -32.906 -33.594 1 95.88 502 LYS A C 1
ATOM 3916 O O . LYS A 1 502 ? 0.027 -33.281 -32.438 1 95.88 502 LYS A O 1
ATOM 3921 N N . PRO A 1 503 ? 0.988 -32.75 -34.469 1 96.12 503 PRO A N 1
ATOM 3922 C CA . PRO A 1 503 ? 2.314 -32.875 -33.875 1 96.12 503 PRO A CA 1
ATOM 3923 C C . PRO A 1 503 ? 2.598 -31.812 -32.812 1 96.12 503 PRO A C 1
ATOM 3925 O O . PRO A 1 503 ? 2.041 -30.703 -32.906 1 96.12 503 PRO A O 1
ATOM 3928 N N . VAL A 1 504 ? 3.412 -32.219 -31.891 1 96.62 504 VAL A N 1
ATOM 3929 C CA . VAL A 1 504 ? 3.758 -31.297 -30.828 1 96.62 504 VAL A CA 1
ATOM 3930 C C . VAL A 1 504 ? 4.551 -30.125 -31.391 1 96.62 504 VAL A C 1
ATOM 3932 O O . VAL A 1 504 ? 5.516 -30.328 -32.125 1 96.62 504 VAL A O 1
ATOM 3935 N N . ASP A 1 505 ? 4.105 -28.891 -31.141 1 94.25 505 ASP A N 1
ATOM 3936 C CA . ASP A 1 505 ? 4.809 -27.672 -31.516 1 94.25 505 ASP A CA 1
ATOM 3937 C C . ASP A 1 505 ? 5.762 -27.234 -30.406 1 94.25 505 ASP A C 1
ATOM 3939 O O . ASP A 1 505 ? 5.332 -26.672 -29.391 1 94.25 505 ASP A O 1
ATOM 3943 N N . ARG A 1 506 ? 7.02 -27.328 -30.547 1 94 506 ARG A N 1
ATOM 3944 C CA . ARG A 1 506 ? 8.031 -27.078 -29.531 1 94 506 ARG A CA 1
ATOM 3945 C C . ARG A 1 506 ? 8.32 -25.578 -29.422 1 94 506 ARG A C 1
ATOM 3947 O O . ARG A 1 506 ? 9.047 -25.156 -28.516 1 94 506 ARG A O 1
ATOM 3954 N N . THR A 1 507 ? 7.711 -24.75 -30.234 1 92.12 507 THR A N 1
ATOM 3955 C CA . THR A 1 507 ? 7.973 -23.312 -30.203 1 92.12 507 THR A CA 1
ATOM 3956 C C . THR A 1 507 ? 6.957 -22.609 -29.312 1 92.12 507 THR A C 1
ATOM 3958 O O . THR A 1 507 ? 7.102 -21.422 -29.016 1 92.12 507 THR A O 1
ATOM 3961 N N . GLN A 1 508 ? 6.027 -23.344 -28.812 1 92.12 508 GLN A N 1
ATOM 3962 C CA . GLN A 1 508 ? 4.953 -22.75 -28.016 1 92.12 508 GLN A CA 1
ATOM 3963 C C . GLN A 1 508 ? 5.449 -22.328 -26.641 1 92.12 508 GLN A C 1
ATOM 3965 O O . GLN A 1 508 ? 6.281 -23 -26.047 1 92.12 508 GLN A O 1
ATOM 3970 N N . TRP A 1 509 ? 4.949 -21.141 -26.188 1 94.19 509 TRP A N 1
ATOM 3971 C CA . TRP A 1 509 ? 5.238 -20.641 -24.844 1 94.19 509 TRP A CA 1
ATOM 3972 C C . TRP A 1 509 ? 4.07 -20.891 -23.906 1 94.19 509 TRP A C 1
ATOM 3974 O O . TRP A 1 509 ? 2.91 -20.75 -24.281 1 94.19 509 TRP A O 1
ATOM 3984 N N . GLN A 1 510 ? 4.391 -21.234 -22.703 1 91.62 510 GLN A N 1
ATOM 3985 C CA . GLN A 1 510 ? 3.365 -21.438 -21.688 1 91.62 510 GLN A CA 1
ATOM 3986 C C . GLN A 1 510 ? 3.156 -20.188 -20.844 1 91.62 510 GLN A C 1
ATOM 3988 O O . GLN A 1 510 ? 2.125 -20.031 -20.188 1 91.62 510 GLN A O 1
ATOM 3993 N N . MET A 1 511 ? 4.07 -19.297 -20.812 1 95.44 511 MET A N 1
ATOM 3994 C CA . MET A 1 511 ? 3.998 -18.062 -20.031 1 95.44 511 MET A CA 1
ATOM 3995 C C . MET A 1 511 ? 3.943 -16.844 -20.938 1 95.44 511 MET A C 1
ATOM 3997 O O . MET A 1 511 ? 4.41 -16.891 -22.078 1 95.44 511 MET A O 1
ATOM 4001 N N . LYS A 1 512 ? 3.34 -15.812 -20.391 1 97.44 512 LYS A N 1
ATOM 4002 C CA . LYS A 1 512 ? 3.299 -14.531 -21.078 1 97.44 512 LYS A CA 1
ATOM 4003 C C . LYS A 1 512 ? 4.52 -13.68 -20.75 1 97.44 512 LYS A C 1
ATOM 4005 O O . LYS A 1 512 ? 5.117 -13.844 -19.672 1 97.44 512 LYS A O 1
ATOM 4010 N N . PRO A 1 513 ? 4.871 -12.781 -21.609 1 98 513 PRO A N 1
ATOM 4011 C CA . PRO A 1 513 ? 6.102 -12.008 -21.438 1 98 513 PRO A CA 1
ATOM 4012 C C . PRO A 1 513 ? 6.121 -11.227 -20.125 1 98 513 PRO A C 1
ATOM 4014 O O . PRO A 1 513 ? 7.184 -11.031 -19.531 1 98 513 PRO A O 1
ATOM 4017 N N . SER A 1 514 ? 5.004 -10.812 -19.578 1 98.19 514 SER A N 1
ATOM 4018 C CA . SER A 1 514 ? 4.965 -9.93 -18.422 1 98.19 514 SER A CA 1
ATOM 4019 C C . SER A 1 514 ? 5.078 -10.719 -17.125 1 98.19 514 SER A C 1
ATOM 4021 O O . SER A 1 514 ? 5.211 -10.133 -16.047 1 98.19 514 SER A O 1
ATOM 4023 N N . GLU A 1 515 ? 5.078 -11.984 -17.141 1 97.81 515 GLU A N 1
ATOM 4024 C CA . GLU A 1 515 ? 5.027 -12.812 -15.938 1 97.81 515 GLU A CA 1
ATOM 4025 C C . GLU A 1 515 ? 6.391 -12.891 -15.258 1 97.81 515 GLU A C 1
ATOM 4027 O O . GLU A 1 515 ? 7.422 -12.953 -15.93 1 97.81 515 GLU A O 1
ATOM 4032 N N . VAL A 1 516 ? 6.414 -12.789 -13.984 1 97.81 516 VAL A N 1
ATOM 4033 C CA . VAL A 1 516 ? 7.625 -12.945 -13.188 1 97.81 516 VAL A CA 1
ATOM 4034 C C . VAL A 1 516 ? 7.754 -14.398 -12.727 1 97.81 516 VAL A C 1
ATOM 4036 O O . VAL A 1 516 ? 7.395 -14.734 -11.594 1 97.81 516 VAL A O 1
ATOM 4039 N N . ASN A 1 517 ? 8.32 -15.156 -13.547 1 96.75 517 ASN A N 1
ATOM 4040 C CA . ASN A 1 517 ? 8.484 -16.594 -13.344 1 96.75 517 ASN A CA 1
ATOM 4041 C C . ASN A 1 517 ? 9.477 -17.188 -14.336 1 96.75 517 ASN A C 1
ATOM 4043 O O . ASN A 1 517 ? 10.047 -16.469 -15.156 1 96.75 517 ASN A O 1
ATOM 4047 N N . ALA A 1 518 ? 9.805 -18.406 -14.234 1 97.81 518 ALA A N 1
ATOM 4048 C CA . ALA A 1 518 ? 10.586 -19.25 -15.133 1 97.81 518 ALA A CA 1
ATOM 4049 C C . ALA A 1 518 ? 10.195 -20.719 -14.984 1 97.81 518 ALA A C 1
ATOM 4051 O O . ALA A 1 518 ? 9.562 -21.109 -13.992 1 97.81 518 ALA A O 1
ATOM 4052 N N . TYR A 1 519 ? 10.5 -21.5 -16.078 1 97.19 519 TYR A N 1
ATOM 4053 C CA . TYR A 1 519 ? 10.133 -22.906 -15.914 1 97.19 519 TYR A CA 1
ATOM 4054 C C . TYR A 1 519 ? 11.008 -23.797 -16.781 1 97.19 519 TYR A C 1
ATOM 4056 O O . TYR A 1 519 ? 11.602 -23.344 -17.766 1 97.19 519 TYR A O 1
ATOM 4064 N N . TYR A 1 520 ? 11.164 -25.016 -16.375 1 97.88 520 TYR A N 1
ATOM 4065 C CA . TYR A 1 520 ? 11.648 -26.156 -17.141 1 97.88 520 TYR A CA 1
ATOM 4066 C C . TYR A 1 520 ? 10.516 -27.109 -17.453 1 97.88 520 TYR A C 1
ATOM 4068 O O . TYR A 1 520 ? 9.641 -27.359 -16.609 1 97.88 520 TYR A O 1
ATOM 4076 N N . THR A 1 521 ? 10.477 -27.594 -18.672 1 96.81 521 THR A N 1
ATOM 4077 C CA . THR A 1 521 ? 9.5 -28.609 -19.062 1 96.81 521 THR A CA 1
ATOM 4078 C C . THR A 1 521 ? 10.203 -29.875 -19.531 1 96.81 521 THR A C 1
ATOM 4080 O O . THR A 1 521 ? 10.914 -29.859 -20.547 1 96.81 521 THR A O 1
ATOM 4083 N N . SER A 1 522 ? 9.922 -30.969 -18.922 1 96.19 522 SER A N 1
ATOM 4084 C CA . SER A 1 522 ? 10.586 -32.219 -19.219 1 96.19 522 SER A CA 1
ATOM 4085 C C . SER A 1 522 ? 10.25 -32.719 -20.609 1 96.19 522 SER A C 1
ATOM 4087 O O . SER A 1 522 ? 11.125 -33.219 -21.328 1 96.19 522 SER A O 1
ATOM 4089 N N . SER A 1 523 ? 8.984 -32.594 -21 1 94.5 523 SER A N 1
ATOM 4090 C CA . SER A 1 523 ? 8.531 -33.125 -22.281 1 94.5 523 SER A CA 1
ATOM 4091 C C . SER A 1 523 ? 9.188 -32.406 -23.453 1 94.5 523 SER A C 1
ATOM 4093 O O . SER A 1 523 ? 9.367 -33 -24.516 1 94.5 523 SER A O 1
ATOM 4095 N N . HIS A 1 524 ? 9.531 -31.172 -23.234 1 95.88 524 HIS A N 1
ATOM 4096 C CA . HIS A 1 524 ? 10.18 -30.391 -24.281 1 95.88 524 HIS A CA 1
ATOM 4097 C C . HIS A 1 524 ? 11.688 -30.312 -24.047 1 95.88 524 HIS A C 1
ATOM 4099 O O . HIS A 1 524 ? 12.438 -29.922 -24.938 1 95.88 524 HIS A O 1
ATOM 4105 N N . ASN A 1 525 ? 12.164 -30.719 -22.859 1 97.38 525 ASN A N 1
ATOM 4106 C CA . ASN A 1 525 ? 13.547 -30.484 -22.453 1 97.38 525 ASN A CA 1
ATOM 4107 C C . ASN A 1 525 ? 13.977 -29.047 -22.75 1 97.38 525 ASN A C 1
ATOM 4109 O O . ASN A 1 525 ? 14.961 -28.812 -23.453 1 97.38 525 ASN A O 1
ATOM 4113 N N . GLU A 1 526 ? 13.25 -28.094 -22.109 1 97.88 526 GLU A N 1
ATOM 4114 C CA . GLU A 1 526 ? 13.492 -26.688 -22.375 1 97.88 526 GLU A CA 1
ATOM 4115 C C . GLU A 1 526 ? 13.414 -25.859 -21.094 1 97.88 526 GLU A C 1
ATOM 4117 O O . GLU A 1 526 ? 12.781 -26.266 -20.125 1 97.88 526 GLU A O 1
ATOM 4122 N N . ILE A 1 527 ? 14.086 -24.719 -21.062 1 98.44 527 ILE A N 1
ATOM 4123 C CA . ILE A 1 527 ? 13.977 -23.719 -20 1 98.44 527 ILE A CA 1
ATOM 4124 C C . ILE A 1 527 ? 13.5 -22.391 -20.594 1 98.44 527 ILE A C 1
ATOM 4126 O O . ILE A 1 527 ? 13.859 -22.031 -21.719 1 98.44 527 ILE A O 1
ATOM 4130 N N . VAL A 1 528 ? 12.609 -21.688 -19.875 1 98.31 528 VAL A N 1
ATOM 4131 C CA . VAL A 1 528 ? 11.977 -20.484 -20.406 1 98.31 528 VAL A CA 1
ATOM 4132 C C . VAL A 1 528 ? 12.078 -19.359 -19.391 1 98.31 528 VAL A C 1
ATOM 4134 O O . VAL A 1 528 ? 11.797 -19.547 -18.203 1 98.31 528 VAL A O 1
ATOM 4137 N N . PHE A 1 529 ? 12.469 -18.156 -19.844 1 98.56 529 PHE A N 1
ATOM 4138 C CA . PHE A 1 529 ? 12.609 -16.953 -19.031 1 98.56 529 PHE A CA 1
ATOM 4139 C C . PHE A 1 529 ? 11.922 -15.758 -19.703 1 98.56 529 PHE A C 1
ATOM 4141 O O . PHE A 1 529 ? 12.539 -15.062 -20.516 1 98.56 529 PHE A O 1
ATOM 4148 N N . PRO A 1 530 ? 10.711 -15.398 -19.312 1 98.44 530 PRO A N 1
ATOM 4149 C CA . PRO A 1 530 ? 10.023 -14.266 -19.938 1 98.44 530 PRO A CA 1
ATOM 4150 C C . PRO A 1 530 ? 10.617 -12.922 -19.531 1 98.44 530 PRO A C 1
ATOM 4152 O O . PRO A 1 530 ? 11.312 -12.828 -18.516 1 98.44 530 PRO A O 1
ATOM 4155 N N . ALA A 1 531 ? 10.266 -11.938 -20.266 1 98.38 531 ALA A N 1
ATOM 4156 C CA . ALA A 1 531 ? 10.766 -10.586 -20.047 1 98.38 531 ALA A CA 1
ATOM 4157 C C . ALA A 1 531 ? 10.453 -10.102 -18.625 1 98.38 531 ALA A C 1
ATOM 4159 O O . ALA A 1 531 ? 11.234 -9.352 -18.031 1 98.38 531 ALA A O 1
ATOM 4160 N N . GLY A 1 532 ? 9.359 -10.5 -18.109 1 98.38 532 GLY A N 1
ATOM 4161 C CA . GLY A 1 532 ? 8.875 -10.008 -16.844 1 98.38 532 GLY A CA 1
ATOM 4162 C C . GLY A 1 532 ? 9.852 -10.227 -15.703 1 98.38 532 GLY A C 1
ATOM 4163 O O . GLY A 1 532 ? 9.961 -9.398 -14.797 1 98.38 532 GLY A O 1
ATOM 4164 N N . ILE A 1 533 ? 10.547 -11.344 -15.656 1 98.31 533 ILE A N 1
ATOM 4165 C CA . ILE A 1 533 ? 11.453 -11.664 -14.555 1 98.31 533 ILE A CA 1
ATOM 4166 C C . ILE A 1 533 ? 12.836 -11.078 -14.836 1 98.31 533 ILE A C 1
ATOM 4168 O O . ILE A 1 533 ? 13.641 -10.914 -13.914 1 98.31 533 ILE A O 1
ATOM 4172 N N . LEU A 1 534 ? 13.141 -10.781 -16.094 1 98.19 534 LEU A N 1
ATOM 4173 C CA . LEU A 1 534 ? 14.477 -10.367 -16.5 1 98.19 534 LEU A CA 1
ATOM 4174 C C . LEU A 1 534 ? 14.672 -8.867 -16.297 1 98.19 534 LEU A C 1
ATOM 4176 O O . LEU A 1 534 ? 15.062 -8.156 -17.234 1 98.19 534 LEU A O 1
ATOM 4180 N N . GLN A 1 535 ? 14.398 -8.445 -15.109 1 96.44 535 GLN A N 1
ATOM 4181 C CA . GLN A 1 535 ? 14.484 -7.07 -14.641 1 96.44 535 GLN A CA 1
ATOM 4182 C C . GLN A 1 535 ? 15.008 -7.008 -13.211 1 96.44 535 GLN A C 1
ATOM 4184 O O . GLN A 1 535 ? 15.07 -8.031 -12.523 1 96.44 535 GLN A O 1
ATOM 4189 N N . SER A 1 536 ? 15.508 -5.809 -12.734 1 94 536 SER A N 1
ATOM 4190 C CA . SER A 1 536 ? 15.836 -5.625 -11.32 1 94 536 SER A CA 1
ATOM 4191 C C . SER A 1 536 ? 14.648 -5.973 -10.43 1 94 536 SER A C 1
ATOM 4193 O O . SER A 1 536 ? 13.508 -5.602 -10.734 1 94 536 SER A O 1
ATOM 4195 N N . PRO A 1 537 ? 14.883 -6.789 -9.562 1 95 537 PRO A N 1
ATOM 4196 C CA . PRO A 1 537 ? 16.172 -7.062 -8.938 1 95 537 PRO A CA 1
ATOM 4197 C C . PRO A 1 537 ? 16.797 -8.383 -9.391 1 95 537 PRO A C 1
ATOM 4199 O O . PRO A 1 537 ? 17.828 -8.789 -8.883 1 95 537 PRO A O 1
ATOM 4202 N N . PHE A 1 538 ? 16.156 -9.062 -10.312 1 97.81 538 PHE A N 1
ATOM 4203 C CA . PHE A 1 538 ? 16.688 -10.344 -10.758 1 97.81 538 PHE A CA 1
ATOM 4204 C C . PHE A 1 538 ? 17.906 -10.141 -11.656 1 97.81 538 PHE A C 1
ATOM 4206 O O . PHE A 1 538 ? 18.875 -10.906 -11.586 1 97.81 538 PHE A O 1
ATOM 4213 N N . TYR A 1 539 ? 17.812 -9.109 -12.445 1 97.19 539 TYR A N 1
ATOM 4214 C CA . TYR A 1 539 ? 18.891 -8.844 -13.383 1 97.19 539 TYR A CA 1
ATOM 4215 C C . TYR A 1 539 ? 19 -7.352 -13.688 1 97.19 539 TYR A C 1
ATOM 4217 O O . TYR A 1 539 ? 17.984 -6.672 -13.844 1 97.19 539 TYR A O 1
ATOM 4225 N N . ASP A 1 540 ? 20.156 -6.891 -13.742 1 95.56 540 ASP A N 1
ATOM 4226 C CA . ASP A 1 540 ? 20.5 -5.539 -14.164 1 95.56 540 ASP A CA 1
ATOM 4227 C C . ASP A 1 540 ? 21.906 -5.484 -14.758 1 95.56 540 ASP A C 1
ATOM 4229 O O . ASP A 1 540 ? 22.891 -5.754 -14.062 1 95.56 540 ASP A O 1
ATOM 4233 N N . SER A 1 541 ? 21.953 -5.062 -16 1 93.62 541 SER A N 1
ATOM 4234 C CA . SER A 1 541 ? 23.219 -5.066 -16.734 1 93.62 541 SER A CA 1
ATOM 4235 C C . SER A 1 541 ? 24.219 -4.113 -16.094 1 93.62 541 SER A C 1
ATOM 4237 O O . SER A 1 541 ? 25.438 -4.258 -16.281 1 93.62 541 SER A O 1
ATOM 4239 N N . ALA A 1 542 ? 23.734 -3.199 -15.312 1 91.94 542 ALA A N 1
ATOM 4240 C CA . ALA A 1 542 ? 24.609 -2.18 -14.719 1 91.94 542 ALA A CA 1
ATOM 4241 C C . ALA A 1 542 ? 25.203 -2.664 -13.406 1 91.94 542 ALA A C 1
ATOM 4243 O O . ALA A 1 542 ? 26.141 -2.059 -12.883 1 91.94 542 ALA A O 1
ATOM 4244 N N . LEU A 1 543 ? 24.812 -3.748 -12.938 1 94.69 543 LEU A N 1
ATOM 4245 C CA . LEU A 1 543 ? 25.266 -4.227 -11.633 1 94.69 543 LEU A CA 1
ATOM 4246 C C . LEU A 1 543 ? 26.375 -5.258 -11.789 1 94.69 543 LEU A C 1
ATOM 4248 O O . LEU A 1 543 ? 26.531 -5.852 -12.852 1 94.69 543 LEU A O 1
ATOM 4252 N N . PRO A 1 544 ? 27.156 -5.5 -10.719 1 93.94 544 PRO A N 1
ATOM 4253 C CA . PRO A 1 544 ? 28.188 -6.531 -10.766 1 93.94 544 PRO A CA 1
ATOM 4254 C C . PRO A 1 544 ? 27.625 -7.926 -11.031 1 93.94 544 PRO A C 1
ATOM 4256 O O . PRO A 1 544 ? 26.484 -8.219 -10.633 1 93.94 544 PRO A O 1
ATOM 4259 N N . SER A 1 545 ? 28.453 -8.773 -11.625 1 95.38 545 SER A N 1
ATOM 4260 C CA . SER A 1 545 ? 28.031 -10.125 -11.977 1 95.38 545 SER A CA 1
ATOM 4261 C C . SER A 1 545 ? 27.688 -10.938 -10.742 1 95.38 545 SER A C 1
ATOM 4263 O O . SER A 1 545 ? 26.844 -11.828 -10.789 1 95.38 545 SER A O 1
ATOM 4265 N N . SER A 1 546 ? 28.344 -10.594 -9.609 1 96.06 546 SER A N 1
ATOM 4266 C CA . SER A 1 546 ? 28.094 -11.32 -8.367 1 96.06 546 SER A CA 1
ATOM 4267 C C . SER A 1 546 ? 26.609 -11.289 -8.016 1 96.06 546 SER A C 1
ATOM 4269 O O . SER A 1 546 ? 26.016 -12.336 -7.738 1 96.06 546 SER A O 1
ATOM 4271 N N . ILE A 1 547 ? 26 -10.102 -8.133 1 95.56 547 ILE A N 1
ATOM 4272 C CA . ILE A 1 547 ? 24.594 -9.938 -7.785 1 95.56 547 ILE A CA 1
ATOM 4273 C C . ILE A 1 547 ? 23.719 -10.625 -8.828 1 95.56 547 ILE A C 1
ATOM 4275 O O . ILE A 1 547 ? 22.734 -11.289 -8.484 1 95.56 547 ILE A O 1
ATOM 4279 N N . ASN A 1 548 ? 23.969 -10.477 -10.062 1 97.19 548 ASN A N 1
ATOM 4280 C CA . ASN A 1 548 ? 23.172 -11.062 -11.133 1 97.19 548 ASN A CA 1
ATOM 4281 C C . ASN A 1 548 ? 23.203 -12.586 -11.07 1 97.19 548 ASN A C 1
ATOM 4283 O O . ASN A 1 548 ? 22.156 -13.234 -11.203 1 97.19 548 ASN A O 1
ATOM 4287 N N . TYR A 1 549 ? 24.359 -13.164 -10.875 1 98.19 549 TYR A N 1
ATOM 4288 C CA . TYR A 1 549 ? 24.453 -14.617 -10.797 1 98.19 549 TYR A CA 1
ATOM 4289 C C . TYR A 1 549 ? 23.828 -15.133 -9.508 1 98.19 549 TYR A C 1
ATOM 4291 O O . TYR A 1 549 ? 23.281 -16.25 -9.469 1 98.19 549 TYR A O 1
ATOM 4299 N N . GLY A 1 550 ? 23.891 -14.344 -8.43 1 98.06 550 GLY A N 1
ATOM 4300 C CA . GLY A 1 550 ? 23.219 -14.719 -7.195 1 98.06 550 GLY A CA 1
ATOM 4301 C C . GLY A 1 550 ? 21.703 -14.672 -7.297 1 98.06 550 GLY A C 1
ATOM 4302 O O . GLY A 1 550 ? 21.016 -15.305 -6.504 1 98.06 550 GLY A O 1
ATOM 4303 N N . SER A 1 551 ? 21.203 -13.969 -8.273 1 97.88 551 SER A N 1
ATOM 4304 C CA . SER A 1 551 ? 19.766 -13.797 -8.422 1 97.88 551 SER A CA 1
ATOM 4305 C C . SER A 1 551 ? 19.234 -14.562 -9.633 1 97.88 551 SER A C 1
ATOM 4307 O O . SER A 1 551 ? 18.906 -15.742 -9.523 1 97.88 551 SER A O 1
ATOM 4309 N N . ILE A 1 552 ? 19.359 -13.977 -10.828 1 98.56 552 ILE A N 1
ATOM 4310 C CA . ILE A 1 552 ? 18.828 -14.648 -12.016 1 98.56 552 ILE A CA 1
ATOM 4311 C C . ILE A 1 552 ? 19.672 -15.883 -12.328 1 98.56 552 ILE A C 1
ATOM 4313 O O . ILE A 1 552 ? 19.156 -16.859 -12.875 1 98.56 552 ILE A O 1
ATOM 4317 N N . GLY A 1 553 ? 21 -15.828 -11.969 1 98.69 553 GLY A N 1
ATOM 4318 C CA . GLY A 1 553 ? 21.828 -17.016 -12.141 1 98.69 553 GLY A CA 1
ATOM 4319 C C . GLY A 1 553 ? 21.328 -18.219 -11.375 1 98.69 553 GLY A C 1
ATOM 4320 O O . GLY A 1 553 ? 21.359 -19.344 -11.875 1 98.69 553 GLY A O 1
ATOM 4321 N N . TRP A 1 554 ? 20.891 -17.938 -10.102 1 98.56 554 TRP A N 1
ATOM 4322 C CA . TRP A 1 554 ? 20.281 -19 -9.32 1 98.56 554 TRP A CA 1
ATOM 4323 C C . TRP A 1 554 ? 19.062 -19.562 -10.039 1 98.56 554 TRP A C 1
A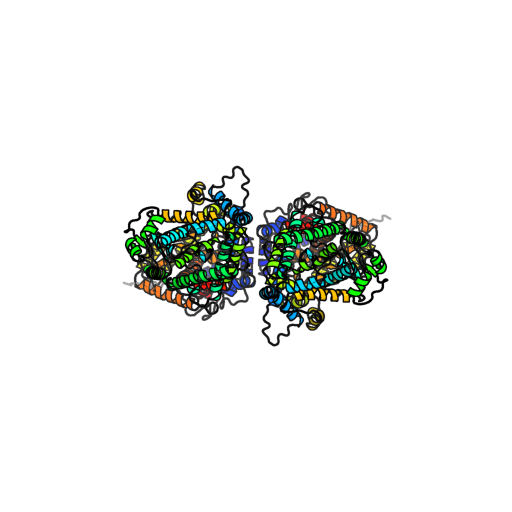TOM 4325 O O . TRP A 1 554 ? 18.891 -20.781 -10.125 1 98.56 554 TRP A O 1
ATOM 4335 N N . VAL A 1 555 ? 18.219 -18.703 -10.602 1 98.69 555 VAL A N 1
ATOM 4336 C CA . VAL A 1 555 ? 17 -19.125 -11.281 1 98.69 555 VAL A CA 1
ATOM 4337 C C . VAL A 1 555 ? 17.359 -19.953 -12.516 1 98.69 555 VAL A C 1
ATOM 4339 O O . VAL A 1 555 ? 16.75 -20.984 -12.781 1 98.69 555 VAL A O 1
ATOM 4342 N N . ILE A 1 556 ? 18.359 -19.531 -13.258 1 98.75 556 ILE A N 1
ATOM 4343 C CA . ILE A 1 556 ? 18.797 -20.234 -14.453 1 98.75 556 ILE A CA 1
ATOM 4344 C C . ILE A 1 556 ? 19.328 -21.625 -14.078 1 98.75 556 ILE A C 1
ATOM 4346 O O . ILE A 1 556 ? 18.922 -22.625 -14.672 1 98.75 556 ILE A O 1
ATOM 4350 N N . GLY A 1 557 ? 20.234 -21.625 -13.109 1 98.62 557 GLY A N 1
ATOM 4351 C CA . GLY A 1 557 ? 20.734 -22.906 -12.633 1 98.62 557 GLY A CA 1
ATOM 4352 C C . GLY A 1 557 ? 19.641 -23.812 -12.109 1 98.62 557 GLY A C 1
ATOM 4353 O O . GLY A 1 557 ? 19.672 -25.031 -12.336 1 98.62 557 GLY A O 1
ATOM 4354 N N . HIS A 1 558 ? 18.688 -23.234 -11.367 1 98.5 558 HIS A N 1
ATOM 4355 C CA . HIS A 1 558 ? 17.531 -23.953 -10.828 1 98.5 558 HIS A CA 1
ATOM 4356 C C . HIS A 1 558 ? 16.75 -24.641 -11.938 1 98.5 558 HIS A C 1
ATOM 4358 O O . HIS A 1 558 ? 16.469 -25.844 -11.859 1 98.5 558 HIS A O 1
ATOM 4364 N N . GLU A 1 559 ? 16.406 -23.891 -13 1 98.62 559 GLU A N 1
ATOM 4365 C CA . GLU A 1 559 ? 15.633 -24.438 -14.102 1 98.62 559 GLU A CA 1
ATOM 4366 C C . GLU A 1 559 ? 16.422 -25.516 -14.844 1 98.62 559 GLU A C 1
ATOM 4368 O O . GLU A 1 559 ? 15.859 -26.531 -15.258 1 98.62 559 GLU A O 1
ATOM 4373 N N . LEU A 1 560 ? 17.719 -25.312 -15 1 98.44 560 LEU A N 1
ATOM 4374 C CA . LEU A 1 560 ? 18.547 -26.312 -15.664 1 98.44 560 LEU A CA 1
ATOM 4375 C C . LEU A 1 560 ? 18.594 -27.609 -14.844 1 98.44 560 LEU A C 1
ATOM 4377 O O . LEU A 1 560 ? 18.5 -28.703 -15.398 1 98.44 560 LEU A O 1
ATOM 4381 N N . THR A 1 561 ? 18.703 -27.469 -13.555 1 98 561 THR A N 1
ATOM 4382 C CA . THR A 1 561 ? 18.828 -28.609 -12.664 1 98 561 THR A CA 1
ATOM 4383 C C . THR A 1 561 ? 17.531 -29.422 -12.664 1 98 561 THR A C 1
ATOM 4385 O O . THR A 1 561 ? 17.547 -30.641 -12.43 1 98 561 THR A O 1
ATOM 4388 N N . HIS A 1 562 ? 16.406 -28.828 -12.953 1 97.81 562 HIS A N 1
ATOM 4389 C CA . HIS A 1 562 ? 15.148 -29.547 -13.062 1 97.81 562 HIS A CA 1
ATOM 4390 C C . HIS A 1 562 ? 15.234 -30.656 -14.109 1 97.81 562 HIS A C 1
ATOM 4392 O O . HIS A 1 562 ? 14.516 -31.656 -14.023 1 97.81 562 HIS A O 1
ATOM 4398 N N . GLY A 1 563 ? 16.078 -30.516 -15.07 1 97.25 563 GLY A N 1
ATOM 4399 C CA . GLY A 1 563 ? 16.281 -31.578 -16.047 1 97.25 563 GLY A CA 1
ATOM 4400 C C . GLY A 1 563 ? 16.891 -32.812 -15.438 1 97.25 563 GLY A C 1
ATOM 4401 O O . GLY A 1 563 ? 16.844 -33.906 -16.031 1 97.25 563 GLY A O 1
ATOM 4402 N N . PHE A 1 564 ? 17.438 -32.719 -14.234 1 96.06 564 PHE A N 1
ATOM 4403 C CA . PHE A 1 564 ? 18.188 -33.812 -13.617 1 96.06 564 PHE A CA 1
ATOM 4404 C C . PHE A 1 564 ? 17.766 -34 -12.172 1 96.06 564 PHE A C 1
ATOM 4406 O O . PHE A 1 564 ? 18.516 -34.562 -11.367 1 96.06 564 PHE A O 1
ATOM 4413 N N . ASP A 1 565 ? 16.656 -33.469 -11.773 1 93.81 565 ASP A N 1
ATOM 4414 C CA . ASP A 1 565 ? 16.125 -33.719 -10.445 1 93.81 565 ASP A CA 1
ATOM 4415 C C . ASP A 1 565 ? 15.414 -35.062 -10.398 1 93.81 565 ASP A C 1
ATOM 4417 O O . ASP A 1 565 ? 15.633 -35.938 -11.266 1 93.81 565 ASP A O 1
ATOM 4421 N N . ASP A 1 566 ? 14.625 -35.25 -9.289 1 92.06 566 ASP A N 1
ATOM 4422 C CA . ASP A 1 566 ? 14.031 -36.562 -9.102 1 92.06 566 ASP A CA 1
ATOM 4423 C C . ASP A 1 566 ? 12.984 -36.844 -10.172 1 92.06 566 ASP A C 1
ATOM 4425 O O . ASP A 1 566 ? 12.703 -38 -10.477 1 92.06 566 ASP A O 1
ATOM 4429 N N . HIS A 1 567 ? 12.445 -35.781 -10.766 1 93.44 567 HIS A N 1
ATOM 4430 C CA . HIS A 1 567 ? 11.453 -35.938 -11.828 1 93.44 567 HIS A CA 1
ATOM 4431 C C . HIS A 1 567 ? 12.117 -35.875 -13.203 1 93.44 567 HIS A C 1
ATOM 4433 O O . HIS A 1 567 ? 11.93 -36.75 -14.031 1 93.44 567 HIS A O 1
ATOM 4439 N N . GLY A 1 568 ? 12.945 -34.938 -13.453 1 94.69 568 GLY A N 1
ATOM 4440 C CA . GLY A 1 568 ? 13.523 -34.656 -14.75 1 94.69 568 GLY A CA 1
ATOM 4441 C C . GLY A 1 568 ? 14.516 -35.688 -15.211 1 94.69 568 GLY A C 1
ATOM 4442 O O . GLY A 1 568 ? 14.68 -35.906 -16.406 1 94.69 568 GLY A O 1
ATOM 4443 N N . ARG A 1 569 ? 15.094 -36.375 -14.305 1 94.56 569 ARG A N 1
ATOM 4444 C CA . ARG A 1 569 ? 16.094 -37.375 -14.648 1 94.56 569 ARG A CA 1
ATOM 4445 C C . ARG A 1 569 ? 15.484 -38.531 -15.406 1 94.56 569 ARG A C 1
ATOM 4447 O O . ARG A 1 569 ? 16.188 -39.312 -16.031 1 94.56 569 ARG A O 1
ATOM 4454 N N . ASN A 1 570 ? 14.188 -38.656 -15.297 1 95.75 570 ASN A N 1
ATOM 4455 C CA . ASN A 1 570 ? 13.492 -39.781 -15.906 1 95.75 570 ASN A CA 1
ATOM 4456 C C . ASN A 1 570 ? 13.18 -39.531 -17.375 1 95.75 570 ASN A C 1
ATOM 4458 O O . ASN A 1 570 ? 12.703 -40.406 -18.094 1 95.75 570 ASN A O 1
ATOM 4462 N N . TYR A 1 571 ? 13.422 -38.375 -17.859 1 97.25 571 TYR A N 1
ATOM 4463 C CA . TYR A 1 571 ? 13.172 -38 -19.234 1 97.25 571 TYR A CA 1
ATOM 4464 C C . TYR A 1 571 ? 14.484 -37.812 -20 1 97.25 571 TYR A C 1
ATOM 4466 O O . TYR A 1 571 ? 15.461 -37.312 -19.453 1 97.25 571 TYR A O 1
ATOM 4474 N N . ASP A 1 572 ? 14.492 -38.188 -21.266 1 96.38 572 ASP A N 1
ATOM 4475 C CA . ASP A 1 572 ? 15.719 -38.125 -22.062 1 96.38 572 ASP A CA 1
ATOM 4476 C C . ASP A 1 572 ? 15.836 -36.812 -22.781 1 96.38 572 ASP A C 1
ATOM 4478 O O . ASP A 1 572 ? 15.148 -35.844 -22.438 1 96.38 572 ASP A O 1
ATOM 4482 N N . ASP A 1 573 ? 16.766 -36.719 -23.703 1 96.44 573 ASP A N 1
ATOM 4483 C CA . ASP A 1 573 ? 17.172 -35.438 -24.312 1 96.44 573 ASP A CA 1
ATOM 4484 C C . ASP A 1 573 ? 16.094 -34.938 -25.266 1 96.44 573 ASP A C 1
ATOM 4486 O O . ASP A 1 573 ? 16.109 -33.75 -25.656 1 96.44 573 ASP A O 1
ATOM 4490 N N . ILE A 1 574 ? 15.109 -35.75 -25.625 1 95.81 574 ILE A N 1
ATOM 4491 C CA . ILE A 1 574 ? 14.055 -35.281 -26.531 1 95.81 574 ILE A CA 1
ATOM 4492 C C . ILE A 1 574 ? 12.727 -35.25 -25.766 1 95.81 574 ILE A C 1
ATOM 4494 O O . ILE A 1 574 ? 11.664 -35.062 -26.375 1 95.81 574 ILE A O 1
ATOM 4498 N N . GLY A 1 575 ? 12.742 -35.594 -24.453 1 96.81 575 GLY A N 1
ATOM 4499 C CA . GLY A 1 575 ? 11.594 -35.375 -23.594 1 96.81 575 GLY A CA 1
ATOM 4500 C C . GLY A 1 575 ? 10.758 -36.625 -23.391 1 96.81 575 GLY A C 1
ATOM 4501 O O . GLY A 1 575 ? 9.586 -36.531 -23.016 1 96.81 575 GLY A O 1
ATOM 4502 N N . ASN A 1 576 ? 11.32 -37.781 -23.656 1 97.5 576 ASN A N 1
ATOM 4503 C CA . ASN A 1 576 ? 10.594 -39 -23.438 1 97.5 576 ASN A CA 1
ATOM 4504 C C . ASN A 1 576 ? 10.875 -39.594 -22.047 1 97.5 576 ASN A C 1
ATOM 4506 O O . ASN A 1 576 ? 12.023 -39.594 -21.594 1 97.5 576 ASN A O 1
ATOM 4510 N N . LEU A 1 577 ? 9.828 -40 -21.422 1 97.12 577 LEU A N 1
ATOM 4511 C CA . LEU A 1 577 ? 9.977 -40.844 -20.234 1 97.12 577 LEU A CA 1
ATOM 4512 C C . LEU A 1 577 ? 10.594 -42.188 -20.594 1 97.12 577 LEU A C 1
ATOM 4514 O O . LEU A 1 577 ? 9.992 -42.969 -21.328 1 97.12 577 LEU A O 1
ATOM 4518 N N . HIS A 1 578 ? 11.766 -42.281 -20.141 1 92.62 578 HIS A N 1
ATOM 4519 C CA . HIS A 1 578 ? 12.609 -43.375 -20.531 1 92.62 578 HIS A CA 1
ATOM 4520 C C . HIS A 1 578 ? 13.68 -43.656 -19.469 1 92.62 578 HIS A C 1
ATOM 4522 O O . HIS A 1 578 ? 14.289 -42.719 -18.953 1 92.62 578 HIS A O 1
ATOM 4528 N N . ASN A 1 579 ? 13.836 -44.969 -19.094 1 90.38 579 ASN A N 1
ATOM 4529 C CA . ASN A 1 579 ? 14.922 -45.312 -18.188 1 90.38 579 ASN A CA 1
ATOM 4530 C C . ASN A 1 579 ? 16.266 -45.312 -18.891 1 90.38 579 ASN A C 1
ATOM 4532 O O . ASN A 1 579 ? 16.75 -46.344 -19.344 1 90.38 579 ASN A O 1
ATOM 4536 N N . TRP A 1 580 ? 16.969 -44.281 -18.844 1 91.38 580 TRP A N 1
ATOM 4537 C CA . TRP A 1 580 ? 18.203 -44.125 -19.594 1 91.38 580 TRP A CA 1
ATOM 4538 C C . TRP A 1 580 ? 19.406 -44.062 -18.656 1 91.38 580 TRP A C 1
ATOM 4540 O O . TRP A 1 580 ? 20.547 -43.938 -19.094 1 91.38 580 TRP A O 1
ATOM 4550 N N . TRP A 1 581 ? 19.172 -44.188 -17.375 1 91 581 TRP A N 1
ATOM 4551 C CA . TRP A 1 581 ? 20.234 -44.312 -16.375 1 91 581 TRP A CA 1
ATOM 4552 C C . TRP A 1 581 ? 20.5 -45.75 -16.016 1 91 581 TRP A C 1
ATOM 4554 O O . TRP A 1 581 ? 19.562 -46.562 -15.93 1 91 581 TRP A O 1
ATOM 4564 N N . LYS A 1 582 ? 21.734 -46.094 -15.727 1 91.31 582 LYS A N 1
ATOM 4565 C CA . LYS A 1 582 ? 22.016 -47.406 -15.164 1 91.31 582 LYS A CA 1
ATOM 4566 C C . LYS A 1 582 ? 21.531 -47.5 -13.727 1 91.31 582 LYS A C 1
ATOM 4568 O O . LYS A 1 582 ? 21.438 -46.5 -13.016 1 91.31 582 LYS A O 1
ATOM 4573 N N . ASN A 1 583 ? 21.297 -48.75 -13.281 1 90 583 ASN A N 1
ATOM 4574 C CA . ASN A 1 583 ? 20.688 -49 -11.977 1 90 583 ASN A CA 1
ATOM 4575 C C . ASN A 1 583 ? 21.562 -48.5 -10.844 1 90 583 ASN A C 1
ATOM 4577 O O . ASN A 1 583 ? 21.062 -47.938 -9.859 1 90 583 ASN A O 1
ATOM 4581 N N . GLU A 1 584 ? 22.781 -48.625 -10.977 1 91.94 584 GLU A N 1
ATOM 4582 C CA . GLU A 1 584 ? 23.688 -48.219 -9.922 1 91.94 584 GLU A CA 1
ATOM 4583 C C . GLU A 1 584 ? 23.656 -46.688 -9.734 1 91.94 584 GLU A C 1
ATOM 4585 O O . GLU A 1 584 ? 23.641 -46.219 -8.609 1 91.94 584 GLU A O 1
ATOM 4590 N N . SER A 1 585 ? 23.734 -46.062 -10.844 1 93.31 585 SER A N 1
ATOM 4591 C CA . SER A 1 585 ? 23.656 -44.625 -10.797 1 93.31 585 SER A CA 1
ATOM 4592 C C . SER A 1 585 ? 22.312 -44.156 -10.234 1 93.31 585 SER A C 1
ATOM 4594 O O . SER A 1 585 ? 22.25 -43.188 -9.453 1 93.31 585 SER A O 1
ATOM 4596 N N . ALA A 1 586 ? 21.234 -44.781 -10.602 1 92.69 586 ALA A N 1
ATOM 4597 C CA . ALA A 1 586 ? 19.906 -44.438 -10.125 1 92.69 586 ALA A CA 1
ATOM 4598 C C . ALA A 1 586 ? 19.797 -44.656 -8.617 1 92.69 586 ALA A C 1
ATOM 4600 O O . ALA A 1 586 ? 19.156 -43.844 -7.918 1 92.69 586 ALA A O 1
ATOM 4601 N N . GLN A 1 587 ? 20.328 -45.688 -8.148 1 92.94 587 GLN A N 1
ATOM 4602 C CA . GLN A 1 587 ? 20.297 -45.969 -6.723 1 92.94 587 GLN A CA 1
ATOM 4603 C C . GLN A 1 587 ? 21.125 -44.938 -5.934 1 92.94 587 GLN A C 1
ATOM 4605 O O . GLN A 1 587 ? 20.688 -44.5 -4.875 1 92.94 587 GLN A O 1
ATOM 4610 N N . ALA A 1 588 ? 22.312 -44.688 -6.441 1 94.69 588 ALA A N 1
ATOM 4611 C CA . ALA A 1 588 ? 23.156 -43.688 -5.789 1 94.69 588 ALA A CA 1
ATOM 4612 C C . ALA A 1 588 ? 22.453 -42.312 -5.723 1 94.69 588 ALA A C 1
ATOM 4614 O O . ALA A 1 588 ? 22.547 -41.625 -4.715 1 94.69 588 ALA A O 1
ATOM 4615 N N . TYR A 1 589 ? 21.828 -42.031 -6.828 1 94.88 589 TYR A N 1
ATOM 4616 C CA . TYR A 1 589 ? 21.031 -40.781 -6.863 1 94.88 589 TYR A CA 1
ATOM 4617 C C . TYR A 1 589 ? 19.969 -40.812 -5.77 1 94.88 589 TYR A C 1
ATOM 4619 O O . TYR A 1 589 ? 19.781 -39.812 -5.07 1 94.88 589 TYR A O 1
ATOM 4627 N N . SER A 1 590 ? 19.234 -41.812 -5.66 1 94.06 590 SER A N 1
ATOM 4628 C CA . SER A 1 590 ? 18.125 -41.938 -4.711 1 94.06 590 SER A CA 1
ATOM 4629 C C . SER A 1 590 ? 18.609 -41.75 -3.275 1 94.06 590 SER A C 1
ATOM 4631 O O . SER A 1 590 ? 17.891 -41.188 -2.443 1 94.06 590 SER A O 1
ATOM 4633 N N . GLU A 1 591 ? 19.719 -42.25 -3.006 1 94.5 591 GLU A N 1
ATOM 4634 C CA . GLU A 1 591 ? 20.297 -42.094 -1.671 1 94.5 591 GLU A CA 1
ATOM 4635 C C . GLU A 1 591 ? 20.594 -40.625 -1.358 1 94.5 591 GLU A C 1
ATOM 4637 O O . GLU A 1 591 ? 20.328 -40.156 -0.25 1 94.5 591 GLU A O 1
ATOM 4642 N N . ARG A 1 592 ? 21.172 -40 -2.303 1 95.94 592 ARG A N 1
ATOM 4643 C CA . ARG A 1 592 ? 21.5 -38.594 -2.129 1 95.94 592 ARG A CA 1
ATOM 4644 C C . ARG A 1 592 ? 20.234 -37.75 -2.045 1 95.94 592 ARG A C 1
ATOM 4646 O O . ARG A 1 592 ? 20.172 -36.781 -1.271 1 95.94 592 ARG A O 1
ATOM 4653 N N . ALA A 1 593 ? 19.234 -38.094 -2.861 1 96.25 593 ALA A N 1
ATOM 4654 C CA . ALA A 1 593 ? 17.938 -37.438 -2.814 1 96.25 593 ALA A CA 1
ATOM 4655 C C . ALA A 1 593 ? 17.266 -37.594 -1.458 1 96.25 593 ALA A C 1
ATOM 4657 O O . ALA A 1 593 ? 16.578 -36.719 -0.971 1 96.25 593 ALA A O 1
ATOM 4658 N N . GLN A 1 594 ? 17.469 -38.75 -0.87 1 96.81 594 GLN A N 1
ATOM 4659 C CA . GLN A 1 594 ? 16.891 -39.031 0.441 1 96.81 594 GLN A CA 1
ATOM 4660 C C . GLN A 1 594 ? 17.453 -38.094 1.505 1 96.81 594 GLN A C 1
ATOM 4662 O O . GLN A 1 594 ? 16.734 -37.719 2.428 1 96.81 594 GLN A O 1
ATOM 4667 N N . CYS A 1 595 ? 18.703 -37.812 1.387 1 97.44 595 CYS A N 1
ATOM 4668 C CA . CYS A 1 595 ? 19.297 -36.844 2.301 1 97.44 595 CYS A CA 1
ATOM 4669 C C . CYS A 1 595 ? 18.578 -35.5 2.244 1 97.44 595 CYS A C 1
ATOM 4671 O O . CYS A 1 595 ? 18.25 -34.938 3.281 1 97.44 595 CYS A O 1
ATOM 4673 N N . VAL A 1 596 ? 18.281 -35 1.044 1 97.94 596 VAL A N 1
ATOM 4674 C CA . VAL A 1 596 ? 17.578 -33.75 0.848 1 97.94 596 VAL A CA 1
ATOM 4675 C C . VAL A 1 596 ? 16.156 -33.844 1.407 1 97.94 596 VAL A C 1
ATOM 4677 O O . VAL A 1 596 ? 15.695 -32.938 2.1 1 97.94 596 VAL A O 1
ATOM 4680 N N . LYS A 1 597 ? 15.469 -34.938 1.093 1 97.62 597 LYS A N 1
ATOM 4681 C CA . LYS A 1 597 ? 14.117 -35.156 1.59 1 97.62 597 LYS A CA 1
ATOM 4682 C C . LYS A 1 597 ? 14.07 -35.062 3.113 1 97.62 597 LYS A C 1
ATOM 4684 O O . LYS A 1 597 ? 13.211 -34.375 3.674 1 97.62 597 LYS A O 1
ATOM 4689 N N . GLN A 1 598 ? 14.984 -35.719 3.762 1 97.81 598 GLN A N 1
ATOM 4690 C CA . GLN A 1 598 ? 15.016 -35.75 5.219 1 97.81 598 GLN A CA 1
ATOM 4691 C C . GLN A 1 598 ? 15.352 -34.406 5.812 1 97.81 598 GLN A C 1
ATOM 4693 O O . GLN A 1 598 ? 14.75 -33.969 6.805 1 97.81 598 GLN A O 1
ATOM 4698 N N . GLN A 1 599 ? 16.297 -33.75 5.234 1 97.88 599 GLN A N 1
ATOM 4699 C CA . GLN A 1 599 ? 16.672 -32.438 5.719 1 97.88 599 GLN A CA 1
ATOM 4700 C C . GLN A 1 599 ? 15.484 -31.469 5.707 1 97.88 599 GLN A C 1
ATOM 4702 O O . GLN A 1 599 ? 15.195 -30.828 6.715 1 97.88 599 GLN A O 1
ATOM 4707 N N . TYR A 1 600 ? 14.805 -31.375 4.613 1 98.06 600 TYR A N 1
ATOM 4708 C CA . TYR A 1 600 ? 13.727 -30.406 4.484 1 98.06 600 TYR A CA 1
ATOM 4709 C C . TYR A 1 600 ? 12.508 -30.844 5.293 1 98.06 600 TYR A C 1
ATOM 4711 O O . TYR A 1 600 ? 11.75 -30 5.793 1 98.06 600 TYR A O 1
ATOM 4719 N N . SER A 1 601 ? 12.336 -32.156 5.453 1 97.81 601 SER A N 1
ATOM 4720 C CA . SER A 1 601 ? 11.266 -32.656 6.32 1 97.81 601 SER A CA 1
ATOM 4721 C C . SER A 1 601 ? 11.5 -32.25 7.773 1 97.81 601 SER A C 1
ATOM 4723 O O . SER A 1 601 ? 10.578 -32.281 8.586 1 97.81 601 SER A O 1
ATOM 4725 N N . SER A 1 602 ? 12.719 -31.938 8.094 1 97.19 602 SER A N 1
ATOM 4726 C CA . SER A 1 602 ? 13.055 -31.578 9.469 1 97.19 602 SER A CA 1
ATOM 4727 C C . SER A 1 602 ? 12.734 -30.125 9.758 1 97.19 602 SER A C 1
ATOM 4729 O O . SER A 1 602 ? 12.664 -29.719 10.922 1 97.19 602 SER A O 1
ATOM 4731 N N . TYR A 1 603 ? 12.578 -29.297 8.742 1 97 603 TYR A N 1
ATOM 4732 C CA . TYR A 1 603 ? 12.258 -27.891 8.93 1 97 603 TYR A CA 1
ATOM 4733 C C . TYR A 1 603 ? 10.797 -27.719 9.344 1 97 603 TYR A C 1
ATOM 4735 O O . TYR A 1 603 ? 9.93 -28.484 8.922 1 97 603 TYR A O 1
ATOM 4743 N N . LYS A 1 604 ? 10.547 -26.719 10.117 1 95.5 604 LYS A N 1
ATOM 4744 C CA . LYS A 1 604 ? 9.211 -26.484 10.648 1 95.5 604 LYS A CA 1
ATOM 4745 C C . LYS A 1 604 ? 8.781 -25.031 10.461 1 95.5 604 LYS A C 1
ATOM 4747 O O . LYS A 1 604 ? 9.617 -24.125 10.531 1 95.5 604 LYS A O 1
ATOM 4752 N N . MET A 1 605 ? 7.609 -24.828 10.148 1 92.75 605 MET A N 1
ATOM 4753 C CA . MET A 1 605 ? 6.895 -23.578 10.281 1 92.75 605 MET A CA 1
ATOM 4754 C C . MET A 1 605 ? 5.855 -23.656 11.398 1 92.75 605 MET A C 1
ATOM 4756 O O . MET A 1 605 ? 4.812 -24.297 11.234 1 92.75 605 MET A O 1
ATOM 4760 N N . GLY A 1 606 ? 6.082 -22.938 12.438 1 89.25 606 GLY A N 1
ATOM 4761 C CA . GLY A 1 606 ? 5.285 -23.219 13.617 1 89.25 606 GLY A CA 1
ATOM 4762 C C . GLY A 1 606 ? 5.406 -24.656 14.094 1 89.25 606 GLY A C 1
ATOM 4763 O O . GLY A 1 606 ? 6.512 -25.156 14.328 1 89.25 606 GLY A O 1
ATOM 4764 N N . ASP A 1 607 ? 4.273 -25.328 14.109 1 90.06 607 ASP A N 1
ATOM 4765 C CA . ASP A 1 607 ? 4.262 -26.703 14.602 1 90.06 607 ASP A CA 1
ATOM 4766 C C . ASP A 1 607 ? 4.141 -27.688 13.445 1 90.06 607 ASP A C 1
ATOM 4768 O O . ASP A 1 607 ? 4.023 -28.906 13.672 1 90.06 607 ASP A O 1
ATOM 4772 N N . ARG A 1 608 ? 4.309 -27.234 12.234 1 92.94 608 ARG A N 1
ATOM 4773 C CA . ARG A 1 608 ? 4.129 -28.109 11.078 1 92.94 608 ARG A CA 1
ATOM 4774 C C . ARG A 1 608 ? 5.43 -28.266 10.305 1 92.94 608 ARG A C 1
ATOM 4776 O O . ARG A 1 608 ? 6.188 -27.297 10.156 1 92.94 608 ARG A O 1
ATOM 4783 N N . HIS A 1 609 ? 5.609 -29.422 9.781 1 95.94 609 HIS A N 1
ATOM 4784 C CA . HIS A 1 609 ? 6.812 -29.734 9.023 1 95.94 609 HIS A CA 1
ATOM 4785 C C . HIS A 1 609 ? 6.629 -29.406 7.543 1 95.94 609 HIS A C 1
ATOM 4787 O O . HIS A 1 609 ? 5.52 -29.5 7.012 1 95.94 609 HIS A O 1
ATOM 4793 N N . VAL A 1 610 ? 7.707 -29.016 6.93 1 97 610 VAL A N 1
ATOM 4794 C CA . VAL A 1 610 ? 7.754 -29 5.469 1 97 610 VAL A CA 1
ATOM 4795 C C . VAL A 1 610 ? 7.637 -30.422 4.934 1 97 610 VAL A C 1
ATOM 4797 O O . VAL A 1 610 ? 8.203 -31.359 5.512 1 97 610 VAL A O 1
ATOM 4800 N N . ASN A 1 611 ? 6.82 -30.594 3.914 1 96.19 611 ASN A N 1
ATOM 4801 C CA . ASN A 1 611 ? 6.742 -31.891 3.26 1 96.19 611 ASN A CA 1
ATOM 4802 C C . ASN A 1 611 ? 7.902 -32.094 2.289 1 96.19 611 ASN A C 1
ATOM 4804 O O . ASN A 1 611 ? 7.812 -31.734 1.118 1 96.19 611 ASN A O 1
ATOM 4808 N N . GLY A 1 612 ? 8.922 -32.781 2.807 1 97 612 GLY A N 1
ATOM 4809 C CA . GLY A 1 612 ? 10.148 -32.938 2.051 1 97 612 GLY A CA 1
ATOM 4810 C C . GLY A 1 612 ? 9.961 -33.719 0.762 1 97 612 GLY A C 1
ATOM 4811 O O . GLY A 1 612 ? 10.742 -33.562 -0.177 1 97 612 GLY A O 1
ATOM 4812 N N . MET A 1 613 ? 8.969 -34.562 0.709 1 95.75 613 MET A N 1
ATOM 4813 C CA . MET A 1 613 ? 8.68 -35.281 -0.521 1 95.75 613 MET A CA 1
ATOM 4814 C C . MET A 1 613 ? 7.996 -34.406 -1.544 1 95.75 613 MET A C 1
ATOM 4816 O O . MET A 1 613 ? 8.359 -34.406 -2.721 1 95.75 613 MET A O 1
ATOM 4820 N N . LEU A 1 614 ? 7.062 -33.625 -1.073 1 95.38 614 LEU A N 1
ATOM 4821 C CA . LEU A 1 614 ? 6.348 -32.688 -1.954 1 95.38 614 LEU A CA 1
ATOM 4822 C C . LEU A 1 614 ? 7.301 -31.672 -2.564 1 95.38 614 LEU A C 1
ATOM 4824 O O . LEU A 1 614 ? 7.18 -31.328 -3.742 1 95.38 614 LEU A O 1
ATOM 4828 N N . THR A 1 615 ? 8.289 -31.234 -1.726 1 97.5 615 THR A N 1
ATOM 4829 C CA . THR A 1 615 ? 9.156 -30.141 -2.158 1 97.5 615 THR A CA 1
ATOM 4830 C C . THR A 1 615 ? 10.477 -30.672 -2.699 1 97.5 615 THR A C 1
ATOM 4832 O O . THR A 1 615 ? 11.398 -29.906 -2.982 1 97.5 615 THR A O 1
ATOM 4835 N N . LEU A 1 616 ? 10.656 -31.984 -2.867 1 97.38 616 LEU A N 1
ATOM 4836 C CA . LEU A 1 616 ? 11.938 -32.625 -3.139 1 97.38 616 LEU A CA 1
ATOM 4837 C C . LEU A 1 616 ? 12.547 -32.094 -4.434 1 97.38 616 LEU A C 1
ATOM 4839 O O . LEU A 1 616 ? 13.695 -31.656 -4.449 1 97.38 616 LEU A O 1
ATOM 4843 N N . GLY A 1 617 ? 11.742 -32.125 -5.531 1 96.75 617 GLY A N 1
ATOM 4844 C CA . GLY A 1 617 ? 12.25 -31.672 -6.812 1 96.75 617 GLY A CA 1
ATOM 4845 C C . GLY A 1 617 ? 12.75 -30.234 -6.773 1 96.75 617 GLY A C 1
ATOM 4846 O O . GLY A 1 617 ? 13.828 -29.938 -7.285 1 96.75 617 GLY A O 1
ATOM 4847 N N . GLU A 1 618 ? 12.016 -29.359 -6.137 1 97.81 618 GLU A N 1
ATOM 4848 C CA . GLU A 1 618 ? 12.359 -27.953 -6.023 1 97.81 618 GLU A CA 1
ATOM 4849 C C . GLU A 1 618 ? 13.609 -27.766 -5.172 1 97.81 618 GLU A C 1
ATOM 4851 O O . GLU A 1 618 ? 14.453 -26.906 -5.473 1 97.81 618 GLU A O 1
ATOM 4856 N N . ASN A 1 619 ? 13.734 -28.547 -4.125 1 98.38 619 ASN A N 1
ATOM 4857 C CA . ASN A 1 619 ? 14.891 -28.453 -3.24 1 98.38 619 ASN A CA 1
ATOM 4858 C C . ASN A 1 619 ? 16.172 -28.922 -3.93 1 98.38 619 ASN A C 1
ATOM 4860 O O . ASN A 1 619 ? 17.234 -28.328 -3.746 1 98.38 619 ASN A O 1
ATOM 4864 N N . ILE A 1 620 ? 16.062 -30 -4.684 1 98.06 620 ILE A N 1
ATOM 4865 C CA . ILE A 1 620 ? 17.203 -30.484 -5.453 1 98.06 620 ILE A CA 1
ATOM 4866 C C . ILE A 1 620 ? 17.625 -29.422 -6.473 1 98.06 620 ILE A C 1
ATOM 4868 O O . ILE A 1 620 ? 18.812 -29.141 -6.633 1 98.06 620 ILE A O 1
ATOM 4872 N N . ALA A 1 621 ? 16.625 -28.828 -7.086 1 98.38 621 ALA A N 1
ATOM 4873 C CA . ALA A 1 621 ? 16.875 -27.797 -8.094 1 98.38 621 ALA A CA 1
ATOM 4874 C C . ALA A 1 621 ? 17.516 -26.562 -7.469 1 98.38 621 ALA A C 1
ATOM 4876 O O . ALA A 1 621 ? 18.406 -25.953 -8.055 1 98.38 621 ALA A O 1
ATOM 4877 N N . ASP A 1 622 ? 17.078 -26.188 -6.297 1 98.5 622 ASP A N 1
ATOM 4878 C CA . ASP A 1 622 ? 17.656 -25.047 -5.594 1 98.5 622 ASP A CA 1
ATOM 4879 C C . ASP A 1 622 ? 19.125 -25.312 -5.246 1 98.5 622 ASP A C 1
ATOM 4881 O O . ASP A 1 622 ? 19.984 -24.469 -5.508 1 98.5 622 ASP A O 1
ATOM 4885 N N . ASN A 1 623 ? 19.406 -26.453 -4.641 1 98.31 623 ASN A N 1
ATOM 4886 C CA . ASN A 1 623 ? 20.766 -26.812 -4.223 1 98.31 623 ASN A CA 1
ATOM 4887 C C . ASN A 1 623 ? 21.719 -26.906 -5.41 1 98.31 623 ASN A C 1
ATOM 4889 O O . ASN A 1 623 ? 22.797 -26.312 -5.387 1 98.31 623 ASN A O 1
ATOM 4893 N N . GLY A 1 624 ? 21.297 -27.641 -6.422 1 97.62 624 GLY A N 1
ATOM 4894 C CA . GLY A 1 624 ? 22.109 -27.75 -7.617 1 97.62 624 GLY A CA 1
ATOM 4895 C C . GLY A 1 624 ? 22.234 -26.438 -8.375 1 97.62 624 GLY A C 1
ATOM 4896 O O . GLY A 1 624 ? 23.312 -26.109 -8.867 1 97.62 624 GLY A O 1
ATOM 4897 N N . GLY A 1 625 ? 21.141 -25.703 -8.484 1 98.25 625 GLY A N 1
ATOM 4898 C CA . GLY A 1 625 ? 21.094 -24.484 -9.25 1 98.25 625 GLY A CA 1
ATOM 4899 C C . GLY A 1 625 ? 22 -23.391 -8.703 1 98.25 625 GLY A C 1
ATOM 4900 O O . GLY A 1 625 ? 22.719 -22.734 -9.453 1 98.25 625 GLY A O 1
ATOM 4901 N N . LEU A 1 626 ? 21.969 -23.188 -7.375 1 98.56 626 LEU A N 1
ATOM 4902 C CA . LEU A 1 626 ? 22.797 -22.156 -6.781 1 98.56 626 LEU A CA 1
ATOM 4903 C C . LEU A 1 626 ? 24.281 -22.516 -6.902 1 98.56 626 LEU A C 1
ATOM 4905 O O . LEU A 1 626 ? 25.125 -21.641 -7.121 1 98.56 626 LEU A O 1
ATOM 4909 N N . ARG A 1 627 ? 24.656 -23.766 -6.766 1 97.44 627 ARG A N 1
ATOM 4910 C CA . ARG A 1 627 ? 26.047 -24.219 -6.926 1 97.44 627 ARG A CA 1
ATOM 4911 C C . ARG A 1 627 ? 26.531 -23.969 -8.352 1 97.44 627 ARG A C 1
ATOM 4913 O O . ARG A 1 627 ? 27.656 -23.5 -8.547 1 97.44 627 ARG A O 1
ATOM 4920 N N . LEU A 1 628 ? 25.672 -24.297 -9.305 1 98 628 LEU A N 1
ATOM 4921 C CA . LEU A 1 628 ? 26.031 -24.031 -10.695 1 98 628 LEU A CA 1
ATOM 4922 C C . LEU A 1 628 ? 26.25 -22.547 -10.938 1 98 628 LEU A C 1
ATOM 4924 O O . LEU A 1 628 ? 27.219 -22.172 -11.594 1 98 628 LEU A O 1
ATOM 4928 N N . ALA A 1 629 ? 25.375 -21.75 -10.414 1 98.62 629 ALA A N 1
ATOM 4929 C CA . ALA A 1 629 ? 25.484 -20.297 -10.57 1 98.62 629 ALA A CA 1
ATOM 4930 C C . ALA A 1 629 ? 26.781 -19.781 -9.969 1 98.62 629 ALA A C 1
ATOM 4932 O O . ALA A 1 629 ? 27.484 -18.969 -10.586 1 98.62 629 ALA A O 1
ATOM 4933 N N . LEU A 1 630 ? 27.125 -20.25 -8.758 1 98.44 630 LEU A N 1
ATOM 4934 C CA . LEU A 1 630 ? 28.328 -19.797 -8.078 1 98.44 630 LEU A CA 1
ATOM 4935 C C . LEU A 1 630 ? 29.578 -20.219 -8.836 1 98.44 630 LEU A C 1
ATOM 4937 O O . LEU A 1 630 ? 30.516 -19.422 -9.023 1 98.44 630 LEU A O 1
ATOM 4941 N N . HIS A 1 631 ? 29.672 -21.5 -9.258 1 97.44 631 HIS A N 1
ATOM 4942 C CA . HIS A 1 631 ? 30.844 -22 -9.969 1 97.44 631 HIS A CA 1
ATOM 4943 C C . HIS A 1 631 ? 31.016 -21.297 -11.305 1 97.44 631 HIS A C 1
ATOM 4945 O O . HIS A 1 631 ? 32.156 -21.047 -11.727 1 97.44 631 HIS A O 1
ATOM 4951 N N . THR A 1 632 ? 29.891 -21.047 -11.93 1 98.12 632 THR A N 1
ATOM 4952 C CA . THR A 1 632 ? 29.969 -20.281 -13.172 1 98.12 632 THR A CA 1
ATOM 4953 C C . THR A 1 632 ? 30.547 -18.891 -12.914 1 98.12 632 THR A C 1
ATOM 4955 O O . THR A 1 632 ? 31.453 -18.453 -13.617 1 98.12 632 THR A O 1
ATOM 4958 N N . TYR A 1 633 ? 30.062 -18.25 -11.914 1 97.31 633 TYR A N 1
ATOM 4959 C CA . TYR A 1 633 ? 30.531 -16.922 -11.547 1 97.31 633 TYR A CA 1
ATOM 4960 C C . TYR A 1 633 ? 32.031 -16.938 -11.242 1 97.31 633 TYR A C 1
ATOM 4962 O O . TYR A 1 633 ? 32.75 -16.078 -11.742 1 97.31 633 TYR A O 1
ATOM 4970 N N . ARG A 1 634 ? 32.469 -17.875 -10.484 1 95.5 634 ARG A N 1
ATOM 4971 C CA . ARG A 1 634 ? 33.875 -18 -10.117 1 95.5 634 ARG A CA 1
ATOM 4972 C C . ARG A 1 634 ? 34.75 -18.172 -11.352 1 95.5 634 ARG A C 1
ATOM 4974 O O . ARG A 1 634 ? 35.812 -17.547 -11.461 1 95.5 634 ARG A O 1
ATOM 4981 N N . SER A 1 635 ? 34.25 -19.031 -12.18 1 94.62 635 SER A N 1
ATOM 4982 C CA . SER A 1 635 ? 35.031 -19.297 -13.398 1 94.62 635 SER A CA 1
ATOM 4983 C C . SER A 1 635 ? 35.156 -18.047 -14.258 1 94.62 635 SER A C 1
ATOM 4985 O O . SER A 1 635 ? 36.25 -17.734 -14.742 1 94.62 635 SER A O 1
ATOM 4987 N N . LEU A 1 636 ? 34.094 -17.359 -14.391 1 93.44 636 LEU A N 1
ATOM 4988 C CA . LEU A 1 636 ? 34.094 -16.156 -15.211 1 93.44 636 LEU A CA 1
ATOM 4989 C C . LEU A 1 636 ? 34.969 -15.07 -14.57 1 93.44 636 LEU A C 1
ATOM 4991 O O . LEU A 1 636 ? 35.656 -14.344 -15.273 1 93.44 636 LEU A O 1
ATOM 4995 N N . ARG A 1 637 ? 34.812 -14.938 -13.328 1 91.38 637 ARG A N 1
ATOM 4996 C CA . ARG A 1 637 ? 35.625 -13.961 -12.609 1 91.38 637 ARG A CA 1
ATOM 4997 C C . ARG A 1 637 ? 37.094 -14.25 -12.781 1 91.38 637 ARG A C 1
ATOM 4999 O O . ARG A 1 637 ? 37.906 -13.328 -12.984 1 91.38 637 ARG A O 1
ATOM 5006 N N . ALA A 1 638 ? 37.469 -15.461 -12.711 1 87.56 638 ALA A N 1
ATOM 5007 C CA . ALA A 1 638 ? 38.844 -15.867 -12.891 1 87.56 638 ALA A CA 1
ATOM 5008 C C . ALA A 1 638 ? 39.344 -15.547 -14.297 1 87.56 638 ALA A C 1
ATOM 5010 O O . ALA A 1 638 ? 40.469 -15.094 -14.477 1 87.56 638 ALA A O 1
ATOM 5011 N N . GLN A 1 639 ? 38.531 -15.734 -15.211 1 86.75 639 GLN A N 1
ATOM 5012 C CA . GLN A 1 639 ? 38.875 -15.469 -16.609 1 86.75 639 GLN A CA 1
ATOM 5013 C C . GLN A 1 639 ? 39.031 -13.977 -16.859 1 86.75 639 GLN A C 1
ATOM 5015 O O . GLN A 1 639 ? 39.812 -13.555 -17.719 1 86.75 639 GLN A O 1
ATOM 5020 N N . GLY A 1 640 ? 38.219 -13.211 -16.25 1 80.19 640 GLY A N 1
ATOM 5021 C CA . GLY A 1 640 ? 38.219 -11.773 -16.438 1 80.19 640 GLY A CA 1
ATOM 5022 C C . GLY A 1 640 ? 39.281 -11.062 -15.609 1 80.19 640 GLY A C 1
ATOM 5023 O O . GLY A 1 640 ? 39.281 -9.836 -15.531 1 80.19 640 GLY A O 1
ATOM 5024 N N . GLY A 1 641 ? 40.156 -11.719 -14.992 1 73.38 641 GLY A N 1
ATOM 5025 C CA . GLY A 1 641 ? 41.25 -11.133 -14.219 1 73.38 641 GLY A CA 1
ATOM 5026 C C . GLY A 1 641 ? 40.875 -10.836 -12.781 1 73.38 641 GLY A C 1
ATOM 5027 O O . GLY A 1 641 ? 41.625 -10.195 -12.047 1 73.38 641 GLY A O 1
ATOM 5028 N N . GLY A 1 642 ? 39.719 -11.234 -12.492 1 68.75 642 GLY A N 1
ATOM 5029 C CA . GLY A 1 642 ? 39.312 -11.266 -11.086 1 68.75 642 GLY A CA 1
ATOM 5030 C C . GLY A 1 642 ? 38.75 -9.953 -10.602 1 68.75 642 GLY A C 1
ATOM 5031 O O . GLY A 1 642 ? 38.156 -9.891 -9.523 1 68.75 642 GLY A O 1
ATOM 5032 N N . LYS A 1 643 ? 38.844 -8.906 -11.32 1 78.44 643 LYS A N 1
ATOM 5033 C CA . LYS A 1 643 ? 38.469 -7.602 -10.781 1 78.44 643 LYS A CA 1
ATOM 5034 C C . LYS A 1 643 ? 37.031 -7.258 -11.117 1 78.44 643 LYS A C 1
ATOM 5036 O O . LYS A 1 643 ? 36.625 -7.32 -12.281 1 78.44 643 LYS A O 1
ATOM 5041 N N . GLU A 1 644 ? 36.188 -7.094 -10.062 1 88.25 644 GLU A N 1
ATOM 5042 C CA . GLU A 1 644 ? 34.781 -6.684 -10.227 1 88.25 644 GLU A CA 1
ATOM 5043 C C . GLU A 1 644 ? 34.5 -5.422 -9.422 1 88.25 644 GLU A C 1
ATOM 5045 O O . GLU A 1 644 ? 35.125 -5.18 -8.383 1 88.25 644 GLU A O 1
ATOM 5050 N N . ALA A 1 645 ? 33.594 -4.668 -10.062 1 91.5 645 ALA A N 1
ATOM 5051 C CA . ALA A 1 645 ? 33.188 -3.461 -9.352 1 91.5 645 ALA A CA 1
ATOM 5052 C C . ALA A 1 645 ? 32.562 -3.807 -8.008 1 91.5 645 ALA A C 1
ATOM 5054 O O . ALA A 1 645 ? 31.844 -4.812 -7.883 1 91.5 645 ALA A O 1
ATOM 5055 N N . ARG A 1 646 ? 32.906 -2.951 -7.043 1 94.81 646 ARG A N 1
ATOM 5056 C CA . ARG A 1 646 ? 32.344 -3.121 -5.707 1 94.81 646 ARG A CA 1
ATOM 5057 C C . ARG A 1 646 ? 31.156 -2.178 -5.488 1 94.81 646 ARG A C 1
ATOM 5059 O O . ARG A 1 646 ? 31.125 -1.065 -6.016 1 94.81 646 ARG A O 1
ATOM 5066 N N . LEU A 1 647 ? 30.156 -2.613 -4.758 1 96.38 647 LEU A N 1
ATOM 5067 C CA . LEU A 1 647 ? 28.984 -1.81 -4.473 1 96.38 647 LEU A CA 1
ATOM 5068 C C . LEU A 1 647 ? 29.234 -0.85 -3.316 1 96.38 647 LEU A C 1
ATOM 5070 O O . LEU A 1 647 ? 29.844 -1.233 -2.309 1 96.38 647 LEU A O 1
ATOM 5074 N N . PRO A 1 648 ? 28.797 0.404 -3.477 1 96.69 648 PRO A N 1
ATOM 5075 C CA . PRO A 1 648 ? 29 1.35 -2.377 1 96.69 648 PRO A CA 1
ATOM 5076 C C . PRO A 1 648 ? 28.25 0.951 -1.108 1 96.69 648 PRO A C 1
ATOM 5078 O O . PRO A 1 648 ? 27.109 0.5 -1.181 1 96.69 648 PRO A O 1
ATOM 5081 N N . GLY A 1 649 ? 28.844 1.181 0.045 1 96.06 649 GLY A N 1
ATOM 5082 C CA . GLY A 1 649 ? 28.266 0.793 1.322 1 96.06 649 GLY A CA 1
ATOM 5083 C C . GLY A 1 649 ? 28.484 -0.672 1.653 1 96.06 649 GLY A C 1
ATOM 5084 O O . GLY A 1 649 ? 28.266 -1.092 2.793 1 96.06 649 GLY A O 1
ATOM 5085 N N . LEU A 1 650 ? 28.875 -1.406 0.657 1 96.62 650 LEU A N 1
ATOM 5086 C CA . LEU A 1 650 ? 29.125 -2.836 0.799 1 96.62 650 LEU A CA 1
ATOM 5087 C C . LEU A 1 650 ? 30.516 -3.191 0.299 1 96.62 650 LEU A C 1
ATOM 5089 O O . LEU A 1 650 ? 30.812 -4.359 0.029 1 96.62 650 LEU A O 1
ATOM 5093 N N . GLN A 1 651 ? 31.375 -2.205 0.189 1 94.44 651 GLN A N 1
ATOM 5094 C CA . GLN A 1 651 ? 32.656 -2.361 -0.492 1 94.44 651 GLN A CA 1
ATOM 5095 C C . GLN A 1 651 ? 33.594 -3.256 0.308 1 94.44 651 GLN A C 1
ATOM 5097 O O . GLN A 1 651 ? 34.594 -3.764 -0.228 1 94.44 651 GLN A O 1
ATOM 5102 N N . ASP A 1 652 ? 33.281 -3.439 1.537 1 93.94 652 ASP A N 1
ATOM 5103 C CA . ASP A 1 652 ? 34.188 -4.234 2.377 1 93.94 652 ASP A CA 1
ATOM 5104 C C . ASP A 1 652 ? 33.812 -5.715 2.322 1 93.94 652 ASP A C 1
ATOM 5106 O O . ASP A 1 652 ? 34.531 -6.562 2.834 1 93.94 652 ASP A O 1
ATOM 5110 N N . LEU A 1 653 ? 32.75 -6.098 1.711 1 95.69 653 LEU A N 1
ATOM 5111 C CA . LEU A 1 653 ? 32.375 -7.492 1.512 1 95.69 653 LEU A CA 1
ATOM 5112 C C . LEU A 1 653 ? 33 -8.055 0.251 1 95.69 653 LEU A C 1
ATOM 5114 O O . LEU A 1 653 ? 33.219 -7.332 -0.726 1 95.69 653 LEU A O 1
ATOM 5118 N N . THR A 1 654 ? 33.281 -9.312 0.341 1 94.81 654 THR A N 1
ATOM 5119 C CA . THR A 1 654 ? 33.812 -9.969 -0.847 1 94.81 654 THR A CA 1
ATOM 5120 C C . THR A 1 654 ? 32.75 -10.148 -1.9 1 94.81 654 THR A C 1
ATOM 5122 O O . THR A 1 654 ? 31.547 -10.094 -1.588 1 94.81 654 THR A O 1
ATOM 5125 N N . SER A 1 655 ? 33.125 -10.391 -3.139 1 94.81 655 SER A N 1
ATOM 5126 C CA . SER A 1 655 ? 32.188 -10.625 -4.223 1 94.81 655 SER A CA 1
ATOM 5127 C C . SER A 1 655 ? 31.328 -11.859 -3.951 1 94.81 655 SER A C 1
ATOM 5129 O O . SER A 1 655 ? 30.156 -11.898 -4.324 1 94.81 655 SER A O 1
ATOM 5131 N N . GLU A 1 656 ? 31.844 -12.836 -3.309 1 96.25 656 GLU A N 1
ATOM 5132 C CA . GLU A 1 656 ? 31.078 -14.039 -2.988 1 96.25 656 GLU A CA 1
ATOM 5133 C C . GLU A 1 656 ? 30.031 -13.758 -1.915 1 96.25 656 GLU A C 1
ATOM 5135 O O . GLU A 1 656 ? 28.938 -14.297 -1.961 1 96.25 656 GLU A O 1
ATOM 5140 N N . GLN A 1 657 ? 30.453 -12.977 -0.917 1 97.75 657 GLN A N 1
ATOM 5141 C CA . GLN A 1 657 ? 29.453 -12.57 0.076 1 97.75 657 GLN A CA 1
ATOM 5142 C C . GLN A 1 657 ? 28.297 -11.82 -0.575 1 97.75 657 GLN A C 1
ATOM 5144 O O . GLN A 1 657 ? 27.141 -12.047 -0.242 1 97.75 657 GLN A O 1
ATOM 5149 N N . ILE A 1 658 ? 28.672 -10.938 -1.526 1 97.44 658 ILE A N 1
ATOM 5150 C CA . ILE A 1 658 ? 27.656 -10.172 -2.248 1 97.44 658 ILE A CA 1
ATOM 5151 C C . ILE A 1 658 ? 26.781 -11.125 -3.061 1 97.44 658 ILE A C 1
ATOM 5153 O O . ILE A 1 658 ? 25.562 -10.945 -3.139 1 97.44 658 ILE A O 1
ATOM 5157 N N . PHE A 1 659 ? 27.391 -12.141 -3.65 1 98.19 659 PHE A N 1
ATOM 5158 C CA . PHE A 1 659 ? 26.656 -13.18 -4.371 1 98.19 659 PHE A CA 1
ATOM 5159 C C . PHE A 1 659 ? 25.609 -13.836 -3.477 1 98.19 659 PHE A C 1
ATOM 5161 O O . PHE A 1 659 ? 24.453 -13.945 -3.852 1 98.19 659 PHE A O 1
ATOM 5168 N N . PHE A 1 660 ? 25.984 -14.203 -2.303 1 98.81 660 PHE A N 1
ATOM 5169 C CA . PHE A 1 660 ? 25.094 -14.922 -1.401 1 98.81 660 PHE A CA 1
ATOM 5170 C C . PHE A 1 660 ? 24.016 -13.992 -0.849 1 98.81 660 PHE A C 1
ATOM 5172 O O . PHE A 1 660 ? 22.875 -14.422 -0.611 1 98.81 660 PHE A O 1
ATOM 5179 N N . ILE A 1 661 ? 24.312 -12.742 -0.639 1 98.38 661 ILE A N 1
ATOM 5180 C CA . ILE A 1 661 ? 23.328 -11.766 -0.208 1 98.38 661 ILE A CA 1
ATOM 5181 C C . ILE A 1 661 ? 22.25 -11.602 -1.291 1 98.38 661 ILE A C 1
ATOM 5183 O O . ILE A 1 661 ? 21.062 -11.609 -0.999 1 98.38 661 ILE A O 1
ATOM 5187 N N . GLY A 1 662 ? 22.719 -11.484 -2.561 1 97.75 662 GLY A N 1
ATOM 5188 C CA . GLY A 1 662 ? 21.766 -11.445 -3.664 1 97.75 662 GLY A CA 1
ATOM 5189 C C . GLY A 1 662 ? 20.875 -12.672 -3.73 1 97.75 662 GLY A C 1
ATOM 5190 O O . GLY A 1 662 ? 19.656 -12.555 -3.926 1 97.75 662 GLY A O 1
ATOM 5191 N N . ALA A 1 663 ? 21.453 -13.797 -3.49 1 98.56 663 ALA A N 1
ATOM 5192 C CA . ALA A 1 663 ? 20.703 -15.055 -3.486 1 98.56 663 ALA A CA 1
ATOM 5193 C C . ALA A 1 663 ? 19.656 -15.07 -2.385 1 98.56 663 ALA A C 1
ATOM 5195 O O . ALA A 1 663 ? 18.484 -15.383 -2.635 1 98.56 663 ALA A O 1
ATOM 5196 N N . GLY A 1 664 ? 20.094 -14.727 -1.186 1 98.44 664 GLY A N 1
ATOM 5197 C CA . GLY A 1 664 ? 19.172 -14.695 -0.067 1 98.44 664 GLY A CA 1
ATOM 5198 C C . GLY A 1 664 ? 18.016 -13.742 -0.28 1 98.44 664 GLY A C 1
ATOM 5199 O O . GLY A 1 664 ? 16.859 -14.094 -0.026 1 98.44 664 GLY A O 1
ATOM 5200 N N . GLN A 1 665 ? 18.281 -12.555 -0.768 1 97.69 665 GLN A N 1
ATOM 5201 C CA . GLN A 1 665 ? 17.266 -11.508 -0.886 1 97.69 665 GLN A CA 1
ATOM 5202 C C . GLN A 1 665 ? 16.297 -11.812 -2.023 1 97.69 665 GLN A C 1
ATOM 5204 O O . GLN A 1 665 ? 15.219 -11.227 -2.092 1 97.69 665 GLN A O 1
ATOM 5209 N N . THR A 1 666 ? 16.641 -12.703 -2.936 1 97.25 666 THR A N 1
ATOM 5210 C CA . THR A 1 666 ? 15.758 -13.148 -4 1 97.25 666 THR A CA 1
ATOM 5211 C C . THR A 1 666 ? 14.516 -13.812 -3.424 1 97.25 666 THR A C 1
ATOM 5213 O O . THR A 1 666 ? 13.43 -13.734 -4.008 1 97.25 666 THR A O 1
ATOM 5216 N N . TRP A 1 667 ? 14.617 -14.367 -2.268 1 97.44 667 TRP A N 1
ATOM 5217 C CA . TRP A 1 667 ? 13.539 -15.211 -1.745 1 97.44 667 TRP A CA 1
ATOM 5218 C C . TRP A 1 667 ? 12.945 -14.609 -0.48 1 97.44 667 TRP A C 1
ATOM 5220 O O . TRP A 1 667 ? 12.32 -15.312 0.318 1 97.44 667 TRP A O 1
ATOM 5230 N N . CYS A 1 668 ? 13.234 -13.289 -0.189 1 97.88 668 CYS A N 1
ATOM 5231 C CA . CYS A 1 668 ? 12.586 -12.609 0.923 1 97.88 668 CYS A CA 1
ATOM 5232 C C . CYS A 1 668 ? 11.07 -12.562 0.72 1 97.88 668 CYS A C 1
ATOM 5234 O O . CYS A 1 668 ? 10.594 -11.992 -0.26 1 97.88 668 CYS A O 1
ATOM 5236 N N . LYS A 1 669 ? 10.383 -13.141 1.655 1 96.81 669 LYS A N 1
ATOM 5237 C CA . LYS A 1 669 ? 8.93 -13.242 1.518 1 96.81 669 LYS A CA 1
ATOM 5238 C C . LYS A 1 669 ? 8.25 -13.188 2.879 1 96.81 669 LYS A C 1
ATOM 5240 O O . LYS A 1 669 ? 8.805 -13.641 3.881 1 96.81 669 LYS A O 1
ATOM 5245 N N . LEU A 1 670 ? 7.105 -12.578 2.936 1 95.75 670 LEU A N 1
ATOM 5246 C CA . LEU A 1 670 ? 6.227 -12.539 4.098 1 95.75 670 LEU A CA 1
ATOM 5247 C C . LEU A 1 670 ? 4.797 -12.898 3.715 1 95.75 670 LEU A C 1
ATOM 5249 O O . LEU A 1 670 ? 4.215 -12.281 2.824 1 95.75 670 LEU A O 1
ATOM 5253 N N . ASP A 1 671 ? 4.207 -13.914 4.355 1 95.88 671 ASP A N 1
ATOM 5254 C CA . ASP A 1 671 ? 2.834 -14.352 4.125 1 95.88 671 ASP A CA 1
ATOM 5255 C C . ASP A 1 671 ? 1.975 -14.141 5.367 1 95.88 671 ASP A C 1
ATOM 5257 O O . ASP A 1 671 ? 2.49 -14.109 6.488 1 95.88 671 ASP A O 1
ATOM 5261 N N . THR A 1 672 ? 0.61 -13.961 5.16 1 93 672 THR A N 1
ATOM 5262 C CA . THR A 1 672 ? -0.293 -14.109 6.297 1 93 672 THR A CA 1
ATOM 5263 C C . THR A 1 672 ? -0.213 -15.523 6.863 1 93 672 THR A C 1
ATOM 5265 O O . THR A 1 672 ? 0.205 -16.453 6.172 1 93 672 THR A O 1
ATOM 5268 N N . PRO A 1 673 ? -0.603 -15.703 8.055 1 92.12 673 PRO A N 1
ATOM 5269 C CA . PRO A 1 673 ? -0.556 -17.047 8.633 1 92.12 673 PRO A CA 1
ATOM 5270 C C . PRO A 1 673 ? -1.399 -18.047 7.852 1 92.12 673 PRO A C 1
ATOM 5272 O O . PRO A 1 673 ? -0.97 -19.188 7.633 1 92.12 673 PRO A O 1
ATOM 5275 N N . LYS A 1 674 ? -2.566 -17.641 7.367 1 93.88 674 LYS A N 1
ATOM 5276 C CA . LYS A 1 674 ? -3.441 -18.531 6.602 1 93.88 674 LYS A CA 1
ATOM 5277 C C . LYS A 1 674 ? -2.812 -18.906 5.262 1 93.88 674 LYS A C 1
ATOM 5279 O O . LYS A 1 674 ? -2.859 -20.062 4.852 1 93.88 674 LYS A O 1
ATOM 5284 N N . GLN A 1 675 ? -2.193 -17.938 4.648 1 94.81 675 GLN A N 1
ATOM 5285 C CA . GLN A 1 675 ? -1.531 -18.203 3.375 1 94.81 675 GLN A CA 1
ATOM 5286 C C . GLN A 1 675 ? -0.319 -19.109 3.561 1 94.81 675 GLN A C 1
ATOM 5288 O O . GLN A 1 675 ? -0.046 -19.969 2.719 1 94.81 675 GLN A O 1
ATOM 5293 N N . ALA A 1 676 ? 0.441 -18.875 4.578 1 95.06 676 ALA A N 1
ATOM 5294 C CA . ALA A 1 676 ? 1.599 -19.719 4.871 1 95.06 676 ALA A CA 1
ATOM 5295 C C . ALA A 1 676 ? 1.188 -21.188 5.047 1 95.06 676 ALA A C 1
ATOM 5297 O O . ALA A 1 676 ? 1.867 -22.094 4.555 1 95.06 676 ALA A O 1
ATOM 5298 N N . LEU A 1 677 ? 0.11 -21.359 5.676 1 93 677 LEU A N 1
ATOM 5299 C CA . LEU A 1 677 ? -0.398 -22.719 5.891 1 93 677 LEU A CA 1
ATOM 5300 C C . LEU A 1 677 ? -0.825 -23.359 4.574 1 93 677 LEU A C 1
ATOM 5302 O O . LEU A 1 677 ? -0.502 -24.516 4.309 1 93 677 LEU A O 1
ATOM 5306 N N . LEU A 1 678 ? -1.532 -22.625 3.779 1 93.25 678 LEU A N 1
ATOM 5307 C CA . LEU A 1 678 ? -1.981 -23.125 2.486 1 93.25 678 LEU A CA 1
ATOM 5308 C C . LEU A 1 678 ? -0.795 -23.562 1.628 1 93.25 678 LEU A C 1
ATOM 5310 O O . LEU A 1 678 ? -0.832 -24.609 0.986 1 93.25 678 LEU A O 1
ATOM 5314 N N . LYS A 1 679 ? 0.207 -22.766 1.64 1 94 679 LYS A N 1
ATOM 5315 C CA . LYS A 1 679 ? 1.4 -23.078 0.855 1 94 679 LYS A CA 1
ATOM 5316 C C . LYS A 1 679 ? 2.119 -24.312 1.403 1 94 679 LYS A C 1
ATOM 5318 O O . LYS A 1 679 ? 2.6 -25.141 0.638 1 94 679 LYS A O 1
ATOM 5323 N N . LEU A 1 680 ? 2.182 -24.391 2.648 1 93.62 680 LEU A N 1
ATOM 5324 C CA . LEU A 1 680 ? 2.838 -25.531 3.281 1 93.62 680 LEU A CA 1
ATOM 5325 C C . LEU A 1 680 ? 2.143 -26.828 2.908 1 93.62 680 LEU A C 1
ATOM 5327 O O . LEU A 1 680 ? 2.795 -27.875 2.76 1 93.62 680 LEU A O 1
ATOM 5331 N N . LEU A 1 681 ? 0.849 -26.734 2.652 1 90.62 681 LEU A N 1
ATOM 5332 C CA . LEU A 1 681 ? 0.05 -27.938 2.412 1 90.62 681 LEU A CA 1
ATOM 5333 C C . LEU A 1 681 ? 0.089 -28.328 0.939 1 90.62 681 LEU A C 1
ATOM 5335 O O . LEU A 1 681 ? -0.11 -29.5 0.599 1 90.62 681 LEU A O 1
ATOM 5339 N N . SER A 1 682 ? 0.398 -27.297 0.102 1 91.31 682 SER A N 1
ATOM 5340 C CA . SER A 1 682 ? 0.112 -27.641 -1.283 1 91.31 682 SER A CA 1
ATOM 5341 C C . SER A 1 682 ? 1.217 -27.172 -2.219 1 91.31 682 SER A C 1
ATOM 5343 O O . SER A 1 682 ? 1.339 -27.656 -3.344 1 91.31 682 SER A O 1
ATOM 5345 N N . ASP A 1 683 ? 2.016 -26.281 -1.796 1 93 683 ASP A N 1
ATOM 5346 C CA . ASP A 1 683 ? 3.023 -25.703 -2.686 1 93 683 ASP A CA 1
ATOM 5347 C C . ASP A 1 683 ? 4.23 -26.625 -2.816 1 93 683 ASP A C 1
ATOM 5349 O O . ASP A 1 683 ? 4.758 -27.109 -1.814 1 93 683 ASP A O 1
ATOM 5353 N N . ALA A 1 684 ? 4.641 -26.828 -4.023 1 94.56 684 ALA A N 1
ATOM 5354 C CA . ALA A 1 684 ? 5.816 -27.672 -4.254 1 94.56 684 ALA A CA 1
ATOM 5355 C C . ALA A 1 684 ? 7.09 -26.969 -3.805 1 94.56 684 ALA A C 1
ATOM 5357 O O . ALA A 1 684 ? 8.133 -27.609 -3.631 1 94.56 684 ALA A O 1
ATOM 5358 N N . HIS A 1 685 ? 7.035 -25.719 -3.654 1 95.81 685 HIS A N 1
ATOM 5359 C CA . HIS A 1 685 ? 8.203 -24.969 -3.193 1 95.81 685 HIS A CA 1
ATOM 5360 C C . HIS A 1 685 ? 8.242 -24.891 -1.671 1 95.81 685 HIS A C 1
ATOM 5362 O O . HIS A 1 685 ? 7.203 -24.703 -1.03 1 95.81 685 HIS A O 1
ATOM 5368 N N . SER A 1 686 ? 9.391 -25.062 -1.166 1 97.69 686 SER A N 1
ATOM 5369 C CA . SER A 1 686 ? 9.594 -24.812 0.257 1 97.69 686 SER A CA 1
ATOM 5370 C C . SER A 1 686 ? 9.398 -23.328 0.585 1 97.69 686 SER A C 1
ATOM 5372 O O . SER A 1 686 ? 9.523 -22.484 -0.292 1 97.69 686 SER A O 1
ATOM 5374 N N . PRO A 1 687 ? 9.086 -23.031 1.907 1 96.56 687 PRO A N 1
ATOM 5375 C CA . PRO A 1 687 ? 9.039 -21.625 2.301 1 96.56 687 PRO A CA 1
ATOM 5376 C C . PRO A 1 687 ? 10.336 -20.875 1.988 1 96.56 687 PRO A C 1
ATOM 5378 O O . PRO A 1 687 ? 11.422 -21.453 2.086 1 96.56 687 PRO A O 1
ATOM 5381 N N . GLY A 1 688 ? 10.227 -19.578 1.638 1 96.25 688 GLY A N 1
ATOM 5382 C CA . GLY A 1 688 ? 11.367 -18.766 1.257 1 96.25 688 GLY A CA 1
ATOM 5383 C C . GLY A 1 688 ? 12.539 -18.906 2.209 1 96.25 688 GLY A C 1
ATOM 5384 O O . GLY A 1 688 ? 13.688 -19.031 1.777 1 96.25 688 GLY A O 1
ATOM 5385 N N . LYS A 1 689 ? 12.266 -18.938 3.49 1 97.19 689 LYS A N 1
ATOM 5386 C CA . LYS A 1 689 ? 13.281 -19.094 4.527 1 97.19 689 LYS A CA 1
ATOM 5387 C C . LYS A 1 689 ? 14.102 -20.359 4.309 1 97.19 689 LYS A C 1
ATOM 5389 O O . LYS A 1 689 ? 15.336 -20.328 4.371 1 97.19 689 LYS A O 1
ATOM 5394 N N . TYR A 1 690 ? 13.453 -21.375 3.941 1 98 690 TYR A N 1
ATOM 5395 C CA . TYR A 1 690 ? 14.148 -22.656 3.889 1 98 690 TYR A CA 1
ATOM 5396 C C . TYR A 1 690 ? 14.703 -22.906 2.494 1 98 690 TYR A C 1
ATOM 5398 O O . TYR A 1 690 ? 15.578 -23.766 2.318 1 98 690 TYR A O 1
ATOM 5406 N N . ARG A 1 691 ? 14.164 -22.203 1.476 1 98.12 691 ARG A N 1
ATOM 5407 C CA . ARG A 1 691 ? 14.891 -22.219 0.21 1 98.12 691 ARG A CA 1
ATOM 5408 C C . ARG A 1 691 ? 16.297 -21.656 0.38 1 98.12 691 ARG A C 1
ATOM 5410 O O . ARG A 1 691 ? 17.25 -22.125 -0.245 1 98.12 691 ARG A O 1
ATOM 5417 N N . VAL A 1 692 ? 16.391 -20.656 1.293 1 98.5 692 VAL A N 1
ATOM 5418 C CA . VAL A 1 692 ? 17.672 -20 1.538 1 98.5 692 VAL A CA 1
ATOM 5419 C C . VAL A 1 692 ? 18.5 -20.828 2.508 1 98.5 692 VAL A C 1
ATOM 5421 O O . VAL A 1 692 ? 19.609 -21.266 2.174 1 98.5 692 VAL A O 1
ATOM 5424 N N . ILE A 1 693 ? 18 -21.172 3.646 1 98.44 693 ILE A N 1
ATOM 5425 C CA . ILE A 1 693 ? 18.75 -21.828 4.715 1 98.44 693 ILE A CA 1
ATOM 5426 C C . ILE A 1 693 ? 19.172 -23.234 4.266 1 98.44 693 ILE A C 1
ATOM 5428 O O . ILE A 1 693 ? 20.328 -23.609 4.402 1 98.44 693 ILE A O 1
ATOM 5432 N N . GLY A 1 694 ? 18.219 -23.969 3.742 1 98.38 694 GLY A N 1
ATOM 5433 C CA . GLY A 1 694 ? 18.516 -25.344 3.332 1 98.38 694 GLY A CA 1
ATOM 5434 C C . GLY A 1 694 ? 19.562 -25.422 2.246 1 98.38 694 GLY A C 1
ATOM 5435 O O . GLY A 1 694 ? 20.469 -26.25 2.318 1 98.38 694 GLY A O 1
ATOM 5436 N N . THR A 1 695 ? 19.516 -24.562 1.276 1 98.56 695 THR A N 1
ATOM 5437 C CA . THR A 1 695 ? 20.438 -24.562 0.142 1 98.56 695 THR A CA 1
ATOM 5438 C C . THR A 1 695 ? 21.828 -24.094 0.564 1 98.56 695 THR A C 1
ATOM 5440 O O . THR A 1 695 ? 22.828 -24.766 0.289 1 98.56 695 THR A O 1
ATOM 5443 N N . LEU A 1 696 ? 21.906 -23 1.291 1 98.62 696 LEU A N 1
ATOM 5444 C CA . LEU A 1 696 ? 23.188 -22.391 1.623 1 98.62 696 LEU A CA 1
ATOM 5445 C C . LEU A 1 696 ? 23.922 -23.203 2.678 1 98.62 696 LEU A C 1
ATOM 5447 O O . LEU A 1 696 ? 25.141 -23.281 2.67 1 98.62 696 LEU A O 1
ATOM 5451 N N . SER A 1 697 ? 23.203 -23.875 3.584 1 98.25 697 SER A N 1
ATOM 5452 C CA . SER A 1 697 ? 23.844 -24.688 4.613 1 98.25 697 SER A CA 1
ATOM 5453 C C . SER A 1 697 ? 24.5 -25.922 4.008 1 98.25 697 SER A C 1
ATOM 5455 O O . SER A 1 697 ? 25.391 -26.531 4.625 1 98.25 697 SER A O 1
ATOM 5457 N N . ASN A 1 698 ? 24.094 -26.266 2.83 1 98.25 698 ASN A N 1
ATOM 5458 C CA . ASN A 1 698 ? 24.656 -27.422 2.145 1 98.25 698 ASN A CA 1
ATOM 5459 C C . ASN A 1 698 ? 25.875 -27.062 1.309 1 98.25 698 ASN A C 1
ATOM 5461 O O . ASN A 1 698 ? 26.453 -27.906 0.637 1 98.25 698 ASN A O 1
ATOM 5465 N N . MET A 1 699 ? 26.312 -25.797 1.324 1 97.81 699 MET A N 1
ATOM 5466 C CA . MET A 1 699 ? 27.406 -25.344 0.465 1 97.81 699 MET A CA 1
ATOM 5467 C C . MET A 1 699 ? 28.641 -25 1.287 1 97.81 699 MET A C 1
ATOM 5469 O O . MET A 1 699 ? 28.609 -24.062 2.092 1 97.81 699 MET A O 1
ATOM 5473 N N . VAL A 1 700 ? 29.719 -25.672 1.05 1 97.06 700 VAL A N 1
ATOM 5474 C CA . VAL A 1 700 ? 30.984 -25.391 1.714 1 97.06 700 VAL A CA 1
ATOM 5475 C C . VAL A 1 700 ? 31.453 -24 1.344 1 97.06 700 VAL A C 1
ATOM 5477 O O . VAL A 1 700 ? 32.031 -23.281 2.174 1 97.06 700 VAL A O 1
ATOM 5480 N N . GLU A 1 701 ? 31.172 -23.609 0.128 1 97.25 701 GLU A N 1
ATOM 5481 C CA . GLU A 1 701 ? 31.562 -22.297 -0.372 1 97.25 701 GLU A CA 1
ATOM 5482 C C . GLU A 1 701 ? 30.938 -21.188 0.464 1 97.25 701 GLU A C 1
ATOM 5484 O O . GLU A 1 701 ? 31.562 -20.141 0.693 1 97.25 701 GLU A O 1
ATOM 5489 N N . PHE A 1 702 ? 29.703 -21.391 0.92 1 98.38 702 PHE A N 1
ATOM 5490 C CA . PHE A 1 702 ? 29.047 -20.406 1.768 1 98.38 702 PHE A CA 1
ATOM 5491 C C . PHE A 1 702 ? 29.75 -20.297 3.113 1 98.38 702 PHE A C 1
ATOM 5493 O O . PHE A 1 702 ? 30.047 -19.188 3.574 1 98.38 702 PHE A O 1
ATOM 5500 N N . SER A 1 703 ? 29.953 -21.453 3.744 1 98.06 703 SER A N 1
ATOM 5501 C CA . SER A 1 703 ? 30.594 -21.453 5.055 1 98.06 703 SER A CA 1
ATOM 5502 C C . SER A 1 703 ? 31.984 -20.828 4.992 1 98.06 703 SER A C 1
ATOM 5504 O O . SER A 1 703 ? 32.406 -20.188 5.938 1 98.06 703 SER A O 1
ATOM 5506 N N . ASP A 1 704 ? 32.656 -20.969 3.881 1 97.81 704 ASP A N 1
ATOM 5507 C CA . ASP A 1 704 ? 33.969 -20.359 3.684 1 97.81 704 ASP A CA 1
ATOM 5508 C C . ASP A 1 704 ? 33.844 -18.844 3.555 1 97.81 704 ASP A C 1
ATOM 5510 O O . ASP A 1 704 ? 34.594 -18.094 4.176 1 97.81 704 ASP A O 1
ATOM 5514 N N . ALA A 1 705 ? 32.875 -18.438 2.762 1 97.81 705 ALA A N 1
ATOM 5515 C CA . ALA A 1 705 ? 32.719 -17.016 2.479 1 97.81 705 ALA A CA 1
ATOM 5516 C C . ALA A 1 705 ? 32.406 -16.234 3.75 1 97.81 705 ALA A C 1
ATOM 5518 O O . ALA A 1 705 ? 32.875 -15.117 3.943 1 97.81 705 ALA A O 1
ATOM 5519 N N . PHE A 1 706 ? 31.609 -16.828 4.625 1 98.31 706 PHE A N 1
ATOM 5520 C CA . PHE A 1 706 ? 31.172 -16.125 5.828 1 98.31 706 PHE A CA 1
ATOM 5521 C C . PHE A 1 706 ? 31.922 -16.641 7.051 1 98.31 706 PHE A C 1
ATOM 5523 O O . PHE A 1 706 ? 31.625 -16.25 8.18 1 98.31 706 PHE A O 1
ATOM 5530 N N . GLN A 1 707 ? 32.812 -17.562 6.824 1 97.94 707 GLN A N 1
ATOM 5531 C CA . GLN A 1 707 ? 33.656 -18.125 7.875 1 97.94 707 GLN A CA 1
ATOM 5532 C C . GLN A 1 707 ? 32.844 -18.703 9.008 1 97.94 707 GLN A C 1
ATOM 5534 O O . GLN A 1 707 ? 33.031 -18.391 10.18 1 97.94 707 GLN A O 1
ATOM 5539 N N . CYS A 1 708 ? 31.938 -19.547 8.641 1 98.5 708 CYS A N 1
ATOM 5540 C CA . CYS A 1 708 ? 31.062 -20.172 9.625 1 98.5 708 CYS A CA 1
ATOM 5541 C C . CYS A 1 708 ? 31.75 -21.344 10.32 1 98.5 708 CYS A C 1
ATOM 5543 O O . CYS A 1 708 ? 32.312 -22.203 9.664 1 98.5 708 CYS A O 1
ATOM 5545 N N . PRO A 1 709 ? 31.641 -21.391 11.648 1 97.62 709 PRO A N 1
ATOM 5546 C CA . PRO A 1 709 ? 32.25 -22.531 12.359 1 97.62 709 PRO A CA 1
ATOM 5547 C C . PRO A 1 709 ? 31.547 -23.844 12.062 1 97.62 709 PRO A C 1
ATOM 5549 O O . PRO A 1 709 ? 30.328 -23.875 11.875 1 97.62 709 PRO A O 1
ATOM 5552 N N . SER A 1 710 ? 32.344 -24.906 12.094 1 96.31 710 SER A N 1
ATOM 5553 C CA . SER A 1 710 ? 31.766 -26.25 11.898 1 96.31 710 SER A CA 1
ATOM 5554 C C . SER A 1 710 ? 30.734 -26.562 12.977 1 96.31 710 SER A C 1
ATOM 5556 O O . SER A 1 710 ? 30.953 -26.297 14.156 1 96.31 710 SER A O 1
ATOM 5558 N N . GLY A 1 711 ? 29.625 -27.047 12.57 1 95.81 711 GLY A N 1
ATOM 5559 C CA . GLY A 1 711 ? 28.578 -27.406 13.523 1 95.81 711 GLY A CA 1
ATOM 5560 C C . GLY A 1 711 ? 27.516 -26.344 13.68 1 95.81 711 GLY A C 1
ATOM 5561 O O . GLY A 1 711 ? 26.453 -26.594 14.25 1 95.81 711 GLY A O 1
ATOM 5562 N N . SER A 1 712 ? 27.828 -25.156 13.188 1 96.88 712 SER A N 1
ATOM 5563 C CA . SER A 1 712 ? 26.781 -24.125 13.227 1 96.88 712 SER A CA 1
ATOM 5564 C C . SER A 1 712 ? 25.609 -24.5 12.336 1 96.88 712 SER A C 1
ATOM 5566 O O . SER A 1 712 ? 25.703 -25.438 11.531 1 96.88 712 SER A O 1
ATOM 5568 N N . VAL A 1 713 ? 24.531 -23.812 12.477 1 96.38 713 VAL A N 1
ATOM 5569 C CA . VAL A 1 713 ? 23.297 -24.094 11.75 1 96.38 713 VAL A CA 1
ATOM 5570 C C . VAL A 1 713 ? 23.562 -24 10.242 1 96.38 713 VAL A C 1
ATOM 5572 O O . VAL A 1 713 ? 23.062 -24.812 9.469 1 96.38 713 VAL A O 1
ATOM 5575 N N . MET A 1 714 ? 24.391 -23.016 9.836 1 98.38 714 MET A N 1
ATOM 5576 C CA . MET A 1 714 ? 24.641 -22.781 8.414 1 98.38 714 MET A CA 1
ATOM 5577 C C . MET A 1 714 ? 25.875 -23.531 7.941 1 98.38 714 MET A C 1
ATOM 5579 O O . MET A 1 714 ? 26.297 -23.375 6.797 1 98.38 714 MET A O 1
ATOM 5583 N N . ASN A 1 715 ? 26.5 -24.297 8.828 1 98.31 715 ASN A N 1
ATOM 5584 C CA . ASN A 1 715 ? 27.625 -25.156 8.484 1 98.31 715 ASN A CA 1
ATOM 5585 C C . ASN A 1 715 ? 27.547 -26.5 9.211 1 98.31 715 ASN A C 1
ATOM 5587 O O . ASN A 1 715 ? 28.469 -26.891 9.922 1 98.31 715 ASN A O 1
ATOM 5591 N N . PRO A 1 716 ? 26.531 -27.188 8.93 1 96.94 716 PRO A N 1
ATOM 5592 C CA . PRO A 1 716 ? 26.422 -28.5 9.57 1 96.94 716 PRO A CA 1
ATOM 5593 C C . PRO A 1 716 ? 27.5 -29.469 9.125 1 96.94 716 PRO A C 1
ATOM 5595 O O . PRO A 1 716 ? 28.047 -29.328 8.023 1 96.94 716 PRO A O 1
ATOM 5598 N N . ALA A 1 717 ? 27.703 -30.422 9.977 1 93.81 717 ALA A N 1
ATOM 5599 C CA . ALA A 1 717 ? 28.719 -31.422 9.688 1 93.81 717 ALA A CA 1
ATOM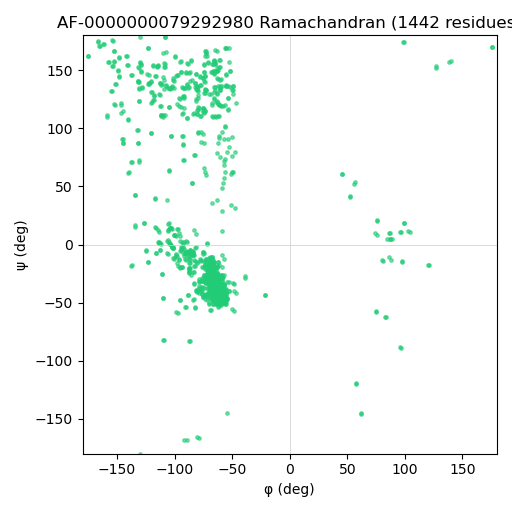 5600 C C . ALA A 1 717 ? 28.328 -32.281 8.477 1 93.81 717 ALA A C 1
ATOM 5602 O O . ALA A 1 717 ? 29.172 -32.594 7.633 1 93.81 717 ALA A O 1
ATOM 5603 N N . LYS A 1 718 ? 27.094 -32.656 8.484 1 92.06 718 LYS A N 1
ATOM 5604 C CA . LYS A 1 718 ? 26.594 -33.406 7.352 1 92.06 718 LYS A CA 1
ATOM 5605 C C . LYS A 1 718 ? 25.859 -32.531 6.359 1 92.06 718 LYS A C 1
ATOM 5607 O O . LYS A 1 718 ? 24.906 -31.812 6.727 1 92.06 718 LYS A O 1
ATOM 5612 N N . LYS A 1 719 ? 26.328 -32.5 5.129 1 96.38 719 LYS A N 1
ATOM 5613 C CA . LYS A 1 719 ? 25.719 -31.703 4.059 1 96.38 719 LYS A CA 1
ATOM 5614 C C . LYS A 1 719 ? 25.109 -32.625 2.996 1 96.38 719 LYS A C 1
ATOM 5616 O O . LYS A 1 719 ? 25.672 -33.656 2.666 1 96.38 719 LYS A O 1
ATOM 5621 N N . CYS A 1 720 ? 23.953 -32.219 2.539 1 96.38 720 CYS A N 1
ATOM 5622 C CA . CYS A 1 720 ? 23.297 -32.969 1.476 1 96.38 720 CYS A CA 1
ATOM 5623 C C . CYS A 1 720 ? 23.656 -32.406 0.107 1 96.38 720 CYS A C 1
ATOM 5625 O O . CYS A 1 720 ? 23.578 -31.188 -0.118 1 96.38 720 CYS A O 1
ATOM 5627 N N . ARG A 1 721 ? 24.094 -33.219 -0.745 1 93.75 721 ARG A N 1
ATOM 5628 C CA . ARG A 1 721 ? 24.484 -32.812 -2.092 1 93.75 721 ARG A CA 1
ATOM 5629 C C . ARG A 1 721 ? 24.188 -33.906 -3.105 1 93.75 721 ARG A C 1
ATOM 5631 O O . ARG A 1 721 ? 24.688 -35.031 -2.988 1 93.75 721 ARG A O 1
ATOM 5638 N N . VAL A 1 722 ? 23.375 -33.562 -4.051 1 90.75 722 VAL A N 1
ATOM 5639 C CA . VAL A 1 722 ? 23.125 -34.469 -5.152 1 90.75 722 VAL A CA 1
ATOM 5640 C C . VAL A 1 722 ? 24.109 -34.219 -6.285 1 90.75 722 VAL A C 1
ATOM 5642 O O . VAL A 1 722 ? 24.812 -35.125 -6.719 1 90.75 722 VAL A O 1
ATOM 5645 N N . TRP A 1 723 ? 24.156 -33 -6.703 1 85.56 723 TRP A N 1
ATOM 5646 C CA . TRP A 1 723 ? 25.062 -32.625 -7.781 1 85.56 723 TRP A CA 1
ATOM 5647 C C . TRP A 1 723 ? 26.25 -31.828 -7.242 1 85.56 723 TRP A C 1
ATOM 5649 O O . TRP A 1 723 ? 26.078 -30.969 -6.379 1 85.56 723 TRP A O 1
ATOM 5659 N N . MET B 1 1 ? 73.875 77.188 4.602 1 22.47 1 MET B N 1
ATOM 5660 C CA . MET B 1 1 ? 72.688 76.75 5.297 1 22.47 1 MET B CA 1
ATOM 5661 C C . MET B 1 1 ? 71.875 75.812 4.438 1 22.47 1 MET B C 1
ATOM 5663 O O . MET B 1 1 ? 71.062 76.25 3.598 1 22.47 1 MET B O 1
ATOM 5667 N N . ILE B 1 2 ? 72.562 74.812 3.893 1 23.47 2 ILE B N 1
ATOM 5668 C CA . ILE B 1 2 ? 72.5 73.875 2.797 1 23.47 2 ILE B CA 1
ATOM 5669 C C . ILE B 1 2 ? 71.438 72.812 3.109 1 23.47 2 ILE B C 1
ATOM 5671 O O . ILE B 1 2 ? 71.625 72 4.031 1 23.47 2 ILE B O 1
ATOM 5675 N N . LEU B 1 3 ? 70.188 73.375 3.281 1 25.62 3 LEU B N 1
ATOM 5676 C CA . LEU B 1 3 ? 68.938 72.625 3.717 1 25.62 3 LEU B CA 1
ATOM 5677 C C . LEU B 1 3 ? 68.688 71.438 2.807 1 25.62 3 LEU B C 1
ATOM 5679 O O . LEU B 1 3 ? 68.438 71.625 1.611 1 25.62 3 LEU B O 1
ATOM 5683 N N . PRO B 1 4 ? 69.438 70.375 3.074 1 23.81 4 PRO B N 1
ATOM 5684 C CA . PRO B 1 4 ? 69.562 69.188 2.211 1 23.81 4 PRO B CA 1
ATOM 5685 C C . PRO B 1 4 ? 68.188 68.5 2.062 1 23.81 4 PRO B C 1
ATOM 5687 O O . PRO B 1 4 ? 67.562 68.125 3.062 1 23.81 4 PRO B O 1
ATOM 5690 N N . VAL B 1 5 ? 67.375 68.875 1.146 1 26.2 5 VAL B N 1
ATOM 5691 C CA . VAL B 1 5 ? 66.062 68.5 0.736 1 26.2 5 VAL B CA 1
ATOM 5692 C C . VAL B 1 5 ? 66 67 0.348 1 26.2 5 VAL B C 1
ATOM 5694 O O . VAL B 1 5 ? 65.562 66.688 -0.741 1 26.2 5 VAL B O 1
ATOM 5697 N N . VAL B 1 6 ? 66.875 66.188 0.981 1 25.66 6 VAL B N 1
ATOM 5698 C CA . VAL B 1 6 ? 67 64.875 0.316 1 25.66 6 VAL B CA 1
ATOM 5699 C C . VAL B 1 6 ? 65.625 64.188 0.302 1 25.66 6 VAL B C 1
ATOM 5701 O O . VAL B 1 6 ? 64.938 64.125 1.317 1 25.66 6 VAL B O 1
ATOM 5704 N N . LEU B 1 7 ? 65.125 63.906 -0.942 1 24.66 7 LEU B N 1
ATOM 5705 C CA . LEU B 1 7 ? 63.938 63.312 -1.577 1 24.66 7 LEU B CA 1
ATOM 5706 C C . LEU B 1 7 ? 63.781 61.875 -1.121 1 24.66 7 LEU B C 1
ATOM 5708 O O . LEU B 1 7 ? 64.625 61.031 -1.398 1 24.66 7 LEU B O 1
ATOM 5712 N N . VAL B 1 8 ? 63.312 61.656 0.15 1 24.39 8 VAL B N 1
ATOM 5713 C CA . VAL B 1 8 ? 63.094 60.344 0.719 1 24.39 8 VAL B CA 1
ATOM 5714 C C . VAL B 1 8 ? 62.125 59.531 -0.162 1 24.39 8 VAL B C 1
ATOM 5716 O O . VAL B 1 8 ? 60.938 59.875 -0.249 1 24.39 8 VAL B O 1
ATOM 5719 N N . LEU B 1 9 ? 62.531 59.125 -1.38 1 25.36 9 LEU B N 1
ATOM 5720 C CA . LEU B 1 9 ? 61.75 58.344 -2.35 1 25.36 9 LEU B CA 1
ATOM 5721 C C . LEU B 1 9 ? 61.312 57 -1.766 1 25.36 9 LEU B C 1
ATOM 5723 O O . LEU B 1 9 ? 60.938 56.094 -2.506 1 25.36 9 LEU B O 1
ATOM 5727 N N . TRP B 1 10 ? 61.438 56.719 -0.434 1 23.5 10 TRP B N 1
ATOM 5728 C CA . TRP B 1 10 ? 61.5 55.281 -0.235 1 23.5 10 TRP B CA 1
ATOM 5729 C C . TRP B 1 10 ? 60.312 54.594 -0.873 1 23.5 10 TRP B C 1
ATOM 5731 O O . TRP B 1 10 ? 59.312 55.25 -1.22 1 23.5 10 TRP B O 1
ATOM 5741 N N . GLN B 1 11 ? 59.75 53.406 -0.188 1 22.48 11 GLN B N 1
ATOM 5742 C CA . GLN B 1 11 ? 59.531 51.969 -0.232 1 22.48 11 GLN B CA 1
ATOM 5743 C C . GLN B 1 11 ? 58.062 51.625 -0.512 1 22.48 11 GLN B C 1
ATOM 5745 O O . GLN B 1 11 ? 57.219 51.656 0.399 1 22.48 11 GLN B O 1
ATOM 5750 N N . ALA B 1 12 ? 57.312 52.281 -1.329 1 25.5 12 ALA B N 1
ATOM 5751 C CA . ALA B 1 12 ? 55.906 51.875 -1.343 1 25.5 12 ALA B CA 1
ATOM 5752 C C . ALA B 1 12 ? 55.719 50.469 -1.906 1 25.5 12 ALA B C 1
ATOM 5754 O O . ALA B 1 12 ? 55.625 50.312 -3.123 1 25.5 12 ALA B O 1
ATOM 5755 N N . VAL B 1 13 ? 56.594 49.5 -1.703 1 27.16 13 VAL B N 1
ATOM 5756 C CA . VAL B 1 13 ? 56.25 48.25 -2.396 1 27.16 13 VAL B CA 1
ATOM 5757 C C . VAL B 1 13 ? 54.844 47.781 -1.987 1 27.16 13 VAL B C 1
ATOM 5759 O O . VAL B 1 13 ? 54.562 47.625 -0.799 1 27.16 13 VAL B O 1
ATOM 5762 N N . VAL B 1 14 ? 53.812 48 -2.807 1 27.5 14 VAL B N 1
ATOM 5763 C CA . VAL B 1 14 ? 52.438 47.594 -2.848 1 27.5 14 VAL B CA 1
ATOM 5764 C C . VAL B 1 14 ? 52.312 46.062 -2.678 1 27.5 14 VAL B C 1
ATOM 5766 O O . VAL B 1 14 ? 52.906 45.312 -3.453 1 27.5 14 VAL B O 1
ATOM 5769 N N . SER B 1 15 ? 52.125 45.5 -1.443 1 25.8 15 SER B N 1
ATOM 5770 C CA . SER B 1 15 ? 51.781 44.125 -1.109 1 25.8 15 SER B CA 1
ATOM 5771 C C . SER B 1 15 ? 50.562 43.656 -1.936 1 25.8 15 SER B C 1
ATOM 5773 O O . SER B 1 15 ? 49.438 44.094 -1.734 1 25.8 15 SER B O 1
ATOM 5775 N N . ILE B 1 16 ? 50.719 43.344 -3.172 1 31.56 16 ILE B N 1
ATOM 5776 C CA . ILE B 1 16 ? 49.75 42.594 -3.982 1 31.56 16 ILE B CA 1
ATOM 5777 C C . ILE B 1 16 ? 49.469 41.25 -3.348 1 31.56 16 ILE B C 1
ATOM 5779 O O . ILE B 1 16 ? 50.281 40.312 -3.443 1 31.56 16 ILE B O 1
ATOM 5783 N N . GLY B 1 17 ? 49.094 41.156 -2.076 1 29.84 17 GLY B N 1
ATOM 5784 C CA . GLY B 1 17 ? 48.812 39.844 -1.53 1 29.84 17 GLY B CA 1
ATOM 5785 C C . GLY B 1 17 ? 47.875 39.031 -2.418 1 29.84 17 GLY B C 1
ATOM 5786 O O . GLY B 1 17 ? 47 39.562 -3.088 1 29.84 17 GLY B O 1
ATOM 5787 N N . VAL B 1 18 ? 48.25 37.75 -2.756 1 33.53 18 VAL B N 1
ATOM 5788 C CA . VAL B 1 18 ? 47.781 36.594 -3.5 1 33.53 18 VAL B CA 1
ATOM 5789 C C . VAL B 1 18 ? 46.406 36.156 -2.959 1 33.53 18 VAL B C 1
ATOM 5791 O O . VAL B 1 18 ? 46.312 35.656 -1.84 1 33.53 18 VAL B O 1
ATOM 5794 N N . PRO B 1 19 ? 45.375 36.812 -3.156 1 33.97 19 PRO B N 1
ATOM 5795 C CA . PRO B 1 19 ? 44.031 36.312 -2.756 1 33.97 19 PRO B CA 1
ATOM 5796 C C . PRO B 1 19 ? 43.719 34.969 -3.4 1 33.97 19 PRO B C 1
ATOM 5798 O O . PRO B 1 19 ? 42.625 34.406 -3.152 1 33.97 19 PRO B O 1
ATOM 5801 N N . VAL B 1 20 ? 44.438 34.438 -4.391 1 35.34 20 VAL B N 1
ATOM 5802 C CA . VAL B 1 20 ? 43.875 33.438 -5.266 1 35.34 20 VAL B CA 1
ATOM 5803 C C . VAL B 1 20 ? 43.812 32.094 -4.531 1 35.34 20 VAL B C 1
ATOM 5805 O O . VAL B 1 20 ? 43.031 31.219 -4.879 1 35.34 20 VAL B O 1
ATOM 5808 N N . MET B 1 21 ? 44.75 31.828 -3.611 1 34.75 21 MET B N 1
ATOM 5809 C CA . MET B 1 21 ? 44.812 30.469 -3.111 1 34.75 21 MET B CA 1
ATOM 5810 C C . MET B 1 21 ? 43.625 30.141 -2.221 1 34.75 21 MET B C 1
ATOM 5812 O O . MET B 1 21 ? 43.406 28.984 -1.873 1 34.75 21 MET B O 1
ATOM 5816 N N . ARG B 1 22 ? 43.062 31.016 -1.608 1 38.81 22 ARG B N 1
ATOM 5817 C CA . ARG B 1 22 ? 42 30.703 -0.688 1 38.81 22 ARG B CA 1
ATOM 5818 C C . ARG B 1 22 ? 40.781 30.125 -1.433 1 38.81 22 ARG B C 1
ATOM 5820 O O . ARG B 1 22 ? 40.094 29.25 -0.903 1 38.81 22 ARG B O 1
ATOM 5827 N N . ASP B 1 23 ? 40.531 30.609 -2.596 1 35.56 23 ASP B N 1
ATOM 5828 C CA . ASP B 1 23 ? 39.375 30.094 -3.33 1 35.56 23 ASP B CA 1
ATOM 5829 C C . ASP B 1 23 ? 39.625 28.672 -3.828 1 35.56 23 ASP B C 1
ATOM 5831 O O . ASP B 1 23 ? 38.688 27.891 -3.996 1 35.56 23 ASP B O 1
ATOM 5835 N N . ALA B 1 24 ? 40.844 28.281 -4.043 1 42.69 24 ALA B N 1
ATOM 5836 C CA . ALA B 1 24 ? 41.156 26.953 -4.555 1 42.69 24 ALA B CA 1
ATOM 5837 C C . ALA B 1 24 ? 40.969 25.891 -3.482 1 42.69 24 ALA B C 1
ATOM 5839 O O . ALA B 1 24 ? 40.562 24.766 -3.789 1 42.69 24 ALA B O 1
ATOM 5840 N N . LEU B 1 25 ? 41.375 26.078 -2.363 1 43.62 25 LEU B N 1
ATOM 5841 C CA . LEU B 1 25 ? 41.25 25.141 -1.251 1 43.62 25 LEU B CA 1
ATOM 5842 C C . LEU B 1 25 ? 39.812 24.906 -0.905 1 43.62 25 LEU B C 1
ATOM 5844 O O . LEU B 1 25 ? 39.438 23.828 -0.424 1 43.62 25 LEU B O 1
ATOM 5848 N N . LEU B 1 26 ? 38.938 25.891 -0.949 1 47.59 26 LEU B N 1
ATOM 5849 C CA . LEU B 1 26 ? 37.5 25.75 -0.749 1 47.59 26 LEU B CA 1
ATOM 5850 C C . LEU B 1 26 ? 36.875 24.859 -1.824 1 47.59 26 LEU B C 1
ATOM 5852 O O . LEU B 1 26 ? 35.75 24.375 -1.675 1 47.59 26 LEU B O 1
ATOM 5856 N N . ASN B 1 27 ? 37.625 24.609 -2.939 1 53.22 27 ASN B N 1
ATOM 5857 C CA . ASN B 1 27 ? 37.031 23.953 -4.109 1 53.22 27 ASN B CA 1
ATOM 5858 C C . ASN B 1 27 ? 37.438 22.484 -4.195 1 53.22 27 ASN B C 1
ATOM 5860 O O . ASN B 1 27 ? 37.188 21.828 -5.215 1 53.22 27 ASN B O 1
ATOM 5864 N N . GLU B 1 28 ? 38.219 21.984 -3.297 1 66.06 28 GLU B N 1
ATOM 5865 C CA . GLU B 1 28 ? 38.5 20.547 -3.465 1 66.06 28 GLU B CA 1
ATOM 5866 C C . GLU B 1 28 ? 37.281 19.703 -3.061 1 66.06 28 GLU B C 1
ATOM 5868 O O . GLU B 1 28 ? 36.688 19.938 -2.012 1 66.06 28 GLU B O 1
ATOM 5873 N N . PRO B 1 29 ? 36.938 18.812 -3.951 1 81 29 PRO B N 1
ATOM 5874 C CA . PRO B 1 29 ? 35.781 17.984 -3.643 1 81 29 PRO B CA 1
ATOM 5875 C C . PRO B 1 29 ? 35.969 17.109 -2.414 1 81 29 PRO B C 1
ATOM 5877 O O . PRO B 1 29 ? 37.094 16.594 -2.193 1 81 29 PRO B O 1
ATOM 5880 N N . GLY B 1 30 ? 35.156 17.172 -1.434 1 87.12 30 GLY B N 1
ATOM 5881 C CA . GLY B 1 30 ? 35.188 16.297 -0.268 1 87.12 30 GLY B CA 1
ATOM 5882 C C . GLY B 1 30 ? 35.125 14.828 -0.623 1 87.12 30 GLY B C 1
ATOM 5883 O O . GLY B 1 30 ? 34.938 14.477 -1.786 1 87.12 30 GLY B O 1
ATOM 5884 N N . PRO B 1 31 ? 35.375 14 0.377 1 92.12 31 PRO B N 1
ATOM 5885 C CA . PRO B 1 31 ? 35.312 12.555 0.133 1 92.12 31 PRO B CA 1
ATOM 5886 C C . PRO B 1 31 ? 33.906 12.07 -0.172 1 92.12 31 PRO B C 1
ATOM 5888 O O . PRO B 1 31 ? 32.938 12.734 0.195 1 92.12 31 PRO B O 1
ATOM 5891 N N . ILE B 1 32 ? 33.875 10.984 -0.861 1 95.12 32 ILE B N 1
ATOM 5892 C CA . ILE B 1 32 ? 32.562 10.367 -1.115 1 95.12 32 ILE B CA 1
ATOM 5893 C C . ILE B 1 32 ? 32.156 9.555 0.101 1 95.12 32 ILE B C 1
ATOM 5895 O O . ILE B 1 32 ? 32.906 8.695 0.582 1 95.12 32 ILE B O 1
ATOM 5899 N N . CYS B 1 33 ? 30.969 9.836 0.659 1 95.5 33 CYS B N 1
ATOM 5900 C CA . CYS B 1 33 ? 30.422 9.148 1.823 1 95.5 33 CYS B CA 1
ATOM 5901 C C . CYS B 1 33 ? 29.938 7.75 1.452 1 95.5 33 CYS B C 1
ATOM 5903 O O . CYS B 1 33 ? 28.938 7.609 0.737 1 95.5 33 CYS B O 1
ATOM 5905 N N . LEU B 1 34 ? 30.562 6.719 1.978 1 95.19 34 LEU B N 1
ATOM 5906 C CA . LEU B 1 34 ? 30.219 5.348 1.601 1 95.19 34 LEU B CA 1
ATOM 5907 C C . LEU B 1 34 ? 29.625 4.594 2.779 1 95.19 34 LEU B C 1
ATOM 5909 O O . LEU B 1 34 ? 29.422 3.377 2.711 1 95.19 34 LEU B O 1
ATOM 5913 N N . GLU B 1 35 ? 29.281 5.352 3.842 1 93.88 35 GLU B N 1
ATOM 5914 C CA . GLU B 1 35 ? 28.547 4.719 4.938 1 93.88 35 GLU B CA 1
ATOM 5915 C C . GLU B 1 35 ? 27.156 4.289 4.492 1 93.88 35 GLU B C 1
ATOM 5917 O O . GLU B 1 35 ? 26.562 4.91 3.605 1 93.88 35 GLU B O 1
ATOM 5922 N N . PRO B 1 36 ? 26.625 3.201 5.102 1 93.94 36 PRO B N 1
ATOM 5923 C CA . PRO B 1 36 ? 25.328 2.668 4.684 1 93.94 36 PRO B CA 1
ATOM 5924 C C . PRO B 1 36 ? 24.234 3.729 4.676 1 93.94 36 PRO B C 1
ATOM 5926 O O . PRO B 1 36 ? 23.422 3.777 3.744 1 93.94 36 PRO B O 1
ATOM 5929 N N . GLU B 1 37 ? 24.234 4.617 5.676 1 93.69 37 GLU B N 1
ATOM 5930 C CA . GLU B 1 37 ? 23.188 5.645 5.762 1 93.69 37 GLU B CA 1
ATOM 5931 C C . GLU B 1 37 ? 23.25 6.586 4.566 1 93.69 37 GLU B C 1
ATOM 5933 O O . GLU B 1 37 ? 22.203 6.965 4.016 1 93.69 37 GLU B O 1
ATOM 5938 N N . CYS B 1 38 ? 24.484 6.91 4.141 1 96 38 CYS B N 1
ATOM 5939 C CA . CYS B 1 38 ? 24.672 7.797 3.002 1 96 38 CYS B CA 1
ATOM 5940 C C . CYS B 1 38 ? 24.219 7.133 1.709 1 96 38 CYS B C 1
ATOM 5942 O O . CYS B 1 38 ? 23.562 7.762 0.879 1 96 38 CYS B O 1
ATOM 5944 N N . VAL B 1 39 ? 24.594 5.855 1.581 1 97.06 39 VAL B N 1
ATOM 5945 C CA . VAL B 1 39 ? 24.281 5.121 0.358 1 97.06 39 VAL B CA 1
ATOM 5946 C C . VAL B 1 39 ? 22.766 4.922 0.241 1 97.06 39 VAL B C 1
ATOM 5948 O O . VAL B 1 39 ? 22.203 5.105 -0.833 1 97.06 39 VAL B O 1
ATOM 5951 N N . ILE B 1 40 ? 22.109 4.574 1.318 1 96.25 40 ILE B N 1
ATOM 5952 C CA . ILE B 1 40 ? 20.656 4.391 1.332 1 96.25 40 ILE B CA 1
ATOM 5953 C C . ILE B 1 40 ? 19.969 5.711 0.983 1 96.25 40 ILE B C 1
ATOM 5955 O O . ILE B 1 40 ? 19.094 5.75 0.112 1 96.25 40 ILE B O 1
ATOM 5959 N N . ALA B 1 41 ? 20.375 6.77 1.636 1 96.25 41 ALA B N 1
ATOM 5960 C CA . ALA B 1 41 ? 19.781 8.078 1.387 1 96.25 41 ALA B CA 1
ATOM 5961 C C . ALA B 1 41 ? 19.984 8.508 -0.064 1 96.25 41 ALA B C 1
ATOM 5963 O O . ALA B 1 41 ? 19.078 9.047 -0.692 1 96.25 41 ALA B O 1
ATOM 5964 N N . SER B 1 42 ? 21.234 8.305 -0.559 1 97.44 42 SER B N 1
ATOM 5965 C CA . SER B 1 42 ? 21.531 8.672 -1.939 1 97.44 42 SER B CA 1
ATOM 5966 C C . SER B 1 42 ? 20.656 7.891 -2.918 1 97.44 42 SER B C 1
ATOM 5968 O O . SER B 1 42 ? 20.203 8.445 -3.922 1 97.44 42 SER B O 1
ATOM 5970 N N . GLY B 1 43 ? 20.484 6.605 -2.611 1 97.12 43 GLY B N 1
ATOM 5971 C CA . GLY B 1 43 ? 19.594 5.812 -3.443 1 97.12 43 GLY B CA 1
ATOM 5972 C C . GLY B 1 43 ? 18.188 6.359 -3.496 1 97.12 43 GLY B C 1
ATOM 5973 O O . GLY B 1 43 ? 17.578 6.422 -4.566 1 97.12 43 GLY B O 1
ATOM 5974 N N . VAL B 1 44 ? 17.656 6.766 -2.398 1 96.31 44 VAL B N 1
ATOM 5975 C CA . VAL B 1 44 ? 16.312 7.316 -2.293 1 96.31 44 VAL B CA 1
ATOM 5976 C C . VAL B 1 44 ? 16.234 8.641 -3.053 1 96.31 44 VAL B C 1
ATOM 5978 O O . VAL B 1 44 ? 15.258 8.891 -3.775 1 96.31 44 VAL B O 1
ATOM 5981 N N . ILE B 1 45 ? 17.219 9.477 -2.914 1 97.75 45 ILE B N 1
ATOM 5982 C CA . ILE B 1 45 ? 17.266 10.773 -3.582 1 97.75 45 ILE B CA 1
ATOM 5983 C C . ILE B 1 45 ? 17.328 10.57 -5.094 1 97.75 45 ILE B C 1
ATOM 5985 O O . ILE B 1 45 ? 16.562 11.188 -5.844 1 97.75 45 ILE B O 1
ATOM 5989 N N . LEU B 1 46 ? 18.234 9.656 -5.523 1 97.75 46 LEU B N 1
ATOM 5990 C CA . LEU B 1 46 ? 18.438 9.383 -6.945 1 97.75 46 LEU B CA 1
ATOM 5991 C C . LEU B 1 46 ? 17.156 8.82 -7.57 1 97.75 46 LEU B C 1
ATOM 5993 O O . LEU B 1 46 ? 16.797 9.188 -8.688 1 97.75 46 LEU B O 1
ATOM 5997 N N . SER B 1 47 ? 16.484 7.973 -6.836 1 96.12 47 SER B N 1
ATOM 5998 C CA . SER B 1 47 ? 15.258 7.352 -7.344 1 96.12 47 SER B CA 1
ATOM 5999 C C . SER B 1 47 ? 14.156 8.383 -7.531 1 96.12 47 SER B C 1
ATOM 6001 O O . SER B 1 47 ? 13.289 8.227 -8.398 1 96.12 47 SER B O 1
ATOM 6003 N N . ALA B 1 48 ? 14.164 9.453 -6.82 1 97.5 48 ALA B N 1
ATOM 6004 C CA . ALA B 1 48 ? 13.109 10.461 -6.867 1 97.5 48 ALA B CA 1
ATOM 6005 C C . ALA B 1 48 ? 13.383 11.492 -7.953 1 97.5 48 ALA B C 1
ATOM 6007 O O . ALA B 1 48 ? 12.492 12.258 -8.336 1 97.5 48 ALA B O 1
ATOM 6008 N N . LEU B 1 49 ? 14.594 11.531 -8.523 1 97.88 49 LEU B N 1
ATOM 6009 C CA . LEU B 1 49 ? 15 12.523 -9.508 1 97.88 49 LEU B CA 1
ATOM 6010 C C . LEU B 1 49 ? 14.523 12.133 -10.898 1 97.88 49 LEU B C 1
ATOM 6012 O O . LEU B 1 49 ? 14.492 10.945 -11.242 1 97.88 49 LEU B O 1
ATOM 6016 N N . ASP B 1 50 ? 14.055 13.094 -11.656 1 97.31 50 ASP B N 1
ATOM 6017 C CA . ASP B 1 50 ? 13.93 13 -13.102 1 97.31 50 ASP B CA 1
ATOM 6018 C C . ASP B 1 50 ? 15.039 13.773 -13.805 1 97.31 50 ASP B C 1
ATOM 6020 O O . ASP B 1 50 ? 14.883 14.961 -14.109 1 97.31 50 ASP B O 1
ATOM 6024 N N . GLN B 1 51 ? 16.062 13.125 -14.109 1 93.44 51 GLN B N 1
ATOM 6025 C CA . GLN B 1 51 ? 17.266 13.781 -14.609 1 93.44 51 GLN B CA 1
ATOM 6026 C C . GLN B 1 51 ? 17.094 14.234 -16.047 1 93.44 51 GLN B C 1
ATOM 6028 O O . GLN B 1 51 ? 17.906 15.008 -16.578 1 93.44 51 GLN B O 1
ATOM 6033 N N . THR B 1 52 ? 16.016 13.844 -16.625 1 95.44 52 THR B N 1
ATOM 6034 C CA . THR B 1 52 ? 15.758 14.266 -18 1 95.44 52 THR B CA 1
ATOM 6035 C C . THR B 1 52 ? 15.031 15.609 -18.031 1 95.44 52 THR B C 1
ATOM 6037 O O . THR B 1 52 ? 14.969 16.266 -19.062 1 95.44 52 THR B O 1
ATOM 6040 N N . ALA B 1 53 ? 14.492 15.992 -16.922 1 97.62 53 ALA B N 1
ATOM 6041 C CA . ALA B 1 53 ? 13.805 17.281 -16.844 1 97.62 53 ALA B CA 1
ATOM 6042 C C . ALA B 1 53 ? 14.805 18.422 -16.734 1 97.62 53 ALA B C 1
ATOM 6044 O O . ALA B 1 53 ? 15.828 18.297 -16.062 1 97.62 53 ALA B O 1
ATOM 6045 N N . ASP B 1 54 ? 14.5 19.578 -17.344 1 97.94 54 ASP B N 1
ATOM 6046 C CA . ASP B 1 54 ? 15.305 20.797 -17.234 1 97.94 54 ASP B CA 1
ATOM 6047 C C . ASP B 1 54 ? 15.008 21.531 -15.93 1 97.94 54 ASP B C 1
ATOM 6049 O O . ASP B 1 54 ? 13.914 22.062 -15.75 1 97.94 54 ASP B O 1
ATOM 6053 N N . PRO B 1 55 ? 15.984 21.578 -15.023 1 98.31 55 PRO B N 1
ATOM 6054 C CA . PRO B 1 55 ? 15.734 22.219 -13.734 1 98.31 55 PRO B CA 1
ATOM 6055 C C . PRO B 1 55 ? 15.422 23.703 -13.875 1 98.31 55 PRO B C 1
ATOM 6057 O O . PRO B 1 55 ? 14.844 24.312 -12.969 1 98.31 55 PRO B O 1
ATOM 6060 N N . CYS B 1 56 ? 15.789 24.359 -15.031 1 98.56 56 CYS B N 1
ATOM 6061 C CA . CYS B 1 56 ? 15.555 25.797 -15.227 1 98.56 56 CYS B CA 1
ATOM 6062 C C . CYS B 1 56 ? 14.156 26.047 -15.773 1 98.56 56 CYS B C 1
ATOM 6064 O O . CYS B 1 56 ? 13.711 27.188 -15.828 1 98.56 56 CYS B O 1
ATOM 6066 N N . HIS B 1 57 ? 13.453 24.969 -16.109 1 97.88 57 HIS B N 1
ATOM 6067 C CA . HIS B 1 57 ? 12.086 25.109 -16.609 1 97.88 57 HIS B CA 1
ATOM 6068 C C . HIS B 1 57 ? 11.086 24.578 -15.578 1 97.88 57 HIS B C 1
ATOM 6070 O O . HIS B 1 57 ? 10.039 25.188 -15.359 1 97.88 57 HIS B O 1
ATOM 6076 N N . ASP B 1 58 ? 11.336 23.453 -15.039 1 98.19 58 ASP B N 1
ATOM 6077 C CA . ASP B 1 58 ? 10.461 22.812 -14.055 1 98.19 58 ASP B CA 1
ATOM 6078 C C . ASP B 1 58 ? 11.281 22.047 -13.016 1 98.19 58 ASP B C 1
ATOM 6080 O O . ASP B 1 58 ? 11.391 20.828 -13.094 1 98.19 58 ASP B O 1
ATOM 6084 N N . PHE B 1 59 ? 11.688 22.734 -11.984 1 98.69 59 PHE B N 1
ATOM 6085 C CA . PHE B 1 59 ? 12.539 22.109 -10.977 1 98.69 59 PHE B CA 1
ATOM 6086 C C . PHE B 1 59 ? 11.75 21.094 -10.164 1 98.69 59 PHE B C 1
ATOM 6088 O O . PHE B 1 59 ? 12.328 20.141 -9.617 1 98.69 59 PHE B O 1
ATOM 6095 N N . TYR B 1 60 ? 10.445 21.312 -10 1 98.5 60 TYR B N 1
ATOM 6096 C CA . TYR B 1 60 ? 9.641 20.328 -9.281 1 98.5 60 TYR B CA 1
ATOM 6097 C C . TYR B 1 60 ? 9.68 18.984 -9.984 1 98.5 60 TYR B C 1
ATOM 6099 O O . TYR B 1 60 ? 9.836 17.938 -9.336 1 98.5 60 TYR B O 1
ATOM 6107 N N . ARG B 1 61 ? 9.539 18.984 -11.297 1 98.31 61 ARG B N 1
ATOM 6108 C CA . ARG B 1 61 ? 9.672 17.75 -12.062 1 98.31 61 ARG B CA 1
ATOM 6109 C C . ARG B 1 61 ? 11.078 17.172 -11.945 1 98.31 61 ARG B C 1
ATOM 6111 O O . ARG B 1 61 ? 11.25 15.961 -11.812 1 98.31 61 ARG B O 1
ATOM 6118 N N . TYR B 1 62 ? 12.086 18 -12.016 1 98.56 62 TYR B N 1
ATOM 6119 C CA . TYR B 1 62 ? 13.461 17.547 -11.875 1 98.56 62 TYR B CA 1
ATOM 6120 C C . TYR B 1 62 ? 13.68 16.859 -10.539 1 98.56 62 TYR B C 1
ATOM 6122 O O . TYR B 1 62 ? 14.234 15.75 -10.484 1 98.56 62 TYR B O 1
ATOM 6130 N N . ALA B 1 63 ? 13.211 17.406 -9.438 1 98.56 63 ALA B N 1
ATOM 6131 C CA . ALA B 1 63 ? 13.477 16.938 -8.078 1 98.56 63 ALA B CA 1
ATOM 6132 C C . ALA B 1 63 ? 12.531 15.789 -7.703 1 98.56 63 ALA B C 1
ATOM 6134 O O . ALA B 1 63 ? 12.906 14.891 -6.945 1 98.56 63 ALA B O 1
ATOM 6135 N N . CYS B 1 64 ? 11.266 15.828 -8.211 1 98.38 64 CYS B N 1
ATOM 6136 C CA . CYS B 1 64 ? 10.234 14.938 -7.695 1 98.38 64 CYS B CA 1
ATOM 6137 C C . CYS B 1 64 ? 9.758 13.977 -8.781 1 98.38 64 CYS B C 1
ATOM 6139 O O . CYS B 1 64 ? 8.969 13.07 -8.508 1 98.38 64 CYS B O 1
ATOM 6141 N N . GLY B 1 65 ? 10.195 14.164 -10.008 1 98 65 GLY B N 1
ATOM 6142 C CA . GLY B 1 65 ? 9.602 13.469 -11.141 1 98 65 GLY B CA 1
ATOM 6143 C C . GLY B 1 65 ? 9.695 11.961 -11.031 1 98 6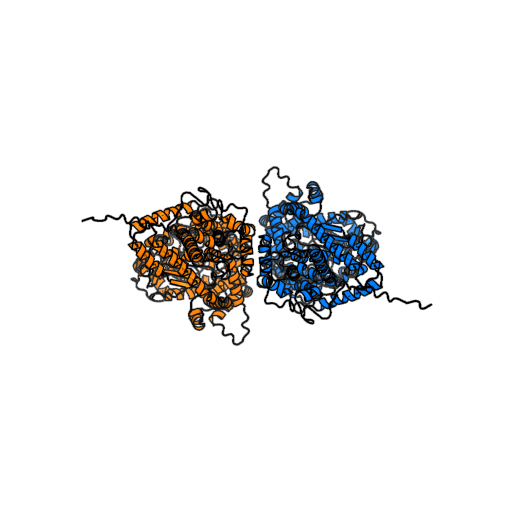5 GLY B C 1
ATOM 6144 O O . GLY B 1 65 ? 8.727 11.25 -11.312 1 98 65 GLY B O 1
ATOM 6145 N N . GLY B 1 66 ? 10.891 11.422 -10.719 1 96.31 66 GLY B N 1
ATOM 6146 C CA . GLY B 1 66 ? 11.039 9.984 -10.531 1 96.31 66 GLY B CA 1
ATOM 6147 C C . GLY B 1 66 ? 10.086 9.422 -9.492 1 96.31 66 GLY B C 1
ATOM 6148 O O . GLY B 1 66 ? 9.508 8.352 -9.688 1 96.31 66 GLY B O 1
ATOM 6149 N N . TRP B 1 67 ? 9.898 10.047 -8.406 1 96.12 67 TRP B N 1
ATOM 6150 C CA . TRP B 1 67 ? 8.969 9.641 -7.352 1 96.12 67 TRP B CA 1
ATOM 6151 C C . TRP B 1 67 ? 7.523 9.711 -7.844 1 96.12 67 TRP B C 1
ATOM 6153 O O . TRP B 1 67 ? 6.738 8.789 -7.613 1 96.12 67 TRP B O 1
ATOM 6163 N N . LEU B 1 68 ? 7.168 10.82 -8.523 1 95.94 68 LEU B N 1
ATOM 6164 C CA . LEU B 1 68 ? 5.816 11.039 -9.023 1 95.94 68 LEU B CA 1
ATOM 6165 C C . LEU B 1 68 ? 5.426 9.953 -10.023 1 95.94 68 LEU B C 1
ATOM 6167 O O . LEU B 1 68 ? 4.266 9.547 -10.086 1 95.94 68 LEU B O 1
ATOM 6171 N N . ASP B 1 69 ? 6.367 9.5 -10.75 1 90.44 69 ASP B N 1
ATOM 6172 C CA . ASP B 1 69 ? 6.102 8.5 -11.781 1 90.44 69 ASP B CA 1
ATOM 6173 C C . ASP B 1 69 ? 5.887 7.117 -11.164 1 90.44 69 ASP B C 1
ATOM 6175 O O . ASP B 1 69 ? 5.277 6.242 -11.781 1 90.44 69 ASP B O 1
ATOM 6179 N N . GLN B 1 70 ? 6.328 6.953 -9.977 1 86.75 70 GLN B N 1
ATOM 6180 C CA . GLN B 1 70 ? 6.312 5.613 -9.398 1 86.75 70 GLN B CA 1
ATOM 6181 C C . GLN B 1 70 ? 5.293 5.516 -8.266 1 86.75 70 GLN B C 1
ATOM 6183 O O . GLN B 1 70 ? 4.754 4.441 -8 1 86.75 70 GLN B O 1
ATOM 6188 N N . VAL B 1 71 ? 4.996 6.602 -7.652 1 89.25 71 VAL B N 1
ATOM 6189 C CA . VAL B 1 71 ? 4.219 6.566 -6.418 1 89.25 71 VAL B CA 1
ATOM 6190 C C . VAL B 1 71 ? 2.76 6.242 -6.734 1 89.25 71 VAL B C 1
ATOM 6192 O O . VAL B 1 71 ? 2.262 6.578 -7.809 1 89.25 71 VAL B O 1
ATOM 6195 N N . GLU B 1 72 ? 2.129 5.504 -5.84 1 82.88 72 GLU B N 1
ATOM 6196 C CA . GLU B 1 72 ? 0.693 5.246 -5.883 1 82.88 72 GLU B CA 1
ATOM 6197 C C . GLU B 1 72 ? 0.009 5.715 -4.602 1 82.88 72 GLU B C 1
ATOM 6199 O O . GLU B 1 72 ? 0.547 5.539 -3.506 1 82.88 72 GLU B O 1
ATOM 6204 N N . ILE B 1 73 ? -1.132 6.297 -4.781 1 89.62 73 ILE B N 1
ATOM 6205 C CA . ILE B 1 73 ? -1.934 6.652 -3.613 1 89.62 73 ILE B CA 1
ATOM 6206 C C . ILE B 1 73 ? -2.688 5.422 -3.113 1 89.62 73 ILE B C 1
ATOM 6208 O O . ILE B 1 73 ? -3.521 4.863 -3.83 1 89.62 73 ILE B O 1
ATOM 6212 N N . PRO B 1 74 ? -2.387 4.973 -1.938 1 87.5 74 PRO B N 1
ATOM 6213 C CA . PRO B 1 74 ? -3.201 3.877 -1.406 1 87.5 74 PRO B CA 1
ATOM 6214 C C . PRO B 1 74 ? -4.699 4.176 -1.456 1 87.5 74 PRO B C 1
ATOM 6216 O O . PRO B 1 74 ? -5.109 5.32 -1.26 1 87.5 74 PRO B O 1
ATOM 6219 N N . PRO B 1 75 ? -5.57 3.166 -1.606 1 84.5 75 PRO B N 1
ATOM 6220 C CA . PRO B 1 75 ? -7.004 3.385 -1.802 1 84.5 75 PRO B CA 1
ATOM 6221 C C . PRO B 1 75 ? -7.664 4.07 -0.607 1 84.5 75 PRO B C 1
ATOM 6223 O O . PRO B 1 75 ? -8.734 4.664 -0.746 1 84.5 75 PRO B O 1
ATOM 6226 N N . TRP B 1 76 ? -7.008 4.035 0.544 1 90.19 76 TRP B N 1
ATOM 6227 C CA . TRP B 1 76 ? -7.621 4.594 1.744 1 90.19 76 TRP B CA 1
ATOM 6228 C C . TRP B 1 76 ? -7.062 5.984 2.043 1 90.19 76 TRP B C 1
ATOM 6230 O O . TRP B 1 76 ? -7.348 6.562 3.094 1 90.19 76 TRP B O 1
ATOM 6240 N N . ARG B 1 77 ? -6.285 6.543 1.162 1 93.06 77 ARG B N 1
ATOM 6241 C CA . ARG B 1 77 ? -5.723 7.883 1.305 1 93.06 77 ARG B CA 1
ATOM 6242 C C . ARG B 1 77 ? -6.195 8.797 0.179 1 93.06 77 ARG B C 1
ATOM 6244 O O . ARG B 1 77 ? -6.484 8.336 -0.925 1 93.06 77 ARG B O 1
ATOM 6251 N N . SER B 1 78 ? -6.207 10.039 0.477 1 94.81 78 SER B N 1
ATOM 6252 C CA . SER B 1 78 ? -6.578 11.023 -0.534 1 94.81 78 SER B CA 1
ATOM 6253 C C . SER B 1 78 ? -5.344 11.711 -1.119 1 94.81 78 SER B C 1
ATOM 6255 O O . SER B 1 78 ? -5.461 12.555 -2.004 1 94.81 78 SER B O 1
ATOM 6257 N N . GLY B 1 79 ? -4.207 11.391 -0.636 1 95.25 79 GLY B N 1
ATOM 6258 C CA . GLY B 1 79 ? -2.934 11.906 -1.111 1 95.25 79 GLY B CA 1
ATOM 6259 C C . GLY B 1 79 ? -1.738 11.273 -0.428 1 95.25 79 GLY B C 1
ATOM 6260 O O . GLY B 1 79 ? -1.889 10.578 0.583 1 95.25 79 GLY B O 1
ATOM 6261 N N . VAL B 1 80 ? -0.578 11.406 -1.021 1 95.38 80 VAL B N 1
ATOM 6262 C CA . VAL B 1 80 ? 0.676 10.906 -0.468 1 95.38 80 VAL B CA 1
ATOM 6263 C C . VAL B 1 80 ? 1.776 11.953 -0.657 1 95.38 80 VAL B C 1
ATOM 6265 O O . VAL B 1 80 ? 1.709 12.773 -1.572 1 95.38 80 VAL B O 1
ATOM 6268 N N . SER B 1 81 ? 2.658 12.023 0.272 1 96.69 81 SER B N 1
ATOM 6269 C CA . SER B 1 81 ? 3.852 12.852 0.153 1 96.69 81 SER B CA 1
ATOM 6270 C C . SER B 1 81 ? 5.113 12.062 0.477 1 96.69 81 SER B C 1
ATOM 6272 O O . SER B 1 81 ? 5.066 11.102 1.249 1 96.69 81 SER B O 1
ATOM 6274 N N . LYS B 1 82 ? 6.152 12.422 -0.139 1 96.19 82 LYS B N 1
ATOM 6275 C CA . LYS B 1 82 ? 7.41 11.695 0.006 1 96.19 82 LYS B CA 1
ATOM 6276 C C . LYS B 1 82 ? 7.969 11.844 1.419 1 96.19 82 LYS B C 1
ATOM 6278 O O . LYS B 1 82 ? 8.43 10.867 2.014 1 96.19 82 LYS B O 1
ATOM 6283 N N . SER B 1 83 ? 7.922 13.016 1.937 1 96 83 SER B N 1
ATOM 6284 C CA . SER B 1 83 ? 8.578 13.281 3.213 1 96 83 SER B CA 1
ATOM 6285 C C . SER B 1 83 ? 7.582 13.234 4.367 1 96 83 SER B C 1
ATOM 6287 O O . SER B 1 83 ? 7.645 12.336 5.211 1 96 83 SER B O 1
ATOM 6289 N N . PHE B 1 84 ? 6.531 14.039 4.359 1 95.56 84 PHE B N 1
ATOM 6290 C CA . PHE B 1 84 ? 5.598 14.156 5.473 1 95.56 84 PHE B CA 1
ATOM 6291 C C . PHE B 1 84 ? 4.773 12.883 5.629 1 95.56 84 PHE B C 1
ATOM 6293 O O . PHE B 1 84 ? 4.762 12.273 6.699 1 95.56 84 PHE B O 1
ATOM 6300 N N . GLY B 1 85 ? 4.113 12.523 4.582 1 93.44 85 GLY B N 1
ATOM 6301 C CA . GLY B 1 85 ? 3.25 11.352 4.621 1 93.44 85 GLY B CA 1
ATOM 6302 C C . GLY B 1 85 ? 4.004 10.062 4.902 1 93.44 85 GLY B C 1
ATOM 6303 O O . GLY B 1 85 ? 3.574 9.258 5.73 1 93.44 85 GLY B O 1
ATOM 6304 N N . GLY B 1 86 ? 5.09 9.875 4.141 1 91.69 86 GLY B N 1
ATOM 6305 C CA . GLY B 1 86 ? 5.895 8.688 4.367 1 91.69 86 GLY B CA 1
ATOM 6306 C C . GLY B 1 86 ? 6.383 8.562 5.801 1 91.69 86 GLY B C 1
ATOM 6307 O O . GLY B 1 86 ? 6.297 7.488 6.398 1 91.69 86 GLY B O 1
ATOM 6308 N N . LEU B 1 87 ? 6.805 9.609 6.336 1 95.81 87 LEU B N 1
ATOM 6309 C CA . LEU B 1 87 ? 7.32 9.602 7.703 1 95.81 87 LEU B CA 1
ATOM 6310 C C . LEU B 1 87 ? 6.191 9.406 8.711 1 95.81 87 LEU B C 1
ATOM 6312 O O . LEU B 1 87 ? 6.367 8.742 9.727 1 95.81 87 LEU B O 1
ATOM 6316 N N . SER B 1 88 ? 5.047 10 8.469 1 96.31 88 SER B N 1
ATOM 6317 C CA . SER B 1 88 ? 3.893 9.828 9.344 1 96.31 88 SER B CA 1
ATOM 6318 C C . SER B 1 88 ? 3.479 8.367 9.43 1 96.31 88 SER B C 1
ATOM 6320 O O . SER B 1 88 ? 3.141 7.875 10.516 1 96.31 88 SER B O 1
ATOM 6322 N N . ASP B 1 89 ? 3.441 7.703 8.312 1 92.69 89 ASP B N 1
ATOM 6323 C CA . ASP B 1 89 ? 3.107 6.281 8.305 1 92.69 89 ASP B CA 1
ATOM 6324 C C . ASP B 1 89 ? 4.125 5.473 9.102 1 92.69 89 ASP B C 1
ATOM 6326 O O . ASP B 1 89 ? 3.754 4.555 9.844 1 92.69 89 ASP B O 1
ATOM 6330 N N . ALA B 1 90 ? 5.367 5.785 8.922 1 93.12 90 ALA B N 1
ATOM 6331 C CA . ALA B 1 90 ? 6.414 5.098 9.672 1 93.12 90 ALA B CA 1
ATOM 6332 C C . ALA B 1 90 ? 6.254 5.32 11.172 1 93.12 90 ALA B C 1
ATOM 6334 O O . ALA B 1 90 ? 6.426 4.391 11.961 1 93.12 90 ALA B O 1
ATOM 6335 N N . ASN B 1 91 ? 5.969 6.559 11.547 1 97.06 91 ASN B N 1
ATOM 6336 C CA . ASN B 1 91 ? 5.758 6.875 12.961 1 97.06 91 ASN B CA 1
ATOM 6337 C C . ASN B 1 91 ? 4.555 6.133 13.531 1 97.06 91 ASN B C 1
ATOM 6339 O O . ASN B 1 91 ? 4.582 5.688 14.68 1 97.06 91 ASN B O 1
ATOM 6343 N N . LEU B 1 92 ? 3.543 6.07 12.773 1 96.25 92 LEU B N 1
ATOM 6344 C CA . LEU B 1 92 ? 2.34 5.383 13.227 1 96.25 92 LEU B CA 1
ATOM 6345 C C . LEU B 1 92 ? 2.627 3.908 13.492 1 96.25 92 LEU B C 1
ATOM 6347 O O . LEU B 1 92 ? 2.037 3.312 14.398 1 96.25 92 LEU B O 1
ATOM 6351 N N . LYS B 1 93 ? 3.475 3.322 12.75 1 93.19 93 LYS B N 1
ATOM 6352 C CA . LYS B 1 93 ? 3.871 1.938 12.992 1 93.19 93 LYS B CA 1
ATOM 6353 C C . LYS B 1 93 ? 4.582 1.796 14.328 1 93.19 93 LYS B C 1
ATOM 6355 O O . LYS B 1 93 ? 4.41 0.794 15.031 1 93.19 93 LYS B O 1
ATOM 6360 N N . ILE B 1 94 ? 5.41 2.738 14.641 1 95.69 94 ILE B N 1
ATOM 6361 C CA . ILE B 1 94 ? 6.078 2.738 15.938 1 95.69 94 ILE B CA 1
ATOM 6362 C C . ILE B 1 94 ? 5.043 2.852 17.047 1 95.69 94 ILE B C 1
ATOM 6364 O O . ILE B 1 94 ? 5.113 2.133 18.047 1 95.69 94 ILE B O 1
ATOM 6368 N N . VAL B 1 95 ? 4.07 3.717 16.828 1 97.75 95 VAL B N 1
ATOM 6369 C CA . VAL B 1 95 ? 2.998 3.879 17.812 1 97.75 95 VAL B CA 1
ATOM 6370 C C . VAL B 1 95 ? 2.227 2.568 17.953 1 97.75 95 VAL B C 1
ATOM 6372 O O . VAL B 1 95 ? 1.88 2.164 19.062 1 97.75 95 VAL B O 1
ATOM 6375 N N . LYS B 1 96 ? 1.933 1.883 16.828 1 95.88 96 LYS B N 1
ATOM 6376 C CA . LYS B 1 96 ? 1.273 0.581 16.859 1 95.88 96 LYS B CA 1
ATOM 6377 C C . LYS B 1 96 ? 2.031 -0.4 17.75 1 95.88 96 LYS B C 1
ATOM 6379 O O . LYS B 1 96 ? 1.432 -1.078 18.578 1 95.88 96 LYS B O 1
ATOM 6384 N N . THR B 1 97 ? 3.348 -0.441 17.562 1 94 97 THR B N 1
ATOM 6385 C CA . THR B 1 97 ? 4.18 -1.36 18.328 1 94 97 THR B CA 1
ATOM 6386 C C . THR B 1 97 ? 4.102 -1.045 19.828 1 94 97 THR B C 1
ATOM 6388 O O . THR B 1 97 ? 4.082 -1.954 20.656 1 94 97 THR B O 1
ATOM 6391 N N . ILE B 1 98 ? 4.043 0.199 20.141 1 95.81 98 ILE B N 1
ATOM 6392 C CA . ILE B 1 98 ? 3.941 0.648 21.531 1 95.81 98 ILE B CA 1
ATOM 6393 C C . ILE B 1 98 ? 2.6 0.214 22.125 1 95.81 98 ILE B C 1
ATOM 6395 O O . ILE B 1 98 ? 2.543 -0.302 23.234 1 95.81 98 ILE B O 1
ATOM 6399 N N . LEU B 1 99 ? 1.553 0.365 21.359 1 97.12 99 LEU B N 1
ATOM 6400 C CA . LEU B 1 99 ? 0.198 0.093 21.828 1 97.12 99 LEU B CA 1
ATOM 6401 C C . LEU B 1 99 ? -0.048 -1.408 21.938 1 97.12 99 LEU B C 1
ATOM 6403 O O . LEU B 1 99 ? -0.84 -1.854 22.766 1 97.12 99 LEU B O 1
ATOM 6407 N N . GLU B 1 100 ? 0.629 -2.207 21.094 1 94.5 100 GLU B N 1
ATOM 6408 C CA . GLU B 1 100 ? 0.383 -3.645 21.062 1 94.5 100 GLU B CA 1
ATOM 6409 C C . GLU B 1 100 ? 1.382 -4.402 21.922 1 94.5 100 GLU B C 1
ATOM 6411 O O . GLU B 1 100 ? 1.262 -5.613 22.109 1 94.5 100 GLU B O 1
ATOM 6416 N N . ALA B 1 101 ? 2.383 -3.768 22.328 1 87.56 101 ALA B N 1
ATOM 6417 C CA . ALA B 1 101 ? 3.404 -4.426 23.141 1 87.56 101 ALA B CA 1
ATOM 6418 C C . ALA B 1 101 ? 2.787 -5.094 24.359 1 87.56 101 ALA B C 1
ATOM 6420 O O . ALA B 1 101 ? 1.872 -4.543 24.984 1 87.56 101 ALA B O 1
ATOM 6421 N N . GLU B 1 102 ? 2.938 -6.582 24.391 1 69.38 102 GLU B N 1
ATOM 6422 C CA . GLU B 1 102 ? 2.447 -7.348 25.531 1 69.38 102 GLU B CA 1
ATOM 6423 C C . GLU B 1 102 ? 3.172 -6.949 26.812 1 69.38 102 GLU B C 1
ATOM 6425 O O . GLU B 1 102 ? 4.375 -6.676 26.797 1 69.38 102 GLU B O 1
ATOM 6430 N N . ASP B 1 103 ? 2.541 -6.336 27.688 1 57.06 103 ASP B N 1
ATOM 6431 C CA . ASP B 1 103 ? 3.121 -6.059 29 1 57.06 103 ASP B CA 1
ATOM 6432 C C . ASP B 1 103 ? 3.707 -7.32 29.625 1 57.06 103 ASP B C 1
ATOM 6434 O O . ASP B 1 103 ? 2.975 -8.156 30.156 1 57.06 103 ASP B O 1
ATOM 6438 N N . LEU B 1 104 ? 4.711 -8.031 29.109 1 45.06 104 LEU B N 1
ATOM 6439 C CA . LEU B 1 104 ? 5.215 -9.266 29.703 1 45.06 104 LEU B CA 1
ATOM 6440 C C . LEU B 1 104 ? 5.5 -9.078 31.188 1 45.06 104 LEU B C 1
ATOM 6442 O O . LEU B 1 104 ? 5.684 -10.047 31.922 1 45.06 104 LEU B O 1
ATOM 6446 N N . SER B 1 105 ? 6.312 -8.109 31.609 1 44 105 SER B N 1
ATOM 6447 C CA . SER B 1 105 ? 6.715 -8.211 33.031 1 44 105 SER B CA 1
ATOM 6448 C C . SER B 1 105 ? 5.578 -7.801 33.938 1 44 105 SER B C 1
ATOM 6450 O O . SER B 1 105 ? 4.867 -6.828 33.688 1 44 105 SER B O 1
ATOM 6452 N N . ALA B 1 106 ? 5.023 -8.688 34.719 1 41.75 106 ALA B N 1
ATOM 6453 C CA . ALA B 1 106 ? 4.211 -8.414 35.906 1 41.75 106 ALA B CA 1
ATOM 6454 C C . ALA B 1 106 ? 4.496 -7.016 36.438 1 41.75 106 ALA B C 1
ATOM 6456 O O . ALA B 1 106 ? 3.631 -6.398 37.062 1 41.75 106 ALA B O 1
ATOM 6457 N N . GLU B 1 107 ? 5.645 -6.656 36.5 1 40.81 107 GLU B N 1
ATOM 6458 C CA . GLU B 1 107 ? 6.164 -5.438 37.094 1 40.81 107 GLU B CA 1
ATOM 6459 C C . GLU B 1 107 ? 6.098 -4.262 36.125 1 40.81 107 GLU B C 1
ATOM 6461 O O . GLU B 1 107 ? 6.672 -3.203 36.406 1 40.81 107 GLU B O 1
AT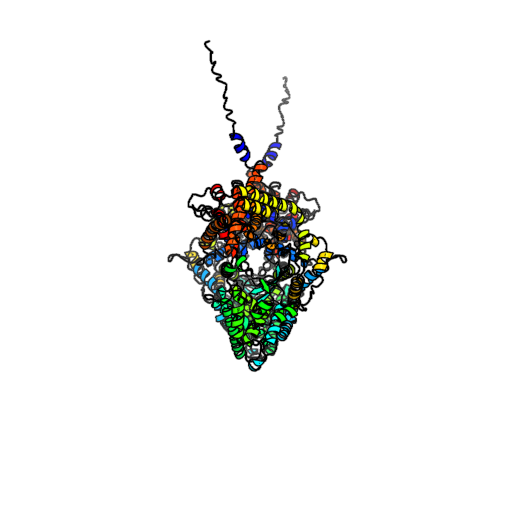OM 6466 N N . SER B 1 108 ? 5.785 -4.434 34.875 1 47.09 108 SER B N 1
ATOM 6467 C CA . SER B 1 108 ? 5.895 -3.338 33.938 1 47.09 108 SER B CA 1
ATOM 6468 C C . SER B 1 108 ? 4.977 -2.182 34.312 1 47.09 108 SER B C 1
ATOM 6470 O O . SER B 1 108 ? 3.768 -2.371 34.469 1 47.09 108 SER B O 1
ATOM 6472 N N . THR B 1 109 ? 5.457 -1.35 35 1 47.97 109 THR B N 1
ATOM 6473 C CA . THR B 1 109 ? 5.07 -0.019 35.469 1 47.97 109 THR B CA 1
ATOM 6474 C C . THR B 1 109 ? 4.562 0.829 34.281 1 47.97 109 THR B C 1
ATOM 6476 O O . THR B 1 109 ? 5.184 1.829 33.938 1 47.97 109 THR B O 1
ATOM 6479 N N . SER B 1 110 ? 3.961 0.205 33.312 1 60.16 110 SER B N 1
ATOM 6480 C CA . SER B 1 110 ? 3.398 1.19 32.406 1 60.16 110 SER B CA 1
ATOM 6481 C C . SER B 1 110 ? 2.584 2.24 33.156 1 60.16 110 SER B C 1
ATOM 6483 O O . SER B 1 110 ? 1.98 1.944 34.188 1 60.16 110 SER B O 1
ATOM 6485 N N . SER B 1 111 ? 2.877 3.486 32.781 1 74.12 111 SER B N 1
ATOM 6486 C CA . SER B 1 111 ? 2.098 4.574 33.375 1 74.12 111 SER B CA 1
ATOM 6487 C C . SER B 1 111 ? 0.603 4.359 33.156 1 74.12 111 SER B C 1
ATOM 6489 O O . SER B 1 111 ? 0.194 3.66 32.25 1 74.12 111 SER B O 1
ATOM 6491 N N . GLY B 1 112 ? -0.15 4.59 34.188 1 89.69 112 GLY B N 1
ATOM 6492 C CA . GLY B 1 112 ? -1.6 4.586 34.062 1 89.69 112 GLY B CA 1
ATOM 6493 C C . GLY B 1 112 ? -2.1 5.199 32.781 1 89.69 112 GLY B C 1
ATOM 6494 O O . GLY B 1 112 ? -3.059 4.703 32.156 1 89.69 112 GLY B O 1
ATOM 6495 N N . SER B 1 113 ? -1.357 6.082 32.25 1 95.69 113 SER B N 1
ATOM 6496 C CA . SER B 1 113 ? -1.77 6.789 31.047 1 95.69 113 SER B CA 1
ATOM 6497 C C . SER B 1 113 ? -1.493 5.965 29.797 1 95.69 113 SER B C 1
ATOM 6499 O O . SER B 1 113 ? -2.258 6.016 28.828 1 95.69 113 SER B O 1
ATOM 6501 N N . LEU B 1 114 ? -0.353 5.246 29.734 1 95.44 114 LEU B N 1
ATOM 6502 C CA . LEU B 1 114 ? -0.081 4.371 28.609 1 95.44 114 LEU B CA 1
ATOM 6503 C C . LEU B 1 114 ? -1.118 3.256 28.516 1 95.44 114 LEU B C 1
ATOM 6505 O O . LEU B 1 114 ? -1.521 2.859 27.422 1 95.44 114 LEU B O 1
ATOM 6509 N N . GLN B 1 115 ? -1.512 2.752 29.703 1 95.06 115 GLN B N 1
ATOM 6510 C CA . GLN B 1 115 ? -2.57 1.747 29.703 1 95.06 115 GLN B CA 1
ATOM 6511 C C . GLN B 1 115 ? -3.873 2.314 29.156 1 95.06 115 GLN B C 1
ATOM 6513 O O . GLN B 1 115 ? -4.598 1.626 28.438 1 95.06 115 GLN B O 1
ATOM 6518 N N . LYS B 1 116 ? -4.203 3.557 29.516 1 97.12 116 LYS B N 1
ATOM 6519 C CA . LYS B 1 116 ? -5.375 4.211 28.938 1 97.12 116 LYS B CA 1
ATOM 6520 C C . LYS B 1 116 ? -5.297 4.238 27.422 1 97.12 116 LYS B C 1
ATOM 6522 O O . LYS B 1 116 ? -6.293 3.994 26.734 1 97.12 116 LYS B O 1
ATOM 6527 N N . ALA B 1 117 ? -4.102 4.535 26.906 1 97.75 117 ALA B N 1
ATOM 6528 C CA . ALA B 1 117 ? -3.902 4.566 25.453 1 97.75 117 ALA B CA 1
ATOM 6529 C C . ALA B 1 117 ? -4.125 3.188 24.844 1 97.75 117 ALA B C 1
ATOM 6531 O O . ALA B 1 117 ? -4.75 3.064 23.781 1 97.75 117 ALA B O 1
ATOM 6532 N N . ARG B 1 118 ? -3.598 2.148 25.5 1 97.12 118 ARG B N 1
ATOM 6533 C CA . ARG B 1 118 ? -3.766 0.773 25.047 1 97.12 118 ARG B CA 1
ATOM 6534 C C . ARG B 1 118 ? -5.234 0.362 25.062 1 97.12 118 ARG B C 1
ATOM 6536 O O . ARG B 1 118 ? -5.719 -0.294 24.141 1 97.12 118 ARG B O 1
ATOM 6543 N N . ASP B 1 119 ? -5.926 0.774 26.125 1 97.56 119 ASP B N 1
ATOM 6544 C CA . ASP B 1 119 ? -7.352 0.479 26.234 1 97.56 119 ASP B CA 1
ATOM 6545 C C . ASP B 1 119 ? -8.148 1.189 25.141 1 97.56 119 ASP B C 1
ATOM 6547 O O . ASP B 1 119 ? -9.078 0.618 24.562 1 97.56 119 ASP B O 1
ATOM 6551 N N . PHE B 1 120 ? -7.828 2.434 24.891 1 98.31 120 PHE B N 1
ATOM 6552 C CA . PHE B 1 120 ? -8.461 3.191 23.828 1 98.31 120 PHE B CA 1
ATOM 6553 C C . PHE B 1 120 ? -8.273 2.486 22.484 1 98.31 120 PHE B C 1
ATOM 6555 O O . PHE B 1 120 ? -9.227 2.334 21.719 1 98.31 120 PHE B O 1
ATOM 6562 N N . TYR B 1 121 ? -7.039 2.035 22.188 1 98 121 TYR B N 1
ATOM 6563 C CA . TYR B 1 121 ? -6.688 1.306 20.969 1 98 121 TYR B CA 1
ATOM 6564 C C . TYR B 1 121 ? -7.473 0.003 20.875 1 98 121 TYR B C 1
ATOM 6566 O O . TYR B 1 121 ? -8.031 -0.315 19.828 1 98 121 TYR B O 1
ATOM 6574 N N . THR B 1 122 ? -7.543 -0.731 21.953 1 97.25 122 THR B N 1
ATOM 6575 C CA . THR B 1 122 ? -8.227 -2.02 21.984 1 97.25 122 THR B CA 1
ATOM 6576 C C . THR B 1 122 ? -9.719 -1.851 21.703 1 97.25 122 THR B C 1
ATOM 6578 O O . THR B 1 122 ? -10.305 -2.633 20.953 1 97.25 122 THR B O 1
ATOM 6581 N N . ALA B 1 123 ? -10.289 -0.845 22.297 1 97.81 123 ALA B N 1
ATOM 6582 C CA . ALA B 1 123 ? -11.703 -0.574 22.062 1 97.81 123 ALA B CA 1
ATOM 6583 C C . ALA B 1 123 ? -11.969 -0.268 20.594 1 97.81 123 ALA B C 1
ATOM 6585 O O . ALA B 1 123 ? -12.969 -0.722 20.031 1 97.81 123 ALA B O 1
ATOM 6586 N N . CYS B 1 124 ? -11.094 0.48 20.016 1 97.62 124 CYS B N 1
ATOM 6587 C CA . CYS B 1 124 ? -11.227 0.841 18.609 1 97.62 124 CYS B CA 1
ATOM 6588 C C . CYS B 1 124 ? -11.047 -0.379 17.719 1 97.62 124 CYS B C 1
ATOM 6590 O O . CYS B 1 124 ? -11.734 -0.518 16.703 1 97.62 124 CYS B O 1
ATOM 6592 N N . MET B 1 125 ? -10.164 -1.32 18.047 1 95.5 125 MET B N 1
ATOM 6593 C CA . MET B 1 125 ? -9.844 -2.516 17.266 1 95.5 125 MET B CA 1
ATOM 6594 C C . MET B 1 125 ? -10.977 -3.539 17.359 1 95.5 125 MET B C 1
ATOM 6596 O O . MET B 1 125 ? -11.078 -4.434 16.516 1 95.5 125 MET B O 1
ATOM 6600 N N . ASP B 1 126 ? -11.844 -3.393 18.391 1 95.19 126 ASP B N 1
ATOM 6601 C CA . ASP B 1 126 ? -12.867 -4.395 18.672 1 95.19 126 ASP B CA 1
ATOM 6602 C C . ASP B 1 126 ? -14.094 -4.203 17.781 1 95.19 126 ASP B C 1
ATOM 6604 O O . ASP B 1 126 ? -15.172 -3.836 18.266 1 95.19 126 ASP B O 1
ATOM 6608 N N . VAL B 1 127 ? -14.023 -4.59 16.562 1 90.06 127 VAL B N 1
ATOM 6609 C CA . VAL B 1 127 ? -15.094 -4.422 15.586 1 90.06 127 VAL B CA 1
ATOM 6610 C C . VAL B 1 127 ? -16.281 -5.324 15.953 1 90.06 127 VAL B C 1
ATOM 6612 O O . VAL B 1 127 ? -17.438 -4.957 15.734 1 90.06 127 VAL B O 1
ATOM 6615 N N . GLU B 1 128 ? -16.047 -6.484 16.438 1 88.31 128 GLU B N 1
ATOM 6616 C CA . GLU B 1 128 ? -17.109 -7.391 16.875 1 88.31 128 GLU B CA 1
ATOM 6617 C C . GLU B 1 128 ? -17.922 -6.777 18 1 88.31 128 GLU B C 1
ATOM 6619 O O . GLU B 1 128 ? -19.156 -6.895 18.016 1 88.31 128 GLU B O 1
ATOM 6624 N N . GLY B 1 129 ? -17.156 -6.188 18.922 1 93.06 129 GLY B N 1
ATOM 6625 C CA . GLY B 1 129 ? -17.859 -5.484 19.984 1 93.06 129 GLY B CA 1
ATOM 6626 C C . GLY B 1 129 ? -18.719 -4.34 19.484 1 93.06 129 GLY B C 1
ATOM 6627 O O . GLY B 1 129 ? -19.828 -4.121 20 1 93.06 129 GLY B O 1
ATOM 6628 N N . MET B 1 130 ? -18.297 -3.676 18.484 1 93.5 130 MET B N 1
ATOM 6629 C CA . MET B 1 130 ? -19.062 -2.58 17.891 1 93.5 130 MET B CA 1
ATOM 6630 C C . MET B 1 130 ? -20.328 -3.1 17.219 1 93.5 130 MET B C 1
ATOM 6632 O O . MET B 1 130 ? -21.391 -2.475 17.312 1 93.5 130 MET B O 1
ATOM 6636 N N . GLU B 1 131 ? -20.203 -4.246 16.531 1 90.06 131 GLU B N 1
ATOM 6637 C CA . GLU B 1 131 ? -21.375 -4.859 15.906 1 90.06 131 GLU B CA 1
ATOM 6638 C C . GLU B 1 131 ? -22.406 -5.27 16.953 1 90.06 131 GLU B C 1
ATOM 6640 O O . GLU B 1 131 ? -23.609 -5.035 16.781 1 90.06 131 GLU B O 1
ATOM 6645 N N . ALA B 1 132 ? -21.922 -5.84 18.031 1 92.44 132 ALA B N 1
ATOM 6646 C CA . ALA B 1 132 ? -22.797 -6.312 19.094 1 92.44 132 ALA B CA 1
ATOM 6647 C C . ALA B 1 132 ? -23.516 -5.148 19.781 1 92.44 132 ALA B C 1
ATOM 6649 O O . ALA B 1 132 ? -24.672 -5.262 20.172 1 92.44 132 ALA B O 1
ATOM 6650 N N . ALA B 1 133 ? -22.828 -4.023 19.906 1 93.88 133 ALA B N 1
ATOM 6651 C CA . ALA B 1 133 ? -23.375 -2.855 20.594 1 93.88 133 ALA B CA 1
ATOM 6652 C C . ALA B 1 133 ? -24.422 -2.158 19.734 1 93.88 133 ALA B C 1
ATOM 6654 O O . ALA B 1 133 ? -25.312 -1.482 20.25 1 93.88 133 ALA B O 1
ATOM 6655 N N . GLY B 1 134 ? -24.312 -2.314 18.422 1 94.25 134 GLY B N 1
ATOM 6656 C CA . GLY B 1 134 ? -25.25 -1.667 17.516 1 94.25 134 GLY B CA 1
ATOM 6657 C C . GLY B 1 134 ? -25.219 -0.152 17.594 1 94.25 134 GLY B C 1
ATOM 6658 O O . GLY B 1 134 ? -24.156 0.435 17.812 1 94.25 134 GLY B O 1
ATOM 6659 N N . ALA B 1 135 ? -26.438 0.454 17.391 1 96.06 135 ALA B N 1
ATOM 6660 C CA . ALA B 1 135 ? -26.516 1.913 17.359 1 96.06 135 ALA B CA 1
ATOM 6661 C C . ALA B 1 135 ? -27.125 2.461 18.641 1 96.06 135 ALA B C 1
ATOM 6663 O O . ALA B 1 135 ? -27.562 3.613 18.688 1 96.06 135 ALA B O 1
ATOM 6664 N N . LYS B 1 136 ? -27.141 1.682 19.672 1 95.38 136 LYS B N 1
ATOM 6665 C CA . LYS B 1 136 ? -27.828 2.033 20.906 1 95.38 136 LYS B CA 1
ATOM 6666 C C . LYS B 1 136 ? -27.25 3.314 21.5 1 95.38 136 LYS B C 1
ATOM 6668 O O . LYS B 1 136 ? -28 4.195 21.938 1 95.38 136 LYS B O 1
ATOM 6673 N N . SER B 1 137 ? -25.953 3.387 21.578 1 95.69 137 SER B N 1
ATOM 6674 C CA . SER B 1 137 ? -25.312 4.555 22.172 1 95.69 137 SER B CA 1
ATOM 6675 C C . SER B 1 137 ? -25.641 5.82 21.391 1 95.69 137 SER B C 1
ATOM 6677 O O . SER B 1 137 ? -25.875 6.879 21.969 1 95.69 137 SER B O 1
ATOM 6679 N N . MET B 1 138 ? -25.703 5.738 20.062 1 97.12 138 MET B N 1
ATOM 6680 C CA . MET B 1 138 ? -26.062 6.875 19.203 1 97.12 138 MET B CA 1
ATOM 6681 C C . MET B 1 138 ? -27.516 7.277 19.422 1 97.12 138 MET B C 1
ATOM 6683 O O . MET B 1 138 ? -27.828 8.469 19.516 1 97.12 138 MET B O 1
ATOM 6687 N N . LEU B 1 139 ? -28.391 6.289 19.531 1 96.62 139 LEU B N 1
ATOM 6688 C CA . LEU B 1 139 ? -29.812 6.555 19.734 1 96.62 139 LEU B CA 1
ATOM 6689 C C . LEU B 1 139 ? -30.047 7.215 21.094 1 96.62 139 LEU B C 1
ATOM 6691 O O . LEU B 1 139 ? -30.844 8.148 21.203 1 96.62 139 LEU B O 1
ATOM 6695 N N . THR B 1 140 ? -29.328 6.789 22.078 1 96.06 140 THR B N 1
ATOM 6696 C CA . THR B 1 140 ? -29.422 7.406 23.406 1 96.06 140 THR B CA 1
ATOM 6697 C C . THR B 1 140 ? -28.938 8.852 23.359 1 96.06 140 THR B C 1
ATOM 6699 O O . THR B 1 140 ? -29.531 9.734 23.969 1 96.06 140 THR B O 1
ATOM 6702 N N . LEU B 1 141 ? -27.859 9.07 22.656 1 96.25 141 LEU B N 1
ATOM 6703 C CA . LEU B 1 141 ? -27.312 10.422 22.516 1 96.25 141 LEU B CA 1
ATOM 6704 C C . LEU B 1 141 ? -28.312 11.328 21.797 1 96.25 141 LEU B C 1
ATOM 6706 O O . LEU B 1 141 ? -28.5 12.477 22.203 1 96.25 141 LEU B O 1
ATOM 6710 N N . ILE B 1 142 ? -28.953 10.836 20.766 1 96.25 142 ILE B N 1
ATOM 6711 C CA . ILE B 1 142 ? -29.953 11.586 20 1 96.25 142 ILE B CA 1
ATOM 6712 C C . ILE B 1 142 ? -31.125 11.953 20.906 1 96.25 142 ILE B C 1
ATOM 6714 O O . ILE B 1 142 ? -31.641 13.07 20.828 1 96.25 142 ILE B O 1
ATOM 6718 N N . GLU B 1 143 ? -31.469 11.078 21.75 1 94.06 143 GLU B N 1
ATOM 6719 C CA . GLU B 1 143 ? -32.531 11.359 22.719 1 94.06 143 GLU B CA 1
ATOM 6720 C C . GLU B 1 143 ? -32.125 12.484 23.656 1 94.06 143 GLU B C 1
ATOM 6722 O O . GLU B 1 143 ? -32.938 13.344 24 1 94.06 143 GLU B O 1
ATOM 6727 N N . THR B 1 144 ? -30.891 12.445 24.078 1 93.81 144 THR B N 1
ATOM 6728 C CA . THR B 1 144 ? -30.391 13.484 24.969 1 93.81 144 THR B CA 1
ATOM 6729 C C . THR B 1 144 ? -30.422 14.852 24.281 1 93.81 144 THR B C 1
ATOM 6731 O O . THR B 1 144 ? -30.531 15.883 24.938 1 93.81 144 THR B O 1
ATOM 6734 N N . PHE B 1 145 ? -30.391 14.836 22.922 1 95.19 145 PHE B N 1
ATOM 6735 C CA . PHE B 1 145 ? -30.422 16.078 22.156 1 95.19 145 PHE B CA 1
ATOM 6736 C C . PHE B 1 145 ? -31.859 16.562 21.984 1 95.19 145 PHE B C 1
ATOM 6738 O O . PHE B 1 145 ? -32.094 17.703 21.562 1 95.19 145 PHE B O 1
ATOM 6745 N N . GLY B 1 146 ? -32.812 15.773 22.25 1 92.25 146 GLY B N 1
ATOM 6746 C CA . GLY B 1 146 ? -34.188 16.109 22.016 1 92.25 146 GLY B CA 1
ATOM 6747 C C . GLY B 1 146 ? -34.781 15.422 20.797 1 92.25 146 GLY B C 1
ATOM 6748 O O . GLY B 1 146 ? -35.844 15.805 20.328 1 92.25 146 GLY B O 1
ATOM 6749 N N . GLY B 1 147 ? -34.031 14.453 20.266 1 93.19 147 GLY B N 1
ATOM 6750 C CA . GLY B 1 147 ? -34.531 13.727 19.109 1 93.19 147 GLY B CA 1
ATOM 6751 C C . GLY B 1 147 ? -33.938 14.242 17.797 1 93.19 147 GLY B C 1
ATOM 6752 O O . GLY B 1 147 ? -33.25 15.266 17.766 1 93.19 147 GLY B O 1
ATOM 6753 N N . TRP B 1 148 ? -34.281 13.516 16.734 1 95.06 148 TRP B N 1
ATOM 6754 C CA . TRP B 1 148 ? -33.875 13.867 15.375 1 95.06 148 TRP B CA 1
ATOM 6755 C C . TRP B 1 148 ? -34.938 13.492 14.367 1 95.06 148 TRP B C 1
ATOM 6757 O O . TRP B 1 148 ? -35.25 12.312 14.172 1 95.06 148 TRP B O 1
ATOM 6767 N N . SER B 1 149 ? -35.5 14.406 13.781 1 93.94 149 SER B N 1
ATOM 6768 C CA . SER B 1 149 ? -36.719 14.211 13.008 1 93.94 149 SER B CA 1
ATOM 6769 C C . SER B 1 149 ? -36.469 13.312 11.797 1 93.94 149 SER B C 1
ATOM 6771 O O . SER B 1 149 ? -37.344 12.57 11.375 1 93.94 149 SER B O 1
ATOM 6773 N N . PRO B 1 150 ? -35.25 13.359 11.18 1 93.19 150 PRO B N 1
ATOM 6774 C CA . PRO B 1 150 ? -35.062 12.516 10 1 93.19 150 PRO B CA 1
ATOM 6775 C C . PRO B 1 150 ? -35.188 11.031 10.305 1 93.19 150 PRO B C 1
ATOM 6777 O O . PRO B 1 150 ? -35.5 10.234 9.414 1 93.19 150 PRO B O 1
ATOM 6780 N N . CYS B 1 151 ? -34.906 10.586 11.516 1 90.62 151 CYS B N 1
ATOM 6781 C CA . CYS B 1 151 ? -34.969 9.164 11.812 1 90.62 151 CYS B CA 1
ATOM 6782 C C . CYS B 1 151 ? -36.219 8.82 12.617 1 90.62 151 CYS B C 1
ATOM 6784 O O . CYS B 1 151 ? -36.312 7.742 13.203 1 90.62 151 CYS B O 1
ATOM 6786 N N . THR B 1 152 ? -37.156 9.742 12.68 1 86.62 152 THR B N 1
ATOM 6787 C CA . THR B 1 152 ? -38.406 9.57 13.406 1 86.62 152 THR B CA 1
ATOM 6788 C C . THR B 1 152 ? -39.562 9.414 12.445 1 86.62 152 THR B C 1
ATOM 6790 O O . THR B 1 152 ? -39.5 9.883 11.305 1 86.62 152 THR B O 1
ATOM 6793 N N . ASN B 1 153 ? -40.562 8.789 12.906 1 81.62 153 ASN B N 1
ATOM 6794 C CA . ASN B 1 153 ? -41.781 8.695 12.117 1 81.62 153 ASN B CA 1
ATOM 6795 C C . ASN B 1 153 ? -42.406 10.062 11.875 1 81.62 153 ASN B C 1
ATOM 6797 O O . ASN B 1 153 ? -42.625 10.836 12.812 1 81.62 153 ASN B O 1
ATOM 6801 N N . PRO B 1 154 ? -42.719 10.383 10.633 1 79.94 154 PRO B N 1
ATOM 6802 C CA . PRO B 1 154 ? -43.281 11.703 10.297 1 79.94 154 PRO B CA 1
ATOM 6803 C C . PRO B 1 154 ? -44.5 12.062 11.141 1 79.94 154 PRO B C 1
ATOM 6805 O O . PRO B 1 154 ? -44.719 13.234 11.453 1 79.94 154 PRO B O 1
ATOM 6808 N N . THR B 1 155 ? -45.188 11.086 11.461 1 77.5 155 THR B N 1
ATOM 6809 C CA . THR B 1 155 ? -46.438 11.328 12.18 1 77.5 155 THR B CA 1
ATOM 6810 C C . THR B 1 155 ? -46.188 11.688 13.633 1 77.5 155 THR B C 1
ATOM 6812 O O . THR B 1 155 ? -47.062 12.195 14.336 1 77.5 155 THR B O 1
ATOM 6815 N N . GLU B 1 156 ? -44.969 11.586 14.008 1 76.5 156 GLU B N 1
ATOM 6816 C CA . GLU B 1 156 ? -44.625 11.789 15.422 1 76.5 156 GLU B CA 1
ATOM 6817 C C . GLU B 1 156 ? -43.938 13.125 15.625 1 76.5 156 GLU B C 1
ATOM 6819 O O . GLU B 1 156 ? -43.719 13.539 16.766 1 76.5 156 GLU B O 1
ATOM 6824 N N . ILE B 1 157 ? -43.656 13.703 14.578 1 77.25 157 ILE B N 1
ATOM 6825 C CA . ILE B 1 157 ? -42.906 14.953 14.688 1 77.25 157 ILE B CA 1
ATOM 6826 C C . ILE B 1 157 ? -43.875 16.094 15.055 1 77.25 157 ILE B C 1
ATOM 6828 O O . ILE B 1 157 ? -44.812 16.375 14.328 1 77.25 157 ILE B O 1
ATOM 6832 N N . LYS B 1 158 ? -43.594 16.703 16.297 1 70.88 158 LYS B N 1
ATOM 6833 C CA . LYS B 1 158 ? -44.406 17.844 16.734 1 70.88 158 LYS B CA 1
ATOM 6834 C C . LYS B 1 158 ? -43.562 19.125 16.75 1 70.88 158 LYS B C 1
ATOM 6836 O O . LYS B 1 158 ? -42.656 19.25 17.578 1 70.88 158 LYS B O 1
ATOM 6841 N N . GLU B 1 159 ? -43.844 20.016 15.867 1 80.06 159 GLU B N 1
ATOM 6842 C CA . GLU B 1 159 ? -43.031 21.234 15.703 1 80.06 159 GLU B CA 1
ATOM 6843 C C . GLU B 1 159 ? -43 22.047 17 1 80.06 159 GLU B C 1
ATOM 6845 O O . GLU B 1 159 ? -42.031 22.734 17.281 1 80.06 159 GLU B O 1
ATOM 6850 N N . GLU B 1 160 ? -43.969 21.938 17.828 1 77.75 160 GLU B N 1
ATOM 6851 C CA . GLU B 1 160 ? -44.156 22.766 19.016 1 77.75 160 GLU B CA 1
ATOM 6852 C C . GLU B 1 160 ? -43.156 22.391 20.109 1 77.75 160 GLU B C 1
ATOM 6854 O O . GLU B 1 160 ? -42.906 23.172 21.031 1 77.75 160 GLU B O 1
ATOM 6859 N N . ILE B 1 161 ? -42.594 21.344 19.922 1 79 161 ILE B N 1
ATOM 6860 C CA . ILE B 1 161 ? -41.688 20.875 20.969 1 79 161 ILE B CA 1
ATOM 6861 C C . ILE B 1 161 ? -40.375 21.625 20.891 1 79 161 ILE B C 1
ATOM 6863 O O . ILE B 1 161 ? -39.594 21.641 21.859 1 79 161 ILE B O 1
ATOM 6867 N N . TYR B 1 162 ? -40.25 22.266 19.781 1 88.19 162 TYR B N 1
ATOM 6868 C CA . TYR B 1 162 ? -39 22.984 19.594 1 88.19 162 TYR B CA 1
ATOM 6869 C C . TYR B 1 162 ? -39.125 24.422 20.062 1 88.19 162 TYR B C 1
ATOM 6871 O O . TYR B 1 162 ? -39.875 25.203 19.5 1 88.19 162 TYR B O 1
ATOM 6879 N N . THR B 1 163 ? -38.406 24.781 21.125 1 87.62 163 THR B N 1
ATOM 6880 C CA . THR B 1 163 ? -38.406 26.109 21.719 1 87.62 163 THR B CA 1
ATOM 6881 C C . THR B 1 163 ? -37 26.688 21.766 1 87.62 163 THR B C 1
ATOM 6883 O O . THR B 1 163 ? -36.031 25.984 21.516 1 87.62 163 THR B O 1
ATOM 6886 N N . SER B 1 164 ? -36.969 27.938 22.078 1 86.44 164 SER B N 1
ATOM 6887 C CA . SER B 1 164 ? -35.688 28.594 22.203 1 86.44 164 SER B CA 1
ATOM 6888 C C . SER B 1 164 ? -34.875 27.984 23.344 1 86.44 164 SER B C 1
ATOM 6890 O O . SER B 1 164 ? -33.656 27.844 23.234 1 86.44 164 SER B O 1
ATOM 6892 N N . GLU B 1 165 ? -35.562 27.672 24.391 1 87 165 GLU B N 1
ATOM 6893 C CA . GLU B 1 165 ? -34.906 27.016 25.516 1 87 165 GLU B CA 1
ATOM 6894 C C . GLU B 1 165 ? -34.375 25.641 25.125 1 87 165 GLU B C 1
ATOM 6896 O O . GLU B 1 165 ? -33.25 25.25 25.516 1 87 165 GLU B O 1
ATOM 6901 N N . GLY B 1 166 ? -35.188 25.047 24.438 1 90.94 166 GLY B N 1
ATOM 6902 C CA . GLY B 1 166 ? -34.781 23.75 23.938 1 90.94 166 GLY B CA 1
ATOM 6903 C C . GLY B 1 166 ? -33.594 23.812 23 1 90.94 166 GLY B C 1
ATOM 6904 O O . GLY B 1 166 ? -32.719 22.922 23 1 90.94 166 GLY B O 1
ATOM 6905 N N . LEU B 1 167 ? -33.531 24.859 22.25 1 91.94 167 LEU B N 1
ATOM 6906 C CA . LEU B 1 167 ? -32.438 25.047 21.328 1 91.94 167 LEU B CA 1
ATOM 6907 C C . LEU B 1 167 ? -31.125 25.25 22.094 1 91.94 167 LEU B C 1
ATOM 6909 O O . LEU B 1 167 ? -30.078 24.734 21.672 1 91.94 167 LEU B O 1
ATOM 6913 N N . LEU B 1 168 ? -31.156 26 23.109 1 93.75 168 LEU B N 1
ATOM 6914 C CA . LEU B 1 168 ? -29.984 26.219 23.938 1 93.75 168 LEU B CA 1
ATOM 6915 C C . LEU B 1 168 ? -29.5 24.891 24.531 1 93.75 168 LEU B C 1
ATOM 6917 O O . LEU B 1 168 ? -28.281 24.641 24.578 1 93.75 168 LEU B O 1
ATOM 6921 N N . ASP B 1 169 ? -30.438 24.062 25 1 94.19 169 ASP B N 1
ATOM 6922 C CA . ASP B 1 169 ? -30.109 22.75 25.547 1 94.19 169 ASP B CA 1
ATOM 6923 C C . ASP B 1 169 ? -29.406 21.875 24.5 1 94.19 169 ASP B C 1
ATOM 6925 O O . ASP B 1 169 ? -28.422 21.219 24.797 1 94.19 169 ASP B O 1
ATOM 6929 N N . THR B 1 170 ? -29.969 21.938 23.312 1 94.88 170 THR B N 1
ATOM 6930 C CA . THR B 1 170 ? -29.406 21.156 22.219 1 94.88 170 THR B CA 1
ATOM 6931 C C . THR B 1 170 ? -28 21.656 21.875 1 94.88 170 THR B C 1
ATOM 6933 O O . THR B 1 170 ? -27.078 20.859 21.672 1 94.88 170 THR B O 1
ATOM 6936 N N . LEU B 1 171 ? -27.844 22.922 21.766 1 95.25 171 LEU B N 1
ATOM 6937 C CA . LEU B 1 171 ? -26.547 23.531 21.453 1 95.25 171 LEU B CA 1
ATOM 6938 C C . LEU B 1 171 ? -25.484 23.109 22.469 1 95.25 171 LEU B C 1
ATOM 6940 O O . LEU B 1 171 ? -24.391 22.688 22.094 1 95.25 171 LEU B O 1
ATOM 6944 N N . LEU B 1 172 ? -25.828 23.125 23.734 1 94.5 172 LEU B N 1
ATOM 6945 C CA . LEU B 1 172 ? -24.922 22.75 24.812 1 94.5 172 LEU B CA 1
ATOM 6946 C C . LEU B 1 172 ? -24.578 21.266 24.75 1 94.5 172 LEU B C 1
ATOM 6948 O O . LEU B 1 172 ? -23.406 20.891 24.875 1 94.5 172 LEU B O 1
ATOM 6952 N N . ALA B 1 173 ? -25.578 20.5 24.516 1 94.69 173 ALA B N 1
ATOM 6953 C CA . ALA B 1 173 ? -25.391 19.047 24.5 1 94.69 173 ALA B CA 1
ATOM 6954 C C . ALA B 1 173 ? -24.516 18.625 23.328 1 94.69 173 ALA B C 1
ATOM 6956 O O . ALA B 1 173 ? -23.641 17.781 23.469 1 94.69 173 ALA B O 1
ATOM 6957 N N . VAL B 1 174 ? -24.75 19.188 22.172 1 94.94 174 VAL B N 1
ATOM 6958 C CA . VAL B 1 174 ? -24.016 18.844 20.969 1 94.94 174 VAL B CA 1
ATOM 6959 C C . VAL B 1 174 ? -22.562 19.281 21.109 1 94.94 174 VAL B C 1
ATOM 6961 O O . VAL B 1 174 ? -21.641 18.562 20.719 1 94.94 174 VAL B O 1
ATOM 6964 N N . GLN B 1 175 ? -22.312 20.391 21.625 1 92.31 175 GLN B N 1
ATOM 6965 C CA . GLN B 1 175 ? -20.953 20.891 21.781 1 92.31 175 GLN B CA 1
ATOM 6966 C C . GLN B 1 175 ? -20.188 20.062 22.812 1 92.31 175 GLN B C 1
ATOM 6968 O O . GLN B 1 175 ? -18.969 19.922 22.703 1 92.31 175 GLN B O 1
ATOM 6973 N N . LYS B 1 176 ? -20.891 19.5 23.75 1 90.5 176 LYS B N 1
ATOM 6974 C CA . LYS B 1 176 ? -20.281 18.609 24.734 1 90.5 176 LYS B CA 1
ATOM 6975 C C . LYS B 1 176 ? -19.938 17.266 24.109 1 90.5 176 LYS B C 1
ATOM 6977 O O . LYS B 1 176 ? -18.969 16.609 24.516 1 90.5 176 LYS B O 1
ATOM 6982 N N . ALA B 1 177 ? -20.703 16.859 23.188 1 88.5 177 ALA B N 1
ATOM 6983 C CA . ALA B 1 177 ? -20.531 15.547 22.562 1 88.5 177 ALA B CA 1
ATOM 6984 C C . ALA B 1 177 ? -19.547 15.625 21.391 1 88.5 177 ALA B C 1
ATOM 6986 O O . ALA B 1 177 ? -18.391 15.203 21.516 1 88.5 177 ALA B O 1
ATOM 6987 N N . SER B 1 178 ? -20.078 16.031 20.266 1 83.5 178 SER B N 1
ATOM 6988 C CA . SER B 1 178 ? -19.281 16.172 19.062 1 83.5 178 SER B CA 1
ATOM 6989 C C . SER B 1 178 ? -19.938 17.109 18.047 1 83.5 178 SER B C 1
ATOM 6991 O O . SER B 1 178 ? -21.094 16.875 17.656 1 83.5 178 SER B O 1
ATOM 6993 N N . GLY B 1 179 ? -19.281 18.203 17.906 1 82.88 179 GLY B N 1
ATOM 6994 C CA . GLY B 1 179 ? -19.797 19.172 16.953 1 82.88 179 GLY B CA 1
ATOM 6995 C C . GLY B 1 179 ? -19.719 20.594 17.453 1 82.88 179 GLY B C 1
ATOM 6996 O O . GLY B 1 179 ? -19.672 20.844 18.656 1 82.88 179 GLY B O 1
ATOM 6997 N N . THR B 1 180 ? -19.719 21.484 16.531 1 90.5 180 THR B N 1
ATOM 6998 C CA . THR B 1 180 ? -19.719 22.922 16.828 1 90.5 180 THR B CA 1
ATOM 6999 C C . THR B 1 180 ? -20.688 23.656 15.891 1 90.5 180 THR B C 1
ATOM 7001 O O . THR B 1 180 ? -20.25 24.469 15.07 1 90.5 180 THR B O 1
ATOM 7004 N N . PRO B 1 181 ? -22 23.391 16.172 1 94.81 181 PRO B N 1
ATOM 7005 C CA . PRO B 1 181 ? -22.984 24.047 15.305 1 94.81 181 PRO B CA 1
ATOM 7006 C C . PRO B 1 181 ? -23.141 25.531 15.625 1 94.81 181 PRO B C 1
ATOM 7008 O O . PRO B 1 181 ? -23.062 25.922 16.797 1 94.81 181 PRO B O 1
ATOM 7011 N N . LEU B 1 182 ? -23.328 26.312 14.672 1 95.62 182 LEU B N 1
ATOM 7012 C CA . LEU B 1 182 ? -23.672 27.734 14.742 1 95.62 182 LEU B CA 1
ATOM 7013 C C . LEU B 1 182 ? -22.453 28.562 15.148 1 95.62 182 LEU B C 1
ATOM 7015 O O . LEU B 1 182 ? -22.047 29.469 14.43 1 95.62 182 LEU B O 1
ATOM 7019 N N . PHE B 1 183 ? -21.859 28.25 16.312 1 96.25 183 PHE B N 1
ATOM 7020 C CA . PHE B 1 183 ? -20.656 28.953 16.75 1 96.25 183 PHE B CA 1
ATOM 7021 C C . PHE B 1 183 ? -19.875 28.109 17.75 1 96.25 183 PHE B C 1
ATOM 7023 O O . PHE B 1 183 ? -20.406 27.156 18.312 1 96.25 183 PHE B O 1
ATOM 7030 N N . GLY B 1 184 ? -18.625 28.406 17.828 1 95.25 184 GLY B N 1
ATOM 7031 C CA . GLY B 1 184 ? -17.781 27.797 18.844 1 95.25 184 GLY B CA 1
ATOM 7032 C C . GLY B 1 184 ? -17.359 28.75 19.938 1 95.25 184 GLY B C 1
ATOM 7033 O O . GLY B 1 184 ? -17.344 29.969 19.734 1 95.25 184 GLY B O 1
ATOM 7034 N N . MET B 1 185 ? -17.109 28.172 21.094 1 96.19 185 MET B N 1
ATOM 7035 C CA . MET B 1 185 ? -16.578 28.922 22.234 1 96.19 185 MET B CA 1
ATOM 7036 C C . MET B 1 185 ? -15.383 28.219 22.844 1 96.19 185 MET B C 1
ATOM 7038 O O . MET B 1 185 ? -15.375 26.984 22.953 1 96.19 185 MET B O 1
ATOM 7042 N N . GLY B 1 186 ? -14.398 28.984 23.219 1 96.25 186 GLY B N 1
ATOM 7043 C CA . GLY B 1 186 ? -13.234 28.438 23.891 1 96.25 186 GLY B CA 1
ATOM 7044 C C . GLY B 1 186 ? -12.383 29.5 24.562 1 96.25 186 GLY B C 1
ATOM 7045 O O . GLY B 1 186 ? -12.703 30.688 24.516 1 96.25 186 GLY B O 1
ATOM 7046 N N . ILE B 1 187 ? -11.461 29.031 25.312 1 97.81 187 ILE B N 1
ATOM 7047 C CA . ILE B 1 187 ? -10.492 29.906 25.953 1 97.81 187 ILE B CA 1
ATOM 7048 C C . ILE B 1 187 ? -9.258 30.047 25.078 1 97.81 187 ILE B C 1
ATOM 7050 O O . ILE B 1 187 ? -8.703 29.047 24.609 1 97.81 187 ILE B O 1
ATOM 7054 N N . THR B 1 188 ? -8.875 31.266 24.781 1 97.25 188 THR B N 1
ATOM 7055 C CA . THR B 1 188 ? -7.672 31.562 24.016 1 97.25 188 THR B CA 1
ATOM 7056 C C . THR B 1 188 ? -6.816 32.594 24.703 1 97.25 188 THR B C 1
ATOM 7058 O O . THR B 1 188 ? -7.133 33.031 25.828 1 97.25 188 THR B O 1
ATOM 7061 N N . ILE B 1 189 ? -5.73 32.938 24.125 1 97.19 189 ILE B N 1
ATOM 7062 C CA . ILE B 1 189 ? -4.879 34 24.625 1 97.19 189 ILE B CA 1
ATOM 7063 C C . ILE B 1 189 ? -5.328 35.344 24.047 1 97.19 189 ILE B C 1
ATOM 7065 O O . ILE B 1 189 ? -5.648 35.406 22.859 1 97.19 189 ILE B O 1
ATOM 7069 N N . ASP B 1 190 ? -5.402 36.344 24.891 1 97.62 190 ASP B N 1
ATOM 7070 C CA . ASP B 1 190 ? -5.727 37.688 24.422 1 97.62 190 ASP B CA 1
ATOM 7071 C C . ASP B 1 190 ? -4.602 38.25 23.547 1 97.62 190 ASP B C 1
ATOM 7073 O O . ASP B 1 190 ? -3.498 38.5 24.047 1 97.62 190 ASP B O 1
ATOM 7077 N N . ASP B 1 191 ? -4.863 38.594 22.375 1 96.44 191 ASP B N 1
ATOM 7078 C CA . ASP B 1 191 ? -3.85 39 21.406 1 96.44 191 ASP B CA 1
ATOM 7079 C C . ASP B 1 191 ? -3.135 40.25 21.875 1 96.44 191 ASP B C 1
ATOM 7081 O O . ASP B 1 191 ? -1.954 40.469 21.578 1 96.44 191 ASP B O 1
ATOM 7085 N N . LYS B 1 192 ? -3.822 41.094 22.547 1 97.56 192 LYS B N 1
ATOM 7086 C CA . LYS B 1 192 ? -3.211 42.344 22.953 1 97.56 192 LYS B CA 1
ATOM 7087 C C . LYS B 1 192 ? -2.631 42.25 24.375 1 97.56 192 LYS B C 1
ATOM 7089 O O . LYS B 1 192 ? -2.062 43.219 24.891 1 97.56 192 LYS B O 1
ATOM 7094 N N . ASN B 1 193 ? -2.824 41.094 24.969 1 97.19 193 ASN B N 1
ATOM 7095 C CA . ASN B 1 193 ? -2.229 40.781 26.266 1 97.19 193 ASN B CA 1
ATOM 7096 C C . ASN B 1 193 ? -1.863 39.312 26.359 1 97.19 193 ASN B C 1
ATOM 7098 O O . ASN B 1 193 ? -2.615 38.5 26.922 1 97.19 193 ASN B O 1
ATOM 7102 N N . SER B 1 194 ? -0.688 39.031 25.984 1 96.56 194 SER B N 1
ATOM 7103 C CA . SER B 1 194 ? -0.258 37.656 25.797 1 96.56 194 SER B CA 1
ATOM 7104 C C . SER B 1 194 ? -0.097 36.938 27.125 1 96.56 194 SER B C 1
ATOM 7106 O O . SER B 1 194 ? 0.164 35.719 27.156 1 96.56 194 SER B O 1
ATOM 7108 N N . SER B 1 195 ? -0.34 37.5 28.234 1 96.56 195 SER B N 1
ATOM 7109 C CA . SER B 1 195 ? -0.18 36.875 29.547 1 96.56 195 SER B CA 1
ATOM 7110 C C . SER B 1 195 ? -1.522 36.438 30.125 1 96.56 195 SER B C 1
ATOM 7112 O O . SER B 1 195 ? -1.577 35.812 31.188 1 96.56 195 SER B O 1
ATOM 7114 N N . ARG B 1 196 ? -2.525 36.719 29.406 1 96.31 196 ARG B N 1
ATOM 7115 C CA . ARG B 1 196 ? -3.828 36.375 29.969 1 96.31 196 ARG B CA 1
ATOM 7116 C C . ARG B 1 196 ? -4.68 35.594 28.969 1 96.31 196 ARG B C 1
ATOM 7118 O O . ARG B 1 196 ? -4.523 35.781 27.75 1 96.31 196 ARG B O 1
ATOM 7125 N N . HIS B 1 197 ? -5.613 34.844 29.547 1 97.75 197 HIS B N 1
ATOM 7126 C CA . HIS B 1 197 ? -6.605 34.125 28.75 1 97.75 197 HIS B CA 1
ATOM 7127 C C . HIS B 1 197 ? -7.891 34.938 28.625 1 97.75 197 HIS B C 1
ATOM 7129 O O . HIS B 1 197 ? -8.141 35.844 29.422 1 97.75 197 HIS B O 1
ATOM 7135 N N . ILE B 1 198 ? -8.641 34.625 27.578 1 98 198 ILE B N 1
ATOM 7136 C CA . ILE B 1 198 ? -9.906 35.312 27.328 1 98 198 ILE B CA 1
ATOM 7137 C C . ILE B 1 198 ? -10.875 34.344 26.641 1 98 198 ILE B C 1
ATOM 7139 O O . ILE B 1 198 ? -10.453 33.406 25.984 1 98 198 ILE B O 1
ATOM 7143 N N . ILE B 1 199 ? -12.164 34.531 26.875 1 98.31 199 ILE B N 1
ATOM 7144 C CA . ILE B 1 199 ? -13.188 33.75 26.188 1 98.31 199 ILE B CA 1
ATOM 7145 C C . ILE B 1 199 ? -13.305 34.219 24.734 1 98.31 199 ILE B C 1
ATOM 7147 O O . ILE B 1 199 ? -13.328 35.438 24.469 1 98.31 199 ILE B O 1
ATOM 7151 N N . GLN B 1 200 ? -13.328 33.344 23.859 1 98.06 200 GLN B N 1
ATOM 7152 C CA . GLN B 1 200 ? -13.469 33.688 22.438 1 98.06 200 GLN B CA 1
ATOM 7153 C C . GLN B 1 200 ? -14.68 33 21.828 1 98.06 200 GLN B C 1
ATOM 7155 O O . GLN B 1 200 ? -14.961 31.828 22.141 1 98.06 200 GLN B O 1
ATOM 7160 N N . PHE B 1 201 ? -15.445 33.688 21 1 97.88 201 PHE B N 1
ATOM 7161 C CA . PHE B 1 201 ? -16.531 33.156 20.188 1 97.88 201 PHE B CA 1
ATOM 7162 C C . PHE B 1 201 ? -16.172 33.219 18.703 1 97.88 201 PHE B C 1
ATOM 7164 O O . PHE B 1 201 ? -15.797 34.25 18.203 1 97.88 201 PHE B O 1
ATOM 7171 N N . VAL B 1 202 ? -16.312 32.094 18.016 1 97.19 202 VAL B N 1
ATOM 7172 C CA . VAL B 1 202 ? -15.891 32.031 16.625 1 97.19 202 VAL B CA 1
ATOM 7173 C C . VAL B 1 202 ? -17.031 31.469 15.773 1 97.19 202 VAL B C 1
ATOM 7175 O O . VAL B 1 202 ? -17.875 30.719 16.266 1 97.19 202 VAL B O 1
ATOM 7178 N N . GLN B 1 203 ? -17.016 31.812 14.477 1 97.19 203 GLN B N 1
ATOM 7179 C CA . GLN B 1 203 ? -17.953 31.203 13.539 1 97.19 203 GLN B CA 1
ATOM 7180 C C . GLN B 1 203 ? -17.688 29.719 13.391 1 97.19 203 GLN B C 1
ATOM 7182 O O . GLN B 1 203 ? -16.562 29.25 13.578 1 97.19 203 GLN B O 1
ATOM 7187 N N . ALA B 1 204 ? -18.766 28.922 13.133 1 94.38 204 ALA B N 1
ATOM 7188 C CA . ALA B 1 204 ? -18.641 27.469 13.008 1 94.38 204 ALA B CA 1
ATOM 7189 C C . ALA B 1 204 ? -19.844 26.875 12.297 1 94.38 204 ALA B C 1
ATOM 7191 O O . ALA B 1 204 ? -20.734 27.594 11.859 1 94.38 204 ALA B O 1
ATOM 7192 N N . GLY B 1 205 ? -19.719 25.609 12.023 1 90.56 205 GLY B N 1
ATOM 7193 C CA . GLY B 1 205 ? -20.922 24.875 11.688 1 90.56 205 GLY B CA 1
ATOM 7194 C C . GLY B 1 205 ? -20.875 24.25 10.305 1 90.56 205 GLY B C 1
ATOM 7195 O O . GLY B 1 205 ? -21.656 23.344 10.008 1 90.56 205 GLY B O 1
ATOM 7196 N N . LEU B 1 206 ? -20.062 24.594 9.398 1 94.5 206 LEU B N 1
ATOM 7197 C CA . LEU B 1 206 ? -20.047 24 8.07 1 94.5 206 LEU B CA 1
ATOM 7198 C C . LEU B 1 206 ? -19.391 22.625 8.086 1 94.5 206 LEU B C 1
ATOM 7200 O O . LEU B 1 206 ? -18.172 22.516 8.211 1 94.5 206 LEU B O 1
ATOM 7204 N N . TRP B 1 207 ? -20.172 21.656 7.891 1 94.31 207 TRP B N 1
ATOM 7205 C CA . TRP B 1 207 ? -19.719 20.281 8.047 1 94.31 207 TRP B CA 1
ATOM 7206 C C . TRP B 1 207 ? -18.703 19.906 6.957 1 94.31 207 TRP B C 1
ATOM 7208 O O . TRP B 1 207 ? -17.766 19.156 7.203 1 94.31 207 TRP B O 1
ATOM 7218 N N . LEU B 1 208 ? -18.828 20.469 5.758 1 94.69 208 LEU B N 1
ATOM 7219 C CA . LEU B 1 208 ? -17.953 20.125 4.645 1 94.69 208 LEU B CA 1
ATOM 7220 C C . LEU B 1 208 ? -16.672 20.938 4.691 1 94.69 208 LEU B C 1
ATOM 7222 O O . LEU B 1 208 ? -15.773 20.75 3.861 1 94.69 208 LEU B O 1
ATOM 7226 N N . GLY B 1 209 ? -16.609 21.922 5.594 1 92.69 209 GLY B N 1
ATOM 7227 C CA . GLY B 1 209 ? -15.398 22.703 5.754 1 92.69 209 GLY B CA 1
ATOM 7228 C C . GLY B 1 209 ? -15.43 24 4.977 1 92.69 209 GLY B C 1
ATOM 7229 O O . GLY B 1 209 ? -16 25 5.43 1 92.69 209 GLY B O 1
ATOM 7230 N N . PRO B 1 210 ? -15.008 24.078 3.707 1 92.75 210 PRO B N 1
ATOM 7231 C CA . PRO B 1 210 ? -14.961 25.328 2.955 1 92.75 210 PRO B CA 1
ATOM 7232 C C . PRO B 1 210 ? -16.344 25.828 2.555 1 92.75 210 PRO B C 1
ATOM 7234 O O . PRO B 1 210 ? -17.141 25.078 1.973 1 92.75 210 PRO B O 1
ATOM 7237 N N . ARG B 1 211 ? -16.5 27.094 2.805 1 95.44 211 ARG B N 1
ATOM 7238 C CA . ARG B 1 211 ? -17.797 27.688 2.467 1 95.44 211 ARG B CA 1
ATOM 7239 C C . ARG B 1 211 ? -18.062 27.609 0.967 1 95.44 211 ARG B C 1
ATOM 7241 O O . ARG B 1 211 ? -19.203 27.5 0.54 1 95.44 211 ARG B O 1
ATOM 7248 N N . ASP B 1 212 ? -16.984 27.547 0.163 1 93.75 212 ASP B N 1
ATOM 7249 C CA . ASP B 1 212 ? -17.094 27.578 -1.293 1 93.75 212 ASP B CA 1
ATOM 7250 C C . ASP B 1 212 ? -17.797 26.312 -1.809 1 93.75 212 ASP B C 1
ATOM 7252 O O . ASP B 1 212 ? -18.406 26.344 -2.881 1 93.75 212 ASP B O 1
ATOM 7256 N N . LEU B 1 213 ? -17.766 25.266 -1.089 1 95.19 213 LEU B N 1
ATOM 7257 C CA . LEU B 1 213 ? -18.375 24.016 -1.505 1 95.19 213 LEU B CA 1
ATOM 7258 C C . LEU B 1 213 ? -19.906 24.125 -1.534 1 95.19 213 LEU B C 1
ATOM 7260 O O . LEU B 1 213 ? -20.578 23.328 -2.195 1 95.19 213 LEU B O 1
ATOM 7264 N N . TYR B 1 214 ? -20.391 25.141 -0.804 1 96.62 214 TYR B N 1
ATOM 7265 C CA . TYR B 1 214 ? -21.844 25.312 -0.681 1 96.62 214 TYR B CA 1
ATOM 7266 C C . TYR B 1 214 ? -22.344 26.359 -1.669 1 96.62 214 TYR B C 1
ATOM 7268 O O . TYR B 1 214 ? -23.562 26.469 -1.896 1 96.62 214 TYR B O 1
ATOM 7276 N N . LEU B 1 215 ? -21.469 27.156 -2.225 1 94.56 215 LEU B N 1
ATOM 7277 C CA . LEU B 1 215 ? -21.859 28.375 -2.93 1 94.56 215 LEU B CA 1
ATOM 7278 C C . LEU B 1 215 ? -21.922 28.125 -4.434 1 94.56 215 LEU B C 1
ATOM 7280 O O . LEU B 1 215 ? -21.906 29.078 -5.219 1 94.56 215 LEU B O 1
ATOM 7284 N N . GLY B 1 216 ? -21.906 26.906 -4.945 1 88.62 216 GLY B N 1
ATOM 7285 C CA . GLY B 1 216 ? -22.125 26.609 -6.352 1 88.62 216 GLY B CA 1
ATOM 7286 C C . GLY B 1 216 ? -21.016 25.766 -6.957 1 88.62 216 GLY B C 1
ATOM 7287 O O . GLY B 1 216 ? -19.875 25.797 -6.496 1 88.62 216 GLY B O 1
ATOM 7288 N N . GLY B 1 217 ? -21.328 25.016 -7.926 1 90.69 217 GLY B N 1
ATOM 7289 C CA . GLY B 1 217 ? -20.359 24.281 -8.727 1 90.69 217 GLY B CA 1
ATOM 7290 C C . GLY B 1 217 ? -20.047 22.922 -8.156 1 90.69 217 GLY B C 1
ATOM 7291 O O . GLY B 1 217 ? -19.203 22.188 -8.695 1 90.69 217 GLY B O 1
ATOM 7292 N N . HIS B 1 218 ? -20.734 22.531 -7.09 1 94.5 218 HIS B N 1
ATOM 7293 C CA . HIS B 1 218 ? -20.422 21.266 -6.449 1 94.5 218 HIS B CA 1
ATOM 7294 C C . HIS B 1 218 ? -21.688 20.469 -6.141 1 94.5 218 HIS B C 1
ATOM 7296 O O . HIS B 1 218 ? -21.797 19.859 -5.074 1 94.5 218 HIS B O 1
ATOM 7302 N N . ASP B 1 219 ? -22.562 20.469 -7.066 1 94.75 219 ASP B N 1
ATOM 7303 C CA . ASP B 1 219 ? -23.875 19.875 -6.883 1 94.75 219 ASP B CA 1
ATOM 7304 C C . ASP B 1 219 ? -23.781 18.359 -6.633 1 94.75 219 ASP B C 1
ATOM 7306 O O . ASP B 1 219 ? -24.547 17.812 -5.848 1 94.75 219 ASP B O 1
ATOM 7310 N N . GLU B 1 220 ? -22.859 17.781 -7.309 1 93.12 220 GLU B N 1
ATOM 7311 C CA . GLU B 1 220 ? -22.703 16.344 -7.125 1 93.12 220 GLU B CA 1
ATOM 7312 C C . GLU B 1 220 ? -22.25 16.016 -5.699 1 93.12 220 GLU B C 1
ATOM 7314 O O . GLU B 1 220 ? -22.719 15.031 -5.109 1 93.12 220 GLU B O 1
ATOM 7319 N N . LEU B 1 221 ? -21.328 16.719 -5.207 1 95.75 221 LEU B N 1
ATOM 7320 C CA . LEU B 1 221 ? -20.875 16.531 -3.836 1 95.75 221 LEU B CA 1
ATOM 7321 C C . LEU B 1 221 ? -22 16.781 -2.846 1 95.75 221 LEU B C 1
ATOM 7323 O O . LEU B 1 221 ? -22.172 16.031 -1.88 1 95.75 221 LEU B O 1
ATOM 7327 N N . LEU B 1 222 ? -22.828 17.812 -3.08 1 97.69 222 LEU B N 1
ATOM 7328 C CA . LEU B 1 222 ? -23.938 18.141 -2.191 1 97.69 222 LEU B CA 1
ATOM 7329 C C . LEU B 1 222 ? -25.016 17.062 -2.248 1 97.69 222 LEU B C 1
ATOM 7331 O O . LEU B 1 222 ? -25.656 16.766 -1.234 1 97.69 222 LEU B O 1
ATOM 7335 N N . ALA B 1 223 ? -25.203 16.516 -3.438 1 96.25 223 ALA B N 1
ATOM 7336 C CA . ALA B 1 223 ? -26.125 15.391 -3.557 1 96.25 223 ALA B CA 1
ATOM 7337 C C . ALA B 1 223 ? -25.625 14.188 -2.76 1 96.25 223 ALA B C 1
ATOM 7339 O O . ALA B 1 223 ? -26.422 13.5 -2.107 1 96.25 223 ALA B O 1
ATOM 7340 N N . ALA B 1 224 ? -24.328 13.93 -2.854 1 96.12 224 ALA B N 1
ATOM 7341 C CA . ALA B 1 224 ? -23.734 12.836 -2.08 1 96.12 224 ALA B CA 1
ATOM 7342 C C . ALA B 1 224 ? -23.875 13.094 -0.583 1 96.12 224 ALA B C 1
ATOM 7344 O O . ALA B 1 224 ? -24.047 12.156 0.198 1 96.12 224 ALA B O 1
ATOM 7345 N N . TYR B 1 225 ? -23.781 14.352 -0.232 1 97.62 225 TYR B N 1
ATOM 7346 C CA . TYR B 1 225 ? -23.938 14.75 1.163 1 97.62 225 TYR B CA 1
ATOM 7347 C C . TYR B 1 225 ? -25.328 14.445 1.668 1 97.62 225 TYR B C 1
ATOM 7349 O O . TYR B 1 225 ? -25.5 13.898 2.76 1 97.62 225 TYR B O 1
ATOM 7357 N N . VAL B 1 226 ? -26.344 14.727 0.896 1 97.56 226 VAL B N 1
ATOM 7358 C CA . VAL B 1 226 ? -27.734 14.43 1.248 1 97.56 226 VAL B CA 1
ATOM 7359 C C . VAL B 1 226 ? -27.938 12.914 1.321 1 97.56 226 VAL B C 1
ATOM 7361 O O . VAL B 1 226 ? -28.547 12.414 2.26 1 97.56 226 VAL B O 1
ATOM 7364 N N . LYS B 1 227 ? -27.406 12.234 0.363 1 95.19 227 LYS B N 1
ATOM 7365 C CA . LYS B 1 227 ? -27.516 10.773 0.343 1 95.19 227 LYS B CA 1
ATOM 7366 C C . LYS B 1 227 ? -26.891 10.164 1.594 1 95.19 227 LYS B C 1
ATOM 7368 O O . LYS B 1 227 ? -27.391 9.172 2.121 1 95.19 227 LYS B O 1
ATOM 7373 N N . PHE B 1 228 ? -25.875 10.672 2.041 1 97.25 228 PHE B N 1
ATOM 7374 C CA . PHE B 1 228 ? -25.203 10.242 3.254 1 97.25 228 PHE B CA 1
ATOM 7375 C C . PHE B 1 228 ? -26.109 10.375 4.465 1 97.25 228 PHE B C 1
ATOM 7377 O O . PHE B 1 228 ? -26.281 9.422 5.227 1 97.25 228 PHE B O 1
ATOM 7384 N N . GLY B 1 229 ? -26.672 11.539 4.547 1 97.5 229 GLY B N 1
ATOM 7385 C CA . GLY B 1 229 ? -27.594 11.781 5.637 1 97.5 229 GLY B CA 1
ATOM 7386 C C . GLY B 1 229 ? -28.797 10.852 5.609 1 97.5 229 GLY B C 1
ATOM 7387 O O . GLY B 1 229 ? -29.234 10.352 6.648 1 97.5 229 GLY B O 1
ATOM 7388 N N . VAL B 1 230 ? -29.328 10.625 4.441 1 95.5 230 VAL B N 1
ATOM 7389 C CA . VAL B 1 230 ? -30.484 9.742 4.281 1 95.5 230 VAL B CA 1
ATOM 7390 C C . VAL B 1 230 ? -30.125 8.32 4.699 1 95.5 230 VAL B C 1
ATOM 7392 O O . VAL B 1 230 ? -30.906 7.645 5.367 1 95.5 230 VAL B O 1
ATOM 7395 N N . ALA B 1 231 ? -28.922 7.918 4.32 1 93.25 231 ALA B N 1
ATOM 7396 C CA . ALA B 1 231 ? -28.453 6.578 4.688 1 93.25 231 ALA B CA 1
ATOM 7397 C C . ALA B 1 231 ? -28.375 6.426 6.203 1 93.25 231 ALA B C 1
ATOM 7399 O O . ALA B 1 231 ? -28.859 5.434 6.758 1 93.25 231 ALA B O 1
ATOM 7400 N N . LEU B 1 232 ? -27.828 7.355 6.883 1 96.38 232 LEU B N 1
ATOM 7401 C CA . LEU B 1 232 ? -27.688 7.285 8.336 1 96.38 232 LEU B CA 1
ATOM 7402 C C . LEU B 1 232 ? -29.047 7.348 9.016 1 96.38 232 LEU B C 1
ATOM 7404 O O . LEU B 1 232 ? -29.312 6.605 9.969 1 96.38 232 LEU B O 1
ATOM 7408 N N . ALA B 1 233 ? -29.906 8.234 8.5 1 95.44 233 ALA B N 1
ATOM 7409 C CA . ALA B 1 233 ? -31.25 8.352 9.062 1 95.44 233 ALA B CA 1
ATOM 7410 C C . ALA B 1 233 ? -32.031 7.043 8.922 1 95.44 233 ALA B C 1
ATOM 7412 O O . ALA B 1 233 ? -32.719 6.621 9.852 1 95.44 233 ALA B O 1
ATOM 7413 N N . SER B 1 234 ? -31.875 6.453 7.797 1 90.75 234 SER B N 1
ATOM 7414 C CA . SER B 1 234 ? -32.562 5.195 7.539 1 90.75 234 SER B CA 1
ATOM 7415 C C . SER B 1 234 ? -32.062 4.09 8.461 1 90.75 234 SER B C 1
ATOM 7417 O O . SER B 1 234 ? -32.844 3.324 9.008 1 90.75 234 SER B O 1
ATOM 7419 N N . LEU B 1 235 ? -30.781 3.982 8.617 1 91.5 235 LEU B N 1
ATOM 7420 C CA . LEU B 1 235 ? -30.188 2.967 9.477 1 91.5 235 LEU B CA 1
ATOM 7421 C C . LEU B 1 235 ? -30.609 3.18 10.93 1 91.5 235 LEU B C 1
ATOM 7423 O O . LEU B 1 235 ? -30.922 2.219 11.633 1 91.5 235 LEU B O 1
ATOM 7427 N N . LEU B 1 236 ? -30.625 4.414 11.359 1 94.44 236 LEU B N 1
ATOM 7428 C CA . LEU B 1 236 ? -31.016 4.734 12.727 1 94.44 236 LEU B CA 1
ATOM 7429 C C . LEU B 1 236 ? -32.5 4.441 12.961 1 94.44 236 LEU B C 1
ATOM 7431 O O . LEU B 1 236 ? -32.875 3.969 14.031 1 94.44 236 LEU B O 1
ATOM 7435 N N . ALA B 1 237 ? -33.281 4.758 11.969 1 90.94 237 ALA B N 1
ATOM 7436 C CA . ALA B 1 237 ? -34.688 4.43 12.07 1 90.94 237 ALA B CA 1
ATOM 7437 C C . ALA B 1 237 ? -34.906 2.924 12.203 1 90.94 237 ALA B C 1
ATOM 7439 O O . ALA B 1 237 ? -35.719 2.473 13.023 1 90.94 237 ALA B O 1
ATOM 7440 N N . GLU B 1 238 ? -34.188 2.221 11.406 1 85.12 238 GLU B N 1
ATOM 7441 C CA . GLU B 1 238 ? -34.281 0.764 11.453 1 85.12 238 GLU B CA 1
ATOM 7442 C C . GLU B 1 238 ? -33.844 0.229 12.82 1 85.12 238 GLU B C 1
ATOM 7444 O O . GLU B 1 238 ? -34.531 -0.618 13.398 1 85.12 238 GLU B O 1
ATOM 7449 N N . ASP B 1 239 ? -32.812 0.688 13.297 1 90.06 239 ASP B N 1
ATOM 7450 C CA . ASP B 1 239 ? -32.281 0.196 14.555 1 90.06 239 ASP B CA 1
ATOM 7451 C C . ASP B 1 239 ? -33.125 0.622 15.742 1 90.06 239 ASP B C 1
ATOM 7453 O O . ASP B 1 239 ? -33.094 0.003 16.812 1 90.06 239 ASP B O 1
ATOM 7457 N N . SER B 1 240 ? -33.875 1.672 15.508 1 88.69 240 SER B N 1
ATOM 7458 C CA . SER B 1 240 ? -34.781 2.139 16.562 1 88.69 240 SER B CA 1
ATOM 7459 C C . SER B 1 240 ? -36.125 1.409 16.5 1 88.69 240 SER B C 1
ATOM 7461 O O . SER B 1 240 ? -36.969 1.602 17.375 1 88.69 240 SER B O 1
ATOM 7463 N N . GLY B 1 241 ? -36.312 0.594 15.539 1 80.31 241 GLY B N 1
ATOM 7464 C CA . GLY B 1 241 ? -37.531 -0.198 15.43 1 80.31 241 GLY B CA 1
ATOM 7465 C C . GLY B 1 241 ? -38.656 0.528 14.719 1 80.31 241 GLY B C 1
ATOM 7466 O O . GLY B 1 241 ? -39.812 0.135 14.828 1 80.31 241 GLY B O 1
ATOM 7467 N N . VAL B 1 242 ? -38.312 1.609 14.164 1 71.31 242 VAL B N 1
ATOM 7468 C CA . VAL B 1 242 ? -39.344 2.34 13.438 1 71.31 242 VAL B CA 1
ATOM 7469 C C . VAL B 1 242 ? -39.781 1.534 12.211 1 71.31 242 VAL B C 1
ATOM 7471 O O . VAL B 1 242 ? -38.938 1.092 11.422 1 71.31 242 VAL B O 1
ATOM 7474 N N . THR B 1 243 ? -41 0.946 12.125 1 62.5 243 THR B N 1
ATOM 7475 C CA . THR B 1 243 ? -41.562 0.101 11.078 1 62.5 243 THR B CA 1
ATOM 7476 C C . THR B 1 243 ? -42.312 0.94 10.062 1 62.5 243 THR B C 1
ATOM 7478 O O . THR B 1 243 ? -43.281 1.614 10.414 1 62.5 243 THR B O 1
ATOM 7481 N N . THR B 1 244 ? -41.844 1.671 9.227 1 58.56 244 THR B N 1
ATOM 7482 C CA . THR B 1 244 ? -42.594 2.238 8.117 1 58.56 244 THR B CA 1
ATOM 7483 C C . THR B 1 244 ? -42.156 1.606 6.793 1 58.56 244 THR B C 1
ATOM 7485 O O . THR B 1 244 ? -41.188 0.845 6.746 1 58.56 244 THR B O 1
ATOM 7488 N N . THR B 1 245 ? -43.031 1.857 5.777 1 58.41 245 THR B N 1
ATOM 7489 C CA . THR B 1 245 ? -42.594 1.346 4.48 1 58.41 245 THR B CA 1
ATOM 7490 C C . THR B 1 245 ? -41.312 2.002 4.047 1 58.41 245 THR B C 1
ATOM 7492 O O . THR B 1 245 ? -41.062 3.172 4.348 1 58.41 245 THR B O 1
ATOM 7495 N N . ALA B 1 246 ? -40.438 1.305 3.57 1 56.06 246 ALA B N 1
ATOM 7496 C CA . ALA B 1 246 ? -39.094 1.728 3.164 1 56.06 246 ALA B CA 1
ATOM 7497 C C . ALA B 1 246 ? -39.156 2.973 2.283 1 56.06 246 ALA B C 1
ATOM 7499 O O . ALA B 1 246 ? -38.344 3.896 2.447 1 56.06 246 ALA B O 1
ATOM 7500 N N . ASP B 1 247 ? -40.188 3.117 1.478 1 62.38 247 ASP B N 1
ATOM 7501 C CA . ASP B 1 247 ? -40.25 4.207 0.51 1 62.38 247 ASP B CA 1
ATOM 7502 C C . ASP B 1 247 ? -40.688 5.512 1.185 1 62.38 247 ASP B C 1
ATOM 7504 O O . ASP B 1 247 ? -40.125 6.57 0.909 1 62.38 247 ASP B O 1
ATOM 7508 N N . ASP B 1 248 ? -41.594 5.441 2.047 1 69.06 248 ASP B N 1
ATOM 7509 C CA . ASP B 1 248 ? -42.094 6.633 2.729 1 69.06 248 ASP B CA 1
ATOM 7510 C C . ASP B 1 248 ? -41 7.242 3.621 1 69.06 248 ASP B C 1
ATOM 7512 O O . ASP B 1 248 ? -40.844 8.461 3.67 1 69.06 248 ASP B O 1
ATOM 7516 N N . TYR B 1 249 ? -40.281 6.453 4.086 1 75.75 249 TYR B N 1
ATOM 7517 C CA . TYR B 1 249 ? -39.25 6.918 5.012 1 75.75 249 TYR B CA 1
ATOM 7518 C C . TYR B 1 249 ? -38.094 7.551 4.258 1 75.75 249 TYR B C 1
ATOM 7520 O O . TYR B 1 249 ? -37.531 8.555 4.699 1 75.75 249 TYR B O 1
ATOM 7528 N N . MET B 1 250 ? -37.781 7.039 3.17 1 80.75 250 MET B N 1
ATOM 7529 C CA . MET B 1 250 ? -36.688 7.594 2.379 1 80.75 250 MET B CA 1
ATOM 7530 C C . MET B 1 250 ? -37.031 9 1.889 1 80.75 250 MET B C 1
ATOM 7532 O O . MET B 1 250 ? -36.188 9.891 1.921 1 80.75 250 MET B O 1
ATOM 7536 N N . VAL B 1 251 ? -38.219 9.141 1.53 1 85.62 251 VAL B N 1
ATOM 7537 C CA . VAL B 1 251 ? -38.688 10.445 1.06 1 85.62 251 VAL B CA 1
ATOM 7538 C C . VAL B 1 251 ? -38.688 11.445 2.219 1 85.62 251 VAL B C 1
ATOM 7540 O O . VAL B 1 251 ? -38.312 12.594 2.057 1 85.62 251 VAL B O 1
ATOM 7543 N N . HIS B 1 252 ? -39.125 10.969 3.342 1 89.38 252 HIS B N 1
ATOM 7544 C CA . HIS B 1 252 ? -39.156 11.789 4.547 1 89.38 252 HIS B CA 1
ATOM 7545 C C . HIS B 1 252 ? -37.75 12.234 4.938 1 89.38 252 HIS B C 1
ATOM 7547 O O . HIS B 1 252 ? -37.5 13.43 5.113 1 89.38 252 HIS B O 1
ATOM 7553 N N . ALA B 1 253 ? -36.844 11.32 5.055 1 92.56 253 ALA B N 1
ATOM 7554 C CA . ALA B 1 253 ? -35.469 11.617 5.438 1 92.56 253 ALA B CA 1
ATOM 7555 C C . ALA B 1 253 ? -34.812 12.562 4.441 1 92.56 253 ALA B C 1
ATOM 7557 O O . ALA B 1 253 ? -34.094 13.484 4.836 1 92.56 253 ALA B O 1
ATOM 7558 N N . GLU B 1 254 ? -35.094 12.328 3.17 1 94 254 GLU B N 1
ATOM 7559 C CA . GLU B 1 254 ? -34.5 13.172 2.129 1 94 254 GLU B CA 1
ATOM 7560 C C . GLU B 1 254 ? -35 14.609 2.244 1 94 254 GLU B C 1
ATOM 7562 O O . GLU B 1 254 ? -34.188 15.555 2.098 1 94 254 GLU B O 1
ATOM 7567 N N . SER B 1 255 ? -36.25 14.742 2.49 1 95 255 SER B N 1
ATOM 7568 C CA . SER B 1 255 ? -36.812 16.078 2.645 1 95 255 SER B CA 1
ATOM 7569 C C . SER B 1 255 ? -36.188 16.812 3.822 1 95 255 SER B C 1
ATOM 7571 O O . SER B 1 255 ? -35.844 17.984 3.713 1 95 255 SER B O 1
ATOM 7573 N N . LYS B 1 256 ? -36.062 16.172 4.945 1 95.88 256 LYS B N 1
ATOM 7574 C CA . LYS B 1 256 ? -35.469 16.781 6.137 1 95.88 256 LYS B CA 1
ATOM 7575 C C . LYS B 1 256 ? -34.031 17.141 5.902 1 95.88 256 LYS B C 1
ATOM 7577 O O . LYS B 1 256 ? -33.562 18.219 6.32 1 95.88 256 LYS B O 1
ATOM 7582 N N . LEU B 1 257 ? -33.312 16.297 5.215 1 97.12 257 LEU B N 1
ATOM 7583 C CA . LEU B 1 257 ? -31.891 16.562 4.965 1 97.12 257 LEU B CA 1
ATOM 7584 C C . LEU B 1 257 ? -31.719 17.719 3.986 1 97.12 257 LEU B C 1
ATOM 7586 O O . LEU B 1 257 ? -30.781 18.5 4.098 1 97.12 257 LEU B O 1
ATOM 7590 N N . LYS B 1 258 ? -32.594 17.812 3.035 1 97.56 258 LYS B N 1
ATOM 7591 C CA . LYS B 1 258 ? -32.562 18.938 2.102 1 97.56 258 LYS B CA 1
ATOM 7592 C C . LYS B 1 258 ? -32.844 20.25 2.814 1 97.56 258 LYS B C 1
ATOM 7594 O O . LYS B 1 258 ? -32.25 21.281 2.48 1 97.56 258 LYS B O 1
ATOM 7599 N N . GLU B 1 259 ? -33.719 20.234 3.783 1 97.44 259 GLU B N 1
ATOM 7600 C CA . GLU B 1 259 ? -33.969 21.406 4.609 1 97.44 259 GLU B CA 1
ATOM 7601 C C . GLU B 1 259 ? -32.719 21.812 5.379 1 97.44 259 GLU B C 1
ATOM 7603 O O . GLU B 1 259 ? -32.375 23 5.434 1 97.44 259 GLU B O 1
ATOM 7608 N N . MET B 1 260 ? -32.094 20.891 5.91 1 97.44 260 MET B N 1
ATOM 7609 C CA . MET B 1 260 ? -30.875 21.156 6.668 1 97.44 260 MET B CA 1
ATOM 7610 C C . MET B 1 260 ? -29.781 21.703 5.754 1 97.44 260 MET B C 1
ATOM 7612 O O . MET B 1 260 ? -29.047 22.609 6.137 1 97.44 260 MET B O 1
ATOM 7616 N N . LEU B 1 261 ? -29.656 21.094 4.555 1 98 261 LEU B N 1
ATOM 7617 C CA . LEU B 1 261 ? -28.656 21.562 3.602 1 98 261 LEU B CA 1
ATOM 7618 C C . LEU B 1 261 ? -28.938 23 3.195 1 98 261 LEU B C 1
ATOM 7620 O O . LEU B 1 261 ? -28 23.812 3.045 1 98 261 LEU B O 1
ATOM 7624 N N . ALA B 1 262 ? -30.172 23.297 3.006 1 98 262 ALA B N 1
ATOM 7625 C CA . ALA B 1 262 ? -30.531 24.672 2.66 1 98 262 ALA B CA 1
ATOM 7626 C C . ALA B 1 262 ? -30.125 25.641 3.762 1 98 262 ALA B C 1
ATOM 7628 O O . ALA B 1 262 ? -29.641 26.734 3.48 1 98 262 ALA B O 1
ATOM 7629 N N . PHE B 1 263 ? -30.391 25.281 4.969 1 97.94 263 PHE B N 1
ATOM 7630 C CA . PHE B 1 263 ? -29.969 26.094 6.109 1 97.94 263 PHE B CA 1
ATOM 7631 C C . PHE B 1 263 ? -28.453 26.25 6.129 1 97.94 263 PHE B C 1
ATOM 7633 O O . PHE B 1 263 ? -27.953 27.359 6.32 1 97.94 263 PHE B O 1
ATOM 7640 N N . GLU B 1 264 ? -27.719 25.156 5.965 1 97.88 264 GLU B N 1
ATOM 7641 C CA . GLU B 1 264 ? -26.25 25.156 5.969 1 97.88 264 GLU B CA 1
ATOM 7642 C C . GLU B 1 264 ? -25.703 26.016 4.828 1 97.88 264 GLU B C 1
ATOM 7644 O O . GLU B 1 264 ? -24.672 26.672 4.98 1 97.88 264 GLU B O 1
ATOM 7649 N N . LYS B 1 265 ? -26.344 26 3.652 1 98.06 265 LYS B N 1
ATOM 7650 C CA . LYS B 1 265 ? -25.969 26.875 2.537 1 98.06 265 LYS B CA 1
ATOM 7651 C C . LYS B 1 265 ? -26.078 28.344 2.926 1 98.06 265 LYS B C 1
ATOM 7653 O O . LYS B 1 265 ? -25.219 29.156 2.588 1 98.06 265 LYS B O 1
ATOM 7658 N N . GLN B 1 266 ? -27.125 28.656 3.611 1 98.12 266 GLN B N 1
ATOM 7659 C CA . GLN B 1 266 ? -27.312 30.031 4.07 1 98.12 266 GLN B CA 1
ATOM 7660 C C . GLN B 1 266 ? -26.25 30.406 5.105 1 98.12 266 GLN B C 1
ATOM 7662 O O . GLN B 1 266 ? -25.75 31.531 5.117 1 98.12 266 GLN B O 1
ATOM 7667 N N . LEU B 1 267 ? -25.953 29.453 5.965 1 98.12 267 LEU B N 1
ATOM 7668 C CA . LEU B 1 267 ? -24.859 29.672 6.914 1 98.12 267 LEU B CA 1
ATOM 7669 C C . LEU B 1 267 ? -23.547 29.922 6.184 1 98.12 267 LEU B C 1
ATOM 7671 O O . LEU B 1 267 ? -22.766 30.781 6.594 1 98.12 267 LEU B O 1
ATOM 7675 N N . ALA B 1 268 ? -23.297 29.172 5.117 1 97.94 268 ALA B N 1
ATOM 7676 C CA . ALA B 1 268 ? -22.094 29.344 4.312 1 97.94 268 ALA B CA 1
ATOM 7677 C C . ALA B 1 268 ? -22.047 30.734 3.688 1 97.94 268 ALA B C 1
ATOM 7679 O O . ALA B 1 268 ? -20.969 31.344 3.611 1 97.94 268 ALA B O 1
ATOM 7680 N N . GLU B 1 269 ? -23.141 31.25 3.303 1 97.75 269 GLU B N 1
ATOM 7681 C CA . GLU B 1 269 ? -23.234 32.562 2.666 1 97.75 269 GLU B CA 1
ATOM 7682 C C . GLU B 1 269 ? -22.812 33.656 3.623 1 97.75 269 GLU B C 1
ATOM 7684 O O . GLU B 1 269 ? -22.25 34.688 3.203 1 97.75 269 GLU B O 1
ATOM 7689 N N . ILE B 1 270 ? -23.094 33.406 4.871 1 97.88 270 ILE B N 1
ATOM 7690 C CA . ILE B 1 270 ? -22.844 34.5 5.816 1 97.88 270 ILE B CA 1
ATOM 7691 C C . ILE B 1 270 ? -21.5 34.25 6.512 1 97.88 270 ILE B C 1
ATOM 7693 O O . ILE B 1 270 ? -21.047 35.125 7.281 1 97.88 270 ILE B O 1
ATOM 7697 N N . THR B 1 271 ? -20.844 33.125 6.379 1 97.5 271 THR B N 1
ATOM 7698 C CA . THR B 1 271 ? -19.547 32.812 6.957 1 97.5 271 THR B CA 1
ATOM 7699 C C . THR B 1 271 ? -18.453 33.688 6.352 1 97.5 271 THR B C 1
ATOM 7701 O O . THR B 1 271 ? -18.391 33.844 5.133 1 97.5 271 THR B O 1
ATOM 7704 N N . VAL B 1 272 ? -17.625 34.281 7.219 1 96.19 272 VAL B N 1
ATOM 7705 C CA . VAL B 1 272 ? -16.531 35.125 6.766 1 96.19 272 VAL B CA 1
ATOM 7706 C C . VAL B 1 272 ? -15.477 34.281 6.062 1 96.19 272 VAL B C 1
ATOM 7708 O O . VAL B 1 272 ? -15.039 33.25 6.598 1 96.19 272 VAL B O 1
ATOM 7711 N N . PRO B 1 273 ? -15.086 34.719 4.848 1 93 273 PRO B N 1
ATOM 7712 C CA . PRO B 1 273 ? -14.062 33.938 4.133 1 93 273 PRO B CA 1
ATOM 7713 C C . PRO B 1 273 ? -12.727 33.906 4.871 1 93 273 PRO B C 1
ATOM 7715 O O . PRO B 1 273 ? -12.328 34.875 5.496 1 93 273 PRO B O 1
ATOM 7718 N N . LYS B 1 274 ? -12.023 32.812 4.68 1 91.06 274 LYS B N 1
ATOM 7719 C CA . LYS B 1 274 ? -10.781 32.562 5.406 1 91.06 274 LYS B CA 1
ATOM 7720 C C . LYS B 1 274 ? -9.727 33.625 5.059 1 91.06 274 LYS B C 1
ATOM 7722 O O . LYS B 1 274 ? -8.922 34 5.91 1 91.06 274 LYS B O 1
ATOM 7727 N N . ASP B 1 275 ? -9.641 34.031 3.822 1 90 275 ASP B N 1
ATOM 7728 C CA . ASP B 1 275 ? -8.602 34.969 3.4 1 90 275 ASP B CA 1
ATOM 7729 C C . ASP B 1 275 ? -8.805 36.344 4.039 1 90 275 ASP B C 1
ATOM 7731 O O . ASP B 1 275 ? -7.855 37.125 4.18 1 90 275 ASP B O 1
ATOM 7735 N N . GLU B 1 276 ? -10.008 36.625 4.582 1 90.31 276 GLU B N 1
ATOM 7736 C CA . GLU B 1 276 ? -10.297 37.906 5.254 1 90.31 276 GLU B CA 1
ATOM 7737 C C . GLU B 1 276 ? -9.922 37.844 6.734 1 90.31 276 GLU B C 1
ATOM 7739 O O . GLU B 1 276 ? -9.852 38.875 7.406 1 90.31 276 GLU B O 1
ATOM 7744 N N . LEU B 1 277 ? -9.641 36.719 7.145 1 90.69 277 LEU B N 1
ATOM 7745 C CA . LEU B 1 277 ? -9.375 36.5 8.562 1 90.69 277 LEU B CA 1
ATOM 7746 C C . LEU B 1 277 ? -7.879 36.531 8.852 1 90.69 277 LEU B C 1
ATOM 7748 O O . LEU B 1 277 ? -7.461 36.344 10 1 90.69 277 LEU B O 1
ATOM 7752 N N . ARG B 1 278 ? -7.066 36.938 7.898 1 88.5 278 ARG B N 1
ATOM 7753 C CA . ARG B 1 278 ? -5.613 36.875 8.039 1 88.5 278 ARG B CA 1
ATOM 7754 C C . ARG B 1 278 ? -5.094 38.094 8.773 1 88.5 278 ARG B C 1
ATOM 7756 O O . ARG B 1 278 ? -4.012 38.062 9.367 1 88.5 278 ARG B O 1
ATOM 7763 N N . ASP B 1 279 ? -5.82 39.156 8.742 1 90.5 279 ASP B N 1
ATOM 7764 C CA . ASP B 1 279 ? -5.426 40.406 9.398 1 90.5 279 ASP B CA 1
ATOM 7765 C C . ASP B 1 279 ? -5.801 40.406 10.883 1 90.5 279 ASP B C 1
ATOM 7767 O O . ASP B 1 279 ? -6.98 40.5 11.227 1 90.5 279 ASP B O 1
ATOM 7771 N N . PRO B 1 280 ? -4.812 40.375 11.742 1 93.62 280 PRO B N 1
ATOM 7772 C CA . PRO B 1 280 ? -5.137 40.281 13.164 1 93.62 280 PRO B CA 1
ATOM 7773 C C . PRO B 1 280 ? -5.793 41.531 13.719 1 93.62 280 PRO B C 1
ATOM 7775 O O . PRO B 1 280 ? -6.48 41.5 14.742 1 93.62 280 PRO B O 1
ATOM 7778 N N . TRP B 1 281 ? -5.586 42.625 13.055 1 94.38 281 TRP B N 1
ATOM 7779 C CA . TRP B 1 281 ? -6.223 43.875 13.492 1 94.38 281 TRP B CA 1
ATOM 7780 C C . TRP B 1 281 ? -7.719 43.844 13.195 1 94.38 281 TRP B C 1
ATOM 7782 O O . TRP B 1 281 ? -8.523 44.344 13.984 1 94.38 281 TRP B O 1
ATOM 7792 N N . LYS B 1 282 ? -8.062 43.188 12.141 1 94.12 282 LYS B N 1
ATOM 7793 C CA . LYS B 1 282 ? -9.461 43.125 11.719 1 94.12 282 LYS B CA 1
ATOM 7794 C C . LYS B 1 282 ? -10.219 42.031 12.461 1 94.12 282 LYS B C 1
ATOM 7796 O O . LYS B 1 282 ? -11.453 42.031 12.445 1 94.12 282 LYS B O 1
ATOM 7801 N N . THR B 1 283 ? -9.523 41.25 13.164 1 95.56 283 THR B N 1
ATOM 7802 C CA . THR B 1 283 ? -10.188 40.156 13.852 1 95.56 283 THR B CA 1
ATOM 7803 C C . THR B 1 283 ? -10.156 40.375 15.367 1 95.56 283 THR B C 1
ATOM 7805 O O . THR B 1 283 ? -10.594 39.5 16.125 1 95.56 283 THR B O 1
ATOM 7808 N N . TYR B 1 284 ? -9.562 41.469 15.773 1 97.06 284 TYR B N 1
ATOM 7809 C CA . TYR B 1 284 ? -9.539 41.75 17.203 1 97.06 284 TYR B CA 1
ATOM 7810 C C . TYR B 1 284 ? -10.719 42.625 17.609 1 97.06 284 TYR B C 1
ATOM 7812 O O . TYR B 1 284 ? -10.625 43.844 17.609 1 97.06 284 TYR B O 1
ATOM 7820 N N . HIS B 1 285 ? -11.758 42 18.016 1 97.75 285 HIS B N 1
ATOM 7821 C CA . HIS B 1 285 ? -12.945 42.688 18.531 1 97.75 285 HIS B CA 1
ATOM 7822 C C . HIS B 1 285 ? -13.227 42.25 19.969 1 97.75 285 HIS B C 1
ATOM 7824 O O . HIS B 1 285 ? -13.898 41.25 20.203 1 97.75 285 HIS B O 1
ATOM 7830 N N . LYS B 1 286 ? -12.766 43 20.891 1 97.75 286 LYS B N 1
ATOM 7831 C CA . LYS B 1 286 ? -13.016 42.75 22.312 1 97.75 286 LYS B CA 1
ATOM 7832 C C . LYS B 1 286 ? -14.266 43.5 22.781 1 97.75 286 LYS B C 1
ATOM 7834 O O . LYS B 1 286 ? -14.5 44.656 22.391 1 97.75 286 LYS B O 1
ATOM 7839 N N . MET B 1 287 ? -15.125 42.844 23.531 1 98.25 287 MET B N 1
ATOM 7840 C CA . MET B 1 287 ? -16.359 43.406 24.078 1 98.25 287 MET B CA 1
ATOM 7841 C C . MET B 1 287 ? -16.781 42.688 25.344 1 98.25 287 MET B C 1
ATOM 7843 O O . MET B 1 287 ? -16.125 41.719 25.766 1 98.25 287 MET B O 1
ATOM 7847 N N . THR B 1 288 ? -17.797 43.156 25.953 1 98.12 288 THR B N 1
ATOM 7848 C CA . THR B 1 288 ? -18.281 42.469 27.141 1 98.12 288 THR B CA 1
ATOM 7849 C C . THR B 1 288 ? -19.234 41.344 26.766 1 98.12 288 THR B C 1
ATOM 7851 O O . THR B 1 288 ? -19.828 41.344 25.672 1 98.12 288 THR B O 1
ATOM 7854 N N . LEU B 1 289 ? -19.359 40.406 27.672 1 98 289 LEU B N 1
ATOM 7855 C CA . LEU B 1 289 ? -20.297 39.312 27.469 1 98 289 LEU B CA 1
ATOM 7856 C C . LEU B 1 289 ? -21.719 39.875 27.266 1 98 289 LEU B C 1
ATOM 7858 O O . LEU B 1 289 ? -22.469 39.344 26.453 1 98 289 LEU B O 1
ATOM 7862 N N . ARG B 1 290 ? -22.031 40.938 27.938 1 97.25 290 ARG B N 1
ATOM 7863 C CA . ARG B 1 290 ? -23.328 41.594 27.812 1 97.25 290 ARG B CA 1
ATOM 7864 C C . ARG B 1 290 ? -23.547 42.125 26.406 1 97.25 290 ARG B C 1
ATOM 7866 O O . ARG B 1 290 ? -24.594 41.906 25.797 1 97.25 290 ARG B O 1
ATOM 7873 N N . GLU B 1 291 ? -22.578 42.781 25.922 1 97.75 291 GLU B N 1
ATOM 7874 C CA . GLU B 1 291 ? -22.672 43.344 24.578 1 97.75 291 GLU B CA 1
ATOM 7875 C C . GLU B 1 291 ? -22.844 42.25 23.531 1 97.75 291 GLU B C 1
ATOM 7877 O O . GLU B 1 291 ? -23.641 42.375 22.609 1 97.75 291 GLU B O 1
ATOM 7882 N N . PHE B 1 292 ? -22.109 41.219 23.719 1 97.88 292 PHE B N 1
ATOM 7883 C CA . PHE B 1 292 ? -22.188 40.094 22.781 1 97.88 292 PHE B CA 1
ATOM 7884 C C . PHE B 1 292 ? -23.547 39.438 22.828 1 97.88 292 PHE B C 1
ATOM 7886 O O . PHE B 1 292 ? -24.125 39.094 21.797 1 97.88 292 PHE B O 1
ATOM 7893 N N . THR B 1 293 ? -24.078 39.219 24.016 1 96.69 293 THR B N 1
ATOM 7894 C CA . THR B 1 293 ? -25.391 38.625 24.203 1 96.69 293 THR B CA 1
ATOM 7895 C C . THR B 1 293 ? -26.469 39.469 23.516 1 96.69 293 THR B C 1
ATOM 7897 O O . THR B 1 293 ? -27.391 38.906 22.906 1 96.69 293 THR B O 1
ATOM 7900 N N . GLN B 1 294 ? -26.312 40.75 23.562 1 96.38 294 GLN B N 1
ATOM 7901 C CA . GLN B 1 294 ? -27.281 41.656 22.953 1 96.38 294 GLN B CA 1
ATOM 7902 C C . GLN B 1 294 ? -27.219 41.594 21.422 1 96.38 294 GLN B C 1
ATOM 7904 O O . GLN B 1 294 ? -28.219 41.844 20.75 1 96.38 294 GLN B O 1
ATOM 7909 N N . MET B 1 295 ? -26.094 41.188 20.953 1 95.62 295 MET B N 1
ATOM 7910 C CA . MET B 1 295 ? -25.891 41.125 19.516 1 95.62 295 MET B CA 1
ATOM 7911 C C . MET B 1 295 ? -26.609 39.906 18.938 1 95.62 295 MET B C 1
ATOM 7913 O O . MET B 1 295 ? -27.031 39.906 17.781 1 95.62 295 MET B O 1
ATOM 7917 N N . ILE B 1 296 ? -26.766 38.875 19.672 1 94.94 296 ILE B N 1
ATOM 7918 C CA . ILE B 1 296 ? -27.391 37.656 19.156 1 94.94 296 ILE B CA 1
ATOM 7919 C C . ILE B 1 296 ? -28.484 37.188 20.125 1 94.94 296 ILE B C 1
ATOM 7921 O O . ILE B 1 296 ? -28.422 36.062 20.625 1 94.94 296 ILE B O 1
ATOM 7925 N N . PRO B 1 297 ? -29.562 37.781 20.234 1 92.62 297 PRO B N 1
ATOM 7926 C CA . PRO B 1 297 ? -30.609 37.531 21.234 1 92.62 297 PRO B CA 1
ATOM 7927 C C . PRO B 1 297 ? -31.297 36.188 20.984 1 92.62 297 PRO B C 1
ATOM 7929 O O . PRO B 1 297 ? -32 35.688 21.875 1 92.62 297 PRO B O 1
ATOM 7932 N N . VAL B 1 298 ? -31.078 35.656 19.828 1 91.56 298 VAL B N 1
ATOM 7933 C CA . VAL B 1 298 ? -31.734 34.375 19.531 1 91.56 298 VAL B CA 1
ATOM 7934 C C . VAL B 1 298 ? -31.188 33.281 20.453 1 91.56 298 VAL B C 1
ATOM 7936 O O . VAL B 1 298 ? -31.875 32.312 20.719 1 91.56 298 VAL B O 1
ATOM 7939 N N . VAL B 1 299 ? -29.969 33.469 20.906 1 92.06 299 VAL B N 1
ATOM 7940 C CA . VAL B 1 299 ? -29.328 32.562 21.859 1 92.06 299 VAL B CA 1
ATOM 7941 C C . VAL B 1 299 ? -29.016 33.312 23.156 1 92.06 299 VAL B C 1
ATOM 7943 O O . VAL B 1 299 ? -28.422 34.406 23.125 1 92.06 299 VAL B O 1
ATOM 7946 N N . ASP B 1 300 ? -29.438 32.781 24.203 1 92.69 300 ASP B N 1
ATOM 7947 C CA . ASP B 1 300 ? -29.031 33.344 25.5 1 92.69 300 ASP B CA 1
ATOM 7948 C C . ASP B 1 300 ? -27.578 32.969 25.812 1 92.69 300 ASP B C 1
ATOM 7950 O O . ASP B 1 300 ? -27.328 32.031 26.594 1 92.69 300 ASP B O 1
ATOM 7954 N N . VAL B 1 301 ? -26.688 33.781 25.344 1 95.38 301 VAL B N 1
ATOM 7955 C CA . VAL B 1 301 ? -25.266 33.469 25.422 1 95.38 301 VAL B CA 1
ATOM 7956 C C . VAL B 1 301 ? -24.797 33.5 26.875 1 95.38 301 VAL B C 1
ATOM 7958 O O . VAL B 1 301 ? -23.922 32.75 27.281 1 95.38 301 VAL B O 1
ATOM 7961 N N . THR B 1 302 ? -25.406 34.375 27.641 1 95 302 THR B N 1
ATOM 7962 C CA . THR B 1 302 ? -25.047 34.438 29.047 1 95 302 THR B CA 1
ATOM 7963 C C . THR B 1 302 ? -25.375 33.125 29.75 1 95 302 THR B C 1
ATOM 7965 O O . THR B 1 302 ? -24.547 32.594 30.469 1 95 302 THR B O 1
ATOM 7968 N N . ALA B 1 303 ? -26.547 32.688 29.531 1 94.62 303 ALA B N 1
ATOM 7969 C CA . ALA B 1 303 ? -26.938 31.391 30.094 1 94.62 303 ALA B CA 1
ATOM 7970 C C . ALA B 1 303 ? -26.047 30.281 29.562 1 94.62 303 ALA B C 1
ATOM 7972 O O . ALA B 1 303 ? -25.688 29.359 30.297 1 94.62 303 ALA B O 1
ATOM 7973 N N . PHE B 1 304 ? -25.797 30.391 28.281 1 95.31 304 PHE B N 1
ATOM 7974 C CA . PHE B 1 304 ? -24.922 29.406 27.641 1 95.31 304 PHE B CA 1
ATOM 7975 C C . PHE B 1 304 ? -23.578 29.359 28.344 1 95.31 304 PHE B C 1
ATOM 7977 O O . PHE B 1 304 ? -23.109 28.281 28.719 1 95.31 304 PHE B O 1
ATOM 7984 N N . VAL B 1 305 ? -22.953 30.484 28.578 1 97.12 305 VAL B N 1
ATOM 7985 C CA . VAL B 1 305 ? -21.625 30.578 29.172 1 97.12 305 VAL B CA 1
ATOM 7986 C C . VAL B 1 305 ? -21.672 30.094 30.625 1 97.12 305 VAL B C 1
ATOM 7988 O O . VAL B 1 305 ? -20.781 29.359 31.062 1 97.12 305 VAL B O 1
ATOM 7991 N N . HIS B 1 306 ? -22.734 30.438 31.359 1 96.62 306 HIS B N 1
ATOM 7992 C CA . HIS B 1 306 ? -22.891 29.984 32.75 1 96.62 306 HIS B CA 1
ATOM 7993 C C . HIS B 1 306 ? -22.953 28.469 32.812 1 96.62 306 HIS B C 1
ATOM 7995 O O . HIS B 1 306 ? -22.312 27.859 33.688 1 96.62 306 HIS B O 1
ATOM 8001 N N . ARG B 1 307 ? -23.578 27.922 31.922 1 95.12 307 ARG B N 1
ATOM 8002 C CA . ARG B 1 307 ? -23.781 26.469 31.922 1 95.12 307 ARG B CA 1
ATOM 8003 C C . ARG B 1 307 ? -22.531 25.734 31.469 1 95.12 307 ARG B C 1
ATOM 8005 O O . ARG B 1 307 ? -22.219 24.641 31.969 1 95.12 307 ARG B O 1
ATOM 8012 N N . VAL B 1 308 ? -21.859 26.312 30.5 1 95.38 308 VAL B N 1
ATOM 8013 C CA . VAL B 1 308 ? -20.609 25.703 30.031 1 95.38 308 VAL B CA 1
ATOM 8014 C C . VAL B 1 308 ? -19.594 25.688 31.156 1 95.38 308 VAL B C 1
ATOM 8016 O O . VAL B 1 308 ? -18.906 24.688 31.375 1 95.38 308 VAL B O 1
ATOM 8019 N N . PHE B 1 309 ? -19.531 26.75 31.922 1 95 309 PHE B N 1
ATOM 8020 C CA . PHE B 1 309 ? -18.531 26.875 32.969 1 95 309 PHE B CA 1
ATOM 8021 C C . PHE B 1 309 ? -19.047 26.234 34.281 1 95 309 PHE B C 1
ATOM 8023 O O . PHE B 1 309 ? -18.25 25.844 35.125 1 95 309 PHE B O 1
ATOM 8030 N N . GLY B 1 310 ? -20.328 26.156 34.438 1 93.31 310 GLY B N 1
ATOM 8031 C CA . GLY B 1 310 ? -20.922 25.688 35.688 1 93.31 310 GLY B CA 1
ATOM 8032 C C . GLY B 1 310 ? -20.859 26.719 36.781 1 93.31 310 GLY B C 1
ATOM 8033 O O . GLY B 1 310 ? -20.844 26.359 37.969 1 93.31 310 GLY B O 1
ATOM 8034 N N . MET B 1 311 ? -20.688 27.984 36.375 1 94.25 311 MET B N 1
ATOM 8035 C CA . MET B 1 311 ? -20.625 29.094 37.312 1 94.25 311 MET B CA 1
ATOM 8036 C C . MET B 1 311 ? -21.094 30.391 36.656 1 94.25 311 MET B C 1
ATOM 8038 O O . MET B 1 311 ? -21.203 30.453 35.438 1 94.25 311 MET B O 1
ATOM 8042 N N . ASP B 1 312 ? -21.312 31.312 37.5 1 94.56 312 ASP B N 1
ATOM 8043 C CA . ASP B 1 312 ? -21.719 32.625 36.969 1 94.56 312 ASP B CA 1
ATOM 8044 C C . ASP B 1 312 ? -20.516 33.406 36.469 1 94.56 312 ASP B C 1
ATOM 8046 O O . ASP B 1 312 ? -19.5 33.531 37.156 1 94.56 312 ASP B O 1
ATOM 8050 N N . ILE B 1 313 ? -20.641 33.844 35.312 1 96.81 313 ILE B N 1
ATOM 8051 C CA . ILE B 1 313 ? -19.641 34.719 34.688 1 96.81 313 ILE B CA 1
ATOM 8052 C C . ILE B 1 313 ? -20.203 36.125 34.562 1 96.81 313 ILE B C 1
ATOM 8054 O O . ILE B 1 313 ? -21.344 36.312 34.125 1 96.81 313 ILE B O 1
ATOM 8058 N N . SER B 1 314 ? -19.5 37.094 34.906 1 97 314 SER B N 1
ATOM 8059 C CA . SER B 1 314 ? -19.938 38.469 34.906 1 97 314 SER B CA 1
ATOM 8060 C C . SER B 1 314 ? -20.344 38.938 33.5 1 97 314 SER B C 1
ATOM 8062 O O . SER B 1 314 ? -19.672 38.625 32.531 1 97 314 SER B O 1
ATOM 8064 N N . PRO B 1 315 ? -21.422 39.594 33.438 1 96.06 315 PRO B N 1
ATOM 8065 C CA . PRO B 1 315 ? -21.797 40.188 32.156 1 96.06 315 PRO B CA 1
ATOM 8066 C C . PRO B 1 315 ? -20.766 41.156 31.609 1 96.06 315 PRO B C 1
ATOM 8068 O O . PRO B 1 315 ? -20.75 41.469 30.422 1 96.06 315 PRO B O 1
ATOM 8071 N N . ASP B 1 316 ? -19.906 41.625 32.562 1 97.25 316 ASP B N 1
ATOM 8072 C CA . ASP B 1 316 ? -18.891 42.562 32.156 1 97.25 316 ASP B CA 1
ATOM 8073 C C . ASP B 1 316 ? -17.594 41.875 31.766 1 97.25 316 ASP B C 1
ATOM 8075 O O . ASP B 1 316 ? -16.609 42.5 31.391 1 97.25 316 ASP B O 1
ATOM 8079 N N . GLU B 1 317 ? -17.672 40.531 31.844 1 97.69 317 GLU B N 1
ATOM 8080 C CA . GLU B 1 317 ? -16.5 39.781 31.406 1 97.69 317 GLU B CA 1
ATOM 8081 C C . GLU B 1 317 ? -16.156 40.094 29.953 1 97.69 317 GLU B C 1
ATOM 8083 O O . GLU B 1 317 ? -17.031 40.219 29.109 1 97.69 317 GLU B O 1
ATOM 8088 N N . GLU B 1 318 ? -14.859 40.281 29.672 1 97.75 318 GLU B N 1
ATOM 8089 C CA . GLU B 1 318 ? -14.391 40.594 28.312 1 97.75 318 GLU B CA 1
ATOM 8090 C C . GLU B 1 318 ? -14.312 39.312 27.484 1 97.75 318 GLU B C 1
ATOM 8092 O O . GLU B 1 318 ? -13.859 38.281 27.969 1 97.75 318 GLU B O 1
ATOM 8097 N N . VAL B 1 319 ? -14.789 39.406 26.266 1 98.31 319 VAL B N 1
ATOM 8098 C CA . VAL B 1 319 ? -14.734 38.281 25.312 1 98.31 319 VAL B CA 1
ATOM 8099 C C . VAL B 1 319 ? -14.195 38.781 23.984 1 98.31 319 VAL B C 1
ATOM 8101 O O . VAL B 1 319 ? -14.242 39.969 23.688 1 98.31 319 VAL B O 1
ATOM 8104 N N . LEU B 1 320 ? -13.57 37.906 23.234 1 98.12 320 LEU B N 1
ATOM 8105 C CA . LEU B 1 320 ? -13.055 38.188 21.891 1 98.12 320 LEU B CA 1
ATOM 8106 C C . LEU B 1 320 ? -13.953 37.594 20.828 1 98.12 320 LEU B C 1
ATOM 8108 O O . LEU B 1 320 ? -14.359 36.438 20.938 1 98.12 320 LEU B O 1
ATOM 8112 N N . VAL B 1 321 ? -14.281 38.344 19.766 1 97.94 321 VAL B N 1
ATOM 8113 C CA . VAL B 1 321 ? -15.148 37.906 18.688 1 97.94 321 VAL B CA 1
ATOM 8114 C C . VAL B 1 321 ? -14.484 38.219 17.344 1 97.94 321 VAL B C 1
ATOM 8116 O O . VAL B 1 321 ? -14.844 39.156 16.672 1 97.94 321 VAL B O 1
ATOM 8119 N N . PRO B 1 322 ? -13.688 37.312 16.875 1 96.19 322 PRO B N 1
ATOM 8120 C CA . PRO B 1 322 ? -12.914 37.594 15.656 1 96.19 322 PRO B CA 1
ATOM 8121 C C . PRO B 1 322 ? -13.789 37.719 14.406 1 96.19 322 PRO B C 1
ATOM 8123 O O . PRO B 1 322 ? -13.445 38.406 13.461 1 96.19 322 PRO B O 1
ATOM 8126 N N . HIS B 1 323 ? -14.875 37.062 14.352 1 96.5 323 HIS B N 1
ATOM 8127 C CA . HIS B 1 323 ? -15.773 37.031 13.203 1 96.5 323 HIS B CA 1
ATOM 8128 C C . HIS B 1 323 ? -17.016 37.875 13.461 1 96.5 323 HIS B C 1
ATOM 8130 O O . HIS B 1 323 ? -18.141 37.375 13.352 1 96.5 323 HIS B O 1
ATOM 8136 N N . LEU B 1 324 ? -16.844 39.094 13.625 1 96.5 324 LEU B N 1
ATOM 8137 C CA . LEU B 1 324 ? -17.859 39.969 14.164 1 96.5 324 LEU B CA 1
ATOM 8138 C C . LEU B 1 324 ? -19.078 40.031 13.25 1 96.5 324 LEU B C 1
ATOM 8140 O O . LEU B 1 324 ? -20.219 39.969 13.719 1 96.5 324 LEU B O 1
ATOM 8144 N N . SER B 1 325 ? -18.906 40.062 11.938 1 96.75 325 SER B N 1
ATOM 8145 C CA . SER B 1 325 ? -20.016 40.25 11 1 96.75 325 SER B CA 1
ATOM 8146 C C . SER B 1 325 ? -20.875 39 10.898 1 96.75 325 SER B C 1
ATOM 8148 O O . SER B 1 325 ? -22.031 39.062 10.492 1 96.75 325 SER B O 1
ATOM 8150 N N . TYR B 1 326 ? -20.359 37.938 11.234 1 97.62 326 TYR B N 1
ATOM 8151 C CA . TYR B 1 326 ? -21.062 36.656 11.148 1 97.62 326 TYR B CA 1
ATOM 8152 C C . TYR B 1 326 ? -22.219 36.594 12.141 1 97.62 326 TYR B C 1
ATOM 8154 O O . TYR B 1 326 ? -23.312 36.125 11.812 1 97.62 326 TYR B O 1
ATOM 8162 N N . PHE B 1 327 ? -22.094 37.094 13.297 1 97.94 327 PHE B N 1
ATOM 8163 C CA . PHE B 1 327 ? -22.953 36.781 14.43 1 97.94 327 PHE B CA 1
ATOM 8164 C C . PHE B 1 327 ? -24.312 37.469 14.297 1 97.94 327 PHE B C 1
ATOM 8166 O O . PHE B 1 327 ? -25.359 36.875 14.492 1 97.94 327 PHE B O 1
ATOM 8173 N N . PRO B 1 328 ? -24.359 38.781 13.922 1 97.75 328 PRO B N 1
ATOM 8174 C CA . PRO B 1 328 ? -25.688 39.375 13.688 1 97.75 328 PRO B CA 1
ATOM 8175 C C . PRO B 1 328 ? -26.422 38.688 12.539 1 97.75 328 PRO B C 1
ATOM 8177 O O . PRO B 1 328 ? -27.656 38.531 12.602 1 97.75 328 PRO B O 1
ATOM 8180 N N . LYS B 1 329 ? -25.688 38.281 11.555 1 98.25 329 LYS B N 1
ATOM 8181 C CA . LYS B 1 329 ? -26.312 37.594 10.422 1 98.25 329 LYS B CA 1
ATOM 8182 C C . LYS B 1 329 ? -26.797 36.219 10.828 1 98.25 329 LYS B C 1
ATOM 8184 O O . LYS B 1 329 ? -27.859 35.75 10.391 1 98.25 329 LYS B O 1
ATOM 8189 N N . MET B 1 330 ? -26.031 35.531 11.578 1 97.81 330 MET B N 1
ATOM 8190 C CA . MET B 1 330 ? -26.438 34.25 12.109 1 97.81 330 MET B CA 1
ATOM 8191 C C . MET B 1 330 ? -27.703 34.375 12.961 1 97.81 330 MET B C 1
ATOM 8193 O O . MET B 1 330 ? -28.609 33.562 12.859 1 97.81 330 MET B O 1
ATOM 8197 N N . ASN B 1 331 ? -27.734 35.438 13.789 1 96.81 331 ASN B N 1
ATOM 8198 C CA . ASN B 1 331 ? -28.922 35.719 14.602 1 96.81 331 ASN B CA 1
ATOM 8199 C C . ASN B 1 331 ? -30.172 35.844 13.734 1 96.81 331 ASN B C 1
ATOM 8201 O O . ASN B 1 331 ? -31.203 35.25 14.031 1 96.81 331 ASN B O 1
ATOM 8205 N N . GLU B 1 332 ? -30.062 36.562 12.695 1 97.75 332 GLU B N 1
ATOM 8206 C CA . GLU B 1 332 ? -31.172 36.781 11.781 1 97.75 332 GLU B CA 1
ATOM 8207 C C . GLU B 1 332 ? -31.594 35.469 11.102 1 97.75 332 GLU B C 1
ATOM 8209 O O . GLU B 1 332 ? -32.781 35.188 10.977 1 97.75 332 GLU B O 1
ATOM 8214 N N . LEU B 1 333 ? -30.625 34.75 10.68 1 97.81 333 LEU B N 1
ATOM 8215 C CA . LEU B 1 333 ? -30.875 33.5 9.977 1 97.81 333 LEU B CA 1
ATOM 8216 C C . LEU B 1 333 ? -31.625 32.531 10.875 1 97.81 333 LEU B C 1
ATOM 8218 O O . LEU B 1 333 ? -32.594 31.891 10.438 1 97.81 333 LEU B O 1
ATOM 8222 N N . VAL B 1 334 ? -31.203 32.406 12.094 1 96.81 334 VAL B N 1
ATOM 8223 C CA . VAL B 1 334 ? -31.828 31.469 13.023 1 96.81 334 VAL B CA 1
ATOM 8224 C C . VAL B 1 334 ? -33.25 31.938 13.336 1 96.81 334 VAL B C 1
ATOM 8226 O O . VAL B 1 334 ? -34.156 31.109 13.438 1 96.81 334 VAL B O 1
ATOM 8229 N N . GLN B 1 335 ? -33.469 33.188 13.406 1 94.81 335 GLN B N 1
ATOM 8230 C CA . GLN B 1 335 ? -34.781 33.75 13.688 1 94.81 335 GLN B CA 1
ATOM 8231 C C . GLN B 1 335 ? -35.781 33.469 12.555 1 94.81 335 GLN B C 1
ATOM 8233 O O . GLN B 1 335 ? -36.969 33.219 12.789 1 94.81 335 GLN B O 1
ATOM 8238 N N . LYS B 1 336 ? -35.219 33.406 11.398 1 96.19 336 LYS B N 1
ATOM 8239 C CA . LYS B 1 336 ? -36.094 33.281 10.227 1 96.19 336 LYS B CA 1
ATOM 8240 C C . LYS B 1 336 ? -36.281 31.797 9.883 1 96.19 336 LYS B C 1
ATOM 8242 O O . LYS B 1 336 ? -37.156 31.453 9.055 1 96.19 336 LYS B O 1
ATOM 8247 N N . THR B 1 337 ? -35.594 30.969 10.5 1 96.75 337 THR B N 1
ATOM 8248 C CA . THR B 1 337 ? -35.656 29.531 10.188 1 96.75 337 THR B CA 1
ATOM 8249 C C . THR B 1 337 ? -36.5 28.797 11.211 1 96.75 337 THR B C 1
ATOM 8251 O O . THR B 1 337 ? -36.375 29.031 12.414 1 96.75 337 THR B O 1
ATOM 8254 N N . PRO B 1 338 ? -37.406 27.844 10.703 1 95.5 338 PRO B N 1
ATOM 8255 C CA . PRO B 1 338 ? -38.125 27.031 11.688 1 95.5 338 PRO B CA 1
ATOM 8256 C C . PRO B 1 338 ? -37.156 26.328 12.672 1 95.5 338 PRO B C 1
ATOM 8258 O O . PRO B 1 338 ? -36.156 25.766 12.258 1 95.5 338 PRO B O 1
ATOM 8261 N N . LEU B 1 339 ? -37.5 26.344 13.969 1 94.81 339 LEU B N 1
ATOM 8262 C CA . LEU B 1 339 ? -36.625 25.875 15.023 1 94.81 339 LEU B CA 1
ATOM 8263 C C . LEU B 1 339 ? -36.312 24.391 14.859 1 94.81 339 LEU B C 1
ATOM 8265 O O . LEU B 1 339 ? -35.219 23.922 15.195 1 94.81 339 LEU B O 1
ATOM 8269 N N . ARG B 1 340 ? -37.25 23.625 14.305 1 95.31 340 ARG B N 1
ATOM 8270 C CA . ARG B 1 340 ? -37.031 22.203 14.055 1 95.31 340 ARG B CA 1
ATOM 8271 C C . ARG B 1 340 ? -35.844 22 13.117 1 95.31 340 ARG B C 1
ATOM 8273 O O . ARG B 1 340 ? -35.031 21.109 13.336 1 95.31 340 ARG B O 1
ATOM 8280 N N . ILE B 1 341 ? -35.719 22.844 12.094 1 97 341 ILE B N 1
ATOM 8281 C CA . ILE B 1 341 ? -34.656 22.734 11.125 1 97 341 ILE B CA 1
ATOM 8282 C C . ILE B 1 341 ? -33.312 23.047 11.797 1 97 341 ILE B C 1
ATOM 8284 O O . ILE B 1 341 ? -32.312 22.328 11.586 1 97 341 ILE B O 1
ATOM 8288 N N . VAL B 1 342 ? -33.281 24.047 12.617 1 96.94 342 VAL B N 1
ATOM 8289 C CA . VAL B 1 342 ? -32.062 24.406 13.336 1 96.94 342 VAL B CA 1
ATOM 8290 C C . VAL B 1 342 ? -31.672 23.281 14.281 1 96.94 342 VAL B C 1
ATOM 8292 O O . VAL B 1 342 ? -30.484 22.922 14.352 1 96.94 342 VAL B O 1
ATOM 8295 N N . HIS B 1 343 ? -32.656 22.797 15 1 96.19 343 HIS B N 1
ATOM 8296 C CA . HIS B 1 343 ? -32.406 21.672 15.898 1 96.19 343 HIS B CA 1
ATOM 8297 C C . HIS B 1 343 ? -31.844 20.469 15.148 1 96.19 343 HIS B C 1
ATOM 8299 O O . HIS B 1 343 ? -30.828 19.906 15.562 1 96.19 343 HIS B O 1
ATOM 8305 N N . ASP B 1 344 ? -32.469 20.109 14.055 1 97.06 344 ASP B N 1
ATOM 8306 C CA . ASP B 1 344 ? -32.031 18.969 13.258 1 97.06 344 ASP B CA 1
ATOM 8307 C C . ASP B 1 344 ? -30.609 19.172 12.734 1 97.06 344 ASP B C 1
ATOM 8309 O O . ASP B 1 344 ? -29.812 18.219 12.688 1 97.06 344 ASP B O 1
ATOM 8313 N N . TYR B 1 345 ? -30.344 20.391 12.336 1 97.44 345 TYR B N 1
ATOM 8314 C CA . TYR B 1 345 ? -29.016 20.719 11.836 1 97.44 345 TYR B CA 1
ATOM 8315 C C . TYR B 1 345 ? -27.953 20.531 12.922 1 97.44 345 TYR B C 1
ATOM 8317 O O . TYR B 1 345 ? -26.891 19.969 12.664 1 97.44 345 TYR B O 1
ATOM 8325 N N . MET B 1 346 ? -28.25 20.969 14.109 1 97.06 346 MET B N 1
ATOM 8326 C CA . MET B 1 346 ? -27.297 20.828 15.219 1 97.06 346 MET B CA 1
ATOM 8327 C C . MET B 1 346 ? -27.047 19.344 15.523 1 97.06 346 MET B C 1
ATOM 8329 O O . MET B 1 346 ? -25.906 18.938 15.688 1 97.06 346 MET B O 1
ATOM 8333 N N . VAL B 1 347 ? -28.094 18.562 15.562 1 96.94 347 VAL B N 1
ATOM 8334 C CA . VAL B 1 347 ? -27.984 17.141 15.875 1 96.94 347 VAL B CA 1
ATOM 8335 C C . VAL B 1 347 ? -27.203 16.438 14.781 1 96.94 347 VAL B C 1
ATOM 8337 O O . VAL B 1 347 ? -26.406 15.523 15.062 1 96.94 347 VAL B O 1
ATOM 8340 N N . TRP B 1 348 ? -27.375 16.859 13.555 1 97.12 348 TRP B N 1
ATOM 8341 C CA . TRP B 1 348 ? -26.688 16.266 12.406 1 97.12 348 TRP B CA 1
ATOM 8342 C C . TRP B 1 348 ? -25.172 16.328 12.586 1 97.12 348 TRP B C 1
ATOM 8344 O O . TRP B 1 348 ? -24.469 15.391 12.211 1 97.12 348 TRP B O 1
ATOM 8354 N N . GLN B 1 349 ? -24.672 17.359 13.195 1 95.62 349 GLN B N 1
ATOM 8355 C CA . GLN B 1 349 ? -23.234 17.516 13.375 1 95.62 349 GLN B CA 1
ATOM 8356 C C . GLN B 1 349 ? -22.656 16.359 14.18 1 95.62 349 GLN B C 1
ATOM 8358 O O . GLN B 1 349 ? -21.594 15.828 13.836 1 95.62 349 GLN B O 1
ATOM 8363 N N . SER B 1 350 ? -23.344 15.93 15.133 1 95.56 350 SER B N 1
ATOM 8364 C CA . SER B 1 350 ? -22.859 14.844 15.984 1 95.56 350 SER B CA 1
ATOM 8365 C C . SER B 1 350 ? -23.109 13.484 15.328 1 95.56 350 SER B C 1
ATOM 8367 O O . SER B 1 350 ? -22.266 12.594 15.391 1 95.56 350 SER B O 1
ATOM 8369 N N . VAL B 1 351 ? -24.297 13.352 14.688 1 97.12 351 VAL B N 1
ATOM 8370 C CA . VAL B 1 351 ? -24.641 12.094 14.039 1 97.12 351 VAL B CA 1
ATOM 8371 C C . VAL B 1 351 ? -23.609 11.758 12.969 1 97.12 351 VAL B C 1
ATOM 8373 O O . VAL B 1 351 ? -23.094 10.641 12.93 1 97.12 351 VAL B O 1
ATOM 8376 N N . ALA B 1 352 ? -23.312 12.734 12.164 1 96.06 352 ALA B N 1
ATOM 8377 C CA . ALA B 1 352 ? -22.375 12.531 11.062 1 96.06 352 ALA B CA 1
ATOM 8378 C C . ALA B 1 352 ? -20.969 12.258 11.594 1 96.06 352 ALA B C 1
ATOM 8380 O O . ALA B 1 352 ? -20.25 11.406 11.055 1 96.06 352 ALA B O 1
ATOM 8381 N N . SER B 1 353 ? -20.578 12.945 12.633 1 94.75 353 SER B N 1
ATOM 8382 C CA . SER B 1 353 ? -19.203 12.867 13.133 1 94.75 353 SER B CA 1
ATOM 8383 C C . SER B 1 353 ? -18.953 11.547 13.852 1 94.75 353 SER B C 1
ATOM 8385 O O . SER B 1 353 ? -17.828 11.055 13.859 1 94.75 353 SER B O 1
ATOM 8387 N N . LEU B 1 354 ? -19.969 10.93 14.43 1 96.38 354 LEU B N 1
ATOM 8388 C CA . LEU B 1 354 ? -19.781 9.758 15.273 1 96.38 354 LEU B CA 1
ATOM 8389 C C . LEU B 1 354 ? -20.156 8.484 14.516 1 96.38 354 LEU B C 1
ATOM 8391 O O . LEU B 1 354 ? -19.969 7.375 15.039 1 96.38 354 LEU B O 1
ATOM 8395 N N . ALA B 1 355 ? -20.609 8.617 13.305 1 96.5 355 ALA B N 1
ATOM 8396 C CA . ALA B 1 355 ? -21.078 7.477 12.523 1 96.5 355 ALA B CA 1
ATOM 8397 C C . ALA B 1 355 ? -19.984 6.449 12.312 1 96.5 355 ALA B C 1
ATOM 8399 O O . ALA B 1 355 ? -20.25 5.246 12.234 1 96.5 355 ALA B O 1
ATOM 8400 N N . GLY B 1 356 ? -18.719 6.926 12.266 1 93.88 356 GLY B N 1
ATOM 8401 C CA . GLY B 1 356 ? -17.578 6.043 12.039 1 93.88 356 GLY B CA 1
ATOM 8402 C C . GLY B 1 356 ? -17.312 5.098 13.195 1 93.88 356 GLY B C 1
ATOM 8403 O O . GLY B 1 356 ? -16.578 4.125 13.055 1 93.88 356 GLY B O 1
ATOM 8404 N N . SER B 1 357 ? -17.906 5.266 14.336 1 95.25 357 SER B N 1
ATOM 8405 C CA . SER B 1 357 ? -17.688 4.434 15.516 1 95.25 357 SER B CA 1
ATOM 8406 C C . SER B 1 357 ? -18.844 3.443 15.711 1 95.25 357 SER B C 1
ATOM 8408 O O . SER B 1 357 ? -18.984 2.861 16.781 1 95.25 357 SER B O 1
ATOM 8410 N N . LEU B 1 358 ? -19.672 3.289 14.68 1 96.5 358 LEU B N 1
ATOM 8411 C CA . LEU B 1 358 ? -20.844 2.406 14.719 1 96.5 358 LEU B CA 1
ATOM 8412 C C . LEU B 1 358 ? -20.609 1.167 13.859 1 96.5 358 LEU B C 1
ATOM 8414 O O . LEU B 1 358 ? -19.516 0.973 13.328 1 96.5 358 LEU B O 1
ATOM 8418 N N . PRO B 1 359 ? -21.594 0.247 13.828 1 93.56 359 PRO B N 1
ATOM 8419 C CA . PRO B 1 359 ? -21.453 -1 13.078 1 93.56 359 PRO B CA 1
ATOM 8420 C C . PRO B 1 359 ? -21.109 -0.763 11.602 1 93.56 359 PRO B C 1
ATOM 8422 O O . PRO B 1 359 ? -21.219 0.365 11.117 1 93.56 359 PRO B O 1
ATOM 8425 N N . GLU B 1 360 ? -20.75 -1.791 10.898 1 86.81 360 GLU B N 1
ATOM 8426 C CA . GLU B 1 360 ? -20.203 -1.766 9.539 1 86.81 360 GLU B CA 1
ATOM 8427 C C . GLU B 1 360 ? -21.156 -1.063 8.578 1 86.81 360 GLU B C 1
ATOM 8429 O O . GLU B 1 360 ? -20.703 -0.405 7.633 1 86.81 360 GLU B O 1
ATOM 8434 N N . ARG B 1 361 ? -22.453 -1.24 8.703 1 88.69 361 ARG B N 1
ATOM 8435 C CA . ARG B 1 361 ? -23.422 -0.616 7.801 1 88.69 361 ARG B CA 1
ATOM 8436 C C . ARG B 1 361 ? -23.312 0.904 7.859 1 88.69 361 ARG B C 1
ATOM 8438 O O . ARG B 1 361 ? -23.484 1.582 6.844 1 88.69 361 ARG B O 1
ATOM 8445 N N . TYR B 1 362 ? -23.016 1.438 9.062 1 95.19 362 TYR B N 1
ATOM 8446 C CA . TYR B 1 362 ? -22.828 2.877 9.219 1 95.19 362 TYR B CA 1
ATOM 8447 C C . TYR B 1 362 ? -21.484 3.312 8.625 1 95.19 362 TYR B C 1
ATOM 8449 O O . TYR B 1 362 ? -21.422 4.324 7.918 1 95.19 362 TYR B O 1
ATOM 8457 N N . ARG B 1 363 ? -20.422 2.541 8.883 1 93.5 363 ARG B N 1
ATOM 8458 C CA . ARG B 1 363 ? -19.094 2.844 8.352 1 93.5 363 ARG B CA 1
ATOM 8459 C C . ARG B 1 363 ? -19.094 2.764 6.832 1 93.5 363 ARG B C 1
ATOM 8461 O O . ARG B 1 363 ? -18.359 3.51 6.168 1 93.5 363 ARG B O 1
ATOM 8468 N N . GLY B 1 364 ? -19.891 1.889 6.301 1 88.19 364 GLY B N 1
ATOM 8469 C CA . GLY B 1 364 ? -20.047 1.828 4.855 1 88.19 364 GLY B CA 1
ATOM 8470 C C . GLY B 1 364 ? -20.625 3.102 4.266 1 88.19 364 GLY B C 1
ATOM 8471 O O . GLY B 1 364 ? -20.188 3.555 3.207 1 88.19 364 GLY B O 1
ATOM 8472 N N . ALA B 1 365 ? -21.609 3.66 4.969 1 93.12 365 ALA B N 1
ATOM 8473 C CA . ALA B 1 365 ? -22.172 4.93 4.535 1 93.12 365 ALA B CA 1
ATOM 8474 C C . ALA B 1 365 ? -21.141 6.051 4.602 1 93.12 365 ALA B C 1
ATOM 8476 O O . ALA B 1 365 ? -21.094 6.91 3.717 1 93.12 365 ALA B O 1
ATOM 8477 N N . VAL B 1 366 ? -20.359 6.012 5.613 1 95.94 366 VAL B N 1
ATOM 8478 C CA . VAL B 1 366 ? -19.297 6.996 5.762 1 95.94 366 VAL B CA 1
ATOM 8479 C C . VAL B 1 366 ? -18.312 6.879 4.598 1 95.94 366 VAL B C 1
ATOM 8481 O O . VAL B 1 366 ? -17.906 7.891 4.016 1 95.94 366 VAL B O 1
ATOM 8484 N N . LEU B 1 367 ? -17.906 5.688 4.262 1 91.38 367 LEU B N 1
ATOM 8485 C CA . LEU B 1 367 ? -16.969 5.453 3.164 1 91.38 367 LEU B CA 1
ATOM 8486 C C . LEU B 1 367 ? -17.531 5.98 1.848 1 91.38 367 LEU B C 1
ATOM 8488 O O . LEU B 1 367 ? -16.812 6.609 1.067 1 91.38 367 LEU B O 1
ATOM 8492 N N . GLU B 1 368 ? -18.781 5.719 1.601 1 90.44 368 GLU B N 1
ATOM 8493 C CA . GLU B 1 368 ? -19.406 6.164 0.356 1 90.44 368 GLU B CA 1
ATOM 8494 C C . GLU B 1 368 ? -19.344 7.684 0.222 1 90.44 368 GLU B C 1
ATOM 8496 O O . GLU B 1 368 ? -19.094 8.203 -0.867 1 90.44 368 GLU B O 1
ATOM 8501 N N . PHE B 1 369 ? -19.609 8.312 1.282 1 96.12 369 PHE B N 1
ATOM 8502 C CA . PHE B 1 369 ? -19.531 9.773 1.244 1 96.12 369 PHE B CA 1
ATOM 8503 C C . PHE B 1 369 ? -18.094 10.227 0.983 1 96.12 369 PHE B C 1
ATOM 8505 O O . PHE B 1 369 ? -17.875 11.156 0.204 1 96.12 369 PHE B O 1
ATOM 8512 N N . HIS B 1 370 ? -17.141 9.625 1.607 1 94.94 370 HIS B N 1
ATOM 8513 C CA . HIS B 1 370 ? -15.758 10.055 1.478 1 94.94 370 HIS B CA 1
ATOM 8514 C C . HIS B 1 370 ? -15.219 9.773 0.079 1 94.94 370 HIS B C 1
ATOM 8516 O O . HIS B 1 370 ? -14.312 10.461 -0.398 1 94.94 370 HIS B O 1
ATOM 8522 N N . LYS B 1 371 ? -15.734 8.797 -0.593 1 90.5 371 LYS B N 1
ATOM 8523 C CA . LYS B 1 371 ? -15.414 8.594 -2.002 1 90.5 371 LYS B CA 1
ATOM 8524 C C . LYS B 1 371 ? -15.742 9.836 -2.826 1 90.5 371 LYS B C 1
ATOM 8526 O O . LYS B 1 371 ? -14.945 10.258 -3.67 1 90.5 371 LYS B O 1
ATOM 8531 N N . ALA B 1 372 ? -16.844 10.383 -2.492 1 92.81 372 ALA B N 1
ATOM 8532 C CA . ALA B 1 372 ? -17.297 11.562 -3.219 1 92.81 372 ALA B CA 1
ATOM 8533 C C . ALA B 1 372 ? -16.562 12.82 -2.746 1 92.81 372 ALA B C 1
ATOM 8535 O O . ALA B 1 372 ? -16.312 13.727 -3.537 1 92.81 372 ALA B O 1
ATOM 8536 N N . TYR B 1 373 ? -16.219 12.859 -1.523 1 95.19 373 TYR B N 1
ATOM 8537 C CA . TYR B 1 373 ? -15.68 14.047 -0.869 1 95.19 373 TYR B CA 1
ATOM 8538 C C . TYR B 1 373 ? -14.18 14.18 -1.12 1 95.19 373 TYR B C 1
ATOM 8540 O O . TYR B 1 373 ? -13.711 15.234 -1.54 1 95.19 373 TYR B O 1
ATOM 8548 N N . THR B 1 374 ? -13.367 13.094 -0.951 1 95.12 374 THR B N 1
ATOM 8549 C CA . THR B 1 374 ? -11.914 13.203 -1.027 1 95.12 374 THR B CA 1
ATOM 8550 C C . THR B 1 374 ? -11.359 12.258 -2.092 1 95.12 374 THR B C 1
ATOM 8552 O O . THR B 1 374 ? -10.195 12.367 -2.477 1 95.12 374 THR B O 1
ATOM 8555 N N . GLY B 1 375 ? -12.102 11.328 -2.557 1 91.19 375 GLY B N 1
ATOM 8556 C CA . GLY B 1 375 ? -11.688 10.438 -3.627 1 91.19 375 GLY B CA 1
ATOM 8557 C C . GLY B 1 375 ? -11.133 9.117 -3.123 1 91.19 375 GLY B C 1
ATOM 8558 O O . GLY B 1 375 ? -10.641 8.305 -3.906 1 91.19 375 GLY B O 1
ATOM 8559 N N . ILE B 1 376 ? -11.25 8.75 -1.789 1 90.25 376 ILE B N 1
ATOM 8560 C CA . ILE B 1 376 ? -10.789 7.465 -1.285 1 90.25 376 ILE B CA 1
ATOM 8561 C C . ILE B 1 376 ? -11.758 6.367 -1.72 1 90.25 376 ILE B C 1
ATOM 8563 O O . ILE B 1 376 ? -12.93 6.633 -1.983 1 90.25 376 ILE B O 1
ATOM 8567 N N . SER B 1 377 ? -11.25 5.121 -1.805 1 81.94 377 SER B N 1
ATOM 8568 C CA . SER B 1 377 ? -12.117 4.062 -2.311 1 81.94 377 SER B CA 1
ATOM 8569 C C . SER B 1 377 ? -12.203 2.9 -1.326 1 81.94 377 SER B C 1
ATOM 8571 O O . SER B 1 377 ? -12.961 1.954 -1.542 1 81.94 377 SER B O 1
ATOM 8573 N N . ALA B 1 378 ? -11.414 2.994 -0.243 1 81.75 378 ALA B N 1
ATOM 8574 C CA . ALA B 1 378 ? -11.414 1.935 0.762 1 81.75 378 ALA B CA 1
ATOM 8575 C C . ALA B 1 378 ? -11.141 2.496 2.152 1 81.75 378 ALA B C 1
ATOM 8577 O O . ALA B 1 378 ? -10.688 3.637 2.291 1 81.75 378 ALA B O 1
ATOM 8578 N N . VAL B 1 379 ? -11.523 1.642 3.115 1 84.56 379 VAL B N 1
ATOM 8579 C CA . VAL B 1 379 ? -11.195 2.01 4.488 1 84.56 379 VAL B CA 1
ATOM 8580 C C . VAL B 1 379 ? -9.75 1.631 4.797 1 84.56 379 VAL B C 1
ATOM 8582 O O . VAL B 1 379 ? -9.219 0.669 4.234 1 84.56 379 VAL B O 1
ATOM 8585 N N . ALA B 1 380 ? -9.117 2.424 5.617 1 88.12 380 ALA B N 1
ATOM 8586 C CA . ALA B 1 380 ? -7.75 2.129 6.039 1 88.12 380 ALA B CA 1
ATOM 8587 C C . ALA B 1 380 ? -7.691 0.844 6.859 1 88.12 380 ALA B C 1
ATOM 8589 O O . ALA B 1 380 ? -8.695 0.436 7.453 1 88.12 380 ALA B O 1
ATOM 8590 N N . PRO B 1 381 ? -6.488 0.175 6.879 1 84.19 381 PRO B N 1
ATOM 8591 C CA . PRO B 1 381 ? -6.332 -0.909 7.852 1 84.19 381 PRO B CA 1
ATOM 8592 C C . PRO B 1 381 ? -6.742 -0.496 9.266 1 84.19 381 PRO B C 1
ATOM 8594 O O . PRO B 1 381 ? -6.414 0.608 9.711 1 84.19 381 PRO B O 1
ATOM 8597 N N . ARG B 1 382 ? -7.438 -1.331 9.938 1 89.81 382 ARG B N 1
ATOM 8598 C CA . ARG B 1 382 ? -8.062 -0.991 11.211 1 89.81 382 ARG B CA 1
ATOM 8599 C C . ARG B 1 382 ? -7.023 -0.489 12.211 1 89.81 382 ARG B C 1
ATOM 8601 O O . ARG B 1 382 ? -7.273 0.472 12.945 1 89.81 382 ARG B O 1
ATOM 8608 N N . TRP B 1 383 ? -5.84 -1.12 12.258 1 92.5 383 TRP B N 1
ATOM 8609 C CA . TRP B 1 383 ? -4.805 -0.719 13.203 1 92.5 383 TRP B CA 1
ATOM 8610 C C . TRP B 1 383 ? -4.387 0.728 12.969 1 92.5 383 TRP B C 1
ATOM 8612 O O . TRP B 1 383 ? -4.062 1.448 13.922 1 92.5 383 TRP B O 1
ATOM 8622 N N . MET B 1 384 ? -4.352 1.158 11.734 1 93.94 384 MET B N 1
ATOM 8623 C CA . MET B 1 384 ? -3.928 2.514 11.398 1 93.94 384 MET B CA 1
ATOM 8624 C C . MET B 1 384 ? -4.914 3.543 11.945 1 93.94 384 MET B C 1
ATOM 8626 O O . MET B 1 384 ? -4.508 4.547 12.531 1 93.94 384 MET B O 1
ATOM 8630 N N . THR B 1 385 ? -6.184 3.266 11.75 1 95.06 385 THR B N 1
ATOM 8631 C CA . THR B 1 385 ? -7.23 4.133 12.273 1 95.06 385 THR B CA 1
ATOM 8632 C C . THR B 1 385 ? -7.152 4.207 13.797 1 95.06 385 THR B C 1
ATOM 8634 O O . THR B 1 385 ? -7.223 5.293 14.375 1 95.06 385 THR B O 1
ATOM 8637 N N . CYS B 1 386 ? -6.965 3.092 14.391 1 97.75 386 CYS B N 1
ATOM 8638 C CA . CYS B 1 386 ? -7.027 2.994 15.844 1 97.75 386 CYS B CA 1
ATOM 8639 C C . CYS B 1 386 ? -5.762 3.547 16.484 1 97.75 386 CYS B C 1
ATOM 8641 O O . CYS B 1 386 ? -5.828 4.223 17.516 1 97.75 386 CYS B O 1
ATOM 8643 N N . ALA B 1 387 ? -4.602 3.271 15.891 1 97.62 387 ALA B N 1
ATOM 8644 C CA . ALA B 1 387 ? -3.352 3.83 16.406 1 97.62 387 ALA B CA 1
ATOM 8645 C C . ALA B 1 387 ? -3.336 5.348 16.266 1 97.62 387 ALA B C 1
ATOM 8647 O O . ALA B 1 387 ? -2.889 6.051 17.172 1 97.62 387 ALA B O 1
ATOM 8648 N N . GLY B 1 388 ? -3.787 5.832 15.109 1 97.5 388 GLY B N 1
ATOM 8649 C CA . GLY B 1 388 ? -3.889 7.27 14.914 1 97.5 388 GLY B CA 1
ATOM 8650 C C . GLY B 1 388 ? -4.797 7.945 15.922 1 97.5 388 GLY B C 1
ATOM 8651 O O . GLY B 1 388 ? -4.461 9 16.469 1 97.5 388 GLY B O 1
ATOM 8652 N N . ALA B 1 389 ? -5.918 7.336 16.219 1 97.5 389 ALA B N 1
ATOM 8653 C CA . ALA B 1 389 ? -6.879 7.898 17.156 1 97.5 389 ALA B CA 1
ATOM 8654 C C . ALA B 1 389 ? -6.309 7.906 18.578 1 97.5 389 ALA B C 1
ATOM 8656 O O . ALA B 1 389 ? -6.41 8.906 19.281 1 97.5 389 ALA B O 1
ATOM 8657 N N . ALA B 1 390 ? -5.762 6.816 18.953 1 98.12 390 ALA B N 1
ATOM 8658 C CA . ALA B 1 390 ? -5.18 6.719 20.281 1 98.12 390 ALA B CA 1
ATOM 8659 C C . ALA B 1 390 ? -4.062 7.742 20.469 1 98.12 390 ALA B C 1
ATOM 8661 O O . ALA B 1 390 ? -3.969 8.383 21.531 1 98.12 390 ALA B O 1
ATOM 8662 N N . ASP B 1 391 ? -3.258 7.859 19.469 1 97.75 391 ASP B N 1
ATOM 8663 C CA . ASP B 1 391 ? -2.125 8.781 19.531 1 97.75 391 ASP B CA 1
ATOM 8664 C C . ASP B 1 391 ? -2.594 10.234 19.531 1 97.75 391 ASP B C 1
ATOM 8666 O O . ASP B 1 391 ? -1.965 11.094 20.156 1 97.75 391 ASP B O 1
ATOM 8670 N N . LYS B 1 392 ? -3.592 10.531 18.844 1 96.62 392 LYS B N 1
ATOM 8671 C CA . LYS B 1 392 ? -4.148 11.875 18.828 1 96.62 392 LYS B CA 1
ATOM 8672 C C . LYS B 1 392 ? -4.699 12.266 20.203 1 96.62 392 LYS B C 1
ATOM 8674 O O . LYS B 1 392 ? -4.539 13.406 20.641 1 96.62 392 LYS B O 1
ATOM 8679 N N . VAL B 1 393 ? -5.293 11.336 20.859 1 97.62 393 VAL B N 1
ATOM 8680 C CA . VAL B 1 393 ? -5.992 11.617 22.109 1 97.62 393 VAL B CA 1
ATOM 8681 C C . VAL B 1 393 ? -5.016 11.508 23.281 1 97.62 393 VAL B C 1
ATOM 8683 O O . VAL B 1 393 ? -5.039 12.336 24.203 1 97.62 393 VAL B O 1
ATOM 8686 N N . LEU B 1 394 ? -4.18 10.5 23.297 1 97.94 394 LEU B N 1
ATOM 8687 C CA . LEU B 1 394 ? -3.256 10.219 24.391 1 97.94 394 LEU B CA 1
ATOM 8688 C C . LEU B 1 394 ? -1.81 10.312 23.906 1 97.94 394 LEU B C 1
ATOM 8690 O O . LEU B 1 394 ? -0.961 9.531 24.344 1 97.94 394 LEU B O 1
ATOM 8694 N N . GLY B 1 395 ? -1.56 11.258 23.094 1 97.81 395 GLY B N 1
ATOM 8695 C CA . GLY B 1 395 ? -0.307 11.367 22.359 1 97.81 395 GLY B CA 1
ATOM 8696 C C . GLY B 1 395 ? 0.879 11.68 23.25 1 97.81 395 GLY B C 1
ATOM 8697 O O . GLY B 1 395 ? 2.025 11.414 22.891 1 97.81 395 GLY B O 1
ATOM 8698 N N . PHE B 1 396 ? 0.682 12.242 24.422 1 97.56 396 PHE B N 1
ATOM 8699 C CA . PHE B 1 396 ? 1.804 12.477 25.312 1 97.56 396 PHE B CA 1
ATOM 8700 C C . PHE B 1 396 ? 2.213 11.195 26.031 1 97.56 396 PHE B C 1
ATOM 8702 O O . PHE B 1 396 ? 3.389 11 26.344 1 97.56 396 PHE B O 1
ATOM 8709 N N . ALA B 1 397 ? 1.222 10.328 26.25 1 97 397 ALA B N 1
ATOM 8710 C CA . ALA B 1 397 ? 1.541 9.031 26.844 1 97 397 ALA B CA 1
ATOM 8711 C C . ALA B 1 397 ? 2.309 8.156 25.859 1 97 397 ALA B C 1
ATOM 8713 O O . ALA B 1 397 ? 3.377 7.633 26.172 1 97 397 ALA B O 1
ATOM 8714 N N . THR B 1 398 ? 1.763 8.023 24.625 1 97.5 398 THR B N 1
ATOM 8715 C CA . THR B 1 398 ? 2.475 7.273 23.594 1 97.5 398 THR B CA 1
ATOM 8716 C C . THR B 1 398 ? 3.758 7.992 23.188 1 97.5 398 THR B C 1
ATOM 8718 O O . THR B 1 398 ? 4.746 7.352 22.828 1 97.5 398 THR B O 1
ATOM 8721 N N . GLY B 1 399 ? 3.717 9.336 23.297 1 97.5 399 GLY B N 1
ATOM 8722 C CA . GLY B 1 399 ? 4.84 10.164 22.891 1 97.5 399 GLY B CA 1
ATOM 8723 C C . GLY B 1 399 ? 6.078 9.953 23.75 1 97.5 399 GLY B C 1
ATOM 8724 O O . GLY B 1 399 ? 7.203 10.016 23.234 1 97.5 399 GLY B O 1
ATOM 8725 N N . ALA B 1 400 ? 5.895 9.688 25.016 1 96.38 400 ALA B N 1
ATOM 8726 C CA . ALA B 1 400 ? 7.02 9.406 25.906 1 96.38 400 ALA B CA 1
ATOM 8727 C C . ALA B 1 400 ? 7.762 8.148 25.484 1 96.38 400 ALA B C 1
ATOM 8729 O O . ALA B 1 400 ? 8.992 8.141 25.406 1 96.38 400 ALA B O 1
ATOM 8730 N N . GLU B 1 401 ? 7.031 7.117 25.188 1 95.69 401 GLU B N 1
ATOM 8731 C CA . GLU B 1 401 ? 7.625 5.871 24.703 1 95.69 401 GLU B CA 1
ATOM 8732 C C . GLU B 1 401 ? 8.242 6.047 23.312 1 95.69 401 GLU B C 1
ATOM 8734 O O . GLU B 1 401 ? 9.266 5.434 23.016 1 95.69 401 GLU B O 1
ATOM 8739 N N . PHE B 1 402 ? 7.621 6.809 22.531 1 97.12 402 PHE B N 1
ATOM 8740 C CA . PHE B 1 402 ? 8.078 7.082 21.172 1 97.12 402 PHE B CA 1
ATOM 8741 C C . PHE B 1 402 ? 9.453 7.734 21.188 1 97.12 402 PHE B C 1
ATOM 8743 O O . PHE B 1 402 ? 10.359 7.305 20.469 1 97.12 402 PHE B O 1
ATOM 8750 N N . VAL B 1 403 ? 9.625 8.742 21.984 1 97.5 403 VAL B N 1
ATOM 8751 C CA . VAL B 1 403 ? 10.875 9.484 22.125 1 97.5 403 VAL B CA 1
ATOM 8752 C C . VAL B 1 403 ? 11.977 8.555 22.625 1 97.5 403 VAL B C 1
ATOM 8754 O O . VAL B 1 403 ? 13.117 8.625 22.156 1 97.5 403 VAL B O 1
ATOM 8757 N N . GLU B 1 404 ? 11.625 7.738 23.5 1 95 404 GLU B N 1
ATOM 8758 C CA . GLU B 1 404 ? 12.586 6.789 24.062 1 95 404 GLU B CA 1
ATOM 8759 C C . GLU B 1 404 ? 13.023 5.77 23.016 1 95 404 GLU B C 1
ATOM 8761 O O . GLU B 1 404 ? 14.219 5.523 22.828 1 95 404 GLU B O 1
ATOM 8766 N N . LYS B 1 405 ? 12.047 5.246 22.344 1 93.69 405 LYS B N 1
ATOM 8767 C CA . LYS B 1 405 ? 12.312 4.199 21.359 1 93.69 405 LYS B CA 1
ATOM 8768 C C . LYS B 1 405 ? 13.195 4.719 20.234 1 93.69 405 LYS B C 1
ATOM 8770 O O . LYS B 1 405 ? 13.977 3.963 19.641 1 93.69 405 LYS B O 1
ATOM 8775 N N . LEU B 1 406 ? 13.086 5.957 19.922 1 94.69 406 LEU B N 1
ATOM 8776 C CA . LEU B 1 406 ? 13.82 6.535 18.797 1 94.69 406 LEU B CA 1
ATOM 8777 C C . LEU B 1 406 ? 15.117 7.184 19.281 1 94.69 406 LEU B C 1
ATOM 8779 O O . LEU B 1 406 ? 15.914 7.652 18.469 1 94.69 406 LEU B O 1
ATOM 8783 N N . HIS B 1 407 ? 15.352 7.242 20.625 1 93.94 407 HIS B N 1
ATOM 8784 C CA . HIS B 1 407 ? 16.5 7.945 21.188 1 93.94 407 HIS B CA 1
ATOM 8785 C C . HIS B 1 407 ? 16.578 9.375 20.672 1 93.94 407 HIS B C 1
ATOM 8787 O O . HIS B 1 407 ? 17.641 9.844 20.266 1 93.94 407 HIS B O 1
ATOM 8793 N N . SER B 1 408 ? 15.398 9.977 20.625 1 93.25 408 SER B N 1
ATOM 8794 C CA . SER B 1 408 ? 15.258 11.281 19.984 1 93.25 408 SER B CA 1
ATOM 8795 C C . SER B 1 408 ? 16.016 12.359 20.734 1 93.25 408 SER B C 1
ATOM 8797 O O . SER B 1 408 ? 16.391 13.391 20.156 1 93.25 408 SER B O 1
ATOM 8799 N N . LEU B 1 409 ? 16.281 12.188 22 1 94.12 409 LEU B N 1
ATOM 8800 C CA . LEU B 1 409 ? 16.969 13.188 22.797 1 94.12 409 LEU B CA 1
ATOM 8801 C C . LEU B 1 409 ? 18.438 13.297 22.391 1 94.12 409 LEU B C 1
ATOM 8803 O O . LEU B 1 409 ? 19.078 14.312 22.656 1 94.12 409 LEU B O 1
ATOM 8807 N N . GLU B 1 410 ? 18.891 12.352 21.703 1 94.19 410 GLU B N 1
ATOM 8808 C CA . GLU B 1 410 ? 20.312 12.305 21.328 1 94.19 410 GLU B CA 1
ATOM 8809 C C . GLU B 1 410 ? 20.641 13.367 20.281 1 94.19 410 GLU B C 1
ATOM 8811 O O . GLU B 1 410 ? 21.797 13.805 20.188 1 94.19 410 GLU B O 1
ATOM 8816 N N . ILE B 1 411 ? 19.625 13.797 19.516 1 95.56 411 ILE B N 1
ATOM 8817 C CA . ILE B 1 411 ? 19.922 14.742 18.453 1 95.56 411 ILE B CA 1
ATOM 8818 C C . ILE B 1 411 ? 19.469 16.141 18.859 1 95.56 411 ILE B C 1
ATOM 8820 O O . ILE B 1 411 ? 19.578 17.094 18.078 1 95.56 411 ILE B O 1
ATOM 8824 N N . LYS B 1 412 ? 18.922 16.312 20.031 1 96.44 412 LYS B N 1
ATOM 8825 C CA . LYS B 1 412 ? 18.312 17.562 20.484 1 96.44 412 LYS B CA 1
ATOM 8826 C C . LYS B 1 412 ? 19.297 18.719 20.391 1 96.44 412 LYS B C 1
ATOM 8828 O O . LYS B 1 412 ? 18.953 19.797 19.891 1 96.44 412 LYS B O 1
ATOM 8833 N N . ASP B 1 413 ? 20.516 18.562 20.781 1 96.5 413 ASP B N 1
ATOM 8834 C CA . ASP B 1 413 ? 21.516 19.625 20.797 1 96.5 413 ASP B CA 1
ATOM 8835 C C . ASP B 1 413 ? 21.906 20.016 19.375 1 96.5 413 ASP B C 1
ATOM 8837 O O . ASP B 1 413 ? 22.156 21.203 19.094 1 96.5 413 ASP B O 1
ATOM 8841 N N . GLU B 1 414 ? 21.953 19.062 18.5 1 96.5 414 GLU B N 1
ATOM 8842 C CA . GLU B 1 414 ? 22.266 19.359 17.109 1 96.5 414 GLU B CA 1
ATOM 8843 C C . GLU B 1 414 ? 21.188 20.219 16.469 1 96.5 414 GLU B C 1
ATOM 8845 O O . GLU B 1 414 ? 21.484 21.156 15.727 1 96.5 414 GLU B O 1
ATOM 8850 N N . ILE B 1 415 ? 19.969 19.875 16.781 1 98.12 415 ILE B N 1
ATOM 8851 C CA . ILE B 1 415 ? 18.844 20.609 16.219 1 98.12 415 ILE B CA 1
ATOM 8852 C C . ILE B 1 415 ? 18.812 22.031 16.797 1 98.12 415 ILE B C 1
ATOM 8854 O O . ILE B 1 415 ? 18.578 23 16.078 1 98.12 415 ILE B O 1
ATOM 8858 N N . LYS B 1 416 ? 19.062 22.156 18.062 1 98 416 LYS B N 1
ATOM 8859 C CA . LYS B 1 416 ? 19.109 23.469 18.703 1 98 416 LYS B CA 1
ATOM 8860 C C . LYS B 1 416 ? 20.219 24.328 18.094 1 98 416 LYS B C 1
ATOM 8862 O O . LYS B 1 416 ? 20.031 25.531 17.891 1 98 416 LYS B O 1
ATOM 8867 N N . ALA B 1 417 ? 21.328 23.703 17.812 1 97.56 417 ALA B N 1
ATOM 8868 C CA . ALA B 1 417 ? 22.422 24.438 17.156 1 97.56 417 ALA B CA 1
ATOM 8869 C C . ALA B 1 417 ? 22 24.922 15.781 1 97.56 417 ALA B C 1
ATOM 8871 O O . ALA B 1 417 ? 22.344 26.031 15.375 1 97.56 417 ALA B O 1
ATOM 8872 N N . MET B 1 418 ? 21.297 24.109 15.055 1 98 418 MET B N 1
ATOM 8873 C CA . MET B 1 418 ? 20.797 24.516 13.742 1 98 418 MET B CA 1
ATOM 8874 C C . MET B 1 418 ? 19.875 25.719 13.859 1 98 418 MET B C 1
ATOM 8876 O O . MET B 1 418 ? 19.953 26.672 13.07 1 98 418 MET B O 1
ATOM 8880 N N . ILE B 1 419 ? 18.953 25.688 14.859 1 98.62 419 ILE B N 1
ATOM 8881 C CA . ILE B 1 419 ? 18.016 26.781 15.094 1 98.62 419 ILE B CA 1
ATOM 8882 C C . ILE B 1 419 ? 18.781 28.062 15.422 1 98.62 419 ILE B C 1
ATOM 8884 O O . ILE B 1 419 ? 18.5 29.125 14.867 1 98.62 419 ILE B O 1
ATOM 8888 N N . GLU B 1 420 ? 19.766 27.922 16.234 1 98.19 420 GLU B N 1
ATOM 8889 C CA . GLU B 1 420 ? 20.562 29.078 16.641 1 98.19 420 GLU B CA 1
ATOM 8890 C C . GLU B 1 420 ? 21.344 29.641 15.461 1 98.19 420 GLU B C 1
ATOM 8892 O O . GLU B 1 420 ? 21.531 30.859 15.359 1 98.19 420 GLU B O 1
ATOM 8897 N N . ASN B 1 421 ? 21.875 28.812 14.68 1 98.12 421 ASN B N 1
ATOM 8898 C CA . ASN B 1 421 ? 22.609 29.266 13.5 1 98.12 421 ASN B CA 1
ATOM 8899 C C . ASN B 1 421 ? 21.703 30.016 12.531 1 98.12 421 ASN B C 1
ATOM 8901 O O . ASN B 1 421 ? 22.109 31.031 11.961 1 98.12 421 ASN B O 1
ATOM 8905 N N . VAL B 1 422 ? 20.531 29.5 12.328 1 98.5 422 VAL B N 1
ATOM 8906 C CA . VAL B 1 422 ? 19.578 30.156 11.438 1 98.5 422 VAL B CA 1
ATOM 8907 C C . VAL B 1 422 ? 19.172 31.516 12.031 1 98.5 422 VAL B C 1
ATOM 8909 O O . VAL B 1 422 ? 19.062 32.5 11.305 1 98.5 422 VAL B O 1
ATOM 8912 N N . ARG B 1 423 ? 18.891 31.562 13.336 1 98.38 423 ARG B N 1
ATOM 8913 C CA . ARG B 1 423 ? 18.562 32.812 14.023 1 98.38 423 ARG B CA 1
ATOM 8914 C C . ARG B 1 423 ? 19.672 33.844 13.852 1 98.38 423 ARG B C 1
ATOM 8916 O O . ARG B 1 423 ? 19.406 35 13.555 1 98.38 423 ARG B O 1
ATOM 8923 N N . LYS B 1 424 ? 20.891 33.375 14.016 1 97.88 424 LYS B N 1
ATOM 8924 C CA . LYS B 1 424 ? 22.047 34.25 13.859 1 97.88 424 LYS B CA 1
ATOM 8925 C C . LYS B 1 424 ? 22.125 34.812 12.445 1 97.88 424 LYS B C 1
ATOM 8927 O O . LYS B 1 424 ? 22.406 36 12.258 1 97.88 424 LYS B O 1
ATOM 8932 N N . THR B 1 425 ? 21.891 33.969 11.531 1 97.75 425 THR B N 1
ATOM 8933 C CA . THR B 1 425 ? 21.875 34.406 10.141 1 97.75 425 THR B CA 1
ATOM 8934 C C . THR B 1 425 ? 20.828 35.5 9.922 1 97.75 425 THR B C 1
ATOM 8936 O O . THR B 1 425 ? 21.078 36.469 9.219 1 97.75 425 THR B O 1
ATOM 8939 N N . PHE B 1 426 ? 19.656 35.344 10.461 1 97.75 426 PHE B N 1
ATOM 8940 C CA . PHE B 1 426 ? 18.609 36.344 10.375 1 97.75 426 PHE B CA 1
ATOM 8941 C C . PHE B 1 426 ? 19.078 37.688 10.984 1 97.75 426 PHE B C 1
ATOM 8943 O O . PHE B 1 426 ? 18.938 38.719 10.359 1 97.75 426 PHE B O 1
ATOM 8950 N N . LEU B 1 427 ? 19.625 37.625 12.156 1 97.62 427 LEU B N 1
ATOM 8951 C CA . LEU B 1 427 ? 20.109 38.812 12.859 1 97.62 427 LEU B CA 1
ATOM 8952 C C . LEU B 1 427 ? 21.188 39.5 12.055 1 97.62 427 LEU B C 1
ATOM 8954 O O . LEU B 1 427 ? 21.172 40.75 11.938 1 97.62 427 LEU B O 1
ATOM 8958 N N . ASP B 1 428 ? 22.031 38.719 11.453 1 96 428 ASP B N 1
ATOM 8959 C CA . ASP B 1 428 ? 23.141 39.281 10.688 1 96 428 ASP B CA 1
ATOM 8960 C C . ASP B 1 428 ? 22.641 39.906 9.383 1 96 428 ASP B C 1
ATOM 8962 O O . ASP B 1 428 ? 23.344 40.75 8.789 1 96 428 ASP B O 1
ATOM 8966 N N . SER B 1 429 ? 21.516 39.531 8.969 1 94.56 429 SER B N 1
ATOM 8967 C CA . SER B 1 429 ? 21 40.031 7.703 1 94.56 429 SER B CA 1
ATOM 8968 C C . SER B 1 429 ? 20.234 41.344 7.895 1 94.56 429 SER B C 1
ATOM 8970 O O . SER B 1 429 ? 20.031 42.094 6.941 1 94.56 429 SER B O 1
ATOM 8972 N N . LEU B 1 430 ? 19.766 41.688 9.031 1 94.62 430 LEU B N 1
ATOM 8973 C CA . LEU B 1 430 ? 18.859 42.781 9.32 1 94.62 430 LEU B CA 1
ATOM 8974 C C . LEU B 1 430 ? 19.469 44.125 8.914 1 94.62 430 LEU B C 1
ATOM 8976 O O . LEU B 1 430 ? 18.797 44.938 8.297 1 94.62 430 LEU B O 1
ATOM 8980 N N . PRO B 1 431 ? 20.766 44.312 9.148 1 91.94 431 PRO B N 1
ATOM 8981 C CA . PRO B 1 431 ? 21.359 45.594 8.773 1 91.94 431 PRO B CA 1
ATOM 8982 C C . PRO B 1 431 ? 21.359 45.812 7.266 1 91.94 431 PRO B C 1
ATOM 8984 O O . PRO B 1 431 ? 21.359 46.969 6.809 1 91.94 431 PRO B O 1
ATOM 8987 N N . SER B 1 432 ? 21.266 44.781 6.527 1 88.75 432 SER B N 1
ATOM 8988 C CA . SER B 1 432 ? 21.375 44.906 5.078 1 88.75 432 SER B CA 1
ATOM 8989 C C . SER B 1 432 ? 20 45.094 4.445 1 88.75 432 SER B C 1
ATOM 8991 O O . SER B 1 432 ? 19.891 45.344 3.24 1 88.75 432 SER B O 1
ATOM 8993 N N . VAL B 1 433 ? 19 45.031 5.266 1 91.75 433 VAL B N 1
ATOM 8994 C CA . VAL B 1 433 ? 17.656 45.281 4.758 1 91.75 433 VAL B CA 1
ATOM 8995 C C . VAL B 1 433 ? 17.453 46.781 4.496 1 91.75 433 VAL B C 1
ATOM 8997 O O . VAL B 1 433 ? 17.422 47.562 5.43 1 91.75 433 VAL B O 1
ATOM 9000 N N . ASP B 1 434 ? 17.234 47.188 3.252 1 89.56 434 ASP B N 1
ATOM 9001 C CA . ASP B 1 434 ? 17.297 48.594 2.865 1 89.56 434 ASP B CA 1
ATOM 9002 C C . ASP B 1 434 ? 15.938 49.281 2.988 1 89.56 434 ASP B C 1
ATOM 9004 O O . ASP B 1 434 ? 15.836 50.5 2.982 1 89.56 434 ASP B O 1
ATOM 9008 N N . TRP B 1 435 ? 14.906 48.594 3.156 1 92.44 435 TRP B N 1
ATOM 9009 C CA . TRP B 1 435 ? 13.562 49.156 3.146 1 92.44 435 TRP B CA 1
ATOM 9010 C C . TRP B 1 435 ? 13.047 49.375 4.566 1 92.44 435 TRP B C 1
ATOM 9012 O O . TRP B 1 435 ? 11.969 49.938 4.77 1 92.44 435 TRP B O 1
ATOM 9022 N N . MET B 1 436 ? 13.695 48.875 5.574 1 94.19 436 MET B N 1
ATOM 9023 C CA . MET B 1 436 ? 13.289 48.969 6.973 1 94.19 436 MET B CA 1
ATOM 9024 C C . MET B 1 436 ? 14.109 50.031 7.715 1 94.19 436 MET B C 1
ATOM 9026 O O . MET B 1 436 ? 15.328 50.094 7.562 1 94.19 436 MET B O 1
ATOM 9030 N N . ASP B 1 437 ? 13.477 50.875 8.516 1 94.5 437 ASP B N 1
ATOM 9031 C CA . ASP B 1 437 ? 14.172 51.906 9.281 1 94.5 437 ASP B CA 1
ATOM 9032 C C . ASP B 1 437 ? 14.938 51.281 10.453 1 94.5 437 ASP B C 1
ATOM 9034 O O . ASP B 1 437 ? 14.672 50.156 10.852 1 94.5 437 ASP B O 1
ATOM 9038 N N . ASP B 1 438 ? 15.805 52 11.062 1 94 438 ASP B N 1
ATOM 9039 C CA . ASP B 1 438 ? 16.75 51.5 12.055 1 94 438 ASP B CA 1
ATOM 9040 C C . ASP B 1 438 ? 16.016 51.094 13.336 1 94 438 ASP B C 1
ATOM 9042 O O . ASP B 1 438 ? 16.406 50.094 13.992 1 94 438 ASP B O 1
ATOM 9046 N N . THR B 1 439 ? 15.047 51.812 13.68 1 94.44 439 THR B N 1
ATOM 9047 C CA . THR B 1 439 ? 14.297 51.5 14.891 1 94.44 439 THR B CA 1
ATOM 9048 C C . THR B 1 439 ? 13.57 50.156 14.742 1 94.44 439 THR B C 1
ATOM 9050 O O . THR B 1 439 ? 13.617 49.312 15.641 1 94.44 439 THR B O 1
ATOM 9053 N N . THR B 1 440 ? 12.945 50.031 13.633 1 94.69 440 THR B N 1
ATOM 9054 C CA . THR B 1 440 ? 12.234 48.812 13.344 1 94.69 440 THR B CA 1
ATOM 9055 C C . THR B 1 440 ? 13.203 47.625 13.273 1 94.69 440 THR B C 1
ATOM 9057 O O . THR B 1 440 ? 12.898 46.531 13.75 1 94.69 440 THR B O 1
ATOM 9060 N N . LYS B 1 441 ? 14.344 47.812 12.734 1 95.81 441 LYS B N 1
ATOM 9061 C CA . LYS B 1 441 ? 15.375 46.781 12.68 1 95.81 441 LYS B CA 1
ATOM 9062 C C . LYS B 1 441 ? 15.773 46.312 14.078 1 95.81 441 LYS B C 1
ATOM 9064 O O . LYS B 1 441 ? 15.922 45.125 14.336 1 95.81 441 LYS B O 1
ATOM 9069 N N . SER B 1 442 ? 15.953 47.281 14.891 1 95.56 442 SER B N 1
ATOM 9070 C CA . SER B 1 442 ? 16.359 46.969 16.266 1 95.56 442 SER B CA 1
ATOM 9071 C C . SER B 1 442 ? 15.297 46.188 17 1 95.56 442 SER B C 1
ATOM 9073 O O . SER B 1 442 ? 15.609 45.219 17.719 1 95.56 442 SER B O 1
ATOM 9075 N N . LEU B 1 443 ? 14.078 46.531 16.828 1 95.38 443 LEU B N 1
ATOM 9076 C CA . LEU B 1 443 ? 12.969 45.844 17.469 1 95.38 443 LEU B CA 1
ATOM 9077 C C . LEU B 1 443 ? 12.812 44.438 16.875 1 95.38 443 LEU B C 1
ATOM 9079 O O . LEU B 1 443 ? 12.469 43.5 17.578 1 95.38 443 LEU B O 1
ATOM 9083 N N . ALA B 1 444 ? 13.039 44.344 15.578 1 96.06 444 ALA B N 1
ATOM 9084 C CA . ALA B 1 444 ? 12.992 43.062 14.922 1 96.06 444 ALA B CA 1
ATOM 9085 C C . ALA B 1 444 ? 14.078 42.125 15.461 1 96.06 444 ALA B C 1
ATOM 9087 O O . ALA B 1 444 ? 13.844 40.938 15.648 1 96.06 444 ALA B O 1
ATOM 9088 N N . ALA B 1 445 ? 15.234 42.656 15.68 1 97.44 445 ALA B N 1
ATOM 9089 C CA . ALA B 1 445 ? 16.328 41.875 16.266 1 97.44 445 ALA B CA 1
ATOM 9090 C C . ALA B 1 445 ? 15.977 41.406 17.672 1 97.44 445 ALA B C 1
ATOM 9092 O O . ALA B 1 445 ? 16.234 40.25 18.016 1 97.44 445 ALA B O 1
ATOM 9093 N N . GLN B 1 446 ? 15.414 42.312 18.406 1 97.19 446 GLN B N 1
ATOM 9094 C CA . GLN B 1 446 ? 14.984 41.969 19.75 1 97.19 446 GLN B CA 1
ATOM 9095 C C . GLN B 1 446 ? 13.961 40.812 19.734 1 97.19 446 GLN B C 1
ATOM 9097 O O . GLN B 1 446 ? 14.047 39.875 20.516 1 97.19 446 GLN B O 1
ATOM 9102 N N . LYS B 1 447 ? 13.023 40.875 18.844 1 97.44 447 LYS B N 1
ATOM 9103 C CA . LYS B 1 447 ? 12.008 39.844 18.734 1 97.44 447 LYS B CA 1
ATOM 9104 C C . LYS B 1 447 ? 12.625 38.5 18.328 1 97.44 447 LYS B C 1
ATOM 9106 O O . LYS B 1 447 ? 12.289 37.469 18.875 1 97.44 447 LYS B O 1
ATOM 9111 N N . ALA B 1 448 ? 13.469 38.531 17.328 1 98 448 ALA B N 1
ATOM 9112 C CA . ALA B 1 448 ? 14.117 37.312 16.859 1 98 448 ALA B CA 1
ATOM 9113 C C . ALA B 1 448 ? 14.898 36.656 17.984 1 98 448 ALA B C 1
ATOM 9115 O O . ALA B 1 448 ? 14.867 35.438 18.125 1 98 448 ALA B O 1
ATOM 9116 N N . GLU B 1 449 ? 15.555 37.438 18.781 1 97.75 449 GLU B N 1
ATOM 9117 C CA . GLU B 1 449 ? 16.344 36.938 19.906 1 97.75 449 GLU B CA 1
ATOM 9118 C C . GLU B 1 449 ? 15.445 36.312 20.984 1 97.75 449 GLU B C 1
ATOM 9120 O O . GLU B 1 449 ? 15.844 35.375 21.672 1 97.75 449 GLU B O 1
ATOM 9125 N N . ALA B 1 450 ? 14.273 36.844 21.016 1 97.75 450 ALA B N 1
ATOM 9126 C CA . ALA B 1 450 ? 13.352 36.438 22.094 1 97.75 450 ALA B CA 1
ATOM 9127 C C . ALA B 1 450 ? 12.562 35.188 21.703 1 97.75 450 ALA B C 1
ATOM 9129 O O . ALA B 1 450 ? 11.867 34.625 22.531 1 97.75 450 ALA B O 1
ATOM 9130 N N . ILE B 1 451 ? 12.664 34.719 20.469 1 97.94 451 ILE B N 1
ATOM 9131 C CA . ILE B 1 451 ? 11.922 33.531 20.047 1 97.94 451 ILE B CA 1
ATOM 9132 C C . ILE B 1 451 ? 12.367 32.312 20.859 1 97.94 451 ILE B C 1
ATOM 9134 O O . ILE B 1 451 ? 13.547 31.984 20.875 1 97.94 451 ILE B O 1
ATOM 9138 N N . GLU B 1 452 ? 11.414 31.734 21.531 1 96.81 452 GLU B N 1
ATOM 9139 C CA . GLU B 1 452 ? 11.688 30.516 22.281 1 96.81 452 GLU B CA 1
ATOM 9140 C C . GLU B 1 452 ? 11.57 29.281 21.391 1 96.81 452 GLU B C 1
ATOM 9142 O O . GLU B 1 452 ? 10.711 29.219 20.516 1 96.81 452 GLU B O 1
ATOM 9147 N N . GLU B 1 453 ? 12.453 28.312 21.594 1 97.06 453 GLU B N 1
ATOM 9148 C CA . GLU B 1 453 ? 12.398 27.078 20.797 1 97.06 453 GLU B CA 1
ATOM 9149 C C . GLU B 1 453 ? 12.016 25.891 21.672 1 97.06 453 GLU B C 1
ATOM 9151 O O . GLU B 1 453 ? 12.406 25.797 22.828 1 97.06 453 GLU B O 1
ATOM 9156 N N . LYS B 1 454 ? 11.188 25.016 21.219 1 97.75 454 LYS B N 1
ATOM 9157 C CA . LYS B 1 454 ? 10.82 23.719 21.781 1 97.75 454 LYS B CA 1
ATOM 9158 C C . LYS B 1 454 ? 11.172 22.594 20.812 1 97.75 454 LYS B C 1
ATOM 9160 O O . LYS B 1 454 ? 10.734 22.594 19.656 1 97.75 454 LYS B O 1
ATOM 9165 N N . VAL B 1 455 ? 11.945 21.656 21.297 1 98 455 VAL B N 1
ATOM 9166 C CA . VAL B 1 455 ? 12.469 20.609 20.422 1 98 455 VAL B CA 1
ATOM 9167 C C . VAL B 1 455 ? 12.18 19.234 21.016 1 98 455 VAL B C 1
ATOM 9169 O O . VAL B 1 455 ? 12.305 19.031 22.234 1 98 455 VAL B O 1
ATOM 9172 N N . VAL B 1 456 ? 11.719 18.266 20.266 1 97.75 456 VAL B N 1
ATOM 9173 C CA . VAL B 1 456 ? 11.547 16.844 20.562 1 97.75 456 VAL B CA 1
ATOM 9174 C C . VAL B 1 456 ? 10.227 16.625 21.297 1 97.75 456 VAL B C 1
ATOM 9176 O O . VAL B 1 456 ? 9.359 15.891 20.812 1 97.75 456 VAL B O 1
ATOM 9179 N N . GLY B 1 457 ? 10.086 17.219 22.516 1 96.94 457 GLY B N 1
ATOM 9180 C CA . GLY B 1 457 ? 8.922 17.094 23.375 1 96.94 457 GLY B CA 1
ATOM 9181 C C . GLY B 1 457 ? 9.086 17.781 24.719 1 96.94 457 GLY B C 1
ATOM 9182 O O . GLY B 1 457 ? 10.18 18.234 25.062 1 96.94 457 GLY B O 1
ATOM 9183 N N . PRO B 1 458 ? 7.914 17.844 25.406 1 96.31 458 PRO B N 1
ATOM 9184 C CA . PRO B 1 458 ? 8.016 18.5 26.719 1 96.31 458 PRO B CA 1
ATOM 9185 C C . PRO B 1 458 ? 8.883 17.703 27.703 1 96.31 458 PRO B C 1
ATOM 9187 O O . PRO B 1 458 ? 8.852 16.484 27.719 1 96.31 458 PRO B O 1
ATOM 9190 N N . LYS B 1 459 ? 9.539 18.438 28.516 1 94.12 459 LYS B N 1
ATOM 9191 C CA . LYS B 1 459 ? 10.461 17.828 29.484 1 94.12 459 LYS B CA 1
ATOM 9192 C C . LYS B 1 459 ? 9.719 16.938 30.469 1 94.12 459 LYS B C 1
ATOM 9194 O O . LYS B 1 459 ? 10.258 15.914 30.906 1 94.12 459 LYS B O 1
ATOM 9199 N N . TRP B 1 460 ? 8.492 17.25 30.781 1 94.81 460 TRP B N 1
ATOM 9200 C CA . TRP B 1 460 ? 7.742 16.531 31.797 1 94.81 460 TRP B CA 1
ATOM 9201 C C . TRP B 1 460 ? 7.391 15.117 31.328 1 94.81 460 TRP B C 1
ATOM 9203 O O . TRP B 1 460 ? 6.977 14.273 32.125 1 94.81 460 TRP B O 1
ATOM 9213 N N . LEU B 1 461 ? 7.57 14.797 30.062 1 94.94 461 LEU B N 1
ATOM 9214 C CA . LEU B 1 461 ? 7.32 13.461 29.547 1 94.94 461 LEU B CA 1
ATOM 9215 C C . LEU B 1 461 ? 8.32 12.461 30.125 1 94.94 461 LEU B C 1
ATOM 9217 O O . LEU B 1 461 ? 8.109 11.25 30.031 1 94.94 461 LEU B O 1
ATOM 9221 N N . GLU B 1 462 ? 9.406 12.93 30.703 1 92.38 462 GLU B N 1
ATOM 9222 C CA . GLU B 1 462 ? 10.414 12.062 31.297 1 92.38 462 GLU B CA 1
ATOM 9223 C C . GLU B 1 462 ? 9.953 11.531 32.656 1 92.38 462 GLU B C 1
ATOM 9225 O O . GLU B 1 462 ? 10.531 10.586 33.188 1 92.38 462 GLU B O 1
ATOM 9230 N N . ASP B 1 463 ? 8.852 12.18 33.188 1 93.81 463 ASP B N 1
ATOM 9231 C CA . ASP B 1 463 ? 8.289 11.797 34.469 1 93.81 463 ASP B CA 1
ATOM 9232 C C . ASP B 1 463 ? 6.906 11.164 34.281 1 93.81 463 ASP B C 1
ATOM 9234 O O . ASP B 1 463 ? 5.922 11.867 34.062 1 93.81 463 ASP B O 1
ATOM 9238 N N . THR B 1 464 ? 6.82 9.938 34.531 1 92.38 464 THR B N 1
ATOM 9239 C CA . THR B 1 464 ? 5.598 9.18 34.344 1 92.38 464 THR B CA 1
ATOM 9240 C C . THR B 1 464 ? 4.477 9.703 35.219 1 92.38 464 THR B C 1
ATOM 9242 O O . THR B 1 464 ? 3.305 9.688 34.844 1 92.38 464 THR B O 1
ATOM 9245 N N . ASN B 1 465 ? 4.816 10.164 36.375 1 94.81 465 ASN B N 1
ATOM 9246 C CA . ASN B 1 465 ? 3.811 10.703 37.281 1 94.81 465 ASN B CA 1
ATOM 9247 C C . ASN B 1 465 ? 3.152 11.961 36.719 1 94.81 465 ASN B C 1
ATOM 9249 O O . ASN B 1 465 ? 1.954 12.18 36.906 1 94.81 465 ASN B O 1
ATOM 9253 N N . LYS B 1 466 ? 3.939 12.773 36.062 1 95.44 466 LYS B N 1
ATOM 9254 C CA . LYS B 1 466 ? 3.398 13.984 35.469 1 95.44 466 LYS B CA 1
ATOM 9255 C C . LYS B 1 466 ? 2.479 13.648 34.281 1 95.44 466 LYS B C 1
ATOM 9257 O O . LYS B 1 466 ? 1.484 14.336 34.062 1 95.44 466 LYS B O 1
ATOM 9262 N N . ILE B 1 467 ? 2.777 12.633 33.594 1 96.19 467 ILE B N 1
ATOM 9263 C CA . ILE B 1 467 ? 1.93 12.18 32.5 1 96.19 467 ILE B CA 1
ATOM 9264 C C . ILE B 1 467 ? 0.592 11.688 33.062 1 96.19 467 ILE B C 1
ATOM 9266 O O . ILE B 1 467 ? -0.467 12.039 32.531 1 96.19 467 ILE B O 1
ATOM 9270 N N . ASP B 1 468 ? 0.665 10.914 34.094 1 96.38 468 ASP B N 1
ATOM 9271 C CA . ASP B 1 468 ? -0.547 10.391 34.719 1 96.38 468 ASP B CA 1
ATOM 9272 C C . ASP B 1 468 ? -1.404 11.508 35.281 1 96.38 468 ASP B C 1
ATOM 9274 O O . ASP B 1 468 ? -2.635 11.445 35.25 1 96.38 468 ASP B O 1
ATOM 9278 N N . GLN B 1 469 ? -0.733 12.438 35.844 1 95.88 469 GLN B N 1
ATOM 9279 C CA . GLN B 1 469 ? -1.461 13.586 36.375 1 95.88 469 GLN B CA 1
ATOM 9280 C C . GLN B 1 469 ? -2.176 14.344 35.25 1 95.88 469 GLN B C 1
ATOM 9282 O O . GLN B 1 469 ? -3.322 14.766 35.406 1 95.88 469 GLN B O 1
ATOM 9287 N N . TYR B 1 470 ? -1.527 14.508 34.156 1 95.06 470 TYR B N 1
ATOM 9288 C CA . TYR B 1 470 ? -2.104 15.211 33.031 1 95.06 470 TYR B CA 1
ATOM 9289 C C . TYR B 1 470 ? -3.387 14.531 32.562 1 95.06 470 TYR B C 1
ATOM 9291 O O . TYR B 1 470 ? -4.363 15.203 32.219 1 95.06 470 TYR B O 1
ATOM 9299 N N . TYR B 1 471 ? -3.414 13.188 32.562 1 97 471 TYR B N 1
ATOM 9300 C CA . TYR B 1 471 ? -4.555 12.445 32.031 1 97 471 TYR B CA 1
ATOM 9301 C C . TYR B 1 471 ? -5.426 11.906 33.156 1 97 471 TYR B C 1
ATOM 9303 O O . TYR B 1 471 ? -6.254 11.016 32.938 1 97 471 TYR B O 1
ATOM 9311 N N . GLU B 1 472 ? -5.277 12.328 34.312 1 95.94 472 GLU B N 1
ATOM 9312 C CA . GLU B 1 472 ? -5.934 11.766 35.469 1 95.94 472 GLU B CA 1
ATOM 9313 C C . GLU B 1 472 ? -7.453 11.742 35.312 1 95.94 472 GLU B C 1
ATOM 9315 O O . GLU B 1 472 ? -8.102 10.742 35.625 1 95.94 472 GLU B O 1
ATOM 9320 N N . GLU B 1 473 ? -8.031 12.773 34.719 1 95.5 473 GLU B N 1
ATOM 9321 C CA . GLU B 1 473 ? -9.484 12.914 34.656 1 95.5 473 GLU B CA 1
ATOM 9322 C C . GLU B 1 473 ? -10.031 12.273 33.375 1 95.5 473 GLU B C 1
ATOM 9324 O O . GLU B 1 473 ? -11.25 12.227 33.188 1 95.5 473 GLU B O 1
ATOM 9329 N N . PHE B 1 474 ? -9.164 11.852 32.5 1 97.31 474 PHE B N 1
ATOM 9330 C CA . PHE B 1 474 ? -9.617 11.234 31.266 1 97.31 474 PHE B CA 1
ATOM 9331 C C . PHE B 1 474 ? -10.102 9.812 31.516 1 97.31 474 PHE B C 1
ATOM 9333 O O . PHE B 1 474 ? -9.328 8.953 31.938 1 97.31 474 PHE B O 1
ATOM 9340 N N . LYS B 1 475 ? -11.375 9.562 31.266 1 96.75 475 LYS B N 1
ATOM 9341 C CA . LYS B 1 475 ? -11.961 8.242 31.453 1 96.75 475 LYS B CA 1
ATOM 9342 C C . LYS B 1 475 ? -11.969 7.453 30.141 1 96.75 475 LYS B C 1
ATOM 9344 O O . LYS B 1 475 ? -12.477 7.934 29.125 1 96.75 475 LYS B O 1
ATOM 9349 N N . VAL B 1 476 ? -11.375 6.238 30.172 1 97.5 476 VAL B N 1
ATOM 9350 C CA . VAL B 1 476 ? -11.32 5.383 29 1 97.5 476 VAL B CA 1
ATOM 9351 C C . VAL B 1 476 ? -12.031 4.062 29.281 1 97.5 476 VAL B C 1
ATOM 9353 O O . VAL B 1 476 ? -11.875 3.486 30.359 1 97.5 476 VAL B O 1
ATOM 9356 N N . ASP B 1 477 ? -12.883 3.641 28.438 1 96.94 477 ASP B N 1
ATOM 9357 C CA . ASP B 1 477 ? -13.555 2.346 28.484 1 96.94 477 ASP B CA 1
ATOM 9358 C C . ASP B 1 477 ? -12.977 1.391 27.438 1 96.94 477 ASP B C 1
ATOM 9360 O O . ASP B 1 477 ? -13.078 1.642 26.234 1 96.94 477 ASP B O 1
ATOM 9364 N N . ARG B 1 478 ? -12.398 0.275 27.828 1 96.06 478 ARG B N 1
ATOM 9365 C CA . ARG B 1 478 ? -11.75 -0.692 26.938 1 96.06 478 ARG B CA 1
ATOM 9366 C C . ARG B 1 478 ? -12.773 -1.385 26.047 1 96.06 478 ARG B C 1
ATOM 9368 O O . ARG B 1 478 ? -12.414 -1.958 25.016 1 96.06 478 ARG B O 1
ATOM 9375 N N . GLN B 1 479 ? -14.07 -1.207 26.328 1 95.69 479 GLN B N 1
ATOM 9376 C CA . GLN B 1 479 ? -15.086 -1.984 25.625 1 95.69 479 GLN B CA 1
ATOM 9377 C C . GLN B 1 479 ? -15.938 -1.094 24.719 1 95.69 479 GLN B C 1
ATOM 9379 O O . GLN B 1 479 ? -16.766 -1.588 23.953 1 95.69 479 GLN B O 1
ATOM 9384 N N . SER B 1 480 ? -15.711 0.17 24.781 1 96.56 480 SER B N 1
ATOM 9385 C CA . SER B 1 480 ? -16.578 1.032 23.984 1 96.56 480 SER B CA 1
ATOM 9386 C C . SER B 1 480 ? -15.797 2.168 23.344 1 96.56 480 SER B C 1
ATOM 9388 O O . SER B 1 480 ? -15.508 3.18 23.984 1 96.56 480 SER B O 1
ATOM 9390 N N . TYR B 1 481 ? -15.617 2.055 22.062 1 97.19 481 TYR B N 1
ATOM 9391 C CA . TYR B 1 481 ? -14.945 3.105 21.312 1 97.19 481 TYR B CA 1
ATOM 9392 C C . TYR B 1 481 ? -15.805 4.359 21.234 1 97.19 481 TYR B C 1
ATOM 9394 O O . TYR B 1 481 ? -15.297 5.477 21.328 1 97.19 481 TYR B O 1
ATOM 9402 N N . PHE B 1 482 ? -17.172 4.172 21.125 1 97.12 482 PHE B N 1
ATOM 9403 C CA . PHE B 1 482 ? -18.125 5.281 21.078 1 97.12 482 PHE B CA 1
ATOM 9404 C C . PHE B 1 482 ? -18.047 6.113 22.359 1 97.12 482 PHE B C 1
ATOM 9406 O O . PHE B 1 482 ? -17.953 7.344 22.297 1 97.12 482 PHE B O 1
ATOM 9413 N N . TYR B 1 483 ? -18.031 5.492 23.469 1 96.25 483 TYR B N 1
ATOM 9414 C CA . TYR B 1 483 ? -17.891 6.168 24.75 1 96.25 483 TYR B CA 1
ATOM 9415 C C . TYR B 1 483 ? -16.594 6.957 24.828 1 96.25 483 TYR B C 1
ATOM 9417 O O . TYR B 1 483 ? -16.578 8.086 25.312 1 96.25 483 TYR B O 1
ATOM 9425 N N . ASN B 1 484 ? -15.508 6.336 24.391 1 97.88 484 ASN B N 1
ATOM 9426 C CA . ASN B 1 484 ? -14.195 6.969 24.469 1 97.88 484 ASN B CA 1
ATOM 9427 C C . ASN B 1 484 ? -14.148 8.258 23.641 1 97.88 484 ASN B C 1
ATOM 9429 O O . ASN B 1 484 ? -13.453 9.203 24.016 1 97.88 484 ASN B O 1
ATOM 9433 N N . LEU B 1 485 ? -14.867 8.289 22.5 1 97.19 485 LEU B N 1
ATOM 9434 C CA . LEU B 1 485 ? -14.922 9.5 21.688 1 97.19 485 LEU B CA 1
ATOM 9435 C C . LEU B 1 485 ? -15.648 10.617 22.422 1 97.19 485 LEU B C 1
ATOM 9437 O O . LEU B 1 485 ? -15.203 11.766 22.406 1 97.19 485 LEU B O 1
ATOM 9441 N N . LEU B 1 486 ? -16.719 10.297 23.094 1 96.69 486 LEU B N 1
ATOM 9442 C CA . LEU B 1 486 ? -17.453 11.289 23.875 1 96.69 486 LEU B CA 1
ATOM 9443 C C . LEU B 1 486 ? -16.609 11.766 25.062 1 96.69 486 LEU B C 1
ATOM 9445 O O . LEU B 1 486 ? -16.562 12.961 25.344 1 96.69 486 LEU B O 1
ATOM 9449 N N . SER B 1 487 ? -15.969 10.812 25.688 1 97.06 487 SER B N 1
ATOM 9450 C CA . SER B 1 487 ? -15.102 11.133 26.828 1 97.06 487 SER B CA 1
ATOM 9451 C C . SER B 1 487 ? -13.961 12.047 26.406 1 97.06 487 SER B C 1
ATOM 9453 O O . SER B 1 487 ? -13.531 12.914 27.172 1 97.06 487 SER B O 1
ATOM 9455 N N . THR B 1 488 ? -13.43 11.82 25.219 1 97.44 488 THR B N 1
ATOM 9456 C CA . THR B 1 488 ? -12.359 12.648 24.672 1 97.44 488 THR B CA 1
ATOM 9457 C C . THR B 1 488 ? -12.812 14.102 24.547 1 97.44 488 THR B C 1
ATOM 9459 O O . THR B 1 488 ? -12.094 15.016 24.953 1 97.44 488 THR B O 1
ATOM 9462 N N . SER B 1 489 ? -13.992 14.312 23.969 1 95.31 489 SER B N 1
ATOM 9463 C CA . SER B 1 489 ? -14.539 15.656 23.812 1 95.31 489 SER B CA 1
ATOM 9464 C C . SER B 1 489 ? -14.703 16.344 25.156 1 95.31 489 SER B C 1
ATOM 9466 O O . SER B 1 489 ? -14.367 17.516 25.312 1 95.31 489 SER B O 1
ATOM 9468 N N . LEU B 1 490 ? -15.164 15.625 26.109 1 94.88 490 LEU B N 1
ATOM 9469 C CA . LEU B 1 490 ? -15.398 16.172 27.438 1 94.88 490 LEU B CA 1
ATOM 9470 C C . LEU B 1 490 ? -14.078 16.531 28.125 1 94.88 490 LEU B C 1
ATOM 9472 O O . LEU B 1 490 ? -13.953 17.594 28.734 1 94.88 490 LEU B O 1
ATOM 9476 N N . PHE B 1 491 ? -13.156 15.688 28 1 96.31 491 PHE B N 1
ATOM 9477 C CA . PHE B 1 491 ? -11.859 15.883 28.641 1 96.31 491 PHE B CA 1
ATOM 9478 C C . PHE B 1 491 ? -11.172 17.125 28.109 1 96.31 491 PHE B C 1
ATOM 9480 O O . PHE B 1 491 ? -10.734 17.984 28.891 1 96.31 491 PHE B O 1
ATOM 9487 N N . TYR B 1 492 ? -11.086 17.281 26.875 1 95.44 492 TYR B N 1
ATOM 9488 C CA . TYR B 1 492 ? -10.328 18.391 26.297 1 95.44 492 TYR B CA 1
ATOM 9489 C C . TYR B 1 492 ? -11.102 19.703 26.422 1 95.44 492 TYR B C 1
ATOM 9491 O O . TYR B 1 492 ? -10.508 20.781 26.531 1 95.44 492 TYR B O 1
ATOM 9499 N N . SER B 1 493 ? -12.414 19.609 26.375 1 94.81 493 SER B N 1
ATOM 9500 C CA . SER B 1 493 ? -13.203 20.797 26.672 1 94.81 493 SER B CA 1
ATOM 9501 C C . SER B 1 493 ? -12.938 21.312 28.078 1 94.81 493 SER B C 1
ATOM 9503 O O . SER B 1 493 ? -12.727 22.5 28.281 1 94.81 493 SER B O 1
ATOM 9505 N N . LYS B 1 494 ? -12.977 20.391 29 1 95.06 494 LYS B N 1
ATOM 9506 C CA . LYS B 1 494 ? -12.719 20.75 30.391 1 95.06 494 LYS B CA 1
ATOM 9507 C C . LYS B 1 494 ? -11.305 21.328 30.562 1 95.06 494 LYS B C 1
ATOM 9509 O O . LYS B 1 494 ? -11.102 22.281 31.297 1 95.06 494 LYS B O 1
ATOM 9514 N N . ALA B 1 495 ? -10.406 20.703 29.922 1 94.88 495 ALA B N 1
ATOM 9515 C CA . ALA B 1 495 ? -9.023 21.172 30 1 94.88 495 ALA B CA 1
ATOM 9516 C C . ALA B 1 495 ? -8.898 22.578 29.438 1 94.88 495 ALA B C 1
ATOM 9518 O O . ALA B 1 495 ? -8.164 23.406 30 1 94.88 495 ALA B O 1
ATOM 9519 N N . ASN B 1 496 ? -9.539 22.875 28.391 1 96.19 496 ASN B N 1
ATOM 9520 C CA . ASN B 1 496 ? -9.516 24.219 27.812 1 96.19 496 ASN B CA 1
ATOM 9521 C C . ASN B 1 496 ? -10.164 25.234 28.75 1 96.19 496 ASN B C 1
ATOM 9523 O O . ASN B 1 496 ? -9.594 26.297 29 1 96.19 496 ASN B O 1
ATOM 9527 N N . LEU B 1 497 ? -11.336 24.922 29.297 1 96.38 497 LEU B N 1
ATOM 9528 C CA . LEU B 1 497 ? -12.078 25.828 30.172 1 96.38 497 LEU B CA 1
ATOM 9529 C C . LEU B 1 497 ? -11.305 26.125 31.453 1 96.38 497 LEU B C 1
ATOM 9531 O O . LEU B 1 497 ? -11.398 27.219 32 1 96.38 497 LEU B O 1
ATOM 9535 N N . ALA B 1 498 ? -10.539 25.172 31.812 1 95.88 498 ALA B N 1
ATOM 9536 C CA . ALA B 1 498 ? -9.781 25.297 33.062 1 95.88 498 ALA B CA 1
ATOM 9537 C C . ALA B 1 498 ? -8.727 26.391 32.938 1 95.88 498 ALA B C 1
ATOM 9539 O O . ALA B 1 498 ? -8.219 26.875 33.969 1 95.88 498 ALA B O 1
ATOM 9540 N N . GLN B 1 499 ? -8.461 26.859 31.781 1 96.44 499 GLN B N 1
ATOM 9541 C CA . GLN B 1 499 ? -7.461 27.891 31.578 1 96.44 499 GLN B CA 1
ATOM 9542 C C . GLN B 1 499 ? -8.031 29.281 31.906 1 96.44 499 GLN B C 1
ATOM 9544 O O . GLN B 1 499 ? -7.281 30.234 32.094 1 96.44 499 GLN B O 1
ATOM 9549 N N . PHE B 1 500 ? -9.32 29.375 31.984 1 96 500 PHE B N 1
ATOM 9550 C CA . PHE B 1 500 ? -10.008 30.641 32.219 1 96 500 PHE B CA 1
ATOM 9551 C C . PHE B 1 500 ? -9.523 31.297 33.5 1 96 500 PHE B C 1
ATOM 9553 O O . PHE B 1 500 ? -9.5 30.656 34.562 1 96 500 PHE B O 1
ATOM 9560 N N . HIS B 1 501 ? -9 32.438 33.375 1 94.44 501 HIS B N 1
ATOM 9561 C CA . HIS B 1 501 ? -8.531 33.281 34.438 1 94.44 501 HIS B CA 1
ATOM 9562 C C . HIS B 1 501 ? -7.215 32.781 35.031 1 94.44 501 HIS B C 1
ATOM 9564 O O . HIS B 1 501 ? -6.785 33.219 36.094 1 94.44 501 HIS B O 1
ATOM 9570 N N . LYS B 1 502 ? -6.602 31.844 34.438 1 95.81 502 LYS B N 1
ATOM 9571 C CA . LYS B 1 502 ? -5.238 31.453 34.781 1 95.81 502 LYS B CA 1
ATOM 9572 C C . LYS B 1 502 ? -4.227 32.156 33.875 1 95.81 502 LYS B C 1
ATOM 9574 O O . LYS B 1 502 ? -4.527 32.5 32.719 1 95.81 502 LYS B O 1
ATOM 9579 N N . PRO B 1 503 ? -3.043 32.406 34.5 1 96.12 503 PRO B N 1
ATOM 9580 C CA . PRO B 1 503 ? -2.002 32.969 33.625 1 96.12 503 PRO B CA 1
ATOM 9581 C C . PRO B 1 503 ? -1.597 32 32.5 1 96.12 503 PRO B C 1
ATOM 9583 O O . PRO B 1 503 ? -1.722 30.781 32.656 1 96.12 503 PRO B O 1
ATOM 9586 N N . VAL B 1 504 ? -1.181 32.625 31.453 1 96.62 504 VAL B N 1
ATOM 9587 C CA . VAL B 1 504 ? -0.772 31.844 30.297 1 96.62 504 VAL B CA 1
ATOM 9588 C C . VAL B 1 504 ? 0.475 31.031 30.656 1 96.62 504 VAL B C 1
ATOM 9590 O O . VAL B 1 504 ? 1.448 31.578 31.172 1 96.62 504 VAL B O 1
ATOM 9593 N N . ASP B 1 505 ? 0.415 29.719 30.453 1 94.31 505 ASP B N 1
ATOM 9594 C CA . ASP B 1 505 ? 1.555 28.812 30.625 1 94.31 505 ASP B CA 1
ATOM 9595 C C . ASP B 1 505 ? 2.348 28.688 29.328 1 94.31 505 ASP B C 1
ATOM 9597 O O . ASP B 1 505 ? 1.928 27.984 28.406 1 94.31 505 ASP B O 1
ATOM 9601 N N . ARG B 1 506 ? 3.5 29.219 29.234 1 94.12 506 ARG B N 1
ATOM 9602 C CA . ARG B 1 506 ? 4.297 29.281 28.016 1 94.12 506 ARG B CA 1
ATOM 9603 C C . ARG B 1 506 ? 5.051 27.969 27.781 1 94.12 506 ARG B C 1
ATOM 9605 O O . ARG B 1 506 ? 5.668 27.781 26.734 1 94.12 506 ARG B O 1
ATOM 9612 N N . THR B 1 507 ? 4.938 27.016 28.672 1 92.19 507 THR B N 1
ATOM 9613 C CA . THR B 1 507 ? 5.656 25.75 28.531 1 92.19 507 THR B CA 1
ATOM 9614 C C . THR B 1 507 ? 4.785 24.703 27.844 1 92.19 507 THR B C 1
ATOM 9616 O O . THR B 1 507 ? 5.262 23.625 27.484 1 92.19 507 THR B O 1
ATOM 9619 N N . GLN B 1 508 ? 3.574 25.062 27.562 1 92.19 508 GLN B N 1
ATOM 9620 C CA . GLN B 1 508 ? 2.629 24.094 27 1 92.19 508 GLN B CA 1
ATOM 9621 C C . GLN B 1 508 ? 2.945 23.812 25.531 1 92.19 508 GLN B C 1
ATOM 9623 O O . GLN B 1 508 ? 3.352 24.719 24.797 1 92.19 508 GLN B O 1
ATOM 9628 N N . TRP B 1 509 ? 2.797 22.516 25.156 1 94.25 509 TRP B N 1
ATOM 9629 C CA . TRP B 1 509 ? 2.961 22.078 23.781 1 94.25 509 TRP B CA 1
ATOM 9630 C C . TRP B 1 509 ? 1.606 21.891 23.094 1 94.25 509 TRP B C 1
ATOM 9632 O O . TRP B 1 509 ? 0.667 21.375 23.719 1 94.25 509 TRP B O 1
ATOM 9642 N N . GLN B 1 510 ? 1.525 22.266 21.875 1 91.75 510 GLN B N 1
ATOM 9643 C CA . GLN B 1 510 ? 0.302 22.078 21.094 1 91.75 510 GLN B CA 1
ATOM 9644 C C . GLN B 1 510 ? 0.365 20.797 20.281 1 91.75 510 GLN B C 1
ATOM 9646 O O . GLN B 1 510 ? -0.667 20.281 19.844 1 91.75 510 GLN B O 1
ATOM 9651 N N . MET B 1 511 ? 1.506 20.266 20.031 1 95.5 511 MET B N 1
ATOM 9652 C CA . MET B 1 511 ? 1.691 19.047 19.234 1 95.5 511 MET B CA 1
ATOM 9653 C C . MET B 1 511 ? 2.25 17.922 20.094 1 95.5 511 MET B C 1
ATOM 9655 O O . MET B 1 511 ? 2.9 18.172 21.109 1 95.5 511 MET B O 1
ATOM 9659 N N . LYS B 1 512 ? 1.942 16.719 19.641 1 97.44 512 LYS B N 1
ATOM 9660 C CA . LYS B 1 512 ? 2.488 15.531 20.281 1 97.44 512 LYS B CA 1
ATOM 9661 C C . LYS B 1 512 ? 3.826 15.133 19.672 1 97.44 512 LYS B C 1
ATOM 9663 O O . LYS B 1 512 ? 4.098 15.453 18.5 1 97.44 512 LYS B O 1
ATOM 9668 N N . PRO B 1 513 ? 4.633 14.438 20.406 1 98 513 PRO B N 1
ATOM 9669 C CA . PRO B 1 513 ? 5.988 14.125 19.953 1 98 513 PRO B CA 1
ATOM 9670 C C . PRO B 1 513 ? 5.996 13.344 18.641 1 98 513 PRO B C 1
ATOM 9672 O O . PRO B 1 513 ? 6.91 13.5 17.828 1 98 513 PRO B O 1
ATOM 9675 N N . SER B 1 514 ? 5.004 12.562 18.328 1 98.19 514 SER B N 1
ATOM 9676 C CA . SER B 1 514 ? 5.027 11.672 17.172 1 98.19 514 SER B CA 1
ATOM 9677 C C . SER B 1 514 ? 4.594 12.398 15.898 1 98.19 514 SER B C 1
ATOM 9679 O O . SER B 1 514 ? 4.699 11.859 14.797 1 98.19 514 SER B O 1
ATOM 9681 N N . GLU B 1 515 ? 4.152 13.594 15.969 1 97.81 515 GLU B N 1
ATOM 9682 C CA . GLU B 1 515 ? 3.574 14.312 14.836 1 97.81 515 GLU B CA 1
ATOM 9683 C C . GLU B 1 515 ? 4.66 14.812 13.891 1 97.81 515 GLU B C 1
ATOM 9685 O O . GLU B 1 515 ? 5.723 15.258 14.336 1 97.81 515 GLU B O 1
ATOM 9690 N N . VAL B 1 516 ? 4.453 14.68 12.633 1 97.81 516 VAL B N 1
ATOM 9691 C CA . VAL B 1 516 ? 5.34 15.211 11.602 1 97.81 516 VAL B CA 1
ATOM 9692 C C . VAL B 1 516 ? 4.863 16.594 11.18 1 97.81 516 VAL B C 1
ATOM 9694 O O . VAL B 1 516 ? 4.188 16.75 10.164 1 97.81 516 VAL B O 1
ATOM 9697 N N . ASN B 1 517 ? 5.293 17.531 11.891 1 96.81 517 ASN B N 1
ATOM 9698 C CA . ASN B 1 517 ? 4.906 18.922 11.711 1 96.81 517 ASN B CA 1
ATOM 9699 C C . ASN B 1 517 ? 5.816 19.875 12.492 1 96.81 517 ASN B C 1
ATOM 9701 O O . ASN B 1 517 ? 6.754 19.422 13.156 1 96.81 517 ASN B O 1
ATOM 9705 N N . ALA B 1 518 ? 5.684 21.125 12.367 1 97.81 518 ALA B N 1
ATOM 9706 C CA . ALA B 1 518 ? 6.301 22.219 13.109 1 97.81 518 ALA B CA 1
ATOM 9707 C C . ALA B 1 518 ? 5.414 23.469 13.102 1 97.81 518 ALA B C 1
ATOM 9709 O O . ALA B 1 518 ? 4.5 23.578 12.273 1 97.81 518 ALA B O 1
ATOM 9710 N N . TYR B 1 519 ? 5.656 24.328 14.141 1 97.19 519 TYR B N 1
ATOM 9711 C CA . TYR B 1 519 ? 4.812 25.516 14.102 1 97.19 519 TYR B CA 1
ATOM 9712 C C . TYR B 1 519 ? 5.492 26.703 14.797 1 97.19 519 TYR B C 1
ATOM 9714 O O . TYR B 1 519 ? 6.395 26.5 15.617 1 97.19 519 TYR B O 1
ATOM 9722 N N . TYR B 1 520 ? 5.137 27.875 14.406 1 97.94 520 TYR B N 1
ATOM 9723 C CA . TYR B 1 520 ? 5.352 29.141 15.094 1 97.94 520 TYR B CA 1
ATOM 9724 C C . TYR B 1 520 ? 4.047 29.672 15.672 1 97.94 520 TYR B C 1
ATOM 9726 O O . TYR B 1 520 ? 2.99 29.578 15.039 1 97.94 520 TYR B O 1
ATOM 9734 N N . THR B 1 521 ? 4.102 30.172 16.875 1 96.88 521 THR B N 1
ATOM 9735 C CA . THR B 1 521 ? 2.945 30.797 17.516 1 96.88 521 THR B CA 1
ATOM 9736 C C . THR B 1 521 ? 3.246 32.25 17.875 1 96.88 521 THR B C 1
ATOM 9738 O O . THR B 1 521 ? 4.109 32.531 18.703 1 96.88 521 THR B O 1
ATOM 9741 N N . SER B 1 522 ? 2.484 33.156 17.375 1 96.25 522 SER B N 1
ATOM 9742 C CA . SER B 1 522 ? 2.723 34.594 17.562 1 96.25 522 SER B CA 1
ATOM 9743 C C . SER B 1 522 ? 2.535 35 19.016 1 96.25 522 SER B C 1
ATOM 9745 O O . SER B 1 522 ? 3.318 35.781 19.547 1 96.25 522 SER B O 1
ATOM 9747 N N . SER B 1 523 ? 1.502 34.438 19.641 1 94.62 523 SER B N 1
ATOM 9748 C CA . SER B 1 523 ? 1.164 34.844 21 1 94.62 523 SER B CA 1
ATOM 9749 C C . SER B 1 523 ? 2.256 34.438 21.984 1 94.62 523 SER B C 1
ATOM 9751 O O . SER B 1 523 ? 2.439 35.094 23.031 1 94.62 523 SER B O 1
ATOM 9753 N N . HIS B 1 524 ? 2.957 33.375 21.672 1 95.94 524 HIS B N 1
ATOM 9754 C CA . HIS B 1 524 ? 4.039 32.906 22.531 1 95.94 524 HIS B CA 1
ATOM 9755 C C . HIS B 1 524 ? 5.398 33.344 21.984 1 95.94 524 HIS B C 1
ATOM 9757 O O . HIS B 1 524 ? 6.406 33.25 22.688 1 95.94 524 HIS B O 1
ATOM 9763 N N . ASN B 1 525 ? 5.461 33.844 20.734 1 97.44 525 ASN B N 1
ATOM 9764 C CA . ASN B 1 525 ? 6.723 34.062 20.047 1 97.44 525 ASN B CA 1
ATOM 9765 C C . ASN B 1 525 ? 7.668 32.875 20.188 1 97.44 525 ASN B C 1
ATOM 9767 O O . ASN B 1 525 ? 8.789 33.031 20.672 1 97.44 525 ASN B O 1
ATOM 9771 N N . GLU B 1 526 ? 7.188 31.719 19.672 1 97.94 526 GLU B N 1
ATOM 9772 C CA . GLU B 1 526 ? 7.945 30.484 19.844 1 97.94 526 GLU B CA 1
ATOM 9773 C C . GLU B 1 526 ? 7.887 29.625 18.578 1 97.94 526 GLU B C 1
ATOM 9775 O O . GLU B 1 526 ? 6.961 29.766 17.781 1 97.94 526 GLU B O 1
ATOM 9780 N N . ILE B 1 527 ? 8.883 28.766 18.359 1 98.44 527 ILE B N 1
ATOM 9781 C CA . ILE B 1 527 ? 8.906 27.75 17.312 1 98.44 527 ILE B CA 1
ATOM 9782 C C . ILE B 1 527 ? 9.039 26.375 17.953 1 98.44 527 ILE B C 1
ATOM 9784 O O . ILE B 1 527 ? 9.727 26.203 18.969 1 98.44 527 ILE B O 1
ATOM 9788 N N . VAL B 1 528 ? 8.312 25.375 17.406 1 98.38 528 VAL B N 1
ATOM 9789 C CA . VAL B 1 528 ? 8.258 24.062 18.016 1 98.38 528 VAL B CA 1
ATOM 9790 C C . VAL B 1 528 ? 8.531 22.984 16.953 1 98.38 528 VAL B C 1
ATOM 9792 O O . VAL B 1 528 ? 7.961 23.016 15.867 1 98.38 528 VAL B O 1
ATOM 9795 N N . PHE B 1 529 ? 9.391 22 17.281 1 98.56 529 PHE B N 1
ATOM 9796 C CA . PHE B 1 529 ? 9.758 20.891 16.422 1 98.56 529 PHE B CA 1
ATOM 9797 C C . PHE B 1 529 ? 9.68 19.562 17.172 1 98.56 529 PHE B C 1
ATOM 9799 O O . PHE B 1 529 ? 10.648 19.141 17.812 1 98.56 529 PHE B O 1
ATOM 9806 N N . PRO B 1 530 ? 8.602 18.797 17.031 1 98.5 530 PRO B N 1
ATOM 9807 C CA . PRO B 1 530 ? 8.492 17.516 17.75 1 98.5 530 PRO B CA 1
ATOM 9808 C C . PRO B 1 530 ? 9.406 16.438 17.172 1 98.5 530 PRO B C 1
ATOM 9810 O O . PRO B 1 530 ? 9.859 16.547 16.031 1 98.5 530 PRO B O 1
ATOM 9813 N N . ALA B 1 531 ? 9.57 15.422 17.938 1 98.38 531 ALA B N 1
ATOM 9814 C CA . ALA B 1 531 ? 10.453 14.312 17.578 1 98.38 531 ALA B CA 1
ATOM 9815 C C . ALA B 1 531 ? 10.031 13.703 16.234 1 98.38 531 ALA B C 1
ATOM 9817 O O . ALA B 1 531 ? 10.883 13.242 15.469 1 98.38 531 ALA B O 1
ATOM 9818 N N . GLY B 1 532 ? 8.781 13.68 15.969 1 98.44 532 GLY B N 1
ATOM 9819 C CA . GLY B 1 532 ? 8.242 12.992 14.805 1 98.44 532 GLY B CA 1
ATOM 9820 C C . GLY B 1 532 ? 8.828 13.492 13.492 1 98.44 532 GLY B C 1
ATOM 9821 O O . GLY B 1 532 ? 9.031 12.719 12.562 1 98.44 532 GLY B O 1
ATOM 9822 N N . ILE B 1 533 ? 9.078 14.773 13.344 1 98.31 533 ILE B N 1
ATOM 9823 C CA . ILE B 1 533 ? 9.57 15.344 12.094 1 98.31 533 ILE B CA 1
ATOM 9824 C C . ILE B 1 533 ? 11.094 15.273 12.055 1 98.31 533 ILE B C 1
ATOM 9826 O O . ILE B 1 533 ? 11.703 15.359 10.984 1 98.31 533 ILE B O 1
ATOM 9830 N N . LEU B 1 534 ? 11.75 15.141 13.203 1 98.25 534 LEU B N 1
ATOM 9831 C CA . LEU B 1 534 ? 13.203 15.227 13.32 1 98.25 534 LEU B CA 1
ATOM 9832 C C . LEU B 1 534 ? 13.852 13.875 13.023 1 98.25 534 LEU B C 1
ATOM 9834 O O . LEU B 1 534 ? 14.648 13.375 13.82 1 98.25 534 LEU B O 1
ATOM 9838 N N . GLN B 1 535 ? 13.492 13.344 11.898 1 96.44 535 GLN B N 1
ATOM 9839 C CA . GLN B 1 535 ? 13.938 12.062 11.367 1 96.44 535 GLN B CA 1
ATOM 9840 C C . GLN B 1 535 ? 14.141 12.133 9.859 1 96.44 535 GLN B C 1
ATOM 9842 O O . GLN B 1 535 ? 13.695 13.086 9.211 1 96.44 535 GLN B O 1
ATOM 9847 N N . SER B 1 536 ? 14.914 11.148 9.242 1 94 536 SER B N 1
ATOM 9848 C CA . SER B 1 536 ? 14.977 11.031 7.789 1 94 536 SER B CA 1
ATOM 9849 C C . SER B 1 536 ? 13.586 10.922 7.184 1 94 536 SER B C 1
ATOM 9851 O O . SER B 1 536 ? 12.727 10.203 7.707 1 94 536 SER B O 1
ATOM 9853 N N . PRO B 1 537 ? 13.328 11.734 6.305 1 95.06 537 PRO B N 1
ATOM 9854 C CA . PRO B 1 537 ? 14.289 12.406 5.43 1 95.06 537 PRO B CA 1
ATOM 9855 C C . PRO B 1 537 ? 14.5 13.875 5.797 1 95.06 537 PRO B C 1
ATOM 9857 O O . PRO B 1 537 ? 15.211 14.594 5.094 1 95.06 537 PRO B O 1
ATOM 9860 N N . PHE B 1 538 ? 13.883 14.336 6.867 1 97.88 538 PHE B N 1
ATOM 9861 C CA . PHE B 1 538 ? 14.031 15.742 7.23 1 97.88 538 PHE B CA 1
ATOM 9862 C C . PHE B 1 538 ? 15.398 16 7.848 1 97.88 538 PHE B C 1
ATOM 9864 O O . PHE B 1 538 ? 16 17.047 7.609 1 97.88 538 PHE B O 1
ATOM 9871 N N . TYR B 1 539 ? 15.828 15.023 8.602 1 97.25 539 TYR B N 1
ATOM 9872 C CA . TYR B 1 539 ? 17.109 15.18 9.281 1 97.25 539 TYR B CA 1
ATOM 9873 C C . TYR B 1 539 ? 17.781 13.82 9.508 1 97.25 539 TYR B C 1
ATOM 9875 O O . TYR B 1 539 ? 17.109 12.844 9.836 1 97.25 539 TYR B O 1
ATOM 9883 N N . ASP B 1 540 ? 19.016 13.773 9.289 1 95.56 540 ASP B N 1
ATOM 9884 C CA . ASP B 1 540 ? 19.875 12.633 9.586 1 95.56 540 ASP B CA 1
ATOM 9885 C C . ASP B 1 540 ? 21.312 13.086 9.875 1 95.56 540 ASP B C 1
ATOM 9887 O O . ASP B 1 540 ? 21.969 13.641 9 1 95.56 540 ASP B O 1
ATOM 9891 N N . SER B 1 541 ? 21.75 12.758 11.07 1 93.62 541 SER B N 1
ATOM 9892 C CA . SER B 1 541 ? 23.062 13.219 11.508 1 93.62 541 SER B CA 1
ATOM 9893 C C . SER B 1 541 ? 24.172 12.641 10.641 1 93.62 541 SER B C 1
ATOM 9895 O O . SER B 1 541 ? 25.266 13.195 10.586 1 93.62 541 SER B O 1
ATOM 9897 N N . ALA B 1 542 ? 23.875 11.586 9.945 1 91.88 542 ALA B N 1
ATOM 9898 C CA . ALA B 1 542 ? 24.891 10.906 9.148 1 91.88 542 ALA B CA 1
ATOM 9899 C C . ALA B 1 542 ? 25 11.516 7.754 1 91.88 542 ALA B C 1
ATOM 9901 O O . ALA B 1 542 ? 25.953 11.242 7.023 1 91.88 542 ALA B O 1
ATOM 9902 N N . LEU B 1 543 ? 24.172 12.383 7.418 1 94.69 543 LEU B N 1
ATOM 9903 C CA . LEU B 1 543 ? 24.156 12.938 6.07 1 94.69 543 LEU B CA 1
ATOM 9904 C C . LEU B 1 543 ? 24.859 14.289 6.023 1 94.69 543 LEU B C 1
ATOM 9906 O O . LEU B 1 543 ? 25.031 14.945 7.055 1 94.69 543 LEU B O 1
ATOM 9910 N N . PRO B 1 544 ? 25.25 14.742 4.824 1 93.94 544 PRO B N 1
ATOM 9911 C CA . PRO B 1 544 ? 25.859 16.062 4.691 1 93.94 544 PRO B CA 1
ATOM 9912 C C . PRO B 1 544 ? 24.922 17.188 5.121 1 93.94 544 PRO B C 1
ATOM 9914 O O . PRO B 1 544 ? 23.703 17.078 4.977 1 93.94 544 PRO B O 1
ATOM 9917 N N . SER B 1 545 ? 25.531 18.281 5.562 1 95.31 545 SER B N 1
ATOM 9918 C CA . SER B 1 545 ? 24.766 19.422 6.047 1 95.31 545 SER B CA 1
ATOM 9919 C C . SER B 1 545 ? 23.906 20.031 4.938 1 95.31 545 SER B C 1
ATOM 9921 O O . SER B 1 545 ? 22.828 20.578 5.199 1 95.31 545 SER B O 1
ATOM 9923 N N . SER B 1 546 ? 24.391 19.891 3.676 1 96.06 546 SER B N 1
ATOM 9924 C CA . SER B 1 546 ? 23.656 20.438 2.549 1 96.06 546 SER B CA 1
ATOM 9925 C C . SER B 1 546 ? 22.219 19.891 2.51 1 96.06 546 SER B C 1
ATOM 9927 O O . SER B 1 546 ? 21.266 20.656 2.404 1 96.06 546 SER B O 1
ATOM 9929 N N . ILE B 1 547 ? 22.109 18.562 2.723 1 95.56 547 ILE B N 1
ATOM 9930 C CA . ILE B 1 547 ? 20.797 17.922 2.668 1 95.56 547 ILE B CA 1
ATOM 9931 C C . ILE B 1 547 ? 19.969 18.297 3.896 1 95.56 547 ILE B C 1
ATOM 9933 O O . ILE B 1 547 ? 18.781 18.594 3.787 1 95.56 547 ILE B O 1
ATOM 9937 N N . ASN B 1 548 ? 20.516 18.312 5.043 1 97.19 548 ASN B N 1
ATOM 9938 C CA . ASN B 1 548 ? 19.812 18.641 6.277 1 97.19 548 ASN B CA 1
ATOM 9939 C C . ASN B 1 548 ? 19.297 20.078 6.266 1 97.19 548 ASN B C 1
ATOM 9941 O O . ASN B 1 548 ? 18.156 20.328 6.637 1 97.19 548 ASN B O 1
ATOM 9945 N N . TYR B 1 549 ? 20.141 21.016 5.844 1 98.25 549 TYR B N 1
ATOM 9946 C CA . TYR B 1 549 ? 19.703 22.406 5.805 1 98.25 549 TYR B CA 1
ATOM 9947 C C . TYR B 1 549 ? 18.688 22.625 4.688 1 98.25 549 TYR B C 1
ATOM 9949 O O . TYR B 1 549 ? 17.797 23.469 4.801 1 98.25 549 TYR B O 1
ATOM 9957 N N . GLY B 1 550 ? 18.797 21.859 3.592 1 98.12 550 GLY B N 1
ATOM 9958 C CA . GLY B 1 550 ? 17.797 21.938 2.537 1 98.12 550 GLY B CA 1
ATOM 9959 C C . GLY B 1 550 ? 16.438 21.375 2.949 1 98.12 550 GLY B C 1
ATOM 9960 O O . GLY B 1 550 ? 15.422 21.703 2.344 1 98.12 550 GLY B O 1
ATOM 9961 N N . SER B 1 551 ? 16.422 20.578 3.988 1 97.94 551 SER B N 1
ATOM 9962 C CA . SER B 1 551 ? 15.195 19.938 4.43 1 97.94 551 SER B CA 1
ATOM 9963 C C . SER B 1 551 ? 14.703 20.516 5.75 1 97.94 551 SER B C 1
ATOM 9965 O O . SER B 1 551 ? 13.977 21.516 5.758 1 97.94 551 SER B O 1
ATOM 9967 N N . ILE B 1 552 ? 15.258 20.062 6.883 1 98.56 552 ILE B N 1
ATOM 9968 C CA . ILE B 1 552 ? 14.789 20.562 8.172 1 98.56 552 ILE B CA 1
ATOM 9969 C C . ILE B 1 552 ? 15.211 22.016 8.352 1 98.56 552 ILE B C 1
ATOM 9971 O O . ILE B 1 552 ? 14.523 22.781 9.023 1 98.56 552 ILE B O 1
ATOM 9975 N N . GLY B 1 553 ? 16.359 22.406 7.707 1 98.69 553 GLY B N 1
ATOM 9976 C CA . GLY B 1 553 ? 16.766 23.812 7.746 1 98.69 553 GLY B CA 1
ATOM 9977 C C . GLY B 1 553 ? 15.734 24.734 7.141 1 98.69 553 GLY B C 1
ATOM 9978 O O . GLY B 1 553 ? 15.492 25.828 7.664 1 98.69 553 GLY B O 1
ATOM 9979 N N . TRP B 1 554 ? 15.156 24.281 5.977 1 98.62 554 TRP B N 1
ATOM 9980 C CA . TRP B 1 554 ? 14.062 25.047 5.379 1 98.62 554 TRP B CA 1
ATOM 9981 C C . TRP B 1 554 ? 12.898 25.188 6.355 1 98.62 554 TRP B C 1
ATOM 9983 O O . TRP B 1 554 ? 12.352 26.281 6.516 1 98.62 554 TRP B O 1
ATOM 9993 N N . VAL B 1 555 ? 12.547 24.109 7.055 1 98.69 555 VAL B N 1
ATOM 9994 C CA . VAL B 1 555 ? 11.43 24.125 7.996 1 98.69 555 VAL B CA 1
ATOM 9995 C C . VAL B 1 555 ? 11.742 25.062 9.156 1 98.69 555 VAL B C 1
ATOM 9997 O O . VAL B 1 555 ? 10.883 25.844 9.57 1 98.69 555 VAL B O 1
ATOM 10000 N N . ILE B 1 556 ? 12.945 25.047 9.656 1 98.75 556 ILE B N 1
ATOM 10001 C CA . ILE B 1 556 ? 13.367 25.906 10.758 1 98.75 556 ILE B CA 1
ATOM 10002 C C . ILE B 1 556 ? 13.297 27.359 10.32 1 98.75 556 ILE B C 1
ATOM 10004 O O . ILE B 1 556 ? 12.719 28.203 11.023 1 98.75 556 ILE B O 1
ATOM 10008 N N . GLY B 1 557 ? 13.914 27.641 9.18 1 98.69 557 GLY B N 1
ATOM 10009 C CA . GLY B 1 557 ? 13.836 29 8.656 1 98.69 557 GLY B CA 1
ATOM 10010 C C . GLY B 1 557 ? 12.414 29.469 8.406 1 98.69 557 GLY B C 1
ATOM 10011 O O . GLY B 1 557 ? 12.07 30.625 8.664 1 98.69 557 GLY B O 1
ATOM 10012 N N . HIS B 1 558 ? 11.586 28.562 7.863 1 98.5 558 HIS B N 1
ATOM 10013 C CA . HIS B 1 558 ? 10.172 28.812 7.605 1 98.5 558 HIS B CA 1
ATOM 10014 C C . HIS B 1 558 ? 9.453 29.25 8.875 1 98.5 558 HIS B C 1
ATOM 10016 O O . HIS B 1 558 ? 8.766 30.266 8.891 1 98.5 558 HIS B O 1
ATOM 10022 N N . GLU B 1 559 ? 9.617 28.469 9.961 1 98.62 559 GLU B N 1
ATOM 10023 C CA . GLU B 1 559 ? 8.945 28.766 11.219 1 98.62 559 GLU B CA 1
ATOM 10024 C C . GLU B 1 559 ? 9.461 30.078 11.82 1 98.62 559 GLU B C 1
ATOM 10026 O O . GLU B 1 559 ? 8.68 30.859 12.383 1 98.62 559 GLU B O 1
ATOM 10031 N N . LEU B 1 560 ? 10.75 30.328 11.695 1 98.44 560 LEU B N 1
ATOM 10032 C CA . LEU B 1 560 ? 11.305 31.578 12.203 1 98.44 560 LEU B CA 1
ATOM 10033 C C . LEU B 1 560 ? 10.734 32.781 11.438 1 98.44 560 LEU B C 1
ATOM 10035 O O . LEU B 1 560 ? 10.391 33.781 12.039 1 98.44 560 LEU B O 1
ATOM 10039 N N . THR B 1 561 ? 10.617 32.625 10.148 1 98 561 THR B N 1
ATOM 10040 C CA . THR B 1 561 ? 10.141 33.719 9.289 1 98 561 THR B CA 1
ATOM 10041 C C . THR B 1 561 ? 8.68 34.031 9.586 1 98 561 THR B C 1
ATOM 10043 O O . THR B 1 561 ? 8.234 35.188 9.391 1 98 561 THR B O 1
ATOM 10046 N N . HIS B 1 562 ? 7.914 33.125 10.102 1 97.81 562 HIS B N 1
ATOM 10047 C CA . HIS B 1 562 ? 6.531 33.375 10.492 1 97.81 562 HIS B CA 1
ATOM 10048 C C . HIS B 1 562 ? 6.453 34.469 11.539 1 97.81 562 HIS B C 1
ATOM 10050 O O . HIS B 1 562 ? 5.438 35.156 11.641 1 97.81 562 HIS B O 1
ATOM 10056 N N . GLY B 1 563 ? 7.473 34.656 12.289 1 97.25 563 GLY B N 1
ATOM 10057 C CA . GLY B 1 563 ? 7.508 35.781 13.234 1 97.25 563 GLY B CA 1
ATOM 10058 C C . GLY B 1 563 ? 7.52 37.125 12.555 1 97.25 563 GLY B C 1
ATOM 10059 O O . GLY B 1 563 ? 7.23 38.156 13.188 1 97.25 563 GLY B O 1
ATOM 10060 N N . PHE B 1 564 ? 7.797 37.156 11.266 1 96 564 PHE B N 1
ATOM 10061 C CA . PHE B 1 564 ? 7.992 38.406 10.547 1 96 564 PHE B CA 1
ATOM 10062 C C . PHE B 1 564 ? 7.227 38.406 9.227 1 96 564 PHE B C 1
ATOM 10064 O O . PHE B 1 564 ? 7.566 39.125 8.297 1 96 564 PHE B O 1
ATOM 10071 N N . ASP B 1 565 ? 6.312 37.5 9.055 1 93.81 565 ASP B N 1
ATOM 10072 C CA . ASP B 1 565 ? 5.449 37.5 7.875 1 93.81 565 ASP B CA 1
ATOM 10073 C C . ASP B 1 565 ? 4.332 38.531 8.016 1 93.81 565 ASP B C 1
ATOM 10075 O O . ASP B 1 565 ? 4.426 39.469 8.844 1 93.81 565 ASP B O 1
ATOM 10079 N N . ASP B 1 566 ? 3.316 38.406 7.113 1 92.12 566 ASP B N 1
ATOM 10080 C CA . ASP B 1 566 ? 2.281 39.406 7.098 1 92.12 566 ASP B CA 1
ATOM 10081 C C . ASP B 1 566 ? 1.444 39.375 8.375 1 92.12 566 ASP B C 1
ATOM 10083 O O . ASP B 1 566 ? 0.852 40.375 8.766 1 92.12 566 ASP B O 1
ATOM 10087 N N . HIS B 1 567 ? 1.437 38.219 9.031 1 93.5 567 HIS B N 1
ATOM 10088 C CA . HIS B 1 567 ? 0.705 38.062 10.289 1 93.5 567 HIS B CA 1
ATOM 10089 C C . HIS B 1 567 ? 1.618 38.281 11.492 1 93.5 567 HIS B C 1
ATOM 10091 O O . HIS B 1 567 ? 1.32 39.094 12.367 1 93.5 567 HIS B O 1
ATOM 10097 N N . GLY B 1 568 ? 2.754 37.688 11.523 1 94.75 568 GLY B N 1
ATOM 10098 C CA . GLY B 1 568 ? 3.658 37.656 12.664 1 94.75 568 GLY B CA 1
ATOM 10099 C C . GLY B 1 568 ? 4.301 39.031 12.938 1 94.75 568 GLY B C 1
ATOM 10100 O O . GLY B 1 568 ? 4.625 39.344 14.086 1 94.75 568 GLY B O 1
ATOM 10101 N N . ARG B 1 569 ? 4.41 39.812 11.961 1 94.5 569 ARG B N 1
ATOM 10102 C CA . ARG B 1 569 ? 5.07 41.125 12.117 1 94.5 569 ARG B CA 1
ATOM 10103 C C . ARG B 1 569 ? 4.262 42.031 13.031 1 94.5 569 ARG B C 1
ATOM 10105 O O . ARG B 1 569 ? 4.781 43.031 13.523 1 94.5 569 ARG B O 1
ATOM 10112 N N . ASN B 1 570 ? 3.012 41.719 13.203 1 95.69 570 ASN B N 1
ATOM 10113 C CA . ASN B 1 570 ? 2.121 42.562 13.984 1 95.69 570 ASN B CA 1
ATOM 10114 C C . ASN B 1 570 ? 2.236 42.25 15.477 1 95.69 570 ASN B C 1
ATOM 10116 O O . ASN B 1 570 ? 1.652 42.969 16.297 1 95.69 570 ASN B O 1
ATOM 10120 N N . TYR B 1 571 ? 2.945 41.281 15.852 1 97.25 571 TYR B N 1
ATOM 10121 C CA . TYR B 1 571 ? 3.137 40.875 17.234 1 97.25 571 TYR B CA 1
ATOM 10122 C C . TYR B 1 571 ? 4.551 41.188 17.703 1 97.25 571 TYR B C 1
ATOM 10124 O O . TYR B 1 571 ? 5.512 41.031 16.953 1 97.25 571 TYR B O 1
ATOM 10132 N N . ASP B 1 572 ? 4.703 41.625 18.969 1 96.44 572 ASP B N 1
ATOM 10133 C CA . ASP B 1 572 ? 6.012 42 19.484 1 96.44 572 ASP B CA 1
ATOM 10134 C C . ASP B 1 572 ? 6.734 40.812 20.109 1 96.44 572 ASP B C 1
ATOM 10136 O O . ASP B 1 572 ? 6.359 39.656 19.891 1 96.44 572 ASP B O 1
ATOM 10140 N N . ASP B 1 573 ? 7.801 41.094 20.812 1 96.44 573 ASP B N 1
ATOM 10141 C CA . ASP B 1 573 ? 8.727 40.062 21.281 1 96.44 573 ASP B CA 1
ATOM 10142 C C . ASP B 1 573 ? 8.117 39.25 22.422 1 96.44 573 ASP B C 1
ATOM 10144 O O . ASP B 1 573 ? 8.609 38.156 22.75 1 96.44 573 ASP B O 1
ATOM 10148 N N . ILE B 1 574 ? 7.008 39.688 23.016 1 95.88 574 ILE B N 1
ATOM 10149 C CA . ILE B 1 574 ? 6.383 38.938 24.094 1 95.88 574 ILE B CA 1
ATOM 10150 C C . ILE B 1 574 ? 5.023 38.406 23.641 1 95.88 574 ILE B C 1
ATOM 10152 O O . ILE B 1 574 ? 4.25 37.875 24.438 1 95.88 574 ILE B O 1
ATOM 10156 N N . GLY B 1 575 ? 4.648 38.688 22.359 1 96.88 575 GLY B N 1
ATOM 10157 C CA . GLY B 1 575 ? 3.486 38.062 21.75 1 96.88 575 GLY B CA 1
ATOM 10158 C C . GLY B 1 575 ? 2.252 38.938 21.766 1 96.88 575 GLY B C 1
ATOM 10159 O O . GLY B 1 575 ? 1.129 38.438 21.641 1 96.88 575 GLY B O 1
ATOM 10160 N N . ASN B 1 576 ? 2.428 40.219 21.953 1 97.5 576 ASN B N 1
ATOM 10161 C CA . ASN B 1 576 ? 1.289 41.125 21.922 1 97.5 576 ASN B CA 1
ATOM 10162 C C . ASN B 1 576 ? 1.064 41.719 20.531 1 97.5 576 ASN B C 1
ATOM 10164 O O . ASN B 1 576 ? 2.02 42.094 19.844 1 97.5 576 ASN B O 1
ATOM 10168 N N . LEU B 1 577 ? -0.172 41.719 20.141 1 97.19 577 LEU B N 1
ATOM 10169 C CA . LEU B 1 577 ? -0.566 42.531 18.984 1 97.19 577 LEU B CA 1
ATOM 10170 C C . LEU B 1 577 ? -0.374 44 19.25 1 97.19 577 LEU B C 1
ATOM 10172 O O . LEU B 1 577 ? -1.034 44.562 20.125 1 97.19 577 LEU B O 1
ATOM 10176 N N . HIS B 1 578 ? 0.58 44.469 18.562 1 92.5 578 HIS B N 1
ATOM 10177 C CA . HIS B 1 578 ? 1.079 45.812 18.812 1 92.5 578 HIS B CA 1
ATOM 10178 C C . HIS B 1 578 ? 1.727 46.406 17.562 1 92.5 578 HIS B C 1
ATOM 10180 O O . HIS B 1 578 ? 2.482 45.719 16.875 1 92.5 578 HIS B O 1
ATOM 10186 N N . ASN B 1 579 ? 1.34 47.688 17.219 1 90.19 579 ASN B N 1
ATOM 10187 C CA . ASN B 1 579 ? 2.025 48.312 16.109 1 90.19 579 ASN B CA 1
ATOM 10188 C C . ASN B 1 579 ? 3.416 48.812 16.516 1 90.19 579 ASN B C 1
ATOM 10190 O O . ASN B 1 579 ? 3.59 49.969 16.891 1 90.19 579 ASN B O 1
ATOM 10194 N N . TRP B 1 580 ? 4.387 48.062 16.266 1 91.31 580 TRP B N 1
ATOM 10195 C CA . TRP B 1 580 ? 5.734 48.375 16.734 1 91.31 580 TRP B CA 1
ATOM 10196 C C . TRP B 1 580 ? 6.652 48.688 15.562 1 91.31 580 TRP B C 1
ATOM 10198 O O . TRP B 1 580 ? 7.836 49 15.75 1 91.31 580 TRP B O 1
ATOM 10208 N N . TRP B 1 581 ? 6.129 48.688 14.367 1 91 581 TRP B N 1
ATOM 10209 C CA . TRP B 1 581 ? 6.852 49.094 13.172 1 91 581 TRP B CA 1
ATOM 10210 C C . TRP B 1 581 ? 6.52 50.562 12.82 1 91 581 TRP B C 1
ATOM 10212 O O . TRP B 1 581 ? 5.375 51 12.961 1 91 581 TRP B O 1
ATOM 10222 N N . LYS B 1 582 ? 7.484 51.281 12.289 1 91.25 582 LYS B N 1
ATOM 10223 C CA . LYS B 1 582 ? 7.184 52.594 11.719 1 91.25 582 LYS B CA 1
ATOM 10224 C C . LYS B 1 582 ? 6.387 52.469 10.422 1 91.25 582 LYS B C 1
ATOM 10226 O O . LYS B 1 582 ? 6.496 51.469 9.719 1 91.25 582 LYS B O 1
ATOM 10231 N N . ASN B 1 583 ? 5.652 53.531 10.086 1 89.88 583 ASN B N 1
ATOM 10232 C CA . ASN B 1 583 ? 4.734 53.5 8.953 1 89.88 583 ASN B CA 1
ATOM 10233 C C . ASN B 1 583 ? 5.473 53.281 7.637 1 89.88 583 ASN B C 1
ATOM 10235 O O . ASN B 1 583 ? 4.988 52.562 6.762 1 89.88 583 ASN B O 1
ATOM 10239 N N . GLU B 1 584 ? 6.574 53.844 7.52 1 91.81 584 GLU B N 1
ATOM 10240 C CA . GLU B 1 584 ? 7.328 53.688 6.273 1 91.81 584 GLU B CA 1
ATOM 10241 C C . GLU B 1 584 ? 7.777 52.25 6.051 1 91.81 584 GLU B C 1
ATOM 10243 O O . GLU B 1 584 ? 7.695 51.75 4.934 1 91.81 584 GLU B O 1
ATOM 10248 N N . SER B 1 585 ? 8.281 51.719 7.098 1 93.25 585 SER B N 1
ATOM 10249 C CA . SER B 1 585 ? 8.703 50.344 7.016 1 93.25 585 SER B CA 1
ATOM 10250 C C . SER B 1 585 ? 7.516 49.406 6.734 1 93.25 585 SER B C 1
ATOM 10252 O O . SER B 1 585 ? 7.625 48.469 5.949 1 93.25 585 SER B O 1
ATOM 10254 N N . ALA B 1 586 ? 6.391 49.656 7.34 1 92.5 586 ALA B N 1
ATOM 10255 C CA . ALA B 1 586 ? 5.18 48.875 7.141 1 92.5 586 ALA B CA 1
ATOM 10256 C C . ALA B 1 586 ? 4.695 48.969 5.695 1 92.5 586 ALA B C 1
ATOM 10258 O O . ALA B 1 586 ? 4.246 47.969 5.117 1 92.5 586 ALA B O 1
ATOM 10259 N N . GLN B 1 587 ? 4.746 50.094 5.16 1 92.88 587 GLN B N 1
ATOM 10260 C CA . GLN B 1 587 ? 4.324 50.312 3.779 1 92.88 587 GLN B CA 1
ATOM 10261 C C . GLN B 1 587 ? 5.254 49.594 2.805 1 92.88 587 GLN B C 1
ATOM 10263 O O . GLN B 1 587 ? 4.797 48.969 1.846 1 92.88 587 GLN B O 1
ATOM 10268 N N . ALA B 1 588 ? 6.559 49.781 3.049 1 94.62 588 ALA B N 1
ATOM 10269 C CA . ALA B 1 588 ? 7.535 49.094 2.201 1 94.62 588 ALA B CA 1
ATOM 10270 C C . ALA B 1 588 ? 7.336 47.594 2.232 1 94.62 588 ALA B C 1
ATOM 10272 O O . ALA B 1 588 ? 7.457 46.906 1.205 1 94.62 588 ALA B O 1
ATOM 10273 N N . TYR B 1 589 ? 7.086 47.125 3.434 1 94.81 589 TYR B N 1
ATOM 10274 C CA . TYR B 1 589 ? 6.789 45.719 3.588 1 94.81 589 TYR B CA 1
ATOM 10275 C C . TYR B 1 589 ? 5.586 45.312 2.746 1 94.81 589 TYR B C 1
ATOM 10277 O O . TYR B 1 589 ? 5.609 44.281 2.062 1 94.81 589 TYR B O 1
ATOM 10285 N N . SER B 1 590 ? 4.535 46 2.828 1 94 590 SER B N 1
ATOM 10286 C CA . SER B 1 590 ? 3.287 45.688 2.135 1 94 590 SER B CA 1
ATOM 10287 C C . SER B 1 590 ? 3.496 45.625 0.626 1 94 590 SER B C 1
ATOM 10289 O O . SER B 1 590 ? 2.857 44.812 -0.057 1 94 590 SER B O 1
ATOM 10291 N N . GLU B 1 591 ? 4.297 46.438 0.145 1 94.5 591 GLU B N 1
ATOM 10292 C CA . GLU B 1 591 ? 4.59 46.438 -1.285 1 94.5 591 GLU B CA 1
ATOM 10293 C C . GLU B 1 591 ? 5.301 45.156 -1.705 1 94.5 591 GLU B C 1
ATOM 10295 O O . GLU B 1 591 ? 4.988 44.594 -2.748 1 94.5 591 GLU B O 1
ATOM 10300 N N . ARG B 1 592 ? 6.234 44.812 -0.923 1 95.94 592 ARG B N 1
ATOM 10301 C CA . ARG B 1 592 ? 6.973 43.594 -1.211 1 95.94 592 ARG B CA 1
ATOM 10302 C C . ARG B 1 592 ? 6.082 42.375 -1.056 1 95.94 592 ARG B C 1
ATOM 10304 O O . ARG B 1 592 ? 6.191 41.406 -1.828 1 95.94 592 ARG B O 1
ATOM 10311 N N . ALA B 1 593 ? 5.223 42.406 -0.041 1 96.25 593 ALA B N 1
ATOM 10312 C CA . ALA B 1 593 ? 4.266 41.312 0.16 1 96.25 593 ALA B CA 1
ATOM 10313 C C . ALA B 1 593 ? 3.303 41.219 -1.02 1 96.25 593 ALA B C 1
ATOM 10315 O O . ALA B 1 593 ? 2.877 40.125 -1.384 1 96.25 593 ALA B O 1
ATOM 10316 N N . GLN B 1 594 ? 2.967 42.344 -1.59 1 96.81 594 GLN B N 1
ATOM 10317 C CA . GLN B 1 594 ? 2.072 42.344 -2.742 1 96.81 594 GLN B CA 1
ATOM 10318 C C . GLN B 1 594 ? 2.682 41.625 -3.93 1 96.81 594 GLN B C 1
ATOM 10320 O O . GLN B 1 594 ? 1.967 40.969 -4.695 1 96.81 594 GLN B O 1
ATOM 10325 N N . CYS B 1 595 ? 3.953 41.781 -4.082 1 97.44 595 CYS B N 1
ATOM 10326 C CA . CYS B 1 595 ? 4.648 41.062 -5.137 1 97.44 595 CYS B CA 1
ATOM 10327 C C . CYS B 1 595 ? 4.453 39.531 -4.977 1 97.44 595 CYS B C 1
ATOM 10329 O O . CYS B 1 595 ? 4.145 38.844 -5.945 1 97.44 595 CYS B O 1
ATOM 10331 N N . VAL B 1 596 ? 4.602 39.031 -3.762 1 98 596 VAL B N 1
ATOM 10332 C CA . VAL B 1 596 ? 4.434 37.594 -3.469 1 98 596 VAL B CA 1
ATOM 10333 C C . VAL B 1 596 ? 2.986 37.188 -3.717 1 98 596 VAL B C 1
ATOM 10335 O O . VAL B 1 596 ? 2.727 36.156 -4.328 1 98 596 VAL B O 1
ATOM 10338 N N . LYS B 1 597 ? 2.031 38 -3.225 1 97.62 597 LYS B N 1
ATOM 10339 C CA . LYS B 1 597 ? 0.612 37.719 -3.42 1 97.62 597 LYS B CA 1
ATOM 10340 C C . LYS B 1 597 ? 0.281 37.562 -4.902 1 97.62 597 LYS B C 1
ATOM 10342 O O . LYS B 1 597 ? -0.394 36.594 -5.293 1 97.62 597 LYS B O 1
ATOM 10347 N N . GLN B 1 598 ? 0.776 38.438 -5.707 1 97.81 598 GLN B N 1
ATOM 10348 C CA . GLN B 1 598 ? 0.48 38.438 -7.137 1 97.81 598 GLN B CA 1
ATOM 10349 C C . GLN B 1 598 ? 1.131 37.25 -7.832 1 97.81 598 GLN B C 1
ATOM 10351 O O . GLN B 1 598 ? 0.517 36.625 -8.695 1 97.81 598 GLN B O 1
ATOM 10356 N N . GLN B 1 599 ? 2.336 37 -7.484 1 97.88 599 GLN B N 1
ATOM 10357 C CA . GLN B 1 599 ? 3.037 35.875 -8.086 1 97.88 599 GLN B CA 1
ATOM 10358 C C . GLN B 1 599 ? 2.273 34.562 -7.855 1 97.88 599 GLN B C 1
ATOM 10360 O O . GLN B 1 599 ? 2.02 33.812 -8.805 1 97.88 599 GLN B O 1
ATOM 10365 N N . TYR B 1 600 ? 1.902 34.281 -6.652 1 98.12 600 TYR B N 1
ATOM 10366 C CA . TYR B 1 600 ? 1.268 33 -6.332 1 98.12 600 TYR B CA 1
ATOM 10367 C C . TYR B 1 600 ? -0.164 32.969 -6.852 1 98.12 600 TYR B C 1
ATOM 10369 O O . TYR B 1 600 ? -0.668 31.906 -7.215 1 98.12 600 TYR B O 1
ATOM 10377 N N . SER B 1 601 ? -0.808 34.156 -6.93 1 97.81 601 SER B N 1
ATOM 10378 C CA . SER B 1 601 ? -2.135 34.219 -7.535 1 97.81 601 SER B CA 1
ATOM 10379 C C . SER B 1 601 ? -2.082 33.875 -9.016 1 97.81 601 SER B C 1
ATOM 10381 O O . SER B 1 601 ? -3.105 33.531 -9.617 1 97.81 601 SER B O 1
ATOM 10383 N N . SER B 1 602 ? -0.926 33.969 -9.602 1 97.19 602 SER B N 1
ATOM 10384 C CA . SER B 1 602 ? -0.781 33.688 -11.023 1 97.19 602 SER B CA 1
ATOM 10385 C C . SER B 1 602 ? -0.642 32.219 -11.289 1 97.19 602 SER B C 1
ATOM 10387 O O . SER B 1 602 ? -0.811 31.75 -12.422 1 97.19 602 SER B O 1
ATOM 10389 N N . TYR B 1 603 ? -0.294 31.422 -10.289 1 97 603 TYR B N 1
ATOM 10390 C CA . TYR B 1 603 ? -0.149 29.969 -10.453 1 97 603 TYR B CA 1
ATOM 10391 C C . TYR B 1 603 ? -1.51 29.297 -10.562 1 97 603 TYR B C 1
ATOM 10393 O O . TYR B 1 603 ? -2.482 29.734 -9.945 1 97 603 TYR B O 1
ATOM 10401 N N . LYS B 1 604 ? -1.552 28.25 -11.297 1 95.5 604 LYS B N 1
ATOM 10402 C CA . LYS B 1 604 ? -2.811 27.547 -11.555 1 95.5 604 LYS B CA 1
ATOM 10403 C C . LYS B 1 604 ? -2.664 26.047 -11.328 1 95.5 604 LYS B C 1
ATOM 10405 O O . LYS B 1 604 ? -1.604 25.469 -11.586 1 95.5 604 LYS B O 1
ATOM 10410 N N . MET B 1 605 ? -3.615 25.484 -10.797 1 92.62 605 MET B N 1
ATOM 10411 C CA . MET B 1 605 ? -3.869 24.047 -10.82 1 92.62 605 MET B CA 1
ATOM 10412 C C . MET B 1 605 ? -5.082 23.719 -11.688 1 92.62 605 MET B C 1
ATOM 10414 O O . MET B 1 605 ? -6.219 23.969 -11.281 1 92.62 605 MET B O 1
ATOM 10418 N N . GLY B 1 606 ? -4.848 23.094 -12.773 1 89.19 606 GLY B N 1
ATOM 10419 C CA . GLY B 1 606 ? -5.922 23.031 -13.75 1 89.19 606 GLY B CA 1
ATOM 10420 C C . GLY B 1 606 ? -6.406 24.406 -14.188 1 89.19 606 GLY B C 1
ATOM 10421 O O . GLY B 1 606 ? -5.609 25.234 -14.633 1 89.19 606 GLY B O 1
ATOM 10422 N N . ASP B 1 607 ? -7.664 24.641 -13.93 1 89.94 607 ASP B N 1
ATOM 10423 C CA . ASP B 1 607 ? -8.25 25.906 -14.359 1 89.94 607 ASP B CA 1
ATOM 10424 C C . ASP B 1 607 ? -8.453 26.844 -13.18 1 89.94 607 ASP B C 1
ATOM 10426 O O . ASP B 1 607 ? -9.031 27.922 -13.328 1 89.94 607 ASP B O 1
ATOM 10430 N N . ARG B 1 608 ? -7.891 26.516 -12.039 1 92.88 608 ARG B N 1
ATOM 10431 C CA . ARG B 1 608 ? -8.109 27.312 -10.844 1 92.88 608 ARG B CA 1
ATOM 10432 C C . ARG B 1 608 ? -6.805 27.938 -10.359 1 92.88 608 ARG B C 1
ATOM 10434 O O . ARG B 1 608 ? -5.75 27.297 -10.414 1 92.88 608 ARG B O 1
ATOM 10441 N N . HIS B 1 609 ? -6.934 29.109 -9.844 1 95.88 609 HIS B N 1
ATOM 10442 C CA . HIS B 1 609 ? -5.773 29.844 -9.344 1 95.88 609 HIS B CA 1
ATOM 10443 C C . HIS B 1 609 ? -5.523 29.531 -7.871 1 95.88 609 HIS B C 1
ATOM 10445 O O . HIS B 1 609 ? -6.465 29.281 -7.117 1 95.88 609 HIS B O 1
ATOM 10451 N N . VAL B 1 610 ? -4.281 29.562 -7.512 1 96.94 610 VAL B N 1
ATOM 10452 C CA . VAL B 1 610 ? -3.926 29.609 -6.098 1 96.94 610 VAL B CA 1
ATOM 10453 C C . VAL B 1 610 ? -4.402 30.938 -5.496 1 96.94 610 VAL B C 1
ATOM 10455 O O . VAL B 1 610 ? -4.332 31.984 -6.148 1 96.94 610 VAL B O 1
ATOM 10458 N N . ASN B 1 611 ? -4.996 30.859 -4.328 1 96.19 611 ASN B N 1
ATOM 10459 C CA . ASN B 1 611 ? -5.375 32.094 -3.625 1 96.19 611 ASN B CA 1
ATOM 10460 C C . ASN B 1 611 ? -4.184 32.719 -2.912 1 96.19 611 ASN B C 1
ATOM 10462 O O . ASN B 1 611 ? -3.896 32.375 -1.762 1 96.19 611 ASN B O 1
ATOM 10466 N N . GLY B 1 612 ? -3.586 33.656 -3.604 1 97 612 GLY B N 1
ATOM 10467 C CA . GLY B 1 612 ? -2.355 34.25 -3.117 1 97 612 GLY B CA 1
ATOM 10468 C C . GLY B 1 612 ? -2.525 34.969 -1.788 1 97 612 GLY B C 1
ATOM 10469 O O . GLY B 1 612 ? -1.562 35.125 -1.038 1 97 612 GLY B O 1
ATOM 10470 N N . MET B 1 613 ? -3.713 35.438 -1.495 1 95.75 613 MET B N 1
ATOM 10471 C CA . MET B 1 613 ? -3.967 36.094 -0.208 1 95.75 613 MET B CA 1
ATOM 10472 C C . MET B 1 613 ? -4.078 35.031 0.904 1 95.75 613 MET B C 1
ATOM 10474 O O . MET B 1 613 ? -3.498 35.219 1.979 1 95.75 613 MET B O 1
ATOM 10478 N N . LEU B 1 614 ? -4.766 33.969 0.609 1 95.44 614 LEU B N 1
ATOM 10479 C CA . LEU B 1 614 ? -4.922 32.906 1.587 1 95.44 614 LEU B CA 1
ATOM 10480 C C . LEU B 1 614 ? -3.572 32.281 1.948 1 95.44 614 LEU B C 1
ATOM 10482 O O . LEU B 1 614 ? -3.324 31.953 3.111 1 95.44 614 LEU B O 1
ATOM 10486 N N . THR B 1 615 ? -2.693 32.188 0.903 1 97.56 615 THR B N 1
ATOM 10487 C CA . THR B 1 615 ? -1.438 31.453 1.104 1 97.56 615 THR B CA 1
ATOM 10488 C C . THR B 1 615 ? -0.296 32.438 1.374 1 97.56 615 THR B C 1
ATOM 10490 O O . THR B 1 615 ? 0.869 32.031 1.429 1 97.56 615 THR B O 1
ATOM 10493 N N . LEU B 1 616 ? -0.538 33.719 1.553 1 97.44 616 LEU B N 1
ATOM 10494 C CA . LEU B 1 616 ? 0.473 34.781 1.57 1 97.44 616 LEU B CA 1
ATOM 10495 C C . LEU B 1 616 ? 1.483 34.562 2.688 1 97.44 616 LEU B C 1
ATOM 10497 O O . LEU B 1 616 ? 2.691 34.531 2.445 1 97.44 616 LEU B O 1
ATOM 10501 N N . GLY B 1 617 ? 0.968 34.344 3.93 1 96.81 617 GLY B N 1
ATOM 10502 C CA . GLY B 1 617 ? 1.86 34.125 5.059 1 96.81 617 GLY B CA 1
ATOM 10503 C C . GLY B 1 617 ? 2.797 32.969 4.867 1 96.81 617 GLY B C 1
ATOM 10504 O O . GLY B 1 617 ? 3.996 33.062 5.129 1 96.81 617 GLY B O 1
ATOM 10505 N N . GLU B 1 618 ? 2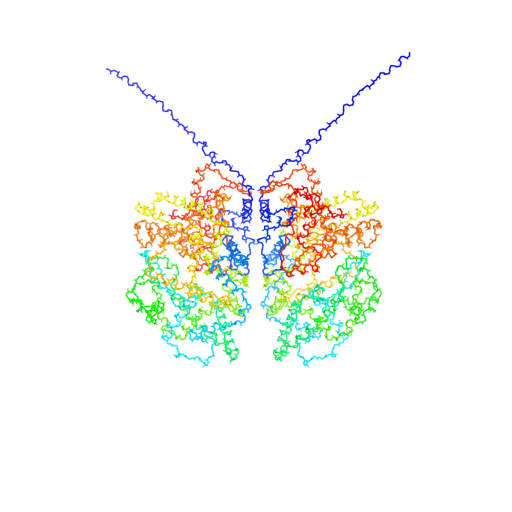.295 31.859 4.359 1 97.81 618 GLU B N 1
ATOM 10506 C CA . GLU B 1 618 ? 3.07 30.641 4.125 1 97.81 618 GLU B CA 1
ATOM 10507 C C . GLU B 1 618 ? 4.102 30.859 3.02 1 97.81 618 GLU B C 1
ATOM 10509 O O . GLU B 1 618 ? 5.227 30.359 3.105 1 97.81 618 GLU B O 1
ATOM 10514 N N . ASN B 1 619 ? 3.723 31.609 2.008 1 98.44 619 ASN B N 1
ATOM 10515 C CA . ASN B 1 619 ? 4.633 31.875 0.896 1 98.44 619 ASN B CA 1
ATOM 10516 C C . ASN B 1 619 ? 5.789 32.781 1.318 1 98.44 619 ASN B C 1
ATOM 10518 O O . ASN B 1 619 ? 6.926 32.562 0.892 1 98.44 619 ASN B O 1
ATOM 10522 N N . ILE B 1 620 ? 5.477 33.781 2.127 1 98.06 620 ILE B N 1
ATOM 10523 C CA . ILE B 1 620 ? 6.523 34.656 2.656 1 98.06 620 ILE B CA 1
ATOM 10524 C C . ILE B 1 620 ? 7.48 33.844 3.525 1 98.06 620 ILE B C 1
ATOM 10526 O O . ILE B 1 620 ? 8.703 33.969 3.42 1 98.06 620 ILE B O 1
ATOM 10530 N N . ALA B 1 621 ? 6.898 32.938 4.312 1 98.38 621 ALA B N 1
ATOM 10531 C CA . ALA B 1 621 ? 7.699 32.125 5.207 1 98.38 621 ALA B CA 1
ATOM 10532 C C . ALA B 1 621 ? 8.57 31.141 4.414 1 98.38 621 ALA B C 1
ATOM 10534 O O . ALA B 1 621 ? 9.719 30.891 4.781 1 98.38 621 ALA B O 1
ATOM 10535 N N . ASP B 1 622 ? 8.055 30.609 3.342 1 98.5 622 ASP B N 1
ATOM 10536 C CA . ASP B 1 622 ? 8.828 29.703 2.492 1 98.5 622 ASP B CA 1
ATOM 10537 C C . ASP B 1 622 ? 10.016 30.422 1.856 1 98.5 622 ASP B C 1
ATOM 10539 O O . ASP B 1 622 ? 11.141 29.938 1.897 1 98.5 622 ASP B O 1
ATOM 10543 N N . ASN B 1 623 ? 9.758 31.594 1.245 1 98.31 623 ASN B N 1
ATOM 10544 C CA . ASN B 1 623 ? 10.789 32.375 0.564 1 98.31 623 ASN B CA 1
ATOM 10545 C C . ASN B 1 623 ? 11.875 32.812 1.531 1 98.31 623 ASN B C 1
ATOM 10547 O O . ASN B 1 623 ? 13.062 32.656 1.26 1 98.31 623 ASN B O 1
ATOM 10551 N N . GLY B 1 624 ? 11.453 33.406 2.641 1 97.62 624 GLY B N 1
ATOM 10552 C CA . GLY B 1 624 ? 12.414 33.844 3.645 1 97.62 624 GLY B CA 1
ATOM 10553 C C . GLY B 1 624 ? 13.133 32.688 4.309 1 97.62 624 GLY B C 1
ATOM 10554 O O . GLY B 1 624 ? 14.344 32.75 4.551 1 97.62 624 GLY B O 1
ATOM 10555 N N . GLY B 1 625 ? 12.406 31.609 4.613 1 98.25 625 GLY B N 1
ATOM 10556 C CA . GLY B 1 625 ? 12.945 30.469 5.332 1 98.25 625 GLY B CA 1
ATOM 10557 C C . GLY B 1 625 ? 14.031 29.734 4.562 1 98.25 625 GLY B C 1
ATOM 10558 O O . GLY B 1 625 ? 15.07 29.391 5.129 1 98.25 625 GLY B O 1
ATOM 10559 N N . LEU B 1 626 ? 13.781 29.484 3.27 1 98.56 626 LEU B N 1
ATOM 10560 C CA . LEU B 1 626 ? 14.781 28.766 2.479 1 98.56 626 LEU B CA 1
ATOM 10561 C C . LEU B 1 626 ? 16.047 29.609 2.305 1 98.56 626 LEU B C 1
ATOM 10563 O O . LEU B 1 626 ? 17.156 29.078 2.311 1 98.56 626 LEU B O 1
ATOM 10567 N N . ARG B 1 627 ? 15.93 30.922 2.131 1 97.44 627 ARG B N 1
ATOM 10568 C CA . ARG B 1 627 ? 17.078 31.812 2.018 1 97.44 627 ARG B CA 1
ATOM 10569 C C . ARG B 1 627 ? 17.906 31.797 3.293 1 97.44 627 ARG B C 1
ATOM 10571 O O . ARG B 1 627 ? 19.141 31.75 3.238 1 97.44 627 ARG B O 1
ATOM 10578 N N . LEU B 1 628 ? 17.203 31.859 4.426 1 98 628 LEU B N 1
ATOM 10579 C CA . LEU B 1 628 ? 17.906 31.781 5.703 1 98 628 LEU B CA 1
ATOM 10580 C C . LEU B 1 628 ? 18.688 30.484 5.836 1 98 628 LEU B C 1
ATOM 10582 O O . LEU B 1 628 ? 19.844 30.469 6.266 1 98 628 LEU B O 1
ATOM 10586 N N . ALA B 1 629 ? 18.031 29.391 5.48 1 98.62 629 ALA B N 1
ATOM 10587 C CA . ALA B 1 629 ? 18.656 28.078 5.562 1 98.62 629 ALA B CA 1
ATOM 10588 C C . ALA B 1 629 ? 19.906 28.016 4.684 1 98.62 629 ALA B C 1
ATOM 10590 O O . ALA B 1 629 ? 20.953 27.5 5.109 1 98.62 629 ALA B O 1
ATOM 10591 N N . LEU B 1 630 ? 19.812 28.516 3.445 1 98.44 630 LEU B N 1
ATOM 10592 C CA . LEU B 1 630 ? 20.922 28.469 2.51 1 98.44 630 LEU B CA 1
ATOM 10593 C C . LEU B 1 630 ? 22.078 29.328 3.006 1 98.44 630 LEU B C 1
ATOM 10595 O O . LEU B 1 630 ? 23.25 28.906 2.967 1 98.44 630 LEU B O 1
ATOM 10599 N N . HIS B 1 631 ? 21.812 30.578 3.436 1 97.44 631 HIS B N 1
ATOM 10600 C CA . HIS B 1 631 ? 22.859 31.484 3.902 1 97.44 631 HIS B CA 1
ATOM 10601 C C . HIS B 1 631 ? 23.547 30.938 5.148 1 97.44 631 HIS B C 1
ATOM 10603 O O . HIS B 1 631 ? 24.75 31.094 5.32 1 97.44 631 HIS B O 1
ATOM 10609 N N . THR B 1 632 ? 22.75 30.328 5.996 1 98.12 632 THR B N 1
ATOM 10610 C CA . THR B 1 632 ? 23.328 29.672 7.16 1 98.12 632 THR B CA 1
ATOM 10611 C C . THR B 1 632 ? 24.281 28.562 6.738 1 98.12 632 THR B C 1
ATOM 10613 O O . THR B 1 632 ? 25.406 28.484 7.219 1 98.12 632 THR B O 1
ATOM 10616 N N . TYR B 1 633 ? 23.844 27.766 5.84 1 97.25 633 TYR B N 1
ATOM 10617 C CA . TYR B 1 633 ? 24.641 26.656 5.344 1 97.25 633 TYR B CA 1
ATOM 10618 C C . TYR B 1 633 ? 25.953 27.156 4.73 1 97.25 633 TYR B C 1
ATOM 10620 O O . TYR B 1 633 ? 27.016 26.625 5.027 1 97.25 633 TYR B O 1
ATOM 10628 N N . ARG B 1 634 ? 25.859 28.172 3.93 1 95.44 634 ARG B N 1
ATOM 10629 C CA . ARG B 1 634 ? 27.031 28.75 3.279 1 95.44 634 ARG B CA 1
ATOM 10630 C C . ARG B 1 634 ? 28.047 29.25 4.309 1 95.44 634 ARG B C 1
ATOM 10632 O O . ARG B 1 634 ? 29.25 29.031 4.168 1 95.44 634 ARG B O 1
ATOM 10639 N N . SER B 1 635 ? 27.484 29.938 5.25 1 94.62 635 SER B N 1
ATOM 10640 C CA . SER B 1 635 ? 28.344 30.484 6.293 1 94.62 635 SER B CA 1
ATOM 10641 C C . SER B 1 635 ? 29.062 29.391 7.059 1 94.62 635 SER B C 1
ATOM 10643 O O . SER B 1 635 ? 30.266 29.484 7.297 1 94.62 635 SER B O 1
ATOM 10645 N N . LEU B 1 636 ? 28.359 28.391 7.387 1 93.44 636 LEU B N 1
ATOM 10646 C CA . LEU B 1 636 ? 28.953 27.281 8.141 1 93.44 636 LEU B CA 1
ATOM 10647 C C . LEU B 1 636 ? 29.969 26.531 7.297 1 93.44 636 LEU B C 1
ATOM 10649 O O . LEU B 1 636 ? 31.016 26.109 7.805 1 93.44 636 LEU B O 1
ATOM 10653 N N . ARG B 1 637 ? 29.625 26.297 6.105 1 91.19 637 ARG B N 1
ATOM 10654 C CA . ARG B 1 637 ? 30.547 25.625 5.195 1 91.19 637 ARG B CA 1
ATOM 10655 C C . ARG B 1 637 ? 31.844 26.406 5.062 1 91.19 637 ARG B C 1
ATOM 10657 O O . ARG B 1 637 ? 32.938 25.812 5.059 1 91.19 637 ARG B O 1
ATOM 10664 N N . ALA B 1 638 ? 31.75 27.656 4.965 1 87.44 638 ALA B N 1
ATOM 10665 C CA . ALA B 1 638 ? 32.906 28.531 4.859 1 87.44 638 ALA B CA 1
ATOM 10666 C C . ALA B 1 638 ? 33.781 28.438 6.125 1 87.44 638 ALA B C 1
ATOM 10668 O O . ALA B 1 638 ? 35 28.422 6.047 1 87.44 638 ALA B O 1
ATOM 10669 N N . GLN B 1 639 ? 33.156 28.391 7.215 1 86.75 639 GLN B N 1
ATOM 10670 C CA . GLN B 1 639 ? 33.875 28.312 8.5 1 86.75 639 GLN B CA 1
ATOM 10671 C C . GLN B 1 639 ? 34.562 26.953 8.664 1 86.75 639 GLN B C 1
ATOM 10673 O O . GLN B 1 639 ? 35.594 26.859 9.312 1 86.75 639 GLN B O 1
ATOM 10678 N N . GLY B 1 640 ? 33.938 25.922 8.195 1 80.38 640 GLY B N 1
ATOM 10679 C CA . GLY B 1 640 ? 34.469 24.594 8.336 1 80.38 640 GLY B CA 1
ATOM 10680 C C . GLY B 1 640 ? 35.5 24.25 7.277 1 80.38 640 GLY B C 1
ATOM 10681 O O . GLY B 1 640 ? 35.938 23.094 7.156 1 80.38 640 GLY B O 1
ATOM 10682 N N . GLY B 1 641 ? 36 25.141 6.523 1 73.44 641 GLY B N 1
ATOM 10683 C CA . GLY B 1 641 ? 37.031 24.922 5.523 1 73.44 641 GLY B CA 1
ATOM 10684 C C . GLY B 1 641 ? 36.469 24.453 4.188 1 73.44 641 GLY B C 1
ATOM 10685 O O . GLY B 1 641 ? 37.219 24.094 3.289 1 73.44 641 GLY B O 1
ATOM 10686 N N . GLY B 1 642 ? 35.219 24.422 4.16 1 68.94 642 GLY B N 1
ATOM 10687 C CA . GLY B 1 642 ? 34.562 24.266 2.875 1 68.94 642 GLY B CA 1
ATOM 10688 C C . GLY B 1 642 ? 34.375 22.812 2.469 1 68.94 642 GLY B C 1
ATOM 10689 O O . GLY B 1 642 ? 33.625 22.516 1.544 1 68.94 642 GLY B O 1
ATOM 10690 N N . LYS B 1 643 ? 35 21.891 3.1 1 78.81 643 LYS B N 1
ATOM 10691 C CA . LYS B 1 643 ? 34.969 20.516 2.607 1 78.81 643 LYS B CA 1
ATOM 10692 C C . LYS B 1 643 ? 33.844 19.719 3.229 1 78.81 643 LYS B C 1
ATOM 10694 O O . LYS B 1 643 ? 33.688 19.688 4.453 1 78.81 643 LYS B O 1
ATOM 10699 N N . GLU B 1 644 ? 32.875 19.25 2.355 1 88.25 644 GLU B N 1
ATOM 10700 C CA . GLU B 1 644 ? 31.781 18.391 2.785 1 88.25 644 GLU B CA 1
ATOM 10701 C C . GLU B 1 644 ? 31.766 17.078 2.014 1 88.25 644 GLU B C 1
ATOM 10703 O O . GLU B 1 644 ? 32.219 17.016 0.863 1 88.25 644 GLU B O 1
ATOM 10708 N N . ALA B 1 645 ? 31.344 16.094 2.797 1 91.38 645 ALA B N 1
ATOM 10709 C CA . ALA B 1 645 ? 31.219 14.797 2.146 1 91.38 645 ALA B CA 1
ATOM 10710 C C . ALA B 1 645 ? 30.234 14.859 0.977 1 91.38 645 ALA B C 1
ATOM 10712 O O . ALA B 1 645 ? 29.25 15.578 1.031 1 91.38 645 ALA B O 1
ATOM 10713 N N . ARG B 1 646 ? 30.672 14.078 -0.042 1 94.88 646 ARG B N 1
ATOM 10714 C CA . ARG B 1 646 ? 29.812 13.992 -1.224 1 94.88 646 ARG B CA 1
ATOM 10715 C C . ARG B 1 646 ? 29.016 12.695 -1.229 1 94.88 646 ARG B C 1
ATOM 10717 O O . ARG B 1 646 ? 29.484 11.664 -0.74 1 94.88 646 ARG B O 1
ATOM 10724 N N . LEU B 1 647 ? 27.766 12.805 -1.714 1 96.25 647 LEU B N 1
ATOM 10725 C CA . LEU B 1 647 ? 26.891 11.633 -1.773 1 96.25 647 LEU B CA 1
ATOM 10726 C C . LEU B 1 647 ? 27.219 10.781 -2.992 1 96.25 647 LEU B C 1
ATOM 10728 O O . LEU B 1 647 ? 27.438 11.305 -4.09 1 96.25 647 LEU B O 1
ATOM 10732 N N . PRO B 1 648 ? 27.281 9.453 -2.795 1 96.69 648 PRO B N 1
ATOM 10733 C CA . PRO B 1 648 ? 27.547 8.586 -3.945 1 96.69 648 PRO B CA 1
ATOM 10734 C C . PRO B 1 648 ? 26.469 8.656 -5.016 1 96.69 648 PRO B C 1
ATOM 10736 O O . PRO B 1 648 ? 25.281 8.688 -4.688 1 96.69 648 PRO B O 1
ATOM 10739 N N . GLY B 1 649 ? 26.828 8.602 -6.277 1 96.06 649 GLY B N 1
ATOM 10740 C CA . GLY B 1 649 ? 25.906 8.719 -7.391 1 96.06 649 GLY B CA 1
ATOM 10741 C C . GLY B 1 649 ? 25.531 10.156 -7.711 1 96.06 649 GLY B C 1
ATOM 10742 O O . GLY B 1 649 ? 24.969 10.438 -8.766 1 96.06 649 GLY B O 1
ATOM 10743 N N . LEU B 1 650 ? 25.859 11.016 -6.785 1 96.62 650 LEU B N 1
ATOM 10744 C CA . LEU B 1 650 ? 25.578 12.445 -6.93 1 96.62 650 LEU B CA 1
ATOM 10745 C C . LEU B 1 650 ? 26.844 13.266 -6.715 1 96.62 650 LEU B C 1
ATOM 10747 O O . LEU B 1 650 ? 26.766 14.477 -6.473 1 96.62 650 LEU B O 1
ATOM 10751 N N . GLN B 1 651 ? 27.984 12.625 -6.816 1 94.44 651 GLN B N 1
ATOM 10752 C CA . GLN B 1 651 ? 29.25 13.234 -6.41 1 94.44 651 GLN B CA 1
ATOM 10753 C C . GLN B 1 651 ? 29.641 14.359 -7.355 1 94.44 651 GLN B C 1
ATOM 10755 O O . GLN B 1 651 ? 30.484 15.195 -7.016 1 94.44 651 GLN B O 1
ATOM 10760 N N . ASP B 1 652 ? 29.031 14.398 -8.492 1 94 652 ASP B N 1
ATOM 10761 C CA . ASP B 1 652 ? 29.406 15.414 -9.469 1 94 652 ASP B CA 1
ATOM 10762 C C . ASP B 1 652 ? 28.578 16.688 -9.289 1 94 652 ASP B C 1
ATOM 10764 O O . ASP B 1 652 ? 28.859 17.703 -9.914 1 94 652 ASP B O 1
ATOM 10768 N N . LEU B 1 653 ? 27.609 16.703 -8.445 1 95.56 653 LEU B N 1
ATOM 10769 C CA . LEU B 1 653 ? 26.828 17.891 -8.125 1 95.56 653 LEU B CA 1
ATOM 10770 C C . LEU B 1 653 ? 27.5 18.688 -7.016 1 95.56 653 LEU B C 1
ATOM 10772 O O . LEU B 1 653 ? 28.141 18.125 -6.129 1 95.56 653 LEU B O 1
ATOM 10776 N N . THR B 1 654 ? 27.297 19.969 -7.113 1 94.75 654 THR B N 1
ATOM 10777 C CA . THR B 1 654 ? 27.812 20.812 -6.047 1 94.75 654 THR B CA 1
ATOM 10778 C C . THR B 1 654 ? 26.969 20.656 -4.781 1 94.75 654 THR B C 1
ATOM 10780 O O . THR B 1 654 ? 25.828 20.188 -4.84 1 94.75 654 THR B O 1
ATOM 10783 N N . SER B 1 655 ? 27.5 21.062 -3.648 1 94.75 655 SER B N 1
ATOM 10784 C CA . SER B 1 655 ? 26.781 21.016 -2.381 1 94.75 655 SER B CA 1
ATOM 10785 C C . SER B 1 655 ? 25.516 21.859 -2.424 1 94.75 655 SER B C 1
ATOM 10787 O O . SER B 1 655 ? 24.516 21.516 -1.811 1 94.75 655 SER B O 1
ATOM 10789 N N . GLU B 1 656 ? 25.531 22.938 -3.131 1 96.19 656 GLU B N 1
ATOM 10790 C CA . GLU B 1 656 ? 24.344 23.797 -3.24 1 96.19 656 GLU B CA 1
ATOM 10791 C C . GLU B 1 656 ? 23.266 23.125 -4.078 1 96.19 656 GLU B C 1
ATOM 10793 O O . GLU B 1 656 ? 22.078 23.266 -3.781 1 96.19 656 GLU B O 1
ATOM 10798 N N . GLN B 1 657 ? 23.703 22.5 -5.172 1 97.75 657 GLN B N 1
ATOM 10799 C CA . GLN B 1 657 ? 22.719 21.75 -5.949 1 97.75 657 GLN B CA 1
ATOM 10800 C C . GLN B 1 657 ? 22.062 20.672 -5.094 1 97.75 657 GLN B C 1
ATOM 10802 O O . GLN B 1 657 ? 20.844 20.469 -5.172 1 97.75 657 GLN B O 1
ATOM 10807 N N . ILE B 1 658 ? 22.891 20 -4.273 1 97.44 658 ILE B N 1
ATOM 10808 C CA . ILE B 1 658 ? 22.375 18.969 -3.381 1 97.44 658 ILE B CA 1
ATOM 10809 C C . ILE B 1 658 ? 21.406 19.594 -2.371 1 97.44 658 ILE B C 1
ATOM 10811 O O . ILE B 1 658 ? 20.375 19.016 -2.045 1 97.44 658 ILE B O 1
ATOM 10815 N N . PHE B 1 659 ? 21.734 20.797 -1.884 1 98.12 659 PHE B N 1
ATOM 10816 C CA . PHE B 1 659 ? 20.875 21.547 -0.99 1 98.12 659 PHE B CA 1
ATOM 10817 C C . PHE B 1 659 ? 19.5 21.766 -1.624 1 98.12 659 PHE B C 1
ATOM 10819 O O . PHE B 1 659 ? 18.484 21.484 -1.008 1 98.12 659 PHE B O 1
ATOM 10826 N N . PHE B 1 660 ? 19.469 22.203 -2.842 1 98.81 660 PHE B N 1
ATOM 10827 C CA . PHE B 1 660 ? 18.219 22.531 -3.51 1 98.81 660 PHE B CA 1
ATOM 10828 C C . PHE B 1 660 ? 17.438 21.281 -3.854 1 98.81 660 PHE B C 1
ATOM 10830 O O . PHE B 1 660 ? 16.203 21.281 -3.834 1 98.81 660 PHE B O 1
ATOM 10837 N N . ILE B 1 661 ? 18.109 20.188 -4.16 1 98.38 661 ILE B N 1
ATOM 10838 C CA . ILE B 1 661 ? 17.438 18.922 -4.406 1 98.38 661 ILE B CA 1
ATOM 10839 C C . ILE B 1 661 ? 16.734 18.453 -3.131 1 98.38 661 ILE B C 1
ATOM 10841 O O . ILE B 1 661 ? 15.578 18.031 -3.166 1 98.38 661 ILE B O 1
ATOM 10845 N N . GLY B 1 662 ? 17.453 18.547 -1.991 1 97.75 662 GLY B N 1
ATOM 10846 C CA . GLY B 1 662 ? 16.828 18.219 -0.718 1 97.75 662 GLY B CA 1
ATOM 10847 C C . GLY B 1 662 ? 15.602 19.078 -0.424 1 97.75 662 GLY B C 1
ATOM 10848 O O . GLY B 1 662 ? 14.578 18.562 0.02 1 97.75 662 GLY B O 1
ATOM 10849 N N . ALA B 1 663 ? 15.703 20.328 -0.74 1 98.62 663 ALA B N 1
ATOM 10850 C CA . ALA B 1 663 ? 14.594 21.266 -0.547 1 98.62 663 ALA B CA 1
ATOM 10851 C C . ALA B 1 663 ? 13.391 20.859 -1.403 1 98.62 663 ALA B C 1
ATOM 10853 O O . ALA B 1 663 ? 12.266 20.781 -0.904 1 98.62 663 ALA B O 1
ATOM 10854 N N . GLY B 1 664 ? 13.672 20.656 -2.686 1 98.5 664 GLY B N 1
ATOM 10855 C CA . GLY B 1 664 ? 12.594 20.266 -3.588 1 98.5 664 GLY B CA 1
ATOM 10856 C C . GLY B 1 664 ? 11.898 18.984 -3.168 1 98.5 664 GLY B C 1
ATOM 10857 O O . GLY B 1 664 ? 10.672 18.922 -3.164 1 98.5 664 GLY B O 1
ATOM 10858 N N . GLN B 1 665 ? 12.648 17.984 -2.787 1 97.75 665 GLN B N 1
ATOM 10859 C CA . GLN B 1 665 ? 12.102 16.656 -2.498 1 97.75 665 GLN B CA 1
ATOM 10860 C C . GLN B 1 665 ? 11.344 16.656 -1.173 1 97.75 665 GLN B C 1
ATOM 10862 O O . GLN B 1 665 ? 10.562 15.742 -0.902 1 97.75 665 GLN B O 1
ATOM 10867 N N . THR B 1 666 ? 11.555 17.641 -0.319 1 97.31 666 THR B N 1
ATOM 10868 C CA . THR B 1 666 ? 10.805 17.797 0.927 1 97.31 666 THR B CA 1
ATOM 10869 C C . THR B 1 666 ? 9.32 17.984 0.649 1 97.31 666 THR B C 1
ATOM 10871 O O . THR B 1 666 ? 8.477 17.547 1.442 1 97.31 666 THR B O 1
ATOM 10874 N N . TRP B 1 667 ? 8.977 18.5 -0.49 1 97.5 667 TRP B N 1
ATOM 10875 C CA . TRP B 1 667 ? 7.598 18.906 -0.743 1 97.5 667 TRP B CA 1
ATOM 10876 C C . TRP B 1 667 ? 6.984 18.078 -1.873 1 97.5 667 TRP B C 1
ATOM 10878 O O . TRP B 1 667 ? 6 18.5 -2.488 1 97.5 667 TRP B O 1
ATOM 10888 N N . CYS B 1 668 ? 7.641 16.938 -2.271 1 97.88 668 CYS B N 1
ATOM 10889 C CA . CYS B 1 668 ? 7.039 16.031 -3.246 1 97.88 668 CYS B CA 1
ATOM 10890 C C . CYS B 1 668 ? 5.715 15.477 -2.732 1 97.88 668 CYS B C 1
ATOM 10892 O O . CYS B 1 668 ? 5.676 14.812 -1.694 1 97.88 668 CYS B O 1
ATOM 10894 N N . LYS B 1 669 ? 4.691 15.75 -3.479 1 96.88 669 LYS B N 1
ATOM 10895 C CA . LYS B 1 669 ? 3.359 15.352 -3.035 1 96.88 669 LYS B CA 1
ATOM 10896 C C . LYS B 1 669 ? 2.463 15.016 -4.223 1 96.88 669 LYS B C 1
ATOM 10898 O O . LYS B 1 669 ? 2.613 15.594 -5.305 1 96.88 669 LYS B O 1
ATOM 10903 N N . LEU B 1 670 ? 1.611 14.055 -4.059 1 95.75 670 LEU B N 1
ATOM 10904 C CA . LEU B 1 670 ? 0.578 13.672 -5.016 1 95.75 670 LEU B CA 1
ATOM 10905 C C . LEU B 1 670 ? -0.777 13.539 -4.328 1 95.75 670 LEU B C 1
ATOM 10907 O O . LEU B 1 670 ? -0.917 12.797 -3.354 1 95.75 670 LEU B O 1
ATOM 10911 N N . ASP B 1 671 ? -1.795 14.273 -4.789 1 95.88 671 ASP B N 1
ATOM 10912 C CA . ASP B 1 671 ? -3.154 14.227 -4.258 1 95.88 671 ASP B CA 1
ATOM 10913 C C . ASP B 1 671 ? -4.133 13.688 -5.301 1 95.88 671 ASP B C 1
ATOM 10915 O O . ASP B 1 671 ? -3.883 13.789 -6.504 1 95.88 671 ASP B O 1
ATOM 10919 N N . THR B 1 672 ? -5.277 13.055 -4.824 1 92.94 672 THR B N 1
ATOM 10920 C CA . THR B 1 672 ? -6.395 12.844 -5.742 1 92.94 672 THR B CA 1
ATOM 10921 C C . THR B 1 672 ? -6.922 14.18 -6.266 1 92.94 672 THR B C 1
ATOM 10923 O O . THR B 1 672 ? -6.711 15.227 -5.645 1 92.94 672 THR B O 1
ATOM 10926 N N . PRO B 1 673 ? -7.59 14.172 -7.344 1 92.12 673 PRO B N 1
ATOM 10927 C CA . PRO B 1 673 ? -8.125 15.43 -7.867 1 92.12 673 PRO B CA 1
ATOM 10928 C C . PRO B 1 673 ? -9.078 16.109 -6.891 1 92.12 673 PRO B C 1
ATOM 10930 O O . PRO B 1 673 ? -9.031 17.344 -6.73 1 92.12 673 PRO B O 1
ATOM 10933 N N . LYS B 1 674 ? -9.898 15.359 -6.184 1 93.81 674 LYS B N 1
ATOM 10934 C CA . LYS B 1 674 ? -10.844 15.922 -5.227 1 93.81 674 LYS B CA 1
ATOM 10935 C C . LYS B 1 674 ? -10.117 16.531 -4.031 1 93.81 674 LYS B C 1
ATOM 10937 O O . LYS B 1 674 ? -10.469 17.625 -3.58 1 93.81 674 LYS B O 1
ATOM 10942 N N . GLN B 1 675 ? -9.094 15.867 -3.598 1 94.75 675 GLN B N 1
ATOM 10943 C CA . GLN B 1 675 ? -8.312 16.391 -2.482 1 94.75 675 GLN B CA 1
ATOM 10944 C C . GLN B 1 675 ? -7.551 17.641 -2.883 1 94.75 675 GLN B C 1
ATOM 10946 O O . GLN B 1 675 ? -7.418 18.578 -2.088 1 94.75 675 GLN B O 1
ATOM 10951 N N . ALA B 1 676 ? -6.992 17.656 -4.051 1 94.94 676 ALA B N 1
ATOM 10952 C CA . ALA B 1 676 ? -6.277 18.828 -4.551 1 94.94 676 ALA B CA 1
ATOM 10953 C C . ALA B 1 676 ? -7.188 20.047 -4.582 1 94.94 676 ALA B C 1
ATOM 10955 O O . ALA B 1 676 ? -6.77 21.156 -4.215 1 94.94 676 ALA B O 1
ATOM 10956 N N . LEU B 1 677 ? -8.359 19.828 -4.957 1 92.94 677 LEU B N 1
ATOM 10957 C CA . LEU B 1 677 ? -9.336 20.922 -5.016 1 92.94 677 LEU B CA 1
ATOM 10958 C C . LEU B 1 677 ? -9.664 21.422 -3.617 1 92.94 677 LEU B C 1
ATOM 10960 O O . LEU B 1 677 ? -9.711 22.641 -3.385 1 92.94 677 LEU B O 1
ATOM 10964 N N . LEU B 1 678 ? -9.906 20.531 -2.715 1 93.19 678 LEU B N 1
ATOM 10965 C CA . LEU B 1 678 ? -10.219 20.906 -1.342 1 93.19 678 LEU B CA 1
ATOM 10966 C C . LEU B 1 678 ? -9.102 21.734 -0.736 1 93.19 678 LEU B C 1
ATOM 10968 O O . LEU B 1 678 ? -9.359 22.734 -0.062 1 93.19 678 LEU B O 1
ATOM 10972 N N . LYS B 1 679 ? -7.918 21.344 -0.99 1 93.94 679 LYS B N 1
ATOM 10973 C CA . LYS B 1 679 ? -6.762 22.062 -0.464 1 93.94 679 LYS B CA 1
ATOM 10974 C C . LYS B 1 679 ? -6.637 23.438 -1.105 1 93.94 679 LYS B C 1
ATOM 10976 O O . LYS B 1 679 ? -6.32 24.422 -0.427 1 93.94 679 LYS B O 1
ATOM 10981 N N . LEU B 1 680 ? -6.867 23.5 -2.326 1 93.62 680 LEU B N 1
ATOM 10982 C CA . LEU B 1 680 ? -6.785 24.766 -3.041 1 93.62 680 LEU B CA 1
ATOM 10983 C C . LEU B 1 680 ? -7.789 25.766 -2.482 1 93.62 680 LEU B C 1
ATOM 10985 O O . LEU B 1 680 ? -7.512 26.969 -2.439 1 93.62 680 LEU B O 1
ATOM 10989 N N . LEU B 1 681 ? -8.891 25.25 -1.964 1 90.62 681 LEU B N 1
ATOM 10990 C CA . LEU B 1 681 ? -9.977 26.109 -1.518 1 90.62 681 LEU B CA 1
ATOM 10991 C C . LEU B 1 681 ? -9.766 26.547 -0.074 1 90.62 681 LEU B C 1
ATOM 10993 O O . LEU B 1 681 ? -10.266 27.594 0.34 1 90.62 681 LEU B O 1
ATOM 10997 N N . SER B 1 682 ? -8.961 25.703 0.641 1 91.38 682 SER B N 1
ATOM 10998 C CA . SER B 1 682 ? -9.055 26 2.066 1 91.38 682 SER B CA 1
ATOM 10999 C C . SER B 1 682 ? -7.68 25.969 2.73 1 91.38 682 SER B C 1
ATOM 11001 O O . SER B 1 682 ? -7.496 26.5 3.824 1 91.38 682 SER B O 1
ATOM 11003 N N . ASP B 1 683 ? -6.73 25.375 2.115 1 93 683 ASP B N 1
ATOM 11004 C CA . ASP B 1 683 ? -5.426 25.219 2.75 1 93 683 ASP B CA 1
ATOM 11005 C C . ASP B 1 683 ? -4.605 26.5 2.656 1 93 683 ASP B C 1
ATOM 11007 O O . ASP B 1 683 ? -4.504 27.109 1.583 1 93 683 ASP B O 1
ATOM 11011 N N . ALA B 1 684 ? -4.047 26.891 3.758 1 94.62 684 ALA B N 1
ATOM 11012 C CA . ALA B 1 684 ? -3.213 28.094 3.764 1 94.62 684 ALA B CA 1
ATOM 11013 C C . ALA B 1 684 ? -1.896 27.844 3.033 1 94.62 684 ALA B C 1
ATOM 11015 O O . ALA B 1 684 ? -1.192 28.797 2.672 1 94.62 684 ALA B O 1
ATOM 11016 N N . HIS B 1 685 ? -1.553 26.641 2.85 1 95.81 685 HIS B N 1
ATOM 11017 C CA . HIS B 1 685 ? -0.325 26.312 2.129 1 95.81 685 HIS B CA 1
ATOM 11018 C C . HIS B 1 685 ? -0.581 26.188 0.63 1 95.81 685 HIS B C 1
ATOM 11020 O O . HIS B 1 685 ? -1.605 25.641 0.215 1 95.81 685 HIS B O 1
ATOM 11026 N N . SER B 1 686 ? 0.311 26.734 -0.098 1 97.69 686 SER B N 1
ATOM 11027 C CA . SER B 1 686 ? 0.286 26.516 -1.539 1 97.69 686 SER B CA 1
ATOM 11028 C C . SER B 1 686 ? 0.545 25.047 -1.87 1 97.69 686 SER B C 1
ATOM 11030 O O . SER B 1 686 ? 1.14 24.312 -1.071 1 97.69 686 SER B O 1
ATOM 11032 N N . PRO B 1 687 ? 0.083 24.594 -3.109 1 96.56 687 PRO B N 1
ATOM 11033 C CA . PRO B 1 687 ? 0.44 23.234 -3.535 1 96.56 687 PRO B CA 1
ATOM 11034 C C . PRO B 1 687 ? 1.947 23 -3.529 1 96.56 687 PRO B C 1
ATOM 11036 O O . PRO B 1 687 ? 2.725 23.906 -3.834 1 96.56 687 PRO B O 1
ATOM 11039 N N . GLY B 1 688 ? 2.365 21.734 -3.213 1 96.31 688 GLY B N 1
ATOM 11040 C CA . GLY B 1 688 ? 3.771 21.391 -3.111 1 96.31 688 GLY B CA 1
ATOM 11041 C C . GLY B 1 688 ? 4.598 21.875 -4.285 1 96.31 688 GLY B C 1
ATOM 11042 O O . GLY B 1 688 ? 5.699 22.406 -4.098 1 96.31 688 GLY B O 1
ATOM 11043 N N . LYS B 1 689 ? 4.055 21.781 -5.469 1 97.19 689 LYS B N 1
ATOM 11044 C CA . LYS B 1 689 ? 4.719 22.234 -6.688 1 97.19 689 LYS B CA 1
ATOM 11045 C C . LYS B 1 689 ? 5.09 23.703 -6.602 1 97.19 689 LYS B C 1
ATOM 11047 O O . LYS B 1 689 ? 6.215 24.094 -6.926 1 97.19 689 LYS B O 1
ATOM 11052 N N . TYR B 1 690 ? 4.223 24.453 -6.07 1 98 690 TYR B N 1
ATOM 11053 C CA . TYR B 1 690 ? 4.434 25.891 -6.117 1 98 690 TYR B CA 1
ATOM 11054 C C . TYR B 1 690 ? 5.148 26.375 -4.859 1 98 690 TYR B C 1
ATOM 11056 O O . TYR B 1 690 ? 5.691 27.484 -4.84 1 98 690 TYR B O 1
ATOM 11064 N N . ARG B 1 691 ? 5.109 25.562 -3.779 1 98.12 691 ARG B N 1
ATOM 11065 C CA . ARG B 1 691 ? 6.039 25.875 -2.695 1 98.12 691 ARG B CA 1
ATOM 11066 C C . ARG B 1 691 ? 7.484 25.812 -3.18 1 98.12 691 ARG B C 1
ATOM 11068 O O . ARG B 1 691 ? 8.32 26.609 -2.75 1 98.12 691 ARG B O 1
ATOM 11075 N N . VAL B 1 692 ? 7.719 24.875 -4.129 1 98.5 692 VAL B N 1
ATOM 11076 C CA . VAL B 1 692 ? 9.062 24.672 -4.66 1 98.5 692 VAL B CA 1
ATOM 11077 C C . VAL B 1 692 ? 9.344 25.703 -5.75 1 98.5 692 VAL B C 1
ATOM 11079 O O . VAL B 1 692 ? 10.281 26.5 -5.641 1 98.5 692 VAL B O 1
ATOM 11082 N N . ILE B 1 693 ? 8.531 25.812 -6.734 1 98.44 693 ILE B N 1
ATOM 11083 C CA . ILE B 1 693 ? 8.766 26.656 -7.914 1 98.44 693 ILE B CA 1
ATOM 11084 C C . ILE B 1 693 ? 8.766 28.125 -7.512 1 98.44 693 ILE B C 1
ATOM 11086 O O . ILE B 1 693 ? 9.672 28.875 -7.879 1 98.44 693 ILE B O 1
ATOM 11090 N N . GLY B 1 694 ? 7.746 28.516 -6.777 1 98.38 694 GLY B N 1
ATOM 11091 C CA . GLY B 1 694 ? 7.633 29.906 -6.391 1 98.38 694 GLY B CA 1
ATOM 11092 C C . GLY B 1 694 ? 8.797 30.391 -5.543 1 98.38 694 GLY B C 1
ATOM 11093 O O . GLY B 1 694 ? 9.32 31.484 -5.762 1 98.38 694 GLY B O 1
ATOM 11094 N N . THR B 1 695 ? 9.266 29.609 -4.621 1 98.56 695 THR B N 1
ATOM 11095 C CA . THR B 1 695 ? 10.336 29.969 -3.707 1 98.56 695 THR B CA 1
ATOM 11096 C C . THR B 1 695 ? 11.68 29.984 -4.426 1 98.56 695 THR B C 1
ATOM 11098 O O . THR B 1 695 ? 12.422 30.969 -4.344 1 98.56 695 THR B O 1
ATOM 11101 N N . LEU B 1 696 ? 11.961 28.953 -5.191 1 98.69 696 LEU B N 1
ATOM 11102 C CA . LEU B 1 696 ? 13.281 28.797 -5.805 1 98.69 696 LEU B CA 1
ATOM 11103 C C . LEU B 1 696 ? 13.453 29.781 -6.961 1 98.69 696 LEU B C 1
ATOM 11105 O O . LEU B 1 696 ? 14.562 30.266 -7.207 1 98.69 696 LEU B O 1
ATOM 11109 N N . SER B 1 697 ? 12.391 30.125 -7.672 1 98.25 697 SER B N 1
ATOM 11110 C CA . SER B 1 697 ? 12.484 31.062 -8.781 1 98.25 697 SER B CA 1
ATOM 11111 C C . SER B 1 697 ? 12.789 32.469 -8.289 1 98.25 697 SER B C 1
ATOM 11113 O O . SER B 1 697 ? 13.258 33.312 -9.055 1 98.25 697 SER B O 1
ATOM 11115 N N . ASN B 1 698 ? 12.555 32.719 -7.035 1 98.25 698 ASN B N 1
ATOM 11116 C CA . ASN B 1 698 ? 12.805 34.031 -6.441 1 98.25 698 ASN B CA 1
ATOM 11117 C C . ASN B 1 698 ? 14.227 34.125 -5.895 1 98.25 698 ASN B C 1
ATOM 11119 O O . ASN B 1 698 ? 14.609 35.156 -5.328 1 98.25 698 ASN B O 1
ATOM 11123 N N . MET B 1 699 ? 15.055 33.094 -6.055 1 97.88 699 MET B N 1
ATOM 11124 C CA . MET B 1 699 ? 16.391 33.062 -5.457 1 97.88 699 MET B CA 1
ATOM 11125 C C . MET B 1 699 ? 17.469 33.125 -6.531 1 97.88 699 MET B C 1
ATOM 11127 O O . MET B 1 699 ? 17.594 32.219 -7.348 1 97.88 699 MET B O 1
ATOM 11131 N N . VAL B 1 700 ? 18.281 34.125 -6.488 1 97.12 700 VAL B N 1
ATOM 11132 C CA . VAL B 1 700 ? 19.406 34.281 -7.414 1 97.12 700 VAL B CA 1
ATOM 11133 C C . VAL B 1 700 ? 20.391 33.125 -7.203 1 97.12 700 VAL B C 1
ATOM 11135 O O . VAL B 1 700 ? 20.984 32.625 -8.156 1 97.12 700 VAL B O 1
ATOM 11138 N N . GLU B 1 701 ? 20.5 32.719 -5.973 1 97.31 701 GLU B N 1
ATOM 11139 C CA . GLU B 1 701 ? 21.406 31.641 -5.613 1 97.31 701 GLU B CA 1
ATOM 11140 C C . GLU B 1 701 ? 21.047 30.344 -6.34 1 97.31 701 GLU B C 1
ATOM 11142 O O . GLU B 1 701 ? 21.938 29.578 -6.734 1 97.31 701 GLU B O 1
ATOM 11147 N N . PHE B 1 702 ? 19.75 30.109 -6.516 1 98.38 702 PHE B N 1
ATOM 11148 C CA . PHE B 1 702 ? 19.312 28.922 -7.242 1 98.38 702 PHE B CA 1
ATOM 11149 C C . PHE B 1 702 ? 19.719 29 -8.711 1 98.38 702 PHE B C 1
ATOM 11151 O O . PHE B 1 702 ? 20.25 28.047 -9.258 1 98.38 702 PHE B O 1
ATOM 11158 N N . SER B 1 703 ? 19.359 30.141 -9.32 1 98.06 703 SER B N 1
ATOM 11159 C CA . SER B 1 703 ? 19.672 30.312 -10.734 1 98.06 703 SER B CA 1
ATOM 11160 C C . SER B 1 703 ? 21.172 30.203 -10.984 1 98.06 703 SER B C 1
ATOM 11162 O O . SER B 1 703 ? 21.594 29.703 -12.031 1 98.06 703 SER B O 1
ATOM 11164 N N . ASP B 1 704 ? 21.984 30.594 -10.047 1 97.88 704 ASP B N 1
ATOM 11165 C CA . ASP B 1 704 ? 23.438 30.469 -10.148 1 97.88 704 ASP B CA 1
ATOM 11166 C C . ASP B 1 704 ? 23.859 29.016 -10.055 1 97.88 704 ASP B C 1
ATOM 11168 O O . ASP B 1 704 ? 24.688 28.547 -10.852 1 97.88 704 ASP B O 1
ATOM 11172 N N . ALA B 1 705 ? 23.297 28.344 -9.094 1 97.81 705 ALA B N 1
ATOM 11173 C CA . ALA B 1 705 ? 23.703 26.953 -8.828 1 97.81 705 ALA B CA 1
ATOM 11174 C C . ALA B 1 705 ? 23.391 26.062 -10.031 1 97.81 705 ALA B C 1
ATOM 11176 O O . ALA B 1 705 ? 24.172 25.172 -10.359 1 97.81 705 ALA B O 1
ATOM 11177 N N . PHE B 1 706 ? 22.281 26.312 -10.695 1 98.25 706 PHE B N 1
ATOM 11178 C CA . PHE B 1 706 ? 21.875 25.469 -11.805 1 98.25 706 PHE B CA 1
ATOM 11179 C C . PHE B 1 706 ? 22.125 26.156 -13.141 1 98.25 706 PHE B C 1
ATOM 11181 O O . PHE B 1 706 ? 21.734 25.641 -14.195 1 98.25 706 PHE B O 1
ATOM 11188 N N . GLN B 1 707 ? 22.688 27.328 -13.078 1 97.94 707 GLN B N 1
ATOM 11189 C CA . GLN B 1 707 ? 23.062 28.094 -14.266 1 97.94 707 GLN B CA 1
ATOM 11190 C C . GLN B 1 707 ? 21.844 28.312 -15.172 1 97.94 707 GLN B C 1
ATOM 11192 O O . GLN B 1 707 ? 21.906 28.047 -16.375 1 97.94 707 GLN B O 1
ATOM 11197 N N . CYS B 1 708 ? 20.828 28.828 -14.602 1 98.5 708 CYS B N 1
ATOM 11198 C CA . CYS B 1 708 ? 19.594 29.078 -15.352 1 98.5 708 CYS B CA 1
ATOM 11199 C C . CYS B 1 708 ? 19.688 30.375 -16.141 1 98.5 708 CYS B C 1
ATOM 11201 O O . CYS B 1 708 ? 20.062 31.406 -15.586 1 98.5 708 CYS B O 1
ATOM 11203 N N . PRO B 1 709 ? 19.281 30.344 -17.406 1 97.69 709 PRO B N 1
ATOM 11204 C CA . PRO B 1 709 ? 19.297 31.578 -18.188 1 97.69 709 PRO B CA 1
ATOM 11205 C C . PRO B 1 709 ? 18.266 32.594 -17.703 1 97.69 709 PRO B C 1
ATOM 11207 O O . PRO B 1 709 ? 17.188 32.219 -17.266 1 97.69 709 PRO B O 1
ATOM 11210 N N . SER B 1 710 ? 18.625 33.875 -17.859 1 96.31 710 SER B N 1
ATOM 11211 C CA . SER B 1 710 ? 17.688 34.938 -17.5 1 96.31 710 SER B CA 1
ATOM 11212 C C . SER B 1 710 ? 16.406 34.844 -18.328 1 96.31 710 SER B C 1
ATOM 11214 O O . SER B 1 710 ? 16.469 34.594 -19.547 1 96.31 710 SER B O 1
ATOM 11216 N N . GLY B 1 711 ? 15.305 34.938 -17.672 1 95.94 711 GLY B N 1
ATOM 11217 C CA . GLY B 1 711 ? 14.023 34.875 -18.375 1 95.94 711 GLY B CA 1
ATOM 11218 C C . GLY B 1 711 ? 13.375 33.5 -18.344 1 95.94 711 GLY B C 1
ATOM 11219 O O . GLY B 1 711 ? 12.195 33.375 -18.656 1 95.94 711 GLY B O 1
ATOM 11220 N N . SER B 1 712 ? 14.172 32.5 -17.984 1 96.94 712 SER B N 1
ATOM 11221 C CA . SER B 1 712 ? 13.57 31.203 -17.828 1 96.94 712 SER B CA 1
ATOM 11222 C C . SER B 1 712 ? 12.539 31.188 -16.703 1 96.94 712 SER B C 1
ATOM 11224 O O . SER B 1 712 ? 12.484 32.125 -15.898 1 96.94 712 SER B O 1
ATOM 11226 N N . VAL B 1 713 ? 11.758 30.172 -16.641 1 96.44 713 VAL B N 1
ATOM 11227 C CA . VAL B 1 713 ? 10.688 30.047 -15.656 1 96.44 713 VAL B CA 1
ATOM 11228 C C . VAL B 1 713 ? 11.266 30.094 -14.25 1 96.44 713 VAL B C 1
ATOM 11230 O O . VAL B 1 713 ? 10.695 30.734 -13.359 1 96.44 713 VAL B O 1
ATOM 11233 N N . MET B 1 714 ? 12.461 29.484 -14.07 1 98.38 714 MET B N 1
ATOM 11234 C CA . MET B 1 714 ? 13.055 29.406 -12.734 1 98.38 714 MET B CA 1
ATOM 11235 C C . MET B 1 714 ? 14.039 30.547 -12.508 1 98.38 714 MET B C 1
ATOM 11237 O O . MET B 1 714 ? 14.719 30.578 -11.484 1 98.38 714 MET B O 1
ATOM 11241 N N . ASN B 1 715 ? 14.164 31.438 -13.477 1 98.31 715 ASN B N 1
ATOM 11242 C CA . ASN B 1 715 ? 14.977 32.656 -13.352 1 98.31 715 ASN B CA 1
ATOM 11243 C C . ASN B 1 715 ? 14.297 33.844 -13.992 1 98.31 715 ASN B C 1
ATOM 11245 O O . ASN B 1 715 ? 14.867 34.5 -14.875 1 98.31 715 ASN B O 1
ATOM 11249 N N . PRO B 1 716 ? 13.188 34.156 -13.469 1 97 716 PRO B N 1
ATOM 11250 C CA . PRO B 1 716 ? 12.5 35.344 -14.023 1 97 716 PRO B CA 1
ATOM 11251 C C . PRO B 1 716 ? 13.258 36.625 -13.773 1 97 716 PRO B C 1
ATOM 11253 O O . PRO B 1 716 ? 14.031 36.719 -12.82 1 97 716 PRO B O 1
ATOM 11256 N N . ALA B 1 717 ? 12.93 37.594 -14.609 1 93.88 717 ALA B N 1
ATOM 11257 C CA . ALA B 1 717 ? 13.594 38.875 -14.492 1 93.88 717 ALA B CA 1
ATOM 11258 C C . ALA B 1 717 ? 13.188 39.594 -13.203 1 93.88 717 ALA B C 1
ATOM 11260 O O . ALA B 1 717 ? 14.023 40.188 -12.531 1 93.88 717 ALA B O 1
ATOM 11261 N N . LYS B 1 718 ? 11.93 39.531 -12.953 1 92.19 718 LYS B N 1
ATOM 11262 C CA . LYS B 1 718 ? 11.43 40.094 -11.711 1 92.19 718 LYS B CA 1
ATOM 11263 C C . LYS B 1 718 ? 11.281 39.062 -10.625 1 92.19 718 LYS B C 1
ATOM 11265 O O . LYS B 1 718 ? 10.578 38.062 -10.805 1 92.19 718 LYS B O 1
ATOM 11270 N N . LYS B 1 719 ? 11.977 39.219 -9.523 1 96.38 719 LYS B N 1
ATOM 11271 C CA . LYS B 1 719 ? 11.906 38.344 -8.375 1 96.38 719 LYS B CA 1
ATOM 11272 C C . LYS B 1 719 ? 11.266 39 -7.176 1 96.38 719 LYS B C 1
ATOM 11274 O O . LYS B 1 719 ? 11.492 40.188 -6.934 1 96.38 719 LYS B O 1
ATOM 11279 N N . CYS B 1 720 ? 10.438 38.25 -6.512 1 96.44 720 CYS B N 1
ATOM 11280 C CA . CYS B 1 720 ? 9.805 38.781 -5.305 1 96.44 720 CYS B CA 1
ATOM 11281 C C . CYS B 1 720 ? 10.617 38.438 -4.066 1 96.44 720 CYS B C 1
ATOM 11283 O O . CYS B 1 720 ? 11.008 37.281 -3.879 1 96.44 720 CYS B O 1
ATOM 11285 N N . ARG B 1 721 ? 10.922 39.406 -3.289 1 93.81 721 ARG B N 1
ATOM 11286 C CA . ARG B 1 721 ? 11.703 39.188 -2.07 1 93.81 721 ARG B CA 1
ATOM 11287 C C . ARG B 1 721 ? 11.258 40.156 -0.974 1 93.81 721 ARG B C 1
ATOM 11289 O O . ARG B 1 721 ? 11.312 41.375 -1.152 1 93.81 721 ARG B O 1
ATOM 11296 N N . VAL B 1 722 ? 10.844 39.562 0.1 1 90.81 722 VAL B N 1
ATOM 11297 C CA . VAL B 1 722 ? 10.523 40.375 1.265 1 90.81 722 VAL B CA 1
ATOM 11298 C C . VAL B 1 722 ? 11.75 40.531 2.156 1 90.81 722 VAL B C 1
ATOM 11300 O O . VAL B 1 722 ? 12.172 41.656 2.467 1 90.81 722 VAL B O 1
ATOM 11303 N N . TRP B 1 723 ? 12.297 39.406 2.504 1 85.81 723 TRP B N 1
ATOM 11304 C CA . TRP B 1 723 ? 13.477 39.406 3.359 1 85.81 723 TRP B CA 1
ATOM 11305 C C . TRP B 1 723 ? 14.727 39.031 2.561 1 85.81 723 TRP B C 1
ATOM 11307 O O . TRP B 1 723 ? 14.688 38.156 1.716 1 85.81 723 TRP B O 1
#

Solvent-accessible surface area (backbone atoms only — not comparable to full-atom values): 75262 Å² total; per-residue (Å²): 134,83,75,76,76,75,78,81,76,74,85,78,76,77,79,75,73,80,70,65,65,65,62,55,62,47,61,50,80,39,59,71,38,47,49,56,69,31,23,32,51,31,15,55,53,57,54,18,34,22,86,86,43,52,56,40,67,39,41,48,46,18,30,25,32,32,38,65,73,64,63,76,65,55,52,51,37,38,47,45,28,63,35,54,47,47,40,40,55,55,43,47,50,53,49,40,50,64,53,64,54,75,77,73,54,93,74,61,75,65,41,70,39,42,49,44,30,30,28,43,27,49,12,50,64,36,57,67,55,31,48,74,56,41,61,53,68,59,52,53,51,36,52,75,47,73,50,50,66,49,43,44,61,76,90,68,66,61,72,80,74,49,42,66,66,50,45,52,53,28,52,53,49,32,54,46,42,41,44,42,55,70,42,39,75,48,56,42,68,31,51,72,41,39,59,33,43,33,43,33,42,38,79,46,51,60,86,84,58,51,49,64,60,57,74,57,92,34,63,68,51,52,50,42,51,42,49,36,50,32,51,52,25,51,52,50,14,51,75,68,63,59,82,66,61,70,66,63,48,51,55,49,16,43,53,49,41,51,52,31,49,52,53,50,36,53,49,34,70,53,50,78,58,70,58,72,61,58,46,64,76,77,30,63,41,76,43,29,42,46,59,53,28,67,54,25,67,76,45,62,45,62,62,50,52,22,61,75,70,72,43,88,66,60,52,74,40,62,31,36,32,46,49,60,76,33,47,51,52,48,29,51,50,56,70,73,40,61,55,55,50,56,50,40,44,39,50,44,44,30,54,66,68,49,33,73,59,36,26,67,75,44,33,50,45,53,49,57,35,38,33,65,60,28,55,24,80,45,80,60,62,64,65,59,58,21,38,51,51,26,39,70,74,37,16,61,44,54,20,36,55,48,39,59,74,64,51,44,75,75,50,46,66,59,52,51,49,52,51,49,45,34,52,49,41,52,55,67,44,49,82,72,45,84,64,52,50,69,67,38,44,53,52,48,44,51,26,63,70,49,46,41,79,45,65,37,58,66,75,58,51,80,35,56,67,55,47,30,60,74,45,60,83,55,64,67,44,54,79,32,43,55,58,32,52,37,35,49,39,43,42,54,49,51,57,39,55,66,42,60,84,34,69,58,66,86,80,68,73,93,69,40,21,60,40,57,54,69,47,53,40,52,49,68,22,30,35,40,39,25,38,38,36,68,31,71,79,29,31,53,92,80,46,48,64,40,39,31,29,22,23,42,26,22,54,49,24,20,32,58,29,38,52,62,23,85,53,21,52,42,30,45,50,68,5,24,55,42,90,73,60,51,70,65,31,51,50,48,47,50,54,31,49,46,44,47,26,53,55,44,37,68,39,64,61,88,94,41,58,40,50,16,69,48,17,32,47,50,50,47,8,46,40,36,1,41,50,34,17,49,53,30,49,52,53,51,36,57,72,65,55,38,59,48,59,25,44,46,50,48,60,87,53,52,62,63,48,45,15,50,41,30,35,37,34,49,38,28,65,51,59,34,72,45,32,47,50,52,36,58,71,61,43,46,57,64,58,42,60,50,56,38,46,58,34,46,24,39,30,69,69,49,23,59,64,70,63,34,56,84,62,32,70,31,20,40,82,78,58,55,62,78,111,136,80,76,76,75,77,78,81,74,77,82,76,77,78,81,76,73,79,71,64,64,64,61,53,62,46,61,48,81,37,58,70,40,49,48,54,70,32,23,32,51,31,15,56,52,57,54,18,33,23,85,84,44,53,55,40,67,39,41,47,45,18,28,25,31,32,38,64,75,66,62,75,63,54,52,50,36,40,48,44,29,62,34,52,46,47,40,40,54,54,43,47,50,53,49,40,51,62,54,62,54,76,78,73,54,93,73,61,73,66,39,71,38,41,51,44,31,30,28,42,26,48,13,50,64,35,55,66,54,30,49,73,55,41,62,52,68,59,53,52,50,37,52,74,46,72,51,51,67,47,42,43,61,76,90,68,63,61,72,81,74,50,43,66,68,52,45,53,52,27,54,54,48,31,53,45,42,39,44,43,53,70,42,39,75,49,58,42,68,32,52,72,40,40,58,34,43,33,43,32,44,38,78,45,50,60,87,84,58,51,49,63,61,58,74,58,95,33,62,68,51,53,50,42,51,41,51,37,49,31,51,52,24,51,52,51,15,52,76,69,62,58,83,67,63,70,64,62,49,50,54,48,16,42,52,47,39,50,52,32,48,53,52,50,36,53,50,33,71,52,49,76,58,71,59,73,63,58,46,66,76,77,31,64,41,75,44,32,43,46,59,53,27,67,54,25,67,75,45,62,46,63,60,48,52,22,61,72,70,71,44,90,67,59,53,74,38,64,30,37,32,44,49,60,75,31,46,51,52,48,31,52,51,57,71,74,39,63,55,56,50,54,49,40,43,41,50,44,43,30,53,65,69,50,32,71,57,36,26,67,76,45,33,50,44,53,49,57,38,38,33,64,58,30,54,25,78,47,79,60,61,61,66,58,58,21,38,51,51,26,39,70,75,37,17,62,44,53,19,37,54,49,40,58,74,63,51,44,73,77,51,47,65,60,51,51,49,51,52,49,44,34,52,48,42,50,55,67,44,49,82,71,45,85,64,53,49,70,68,39,44,53,53,50,44,52,26,61,71,47,46,42,78,46,64,38,56,67,74,59,50,80,36,56,67,56,46,29,59,74,46,60,82,55,63,66,44,53,79,31,41,55,57,32,52,37,35,48,38,42,42,55,50,52,58,41,55,65,42,60,83,34,71,59,68,87,80,69,73,92,72,42,23,59,42,58,54,71,47,54,40,51,49,68,24,31,36,40,40,24,38,38,36,68,31,71,79,28,30,54,92,80,48,47,65,40,39,30,29,21,24,41,26,22,52,50,24,21,34,57,29,38,54,61,23,84,54,18,52,40,31,45,51,68,5,24,56,41,92,75,60,50,67,64,30,51,50,48,48,50,55,31,48,46,46,46,24,52,56,42,36,67,40,64,59,87,93,40,59,39,50,16,69,48,18,34,46,50,51,48,8,46,41,36,1,42,51,34,16,50,54,29,49,51,52,50,37,59,72,65,55,37,60,48,60,25,44,45,48,48,60,86,54,51,62,63,46,46,15,51,42,31,36,38,35,48,38,28,66,51,58,34,73,46,32,47,49,52,37,61,71,61,42,44,58,64,59,42,60,50,54,40,46,58,33,45,24,39,33,68,67,48,22,61,65,68,64,35,55,84,62,31,70,30,21,40,82,79,57,53,62,79,110